Protein AF-0000000067829287 (afdb_homodimer)

Organism: Lawsonia intracellularis (strain PHE/MN1-00) (NCBI:txid363253)

pLDDT: mean 72.33, std 16.44, range [25.25, 94.12]

Sequence (1224 aa):
MRQYRIIYLLLFYFIFCLSISHPVAADITYSPLDVKFAYALDTGTSPETVIIKMVLTVDDNYYTYTHNEKEGLPTKVVLQNSSGTILQSRIFYPEGEIHEDVSSGISIKKVYSGEFPIFLQVQRDALTPESEVQLSLLLCSSKHCMPVNRTIPITLPNPLPSIDEVPWEDTYLLYTNPVVHTAESEHLIDSTEQTTDIAESLFPWDLHPRYFQSGLEPTRIELALLFGFLAGLILNIMPCVLPVLTLKFSFILSHLGYKGEHCFRYVREQNLLFAAGILSWFVMLALGVEVLELAWGGFFQSVPVVYGLMLIVFILALSLFGFFTLPIIDFKIETTSFPRIQAYFTGVMTTLLATPCSGPLLGGVLGWAVLQPFYIIFIVFLATGLGMSLPYIIFAFKPQAIRFLPRPGAWCGTLEQLVGFFLLGTTIYLLSILPETMLIQAIVTLLIAAFAVWCWGVLGGLSVSSTQRVVVGVVVSCMIAMSVWWSFHPAEKAHWLSYSDTKFRKELGLTPMLVEFTADWCPTCKLLEKTVLTTSFLEQLVNEYGIKLIKVDLTNKHSEAEALLRALGSVSIPVTAIFPSGEKANQPLVLRDVYTSEQLEKALQLAIKSSEMRQYRIIYLLLFYFIFCLSISHPVAADITYSPLDVKFAYALDTGTSPETVIIKMVLTVDDNYYTYTHNEKEGLPTKVVLQNSSGTILQSRIFYPEGEIHEDVSSGISIKKVYSGEFPIFLQVQRDALTPESEVQLSLLLCSSKHCMPVNRTIPITLPNPLPSIDEVPWEDTYLLYTNPVVHTAESEHLIDSTEQTTDIAESLFPWDLHPRYFQSGLEPTRIELALLFGFLAGLILNIMPCVLPVLTLKFSFILSHLGYKGEHCFRYVREQNLLFAAGILSWFVMLALGVEVLELAWGGFFQSVPVVYGLMLIVFILALSLFGFFTLPIIDFKIETTSFPRIQAYFTGVMTTLLATPCSGPLLGGVLGWAVLQPFYIIFIVFLATGLGMSLPYIIFAFKPQAIRFLPRPGAWCGTLEQLVGFFLLGTTIYLLSILPETMLIQAIVTLLIAAFAVWCWGVLGGLSVSSTQRVVVGVVVSCMIAMSVWWSFHPAEKAHWLSYSDTKFRKELGLTPMLVEFTADWCPTCKLLEKTVLTTSFLEQLVNEYGIKLIKVDLTNKHSEAEALLRALGSVSIPVTAIFPSGEKANQPLVLRDVYTSEQLEKALQLAIKSSE

Foldseek 3Di:
DVVVVVVVVVVVVVVVVVVVPPPPPPPVPPPLKDKDWAWAWAPPDPQIKIKIKIKIFGHQQKKWFDQPFPPFQHKDKFKAAPVGFTADKDKFFDFADFDQDPPPDRDTTGIDHGIGMMMIIHGPVRDDQFMKMWIWIWIDGPVGIDIDIDIGTDHQDPPHHHLVPDPCNVVVVVRPDAPPVPDDPPPPPPPGDGDDDPVCPRVVPPDDDDDPPDPPDPPDLVSLLVVLLVLLQVLCVALLNVVVVLVLLLVLVVQVVPDDPVSLLVLLLLLVLLLVLLLVLLLVVLVVCVVVVDQLVVQLVDQVSLLVLLLVLLLLLLVLLVLAVPCPCCCVPVPDPDSSVNSSVSSNVSNVNSVVVCSVVCNSSVVVVSVPDSVSSNSSSSSSSCSNSVVSNVCSVPVCVSVVPDNPDPVSSVVSNVSSVSSVVVSVVSLVSHDPVLNVLSVVLSVLLSVLSNQLRVQVDPVDDPVSNVVSVVVSVVSSVVSVVCSVDDADDADADEDDPVVCVVCQQPFKEKEWEDEPVDVQRVVCCVAQVGNVLVVVVCVVQVYHYHYYYPNDPDPVSQVVCVLVVDNDDGKIWIQEHHPCRSPIDIDGGDDHNVVVVVSNCCRHVVRD/DVVVVVVVVVVVVVVVVVVVPPPPPPPPPPPLKDKDWAWAWEPPDPQIKIKIKIKIFGHQQKKWFDQPFPPFQHKDKFKAAPVGFTADKDKFFDFFDFDQDPPPPRDTTGIDHGIGMMMIIHGPVRDDQFMKMWIWIWIDGPVDIDIDIDIGTDHDDPPHHHLVPDPCNVVVCVRPPAPPVPDDPPPPPPPGDDDDDPVCPSVVPPDDDDDPPDDDPPPDLVSLLVVLLVLLQVLCVALLNVVVVLVLLLVLVVQVVPDDPVSLLVLLLLLVLLLVLLLVLLLVVLVVCVVVVDQLVVQLVDQVSLLVLLLVLLLLLLVLLVLAVPCVCCCVPPPDPDSSVNSSVSSNVSNVNSVVVSSVVCNSSVVVVSVPDSVSSNSSSSSSSCSNSVVSNVCSVPVVVSVVPDNPDPVSSVVSNVSSVVSVVVSVVSLVSHDPVLNVLSVVLSVLLSVLSNQLRVQVDPVDDPVSNVVSVVVSVVSSVVSVVCSVDDADDADADEDDPVVCVVCQQPAKEKEWEDEPVDVLRVVCCVAQVGNVLVVVVCVVQVYHYHYYYPNDPDPVSQVVQVLVVDNDDGKMWIQEHHPCRSPIDIDGGDDHNVVVVVSNCCRHVVRD

Solvent-accessible surface area (backbone atoms only — not comparable to full-atom values): 65929 Å² total; per-residue (Å²): 119,70,73,58,46,55,53,47,47,51,48,45,49,51,48,46,58,57,60,58,60,52,72,73,76,69,74,73,66,81,52,65,57,47,78,47,80,47,70,26,27,38,76,86,48,94,71,48,30,31,35,37,40,36,36,38,36,36,40,89,69,33,36,26,36,23,65,80,38,84,72,75,48,30,39,44,78,45,46,24,38,77,86,64,50,62,52,80,56,52,75,45,73,66,84,49,48,83,39,74,39,71,85,84,51,83,48,78,39,42,25,43,62,40,72,49,61,34,39,34,39,29,48,49,88,72,62,54,80,53,23,28,38,37,39,35,32,26,43,28,39,100,85,50,73,46,81,44,77,45,76,42,75,47,79,77,65,89,79,64,45,47,40,89,74,44,92,58,39,67,63,50,52,64,71,66,61,62,81,83,75,63,78,93,70,66,85,74,74,82,69,75,78,89,79,66,64,69,77,43,56,82,58,58,58,83,43,54,55,41,69,56,78,58,85,79,61,63,92,44,71,66,50,43,34,52,49,23,24,51,49,15,46,51,54,55,70,33,56,68,34,39,62,56,50,53,50,50,49,50,49,50,47,65,47,58,73,49,90,49,79,68,45,55,56,48,51,24,51,41,26,49,31,23,35,48,18,32,39,50,45,29,52,52,48,40,51,42,45,64,72,58,66,53,51,76,65,56,54,60,36,33,64,69,52,43,53,50,50,32,52,52,43,42,54,53,20,44,37,44,66,58,58,28,78,60,64,80,74,37,79,70,57,74,73,60,93,55,67,64,60,48,28,22,48,49,20,32,49,41,47,57,58,31,47,71,76,38,44,54,72,45,36,62,60,47,32,57,32,69,77,41,59,67,70,57,35,43,51,30,31,50,29,18,25,48,27,50,28,40,67,41,48,49,41,34,75,38,63,70,61,55,73,76,48,80,75,90,50,74,63,53,57,52,50,37,38,52,39,20,51,48,28,48,50,49,31,52,54,47,50,66,48,45,57,79,87,45,41,65,44,50,51,49,36,50,50,49,40,52,50,31,47,43,48,38,37,71,62,41,38,89,85,46,57,71,67,52,34,51,52,44,49,50,51,33,51,46,52,43,50,50,38,52,52,52,51,74,54,69,74,73,73,59,83,60,38,74,69,40,74,70,61,49,62,69,39,57,30,72,48,29,32,39,37,36,38,36,33,67,70,31,56,61,33,52,48,40,43,69,68,41,58,26,37,70,58,48,50,51,46,28,70,72,67,57,42,43,48,31,37,39,70,56,40,44,88,44,70,69,61,49,30,52,39,44,39,60,71,37,79,47,67,27,32,36,32,37,27,20,33,52,91,46,32,41,44,23,40,32,39,63,62,86,71,52,54,67,55,51,52,50,49,47,48,54,46,47,56,65,60,99,121,72,73,59,47,56,55,47,47,53,49,45,48,51,50,47,57,56,60,60,59,52,73,75,76,68,76,72,64,81,52,64,57,46,79,47,81,46,69,24,27,36,77,88,48,94,70,49,30,32,36,36,39,38,37,40,35,35,40,89,71,33,36,27,37,23,64,80,37,86,73,75,47,29,40,43,78,43,46,23,38,78,87,65,50,65,52,81,57,52,73,45,74,66,85,50,48,82,39,74,40,72,85,84,52,83,50,79,39,43,24,44,61,41,72,48,61,34,38,35,38,29,48,51,87,72,61,54,81,53,23,28,38,35,40,36,33,26,43,26,38,99,85,51,72,46,81,45,77,45,77,42,74,46,80,75,66,88,79,63,46,47,38,88,73,43,92,58,39,67,62,50,52,66,71,67,58,61,80,84,76,62,79,92,71,65,83,72,74,82,69,77,77,86,80,67,62,69,75,45,55,83,55,58,57,81,43,55,56,40,68,57,78,62,81,85,62,62,92,43,74,65,51,42,35,51,49,24,23,51,49,14,46,52,52,55,71,33,57,65,34,38,62,55,49,53,51,50,48,52,50,50,48,63,47,58,72,48,92,49,80,68,45,53,56,49,51,24,51,39,28,50,30,22,34,47,18,32,38,51,45,31,52,51,47,40,52,43,43,64,71,58,67,53,52,78,65,54,55,61,34,34,64,69,53,45,52,51,50,33,50,53,44,41,53,53,20,44,38,44,65,58,58,28,76,62,65,80,72,36,79,71,57,72,74,60,92,56,65,65,61,50,28,21,49,49,20,32,50,41,45,58,58,31,46,72,76,39,45,53,73,44,36,63,61,47,32,55,32,70,77,41,60,68,69,58,35,44,51,30,31,50,29,19,26,48,26,48,26,40,67,40,48,49,41,35,74,40,62,70,61,54,74,74,49,79,75,89,51,74,62,52,56,51,48,37,37,51,39,19,52,49,28,48,50,49,31,51,53,48,52,64,49,46,58,80,88,45,41,65,45,50,52,51,35,49,51,48,39,51,51,32,47,44,48,37,36,72,62,42,38,89,85,46,56,70,66,52,36,49,50,44,49,49,52,33,50,48,53,42,50,50,38,52,52,51,52,75,54,67,75,73,73,57,85,61,39,73,67,38,74,68,60,46,61,70,38,58,30,72,46,28,31,40,36,37,38,35,32,68,70,31,55,62,33,52,48,40,43,68,69,41,58,26,34,71,57,47,50,49,47,29,69,73,69,58,42,44,48,31,38,38,70,56,38,44,89,42,69,70,62,49,32,52,39,45,40,60,71,35,79,45,69,28,34,36,34,37,28,19,34,52,92,45,32,42,44,22,40,32,41,62,62,86,71,50,54,66,54,49,52,52,49,48,46,53,45,48,57,67,60,100

Nearest PDB structures (foldseek):
  2fwe-assembly1_A  TM=7.708E-01  e=5.295E-05  Escherichia coli
  2fwg-assembly1_A  TM=7.699E-01  e=6.742E-05  Escherichia coli
  7aye-assembly1_B  TM=7.565E-01  e=7.075E-05  Shigella dysenteriae Sd197
  4phx-assembly1_A  TM=3.393E-01  e=1.147E-01  Escherichia coli
  7d5p-assembly2_B  TM=2.264E-01  e=3.541E+00  Staphylococcus aureus subsp. aureus COL

Secondary structure (DSSP, 8-state):
--HHHHHHHHHHHHHHHHHHT----------SEEEEEEEEEE-SSSS-EEEEEEEEEE-TT-EEE-TT-SSS-B-EEEEE-TTSPBP-EEEE----EEEEE-TTS-EEEEEEESEEEEEEEEEGGG--TT-EEEEEEEEE-SS-EEEEEEEEE----SSPPBGGGSTTHHHHHHHH-SSSS-SS--------S----TTTTSS------EE---TTS-SSHHHHHHHHHHHHHHHTTSTTTHHHHHHHHHHHHHHHTS--HHHHHHHHHHHHHHHHHHHHHHHHHHHHHHHH---HHHHHH-HHHHHHHHHHHHHHHHHHTTS---STT-TT-TT-S-HHHHHHHHHHHHHHHHHHHHHHHHHHHHHHHHTS-HHHHHHHHHHHHHHHHHHHHHHHH-GGGGGGSPPSSHHHHHHHHHHHHHHHHHHHHHHHHS-GGGHHHHHHHHHHHHHHHHHHHHHS-TTS-HHHHHHHHHHHHHHHHHHHHHHHSPPPPP-PEEP-HHHHHHHTTTS-EEEEEE-TT-HHHHHHHHHTS-HHHHHHHHHHH-PEEEEEE-SS--HHHHHHHHHTT-SSS-EEEEE-SGGGGGS-EEEESS--HHHHHHHHIIIIITT-/--HHHHHHHHHHHHHHHHHHT----------SEEEEEEEEEE-SSSS-EEEEEEEEEE-TT-EEE-TT-SSS-B-EEEEE-TTSPBP-EEEE----EEEEE-TTS-EEEEEE-SEEEEEEEEEGGG--TT-EEEEEEEEE-SS-EEEEEEEEE----SSPPBGGGSTTHHHHHHHH-SSSS-SS--------S----GGGTSS------EE---TTS-SSHHHHHHHHHHHHHHHTTSTTTHHHHHHHHHHHHHHHTS--HHHHHHHHHHHHHHHHHHHHHHHHHHHHHHHH---HHHHHH-HHHHHHHHHHHHHHHHHHTTS---STT-TT-TT-S-HHHHHHHHHHHHHHHHHHHHHHHHHHHHHHHHTS-HHHHHHHHHHHHHHHHHHHHHHHH-GGGGGGSPPSSHHHHHHHHHHHHHHHHHHHHHHHHS-GGGHHHHHHHHHHHHHHHHHHHHHS-TTS-HHHHHHHHHHHHHHHHHHHHHHHSPPPPP-PEEP-HHHHHHHTTTS-EEEEEE-TT-HHHHHHHHHTS-HHHHHHHHHHH-PEEEEEE-SS--HHHHHHHHHTT-SSS-EEEEE-SGGGGGS-EEEESS--HHHHHHHHHHHHHTT-

InterPro domains:
  IPR003834 Cytochrome C biogenesis protein, transmembrane domain [PF02683] (224-432)
  IPR013766 Thioredoxin domain [PF00085] (499-585)
  IPR013766 Thioredoxin domain [PS51352] (488-609)
  IPR017937 Thioredoxin, conserved site [PS00194] (514-532)
  IPR028250 Thiol:disulfide interchange protein DsbD, N-terminal domain [PF11412] (37-150)
  IPR036249 Thioredoxin-like superfamily [SSF52833] (510-604)

Radius of gyration: 39.1 Å; Cα contacts (8 Å, |Δi|>4): 1758; chains: 2; bounding box: 95×111×94 Å

Structure (mmCIF, N/CA/C/O backbone):
data_AF-0000000067829287-model_v1
#
loop_
_entity.id
_entity.type
_entity.pdbx_description
1 polymer 'Uncharacterized protein predicted to be involved in C-type cytochrome biogenesis'
#
loop_
_atom_site.group_PDB
_atom_site.id
_atom_site.type_symbol
_atom_site.label_atom_id
_atom_site.label_alt_id
_atom_site.label_comp_id
_atom_site.label_asym_id
_atom_site.label_entity_id
_atom_site.label_seq_id
_atom_site.pdbx_PDB_ins_code
_atom_site.Cartn_x
_atom_site.Cartn_y
_atom_site.Cartn_z
_atom_site.occupancy
_atom_site.B_iso_or_equiv
_atom_site.auth_seq_id
_atom_site.auth_comp_id
_atom_site.auth_asym_id
_atom_site.auth_atom_id
_atom_site.pdbx_PDB_model_num
ATOM 1 N N . MET A 1 1 ? 47.719 -14.062 -35.844 1 30.45 1 MET A N 1
ATOM 2 C CA . MET A 1 1 ? 47.812 -12.641 -36.156 1 30.45 1 MET A CA 1
ATOM 3 C C . MET A 1 1 ? 46.469 -11.945 -35.969 1 30.45 1 MET A C 1
ATOM 5 O O . MET A 1 1 ? 46.438 -10.734 -35.719 1 30.45 1 MET A O 1
ATOM 9 N N . ARG A 1 2 ? 45.469 -12.711 -36.344 1 37.81 2 ARG A N 1
ATOM 10 C CA . ARG A 1 2 ? 44.125 -12.148 -36.438 1 37.81 2 ARG A CA 1
ATOM 11 C C . ARG A 1 2 ? 43.5 -11.906 -35.062 1 37.81 2 ARG A C 1
ATOM 13 O O . ARG A 1 2 ? 42.625 -11.062 -34.906 1 37.81 2 ARG A O 1
ATOM 20 N N . GLN A 1 3 ? 43.969 -12.727 -34.188 1 37.5 3 GLN A N 1
ATOM 21 C CA . GLN A 1 3 ? 43.438 -12.758 -32.844 1 37.5 3 GLN A CA 1
ATOM 22 C C . GLN A 1 3 ? 43.812 -11.5 -32.062 1 37.5 3 GLN A C 1
ATOM 24 O O . GLN A 1 3 ? 43.031 -11.023 -31.234 1 37.5 3 GLN A O 1
ATOM 29 N N . TYR A 1 4 ? 45.031 -10.914 -32.5 1 41.75 4 TYR A N 1
ATOM 30 C CA . TYR A 1 4 ? 45.5 -9.695 -31.859 1 41.75 4 TYR A CA 1
ATOM 31 C C . TYR A 1 4 ? 44.75 -8.477 -32.344 1 41.75 4 TYR A C 1
ATOM 33 O O . TYR A 1 4 ? 44.844 -7.395 -31.766 1 41.75 4 TYR A O 1
ATOM 41 N N . ARG A 1 5 ? 44.094 -8.625 -33.469 1 39.38 5 ARG A N 1
ATOM 42 C CA . ARG A 1 5 ? 43.406 -7.469 -34.062 1 39.38 5 ARG A CA 1
ATOM 43 C C . ARG A 1 5 ? 42.156 -7.102 -33.281 1 39.38 5 ARG A C 1
ATOM 45 O O . ARG A 1 5 ? 41.844 -5.918 -33.125 1 39.38 5 ARG A O 1
ATOM 52 N N . ILE A 1 6 ? 41.562 -8.133 -32.812 1 38.84 6 ILE A N 1
ATOM 53 C CA . ILE A 1 6 ? 40.312 -7.805 -32.125 1 38.84 6 ILE A CA 1
ATOM 54 C C . ILE A 1 6 ? 40.594 -7.195 -30.766 1 38.84 6 ILE A C 1
ATOM 56 O O . ILE A 1 6 ? 39.938 -6.238 -30.344 1 38.84 6 ILE A O 1
ATOM 60 N N . ILE A 1 7 ? 41.688 -7.586 -30.172 1 41.84 7 ILE A N 1
ATOM 61 C CA . ILE A 1 7 ? 42.125 -6.957 -28.938 1 41.84 7 ILE A CA 1
ATOM 62 C C . ILE A 1 7 ? 42.562 -5.52 -29.219 1 41.84 7 ILE A C 1
ATOM 64 O O . ILE A 1 7 ? 42.25 -4.609 -28.438 1 41.84 7 ILE A O 1
ATOM 68 N N . TYR A 1 8 ? 43.25 -5.277 -30.391 1 43.06 8 TYR A N 1
ATOM 69 C CA . TYR A 1 8 ? 43.656 -3.928 -30.766 1 43.06 8 TYR A CA 1
ATOM 70 C C . TYR A 1 8 ? 42.469 -3.068 -31.125 1 43.06 8 TYR A C 1
ATOM 72 O O . TYR A 1 8 ? 42.438 -1.878 -30.797 1 43.06 8 TYR A O 1
ATOM 80 N N . LEU A 1 9 ? 41.406 -3.678 -31.703 1 40.78 9 LEU A N 1
ATOM 81 C CA . LEU A 1 9 ? 40.219 -2.887 -32 1 40.78 9 LEU A CA 1
ATOM 82 C C . LEU A 1 9 ? 39.469 -2.557 -30.719 1 40.78 9 LEU A C 1
ATOM 84 O O . LEU A 1 9 ? 38.969 -1.436 -30.547 1 40.78 9 LEU A O 1
ATOM 88 N N . LEU A 1 10 ? 39.469 -3.494 -29.844 1 41.12 10 LEU A N 1
ATOM 89 C CA . LEU A 1 10 ? 38.812 -3.229 -28.562 1 41.12 10 LEU A CA 1
ATOM 90 C C . LEU A 1 10 ? 39.625 -2.242 -27.719 1 41.12 10 LEU A C 1
ATOM 92 O O . LEU A 1 10 ? 39.062 -1.341 -27.109 1 41.12 10 LEU A O 1
ATOM 96 N N . LEU A 1 11 ? 40.938 -2.352 -27.797 1 41.81 11 LEU A N 1
ATOM 97 C CA . LEU A 1 11 ? 41.812 -1.343 -27.188 1 41.81 11 LEU A CA 1
ATOM 98 C C . LEU A 1 11 ? 41.688 -0.019 -27.938 1 41.81 11 LEU A C 1
ATOM 100 O O . LEU A 1 11 ? 41.688 1.049 -27.328 1 41.81 11 LEU A O 1
ATOM 104 N N . PHE A 1 12 ? 41.594 -0.065 -29.312 1 41.03 12 PHE A N 1
ATOM 105 C CA . PHE A 1 12 ? 41.406 1.154 -30.078 1 41.03 12 PHE A CA 1
ATOM 106 C C . PHE A 1 12 ? 40.031 1.749 -29.812 1 41.03 12 PHE A C 1
ATOM 108 O O . PHE A 1 12 ? 39.875 2.965 -29.672 1 41.03 12 PHE A O 1
ATOM 115 N N . TYR A 1 13 ? 38.938 0.927 -29.734 1 39.38 13 TYR A N 1
ATOM 116 C CA . TYR A 1 13 ? 37.656 1.491 -29.375 1 39.38 13 TYR A CA 1
ATOM 117 C C . TYR A 1 13 ? 37.656 2.018 -27.953 1 39.38 13 TYR A C 1
ATOM 119 O O . TYR A 1 13 ? 37.062 3.074 -27.672 1 39.38 13 TYR A O 1
ATOM 127 N N . PHE A 1 14 ? 38.344 1.413 -27.047 1 41 14 PHE A N 1
ATOM 128 C CA . PHE A 1 14 ? 38.562 1.921 -25.688 1 41 14 PHE A CA 1
ATOM 129 C C . PHE A 1 14 ? 39.344 3.215 -25.719 1 41 14 PHE A C 1
ATOM 131 O O . PHE A 1 14 ? 39 4.176 -25.031 1 41 14 PHE A O 1
ATOM 138 N N . ILE A 1 15 ? 40.469 3.262 -26.453 1 40.88 15 ILE A N 1
ATOM 139 C CA . ILE A 1 15 ? 41.219 4.492 -26.625 1 40.88 15 ILE A CA 1
ATOM 140 C C . ILE A 1 15 ? 40.406 5.516 -27.406 1 40.88 15 ILE A C 1
ATOM 142 O O . ILE A 1 15 ? 40.469 6.711 -27.109 1 40.88 15 ILE A O 1
ATOM 146 N N . PHE A 1 16 ? 39.656 5.09 -28.391 1 37.94 16 PHE A N 1
ATOM 147 C CA . PHE A 1 16 ? 38.812 6.035 -29.109 1 37.94 16 PHE A CA 1
ATOM 148 C C . PHE A 1 16 ? 37.719 6.578 -28.203 1 37.94 16 PHE A C 1
ATOM 150 O O . PHE A 1 16 ? 37.438 7.781 -28.203 1 37.94 16 PHE A O 1
ATOM 157 N N . CYS A 1 17 ? 37 5.73 -27.422 1 37.56 17 CYS A N 1
ATOM 158 C CA . CYS A 1 17 ? 36.031 6.262 -26.484 1 37.56 17 CYS A CA 1
ATOM 159 C C . CYS A 1 17 ? 36.688 7.105 -25.406 1 37.56 17 CYS A C 1
ATOM 161 O O . CYS A 1 17 ? 36.094 8.062 -24.906 1 37.56 17 CYS A O 1
ATOM 163 N N . LEU A 1 18 ? 37.906 6.809 -25.016 1 36.56 18 LEU A N 1
ATOM 164 C CA . LEU A 1 18 ? 38.656 7.703 -24.156 1 36.56 18 LEU A CA 1
ATOM 165 C C . LEU A 1 18 ? 38.969 9.008 -24.875 1 36.56 18 LEU A C 1
ATOM 167 O O . LEU A 1 18 ? 39.062 10.062 -24.25 1 36.56 18 LEU A O 1
ATOM 171 N N . SER A 1 19 ? 39.375 8.93 -26.141 1 34.53 19 SER A N 1
ATOM 172 C CA . SER A 1 19 ? 39.719 10.172 -26.828 1 34.53 19 SER A CA 1
ATOM 173 C C . SER A 1 19 ? 38.5 11.039 -27.094 1 34.53 19 SER A C 1
ATOM 175 O O . SER A 1 19 ? 38.625 12.219 -27.422 1 34.53 19 SER A O 1
ATOM 177 N N . ILE A 1 20 ? 37.375 10.367 -27.375 1 36.22 20 ILE A N 1
ATOM 178 C CA . ILE A 1 20 ? 36.281 11.258 -27.656 1 36.22 20 ILE A CA 1
ATOM 179 C C . ILE A 1 20 ? 35.844 11.984 -26.391 1 36.22 20 ILE A C 1
ATOM 181 O O . ILE A 1 20 ? 35.156 13 -26.438 1 36.22 20 ILE A O 1
ATOM 185 N N . SER A 1 21 ? 36.219 11.453 -25.344 1 32.56 21 SER A N 1
ATOM 186 C CA . SER A 1 21 ? 35.656 12.148 -24.188 1 32.56 21 SER A CA 1
ATOM 187 C C . SER A 1 21 ? 36.438 13.445 -23.906 1 32.56 21 SER A C 1
ATOM 189 O O . SER A 1 21 ? 36.938 13.648 -22.797 1 32.56 21 SER A O 1
ATOM 191 N N . HIS A 1 22 ? 37.156 13.852 -24.922 1 31.31 22 HIS A N 1
ATOM 192 C CA . HIS A 1 22 ? 37.406 15.242 -24.562 1 31.31 22 HIS A CA 1
ATOM 193 C C . HIS A 1 22 ? 36.094 16.031 -24.469 1 31.31 22 HIS A C 1
ATOM 195 O O . HIS A 1 22 ? 35.375 16.156 -25.469 1 31.31 22 HIS A O 1
ATOM 201 N N . PRO A 1 23 ? 35.438 15.938 -23.453 1 31.22 23 PRO A N 1
ATOM 202 C CA . PRO A 1 23 ? 34.344 16.922 -23.453 1 31.22 23 PRO A CA 1
ATOM 203 C C . PRO A 1 23 ? 34.812 18.281 -23.984 1 31.22 23 PRO A C 1
ATOM 205 O O . PRO A 1 23 ? 35.781 18.859 -23.484 1 31.22 23 PRO A O 1
ATOM 208 N N . VAL A 1 24 ? 34.844 18.5 -25.281 1 30.5 24 VAL A N 1
ATOM 209 C CA . VAL A 1 24 ? 34.719 19.922 -25.609 1 30.5 24 VAL A CA 1
ATOM 210 C C . VAL A 1 24 ? 33.625 20.547 -24.734 1 30.5 24 VAL A C 1
ATOM 212 O O . VAL A 1 24 ? 32.469 20.156 -24.812 1 30.5 24 VAL A O 1
ATOM 215 N N . ALA A 1 25 ? 33.875 21.062 -23.609 1 30.81 25 ALA A N 1
ATOM 216 C CA . ALA A 1 25 ? 33.188 22.094 -22.844 1 30.81 25 ALA A CA 1
ATOM 217 C C . ALA A 1 25 ? 32.594 23.156 -23.75 1 30.81 25 ALA A C 1
ATOM 219 O O . ALA A 1 25 ? 33.219 24.172 -24.047 1 30.81 25 ALA A O 1
ATOM 220 N N . ALA A 1 26 ? 32.156 22.812 -24.938 1 31.42 26 ALA A N 1
ATOM 221 C CA . ALA A 1 26 ? 31.422 23.938 -25.5 1 31.42 26 ALA A CA 1
ATOM 222 C C . ALA A 1 26 ? 30.391 24.469 -24.5 1 31.42 26 ALA A C 1
ATOM 224 O O . ALA A 1 26 ? 29.594 23.703 -23.969 1 31.42 26 ALA A O 1
ATOM 225 N N . ASP A 1 27 ? 30.609 25.469 -23.828 1 29.55 27 ASP A N 1
ATOM 226 C CA . ASP A 1 27 ? 29.891 26.516 -23.125 1 29.55 27 ASP A CA 1
ATOM 227 C C . ASP A 1 27 ? 28.562 26.844 -23.812 1 29.55 27 ASP A C 1
ATOM 229 O O . ASP A 1 27 ? 28.094 27.984 -23.781 1 29.55 27 ASP A O 1
ATOM 233 N N . ILE A 1 28 ? 28.219 26.109 -24.891 1 32.72 28 ILE A N 1
ATOM 234 C CA . ILE A 1 28 ? 26.953 26.594 -25.422 1 32.72 28 ILE A CA 1
ATOM 235 C C . ILE A 1 28 ? 25.859 26.453 -24.375 1 32.72 28 ILE A C 1
ATOM 237 O O . ILE A 1 28 ? 25.203 25.406 -24.297 1 32.72 28 ILE A O 1
ATOM 241 N N . THR A 1 29 ? 26.094 26.453 -23.156 1 33.69 29 THR A N 1
ATOM 242 C CA . THR A 1 29 ? 25.016 26.531 -22.188 1 33.69 29 THR A CA 1
ATOM 243 C C . THR A 1 29 ? 23.906 27.469 -22.672 1 33.69 29 THR A C 1
ATOM 245 O O . THR A 1 29 ? 24.094 28.672 -22.75 1 33.69 29 THR A O 1
ATOM 248 N N . TYR A 1 30 ? 23.25 27.125 -23.672 1 38.78 30 TYR A N 1
ATOM 249 C CA . TYR A 1 30 ? 22 27.859 -23.844 1 38.78 30 TYR A CA 1
ATOM 250 C C . TYR A 1 30 ? 21.328 28.109 -22.5 1 38.78 30 TYR A C 1
ATOM 252 O O . TYR A 1 30 ? 20.781 27.188 -21.891 1 38.78 30 TYR A O 1
ATOM 260 N N . SER A 1 31 ? 21.781 28.891 -21.672 1 51.19 31 SER A N 1
ATOM 261 C CA . SER A 1 31 ? 21.078 29.297 -20.453 1 51.19 31 SER A CA 1
ATOM 262 C C . SER A 1 31 ? 19.891 30.203 -20.781 1 51.19 31 SER A C 1
ATOM 264 O O . SER A 1 31 ? 20.016 31.172 -21.516 1 51.19 31 SER A O 1
ATOM 266 N N . PRO A 1 32 ? 18.812 29.688 -20.625 1 64.25 32 PRO A N 1
ATOM 267 C CA . PRO A 1 32 ? 17.625 30.531 -20.844 1 64.25 32 PRO A CA 1
ATOM 268 C C . PRO A 1 32 ? 17.75 31.891 -20.156 1 64.25 32 PRO A C 1
ATOM 270 O O . PRO A 1 32 ? 16.719 32.531 -19.859 1 64.25 32 PRO A O 1
ATOM 273 N N . LEU A 1 33 ? 18.891 32.219 -19.781 1 75.25 33 LEU A N 1
ATOM 274 C CA . LEU A 1 33 ? 19.156 33.5 -19.156 1 75.25 33 LEU A CA 1
ATOM 275 C C . LEU A 1 33 ? 20.25 34.25 -19.922 1 75.25 33 LEU A C 1
ATOM 277 O O . LEU A 1 33 ? 21.312 33.719 -20.188 1 75.25 33 LEU A O 1
ATOM 281 N N . ASP A 1 34 ? 19.891 35.344 -20.547 1 79.06 34 ASP A N 1
ATOM 282 C CA . ASP A 1 34 ? 20.844 36.25 -21.156 1 79.06 34 ASP A CA 1
ATOM 283 C C . ASP A 1 34 ? 21.125 37.469 -20.234 1 79.06 34 ASP A C 1
ATOM 285 O O . ASP A 1 34 ? 20.203 38 -19.641 1 79.06 34 ASP A O 1
ATOM 289 N N . VAL A 1 35 ? 22.391 37.719 -20.078 1 82 35 VAL A N 1
ATOM 290 C CA . VAL A 1 35 ? 22.781 38.844 -19.219 1 82 35 VAL A CA 1
ATOM 291 C C . VAL A 1 35 ? 23.562 39.875 -20.047 1 82 35 VAL A C 1
ATOM 293 O O . VAL A 1 35 ? 24.5 39.531 -20.75 1 82 35 VAL A O 1
ATOM 296 N N . LYS A 1 36 ? 23.094 41.156 -20.078 1 80.25 36 LYS A N 1
ATOM 297 C CA . LYS A 1 36 ? 23.781 42.281 -20.703 1 80.25 36 LYS A CA 1
ATOM 298 C C . LYS A 1 36 ? 24.188 43.312 -19.656 1 80.25 36 LYS A C 1
ATOM 300 O O . LYS A 1 36 ? 23.453 43.594 -18.719 1 80.25 36 LYS A O 1
ATOM 305 N N . PHE A 1 37 ? 25.406 43.875 -19.859 1 82.19 37 PHE A N 1
ATOM 306 C CA . PHE A 1 37 ? 25.922 44.875 -18.922 1 82.19 37 PHE A CA 1
ATOM 307 C C . PHE A 1 37 ? 26 46.25 -19.562 1 82.19 37 PHE A C 1
ATOM 309 O O . PHE A 1 37 ? 26.25 46.344 -20.766 1 82.19 37 PHE A O 1
ATOM 316 N N . ALA A 1 38 ? 25.656 47.281 -18.828 1 79.12 38 ALA A N 1
ATOM 317 C CA . ALA A 1 38 ? 25.906 48.688 -19.156 1 79.12 38 ALA A CA 1
ATOM 318 C C . ALA A 1 38 ? 26.531 49.438 -17.969 1 79.12 38 ALA A C 1
ATOM 320 O O . ALA A 1 38 ? 26.266 49.094 -16.812 1 79.12 38 ALA A O 1
ATOM 321 N N . TYR A 1 39 ? 27.453 50.281 -18.281 1 82.5 39 TYR A N 1
ATOM 322 C CA . TYR A 1 39 ? 28.219 50.938 -17.234 1 82.5 39 TYR A CA 1
ATOM 323 C C . TYR A 1 39 ? 28.078 52.469 -17.344 1 82.5 39 TYR A C 1
ATOM 325 O O . TYR A 1 39 ? 27.906 53 -18.438 1 82.5 39 TYR A O 1
ATOM 333 N N . ALA A 1 40 ? 27.938 53.062 -16.188 1 81.12 40 ALA A N 1
ATOM 334 C CA . ALA A 1 40 ? 27.922 54.531 -16.141 1 81.12 40 ALA A CA 1
ATOM 335 C C . ALA A 1 40 ? 28.641 55.062 -14.906 1 81.12 40 ALA A C 1
ATOM 337 O O . ALA A 1 40 ? 28.719 54.344 -13.891 1 81.12 40 ALA A O 1
ATOM 338 N N . LEU A 1 41 ? 29.219 56.188 -15.023 1 80.19 41 LEU A N 1
ATOM 339 C CA . LEU A 1 41 ? 29.891 56.844 -13.914 1 80.19 41 LEU A CA 1
ATOM 340 C C . LEU A 1 41 ? 29.031 57.969 -13.328 1 80.19 41 LEU A C 1
ATOM 342 O O . LEU A 1 41 ? 28.469 58.781 -14.07 1 80.19 41 LEU A O 1
ATOM 346 N N . ASP A 1 42 ? 28.719 57.812 -12.031 1 75.12 42 ASP A N 1
ATOM 347 C CA . ASP A 1 42 ? 28.016 58.875 -11.32 1 75.12 42 ASP A CA 1
ATOM 348 C C . ASP A 1 42 ? 29.016 59.844 -10.68 1 75.12 42 ASP A C 1
ATOM 350 O O . ASP A 1 42 ? 29.641 59.5 -9.664 1 75.12 42 ASP A O 1
ATOM 354 N N . THR A 1 43 ? 29.172 60.938 -11.211 1 69.12 43 THR A N 1
ATOM 355 C CA . THR A 1 43 ? 30.109 61.969 -10.734 1 69.12 43 THR A CA 1
ATOM 356 C C . THR A 1 43 ? 29.484 62.812 -9.641 1 69.12 43 THR A C 1
ATOM 358 O O . THR A 1 43 ? 30.156 63.656 -9.023 1 69.12 43 THR A O 1
ATOM 361 N N . GLY A 1 44 ? 28.188 62.844 -9.328 1 62.34 44 GLY A N 1
ATOM 362 C CA . GLY A 1 44 ? 27.547 63.688 -8.336 1 62.34 44 GLY A CA 1
ATOM 363 C C . GLY A 1 44 ? 27.812 63.25 -6.91 1 62.34 44 GLY A C 1
ATOM 364 O O . GLY A 1 44 ? 27.531 64 -5.969 1 62.34 44 GLY A O 1
ATOM 365 N N . THR A 1 45 ? 28.109 61.969 -6.629 1 61.06 45 THR A N 1
ATOM 366 C CA . THR A 1 45 ? 28.375 61.5 -5.27 1 61.06 45 THR A CA 1
ATOM 367 C C . THR A 1 45 ? 29.875 61.5 -4.984 1 61.06 45 THR A C 1
ATOM 369 O O . THR A 1 45 ? 30.672 61.188 -5.871 1 61.06 45 THR A O 1
ATOM 372 N N . SER A 1 46 ? 30.422 62.25 -4.039 1 61.16 46 SER A N 1
ATOM 373 C CA . SER A 1 46 ? 31.797 62.219 -3.59 1 61.16 46 SER A CA 1
ATOM 374 C C . SER A 1 46 ? 32.031 61.094 -2.57 1 61.16 46 SER A C 1
ATOM 376 O O . SER A 1 46 ? 31.406 61.094 -1.505 1 61.16 46 SER A O 1
ATOM 378 N N . PRO A 1 47 ? 32.906 60.031 -2.914 1 62.34 47 PRO A N 1
ATOM 379 C CA . PRO A 1 47 ? 33.75 59.5 -3.996 1 62.34 47 PRO A CA 1
ATOM 380 C C . PRO A 1 47 ? 32.938 59.031 -5.195 1 62.34 47 PRO A C 1
ATOM 382 O O . PRO A 1 47 ? 31.766 58.688 -5.055 1 62.34 47 PRO A O 1
ATOM 385 N N . GLU A 1 48 ? 33.625 58.969 -6.359 1 75.19 48 GLU A N 1
ATOM 386 C CA . GLU A 1 48 ? 33 58.594 -7.625 1 75.19 48 GLU A CA 1
ATOM 387 C C . GLU A 1 48 ? 32.469 57.156 -7.578 1 75.19 48 GLU A C 1
ATOM 389 O O . GLU A 1 48 ? 33.156 56.25 -7.066 1 75.19 48 GLU A O 1
ATOM 394 N N . THR A 1 49 ? 31.219 57.094 -7.844 1 80.62 49 THR A N 1
ATOM 395 C CA . THR A 1 49 ? 30.594 55.781 -7.852 1 80.62 49 THR A CA 1
ATOM 396 C C . THR A 1 49 ? 30.297 55.344 -9.281 1 80.62 49 THR A C 1
ATOM 398 O O . THR A 1 49 ? 29.969 56.156 -10.133 1 80.62 49 THR A O 1
ATOM 401 N N . VAL A 1 50 ? 30.641 54.062 -9.539 1 83.81 50 VAL A N 1
ATOM 402 C CA . VAL A 1 50 ? 30.328 53.438 -10.82 1 83.81 50 VAL A CA 1
ATOM 403 C C . VAL A 1 50 ? 29.016 52.656 -10.703 1 83.81 50 VAL A C 1
ATOM 405 O O . VAL A 1 50 ? 28.812 51.906 -9.742 1 83.81 50 VAL A O 1
ATOM 408 N N . ILE A 1 51 ? 28.172 53.031 -11.625 1 83.06 51 ILE A N 1
ATOM 409 C CA . ILE A 1 51 ? 26.906 52.344 -11.68 1 83.06 51 ILE A CA 1
ATOM 410 C C . ILE A 1 51 ? 26.953 51.281 -12.781 1 83.06 51 ILE A C 1
ATOM 412 O O . ILE A 1 51 ? 27.281 51.562 -13.93 1 83.06 51 ILE A O 1
ATOM 416 N N . ILE A 1 52 ? 26.703 50.031 -12.352 1 84.56 52 ILE A N 1
ATOM 417 C CA . ILE A 1 52 ? 26.609 48.906 -13.289 1 84.56 52 ILE A CA 1
ATOM 418 C C . ILE A 1 52 ? 25.156 48.5 -13.469 1 84.56 52 ILE A C 1
ATOM 420 O O . ILE A 1 52 ? 24.484 48.125 -12.5 1 84.56 52 ILE A O 1
ATOM 424 N N . LYS A 1 53 ? 24.656 48.688 -14.633 1 84.69 53 LYS A N 1
ATOM 425 C CA . LYS A 1 53 ? 23.344 48.188 -14.984 1 84.69 53 LYS A CA 1
ATOM 426 C C . LYS A 1 53 ? 23.422 46.781 -15.578 1 84.69 53 LYS A C 1
ATOM 428 O O . LYS A 1 53 ? 24.031 46.562 -16.641 1 84.69 53 LYS A O 1
ATOM 433 N N . MET A 1 54 ? 22.875 45.844 -14.867 1 86.38 54 MET A N 1
ATOM 434 C CA . MET A 1 54 ? 22.781 44.469 -15.32 1 86.38 54 MET A CA 1
ATOM 435 C C . MET A 1 54 ? 21.359 44.125 -15.773 1 86.38 54 MET A C 1
ATOM 437 O O . MET A 1 54 ? 20.422 44.156 -14.969 1 86.38 54 MET A O 1
ATOM 441 N N . VAL A 1 55 ? 21.203 43.875 -17.062 1 84.81 55 VAL A N 1
ATOM 442 C CA . VAL A 1 55 ? 19.891 43.5 -17.594 1 84.81 55 VAL A CA 1
ATOM 443 C C . VAL A 1 55 ? 19.844 41.969 -17.797 1 84.81 55 VAL A C 1
ATOM 445 O O . VAL A 1 55 ? 20.594 41.438 -18.594 1 84.81 55 VAL A O 1
ATOM 448 N N . LEU A 1 56 ? 18.953 41.375 -17.016 1 86.81 56 LEU A N 1
ATOM 449 C CA . LEU A 1 56 ? 18.719 39.938 -17.141 1 86.81 56 LEU A CA 1
ATOM 450 C C . LEU A 1 56 ? 17.469 39.688 -17.984 1 86.81 56 LEU A C 1
ATOM 452 O O . LEU A 1 56 ? 16.406 40.25 -17.734 1 86.81 56 LEU A O 1
ATOM 456 N N . THR A 1 57 ? 17.609 38.844 -18.984 1 83.81 57 THR A N 1
ATOM 457 C CA . THR A 1 57 ? 16.484 38.406 -19.812 1 83.81 57 THR A CA 1
ATOM 458 C C . THR A 1 57 ? 16.234 36.906 -19.656 1 83.81 57 THR A C 1
ATOM 460 O O . THR A 1 57 ? 17.078 36.094 -20.062 1 83.81 57 THR A O 1
ATOM 463 N N . VAL A 1 58 ? 15.133 36.656 -19.062 1 84.19 58 VAL A N 1
ATOM 464 C CA . VAL A 1 58 ? 14.711 35.25 -18.891 1 84.19 58 VAL A CA 1
ATOM 465 C C . VAL A 1 58 ? 13.781 34.844 -20.031 1 84.19 58 VAL A C 1
ATOM 467 O O . VAL A 1 58 ? 12.93 35.625 -20.453 1 84.19 58 VAL A O 1
ATOM 470 N N . ASP A 1 59 ? 13.945 33.719 -20.516 1 80.38 59 ASP A N 1
ATOM 471 C CA . ASP A 1 59 ? 13.102 33.219 -21.594 1 80.38 59 ASP A CA 1
ATOM 472 C C . ASP A 1 59 ? 11.641 33.156 -21.156 1 80.38 59 ASP A C 1
ATOM 474 O O . ASP A 1 59 ? 11.336 33 -19.984 1 80.38 59 ASP A O 1
ATOM 478 N N . ASP A 1 60 ? 10.664 33.344 -22.047 1 77.56 60 ASP A N 1
ATOM 479 C CA . ASP A 1 60 ? 9.227 33.531 -21.828 1 77.56 60 ASP A CA 1
ATOM 480 C C . ASP A 1 60 ? 8.641 32.375 -21.016 1 77.56 60 ASP A C 1
ATOM 482 O O . ASP A 1 60 ? 7.664 32.531 -20.297 1 77.56 60 ASP A O 1
ATOM 486 N N . ASN A 1 61 ? 9.234 31.297 -21 1 75.38 61 ASN A N 1
ATOM 487 C CA . ASN A 1 61 ? 8.617 30.172 -20.297 1 75.38 61 ASN A CA 1
ATOM 488 C C . ASN A 1 61 ? 9.266 29.938 -18.938 1 75.38 61 ASN A C 1
ATOM 490 O O . ASN A 1 61 ? 8.938 28.969 -18.25 1 75.38 61 ASN A O 1
ATOM 494 N N . TYR A 1 62 ? 10.039 30.906 -18.578 1 78 62 TYR A N 1
ATOM 495 C CA . TYR A 1 62 ? 10.711 30.75 -17.281 1 78 62 TYR A CA 1
ATOM 496 C C . TYR A 1 62 ? 10.516 31.984 -16.406 1 78 62 TYR A C 1
ATOM 498 O O . TYR A 1 62 ? 10.297 33.094 -16.922 1 78 62 TYR A O 1
ATOM 506 N N . TYR A 1 63 ? 10.406 31.766 -15.055 1 81.81 63 TYR A N 1
ATOM 507 C CA . TYR A 1 63 ? 10.422 32.844 -14.078 1 81.81 63 TYR A CA 1
ATOM 508 C C . TYR A 1 63 ? 11.445 32.594 -12.977 1 81.81 63 TYR A C 1
ATOM 510 O O . TYR A 1 63 ? 11.875 31.453 -12.789 1 81.81 63 TYR A O 1
ATOM 518 N N . THR A 1 64 ? 11.938 33.719 -12.43 1 81.5 64 THR A N 1
ATOM 519 C CA . THR A 1 64 ? 12.844 33.625 -11.289 1 81.5 64 THR A CA 1
ATOM 520 C C . THR A 1 64 ? 12.281 34.375 -10.078 1 81.5 64 THR A C 1
ATOM 522 O O . THR A 1 64 ? 11.453 35.281 -10.234 1 81.5 64 THR A O 1
ATOM 525 N N . TYR A 1 65 ? 12.727 33.969 -8.969 1 79.75 65 TYR A N 1
ATOM 526 C CA . TYR A 1 65 ? 12.234 34.562 -7.73 1 79.75 65 TYR A CA 1
ATOM 527 C C . TYR A 1 65 ? 12.977 35.875 -7.418 1 79.75 65 TYR A C 1
ATOM 529 O O . TYR A 1 65 ? 14.141 36.031 -7.785 1 79.75 65 TYR A O 1
ATOM 537 N N . THR A 1 66 ? 12.195 36.75 -6.777 1 77.31 66 THR A N 1
ATOM 538 C CA . THR A 1 66 ? 12.789 38.031 -6.414 1 77.31 66 THR A CA 1
ATOM 539 C C . THR A 1 66 ? 13.82 37.844 -5.301 1 77.31 66 THR A C 1
ATOM 541 O O . THR A 1 66 ? 13.922 36.781 -4.707 1 77.31 66 THR A O 1
ATOM 544 N N . HIS A 1 67 ? 14.586 38.938 -5.117 1 72.44 67 HIS A N 1
ATOM 545 C CA . HIS A 1 67 ? 15.664 38.906 -4.141 1 72.44 67 HIS A CA 1
ATOM 546 C C . HIS A 1 67 ? 15.125 38.719 -2.725 1 72.44 67 HIS A C 1
ATOM 548 O O . HIS A 1 67 ? 15.82 38.188 -1.856 1 72.44 67 HIS A O 1
ATOM 554 N N . ASN A 1 68 ? 13.852 39.062 -2.443 1 60.19 68 ASN A N 1
ATOM 555 C CA . ASN A 1 68 ? 13.281 39.031 -1.101 1 60.19 68 ASN A CA 1
ATOM 556 C C . ASN A 1 68 ? 12.5 37.75 -0.846 1 60.19 68 ASN A C 1
ATOM 558 O O . ASN A 1 68 ? 11.938 37.562 0.234 1 60.19 68 ASN A O 1
ATOM 562 N N . GLU A 1 69 ? 12.539 37 -1.737 1 58.59 69 GLU A N 1
ATOM 563 C CA . GLU A 1 69 ? 11.68 35.844 -1.561 1 58.59 69 GLU A CA 1
ATOM 564 C C . GLU A 1 69 ? 12.359 34.781 -0.706 1 58.59 69 GLU A C 1
ATOM 566 O O . GLU A 1 69 ? 13.531 34.438 -0.927 1 58.59 69 GLU A O 1
ATOM 571 N N . LYS A 1 70 ? 11.641 34.531 0.396 1 53.16 70 LYS A N 1
ATOM 572 C CA . LYS A 1 70 ? 12.148 33.656 1.431 1 53.16 70 LYS A CA 1
ATOM 573 C C . LYS A 1 70 ? 12.062 32.188 0.986 1 53.16 70 LYS A C 1
ATOM 575 O O . LYS A 1 70 ? 12.828 31.344 1.452 1 53.16 70 LYS A O 1
ATOM 580 N N . GLU A 1 71 ? 11.234 32.031 0.002 1 52.88 71 GLU A N 1
ATOM 581 C CA . GLU A 1 71 ? 11.078 30.672 -0.468 1 52.88 71 GLU A CA 1
ATOM 582 C C . GLU A 1 71 ? 11.758 30.469 -1.818 1 52.88 71 GLU A C 1
ATOM 584 O O . GLU A 1 71 ? 11.609 31.297 -2.723 1 52.88 71 GLU A O 1
ATOM 589 N N . GLY A 1 72 ? 12.852 29.531 -2.084 1 54.03 72 GLY A N 1
ATOM 590 C CA . GLY A 1 72 ? 13.617 29.234 -3.289 1 54.03 72 GLY A CA 1
ATOM 591 C C . GLY A 1 72 ? 14.969 29.906 -3.32 1 54.03 72 GLY A C 1
ATOM 592 O O . GLY A 1 72 ? 15.484 30.328 -2.283 1 54.03 72 GLY A O 1
ATOM 593 N N . LEU A 1 73 ? 15.602 29.891 -4.414 1 61.16 73 LEU A N 1
ATOM 594 C CA . LEU A 1 73 ? 16.828 30.641 -4.633 1 61.16 73 LEU A CA 1
ATOM 595 C C . LEU A 1 73 ? 16.531 32.062 -5.102 1 61.16 73 LEU A C 1
ATOM 597 O O . LEU A 1 73 ? 16.094 32.25 -6.234 1 61.16 73 LEU A O 1
ATOM 601 N N . PRO A 1 74 ? 16.547 32.906 -4.023 1 71.56 74 PRO A N 1
ATOM 602 C CA . PRO A 1 74 ? 16.344 34.25 -4.504 1 71.56 74 PRO A CA 1
ATOM 603 C C . PRO A 1 74 ? 17.438 34.719 -5.461 1 71.56 74 PRO A C 1
ATOM 605 O O . PRO A 1 74 ? 18.547 34.188 -5.457 1 71.56 74 PRO A O 1
ATOM 608 N N . THR A 1 75 ? 17.062 35.594 -6.309 1 79.81 75 THR A N 1
ATOM 609 C CA . THR A 1 75 ? 18.031 36.188 -7.227 1 79.81 75 THR A CA 1
ATOM 610 C C . THR A 1 75 ? 19.047 37.031 -6.465 1 79.81 75 THR A C 1
ATOM 612 O O . THR A 1 75 ? 18.672 38 -5.781 1 79.81 75 THR A O 1
ATOM 615 N N . LYS A 1 76 ? 20.25 36.531 -6.461 1 79.94 76 LYS A N 1
ATOM 616 C CA . LYS A 1 76 ? 21.312 37.25 -5.781 1 79.94 76 LYS A CA 1
ATOM 617 C C . LYS A 1 76 ? 22.469 37.562 -6.738 1 79.94 76 LYS A C 1
ATOM 619 O O . LYS A 1 76 ? 22.859 36.719 -7.531 1 79.94 76 LYS A O 1
ATOM 624 N N . VAL A 1 77 ? 22.953 38.812 -6.668 1 82.69 77 VAL A N 1
ATOM 625 C CA . VAL A 1 77 ? 24.094 39.281 -7.438 1 82.69 77 VAL A CA 1
ATOM 626 C C . VAL A 1 77 ? 25.203 39.75 -6.488 1 82.69 77 VAL A C 1
ATOM 628 O O . VAL A 1 77 ? 24.953 40.469 -5.523 1 82.69 77 VAL A O 1
ATOM 631 N N . VAL A 1 78 ? 26.422 39.188 -6.691 1 80.19 78 VAL A N 1
ATOM 632 C CA . VAL A 1 78 ? 27.562 39.594 -5.875 1 80.19 78 VAL A CA 1
ATOM 633 C C . VAL A 1 78 ? 28.719 40 -6.781 1 80.19 78 VAL A C 1
ATOM 635 O O . VAL A 1 78 ? 29 39.344 -7.777 1 80.19 78 VAL A O 1
ATOM 638 N N . LEU A 1 79 ? 29.281 41.125 -6.457 1 80.56 79 LEU A N 1
ATOM 639 C CA . LEU A 1 79 ? 30.469 41.562 -7.168 1 80.56 79 LEU A CA 1
ATOM 640 C C . LEU A 1 79 ? 31.734 41.125 -6.453 1 80.56 79 LEU A C 1
ATOM 642 O O . LEU A 1 79 ? 31.875 41.312 -5.242 1 80.56 79 LEU A O 1
ATOM 646 N N . GLN A 1 80 ? 32.531 40.438 -7.234 1 77.69 80 GLN A N 1
ATOM 647 C CA . GLN A 1 80 ? 33.781 39.969 -6.652 1 77.69 80 GLN A CA 1
ATOM 648 C C . GLN A 1 80 ? 34.969 40.312 -7.535 1 77.69 80 GLN A C 1
ATOM 650 O O . GLN A 1 80 ? 34.812 40.594 -8.727 1 77.69 80 GLN A O 1
ATOM 655 N N . ASN A 1 81 ? 36.125 40.5 -6.914 1 73.88 81 ASN A N 1
ATOM 656 C CA . ASN A 1 81 ? 37.375 40.656 -7.664 1 73.88 81 ASN A CA 1
ATOM 657 C C . ASN A 1 81 ? 38 39.344 -8.07 1 73.88 81 ASN A C 1
ATOM 659 O O . ASN A 1 81 ? 37.562 38.281 -7.578 1 73.88 81 ASN A O 1
ATOM 663 N N . SER A 1 82 ? 38.875 39.312 -9.031 1 67.19 82 SER A N 1
ATOM 664 C CA . SER A 1 82 ? 39.562 38.125 -9.531 1 67.19 82 SER A CA 1
ATOM 665 C C . SER A 1 82 ? 40.125 37.281 -8.391 1 67.19 82 SER A C 1
ATOM 667 O O . SER A 1 82 ? 40.281 36.062 -8.516 1 67.19 82 SER A O 1
ATOM 669 N N . SER A 1 83 ? 40.375 37.812 -7.254 1 63.56 83 SER A N 1
ATOM 670 C CA . SER A 1 83 ? 40.969 37.094 -6.117 1 63.56 83 SER A CA 1
ATOM 671 C C . SER A 1 83 ? 39.875 36.5 -5.219 1 63.56 83 SER A C 1
ATOM 673 O O . SER A 1 83 ? 40.188 35.812 -4.238 1 63.56 83 SER A O 1
ATOM 675 N N . GLY A 1 84 ? 38.625 36.688 -5.586 1 66.81 84 GLY A N 1
ATOM 676 C CA . GLY A 1 84 ? 37.531 36.125 -4.832 1 66.81 84 GLY A CA 1
ATOM 677 C C . GLY A 1 84 ? 37.031 37 -3.707 1 66.81 84 GLY A C 1
ATOM 678 O O . GLY A 1 84 ? 36.219 36.594 -2.9 1 66.81 84 GLY A O 1
ATOM 679 N N . THR A 1 85 ? 37.562 38.188 -3.543 1 68.12 85 THR A N 1
ATOM 680 C CA . THR A 1 85 ? 37.125 39.125 -2.498 1 68.12 85 THR A CA 1
ATOM 681 C C . THR A 1 85 ? 35.844 39.844 -2.918 1 68.12 85 THR A C 1
ATOM 683 O O . THR A 1 85 ? 35.781 40.406 -4.023 1 68.12 85 THR A O 1
ATOM 686 N N . ILE A 1 86 ? 34.875 39.875 -2.066 1 74.12 86 ILE A N 1
ATOM 687 C CA . ILE A 1 86 ? 33.594 40.531 -2.344 1 74.12 86 ILE A CA 1
ATOM 688 C C . ILE A 1 86 ? 33.75 42.031 -2.211 1 74.12 86 ILE A C 1
ATOM 690 O O . ILE A 1 86 ? 34.281 42.531 -1.208 1 74.12 86 ILE A O 1
ATOM 694 N N . LEU A 1 87 ? 33.406 42.781 -3.207 1 75.06 87 LEU A N 1
ATOM 695 C CA . LEU A 1 87 ? 33.406 44.219 -3.211 1 75.06 87 LEU A CA 1
ATOM 696 C C . LEU A 1 87 ? 32.125 44.781 -2.646 1 75.06 87 LEU A C 1
ATOM 698 O O . LEU A 1 87 ? 31.047 44.25 -2.887 1 75.06 87 LEU A O 1
ATOM 702 N N . GLN A 1 88 ? 32.281 45.688 -1.688 1 71.56 88 GLN A N 1
ATOM 703 C CA . GLN A 1 88 ? 31.109 46.344 -1.149 1 71.56 88 GLN A CA 1
ATOM 704 C C . GLN A 1 88 ? 30.375 47.125 -2.234 1 71.56 88 GLN A C 1
ATOM 706 O O . GLN A 1 88 ? 30.953 48 -2.893 1 71.56 88 GLN A O 1
ATOM 711 N N . SER A 1 89 ? 29.219 46.719 -2.588 1 76.31 89 SER A N 1
ATOM 712 C CA . SER A 1 89 ? 28.391 47.375 -3.588 1 76.31 89 SER A CA 1
ATOM 713 C C . SER A 1 89 ? 26.938 47.469 -3.121 1 76.31 89 SER A C 1
ATOM 715 O O . SER A 1 89 ? 26.484 46.656 -2.293 1 76.31 89 SER A O 1
ATOM 717 N N . ARG A 1 90 ? 26.375 48.562 -3.451 1 78.62 90 ARG A N 1
ATOM 718 C CA . ARG A 1 90 ? 24.922 48.688 -3.254 1 78.62 90 ARG A CA 1
ATOM 719 C C . ARG A 1 90 ? 24.156 48.188 -4.461 1 78.62 90 ARG A C 1
ATOM 721 O O . ARG A 1 90 ? 24.375 48.625 -5.586 1 78.62 90 ARG A O 1
ATOM 728 N N . ILE A 1 91 ? 23.297 47.188 -4.168 1 81.31 91 ILE A N 1
ATOM 729 C CA . ILE A 1 91 ? 22.531 46.594 -5.25 1 81.31 91 ILE A CA 1
ATOM 730 C C . ILE A 1 91 ? 21.078 47 -5.137 1 81.31 91 ILE A C 1
ATOM 732 O O . ILE A 1 91 ? 20.484 46.938 -4.055 1 81.31 91 ILE A O 1
ATOM 736 N N . PHE A 1 92 ? 20.5 47.469 -6.246 1 78.94 92 PHE A N 1
ATOM 737 C CA . PHE A 1 92 ? 19.094 47.812 -6.344 1 78.94 92 PHE A CA 1
ATOM 738 C C . PHE A 1 92 ? 18.328 46.844 -7.219 1 78.94 92 PHE A C 1
ATOM 740 O O . PHE A 1 92 ? 18.625 46.719 -8.414 1 78.94 92 PHE A O 1
ATOM 747 N N . TYR A 1 93 ? 17.406 46.125 -6.582 1 81.19 93 TYR A N 1
ATOM 748 C CA . TYR A 1 93 ? 16.578 45.156 -7.285 1 81.19 93 TYR A CA 1
ATOM 749 C C . TYR A 1 93 ? 15.219 45.781 -7.637 1 81.19 93 TYR A C 1
ATOM 751 O O . TYR A 1 93 ? 14.672 46.562 -6.875 1 81.19 93 TYR A O 1
ATOM 759 N N . PRO A 1 94 ? 14.711 45.406 -8.789 1 79.5 94 PRO A N 1
ATOM 760 C CA . PRO A 1 94 ? 13.352 45.875 -9.109 1 79.5 94 PRO A CA 1
ATOM 761 C C . PRO A 1 94 ? 12.289 45.156 -8.273 1 79.5 94 PRO A C 1
ATOM 763 O O . PRO A 1 94 ? 12.562 44.094 -7.676 1 79.5 94 PRO A O 1
ATOM 766 N N . GLU A 1 95 ? 11.094 45.781 -8.227 1 74.94 95 GLU A N 1
ATOM 767 C CA . GLU A 1 95 ? 9.961 45.156 -7.555 1 74.94 95 GLU A CA 1
ATOM 768 C C . GLU A 1 95 ? 9.336 44.062 -8.422 1 74.94 95 GLU A C 1
ATOM 770 O O . GLU A 1 95 ? 9.086 44.281 -9.609 1 74.94 95 GLU A O 1
ATOM 775 N N . GLY A 1 96 ? 9.477 42.875 -8.102 1 72.75 96 GLY A N 1
ATOM 776 C CA . GLY A 1 96 ? 8.977 41.719 -8.828 1 72.75 96 GLY A CA 1
ATOM 777 C C . GLY A 1 96 ? 7.469 41.719 -9.016 1 72.75 96 GLY A C 1
ATOM 778 O O . GLY A 1 96 ? 6.781 42.594 -8.469 1 72.75 96 GLY A O 1
ATOM 779 N N . GLU A 1 97 ? 7.027 40.938 -10.008 1 75.12 97 GLU A N 1
ATOM 780 C CA . GLU A 1 97 ? 5.602 40.75 -10.266 1 75.12 97 GLU A CA 1
ATOM 781 C C . GLU A 1 97 ? 5.027 39.625 -9.406 1 75.12 97 GLU A C 1
ATOM 783 O O . GLU A 1 97 ? 5.73 38.688 -9.086 1 75.12 97 GLU A O 1
ATOM 788 N N . ILE A 1 98 ? 3.877 39.812 -8.891 1 71.94 98 ILE A N 1
ATOM 789 C CA . ILE A 1 98 ? 3.195 38.844 -8.062 1 71.94 98 ILE A CA 1
ATOM 790 C C . ILE A 1 98 ? 2.75 37.656 -8.938 1 71.94 98 ILE A C 1
ATOM 792 O O . ILE A 1 98 ? 2.092 37.844 -9.961 1 71.94 98 ILE A O 1
ATOM 796 N N . HIS A 1 99 ? 3.346 36.531 -8.656 1 69.38 99 HIS A N 1
ATOM 797 C CA . HIS A 1 99 ? 2.928 35.312 -9.328 1 69.38 99 HIS A CA 1
ATOM 798 C C . HIS A 1 99 ? 2.221 34.375 -8.359 1 69.38 99 HIS A C 1
ATOM 800 O O . HIS A 1 99 ? 2.727 34.094 -7.27 1 69.38 99 HIS A O 1
ATOM 806 N N . GLU A 1 100 ? 1.07 34 -8.633 1 55.84 100 GLU A N 1
ATOM 807 C CA . GLU A 1 100 ? 0.27 33.062 -7.844 1 55.84 100 GLU A CA 1
ATOM 808 C C . GLU A 1 100 ? 0.641 31.609 -8.164 1 55.84 100 GLU A C 1
ATOM 810 O O . GLU A 1 100 ? 0.614 31.203 -9.32 1 55.84 100 GLU A O 1
ATOM 815 N N . ASP A 1 101 ? 1.355 31.016 -7.25 1 48.47 101 ASP A N 1
ATOM 816 C CA . ASP A 1 101 ? 1.64 29.609 -7.441 1 48.47 101 ASP A CA 1
ATOM 817 C C . ASP A 1 101 ? 0.451 28.75 -7.016 1 48.47 101 ASP A C 1
ATOM 819 O O . ASP A 1 101 ? 0.144 28.641 -5.828 1 48.47 101 ASP A O 1
ATOM 823 N N . VAL A 1 102 ? -0.378 28.391 -7.875 1 46.25 102 VAL A N 1
ATOM 824 C CA . VAL A 1 102 ? -1.595 27.609 -7.672 1 46.25 102 VAL A CA 1
ATOM 825 C C . VAL A 1 102 ? -1.234 26.203 -7.227 1 46.25 102 VAL A C 1
ATOM 827 O O . VAL A 1 102 ? -2.09 25.469 -6.73 1 46.25 102 VAL A O 1
ATOM 830 N N . SER A 1 103 ? -0.198 25.672 -7.516 1 41.12 103 SER A N 1
ATOM 831 C CA . SER A 1 103 ? -0.028 24.234 -7.344 1 41.12 103 SER A CA 1
ATOM 832 C C . SER A 1 103 ? 0.061 23.859 -5.871 1 41.12 103 SER A C 1
ATOM 834 O O . SER A 1 103 ? -0.384 22.781 -5.469 1 41.12 103 SER A O 1
ATOM 836 N N . SER A 1 104 ? 0.878 24.484 -5.113 1 38.84 104 SER A N 1
ATOM 837 C CA . SER A 1 104 ? 1.072 24.094 -3.719 1 38.84 104 SER A CA 1
ATOM 838 C C . SER A 1 104 ? 0.471 25.125 -2.77 1 38.84 104 SER A C 1
ATOM 840 O O . SER A 1 104 ? 1.094 25.5 -1.773 1 38.84 104 SER A O 1
ATOM 842 N N . GLY A 1 105 ? -0.782 25.562 -2.99 1 41.72 105 GLY A N 1
ATOM 843 C CA . GLY A 1 105 ? -1.46 26.562 -2.189 1 41.72 105 GLY A CA 1
ATOM 844 C C . GLY A 1 105 ? -0.987 27.984 -2.479 1 41.72 105 GLY A C 1
ATOM 845 O O . GLY A 1 105 ? 0.085 28.172 -3.055 1 41.72 105 GLY A O 1
ATOM 846 N N . ILE A 1 106 ? -1.856 29.094 -2.336 1 42.62 106 ILE A N 1
ATOM 847 C CA . ILE A 1 106 ? -1.74 30.484 -2.77 1 42.62 106 ILE A CA 1
ATOM 848 C C . ILE A 1 106 ? -0.522 31.125 -2.113 1 42.62 106 ILE A C 1
ATOM 850 O O . ILE A 1 106 ? -0.604 31.625 -0.983 1 42.62 106 ILE A O 1
ATOM 854 N N . SER A 1 107 ? 0.5 30.531 -2.115 1 49 107 SER A N 1
ATOM 855 C CA . SER A 1 107 ? 1.587 31.406 -1.676 1 49 107 SER A CA 1
ATOM 856 C C . SER A 1 107 ? 2.014 32.375 -2.785 1 49 107 SER A C 1
ATOM 858 O O . SER A 1 107 ? 2.203 31.938 -3.932 1 49 107 SER A O 1
ATOM 860 N N . ILE A 1 108 ? 1.687 33.656 -2.613 1 52.91 108 ILE A N 1
ATOM 861 C CA . ILE A 1 108 ? 2.053 34.812 -3.447 1 52.91 108 ILE A CA 1
ATOM 862 C C . ILE A 1 108 ? 3.564 35 -3.404 1 52.91 108 ILE A C 1
ATOM 864 O O . ILE A 1 108 ? 4.137 35.219 -2.336 1 52.91 108 ILE A O 1
ATOM 868 N N . LYS A 1 109 ? 4.141 34.531 -4.508 1 66 109 LYS A N 1
ATOM 869 C CA . LYS A 1 109 ? 5.582 34.75 -4.574 1 66 109 LYS A CA 1
ATOM 870 C C . LYS A 1 109 ? 5.918 35.812 -5.633 1 66 109 LYS A C 1
ATOM 872 O O . LYS A 1 109 ? 5.234 35.906 -6.656 1 66 109 LYS A O 1
ATOM 877 N N . LYS A 1 110 ? 6.695 36.75 -5.289 1 74 110 LYS A N 1
ATOM 878 C CA . LYS A 1 110 ? 7.176 37.75 -6.254 1 74 110 LYS A CA 1
ATOM 879 C C . LYS A 1 110 ? 8.25 37.156 -7.156 1 74 110 LYS A C 1
ATOM 881 O O . LYS A 1 110 ? 9.188 36.5 -6.676 1 74 110 LYS A O 1
ATOM 886 N N . VAL A 1 111 ? 7.91 37.219 -8.391 1 81.44 111 VAL A N 1
ATOM 887 C CA . VAL A 1 111 ? 8.812 36.594 -9.367 1 81.44 111 VAL A CA 1
ATOM 888 C C . VAL A 1 111 ? 9.227 37.656 -10.406 1 81.44 111 VAL A C 1
ATOM 890 O O . VAL A 1 111 ? 8.562 38.656 -10.57 1 81.44 111 VAL A O 1
ATOM 893 N N . TYR A 1 112 ? 10.398 37.438 -11.031 1 84.06 112 TYR A N 1
ATOM 894 C CA . TYR A 1 112 ? 10.867 38.188 -12.188 1 84.06 112 TYR A CA 1
ATOM 895 C C . TYR A 1 112 ? 10.641 37.406 -13.477 1 84.06 112 TYR A C 1
ATOM 897 O O . TYR A 1 112 ? 10.961 36.219 -13.555 1 84.06 112 TYR A O 1
ATOM 905 N N . SER A 1 113 ? 9.836 38.031 -14.383 1 82.88 113 SER A N 1
ATOM 906 C CA . SER A 1 113 ? 9.656 37.469 -15.711 1 82.88 113 SER A CA 1
ATOM 907 C C . SER A 1 113 ? 10.07 38.438 -16.797 1 82.88 113 SER A C 1
ATOM 909 O O . SER A 1 113 ? 9.992 39.656 -16.609 1 82.88 113 SER A O 1
ATOM 911 N N . GLY A 1 114 ? 10.578 37.875 -17.859 1 81.94 114 GLY A N 1
ATOM 912 C CA . GLY A 1 114 ? 10.992 38.719 -18.969 1 81.94 114 GLY A CA 1
ATOM 913 C C . GLY A 1 114 ? 12.312 39.438 -18.719 1 81.94 114 GLY A C 1
ATOM 914 O O . GLY A 1 114 ? 13.266 38.844 -18.234 1 81.94 114 GLY A O 1
ATOM 915 N N . GLU A 1 115 ? 12.336 40.719 -19.125 1 83.44 115 GLU A N 1
ATOM 916 C CA . GLU A 1 115 ? 13.547 41.531 -18.969 1 83.44 115 GLU A CA 1
ATOM 917 C C . GLU A 1 115 ? 13.453 42.438 -17.734 1 83.44 115 GLU A C 1
ATOM 919 O O . GLU A 1 115 ? 12.469 43.156 -17.578 1 83.44 115 GLU A O 1
ATOM 924 N N . PHE A 1 116 ? 14.414 42.25 -16.844 1 85.69 116 PHE A N 1
ATOM 925 C CA . PHE A 1 116 ? 14.438 43.125 -15.688 1 85.69 116 PHE A CA 1
ATOM 926 C C . PHE A 1 116 ? 15.859 43.594 -15.391 1 85.69 116 PHE A C 1
ATOM 928 O O . PHE A 1 116 ? 16.812 42.844 -15.539 1 85.69 116 PHE A O 1
ATOM 935 N N . PRO A 1 117 ? 15.977 44.875 -15.07 1 84.25 117 PRO A N 1
ATOM 936 C CA . PRO A 1 117 ? 17.312 45.406 -14.773 1 84.25 117 PRO A CA 1
ATOM 937 C C . PRO A 1 117 ? 17.656 45.344 -13.289 1 84.25 117 PRO A C 1
ATOM 939 O O . PRO A 1 117 ? 16.766 45.5 -12.438 1 84.25 117 PRO A O 1
ATOM 942 N N . ILE A 1 118 ? 18.906 45.062 -12.992 1 85.38 118 ILE A N 1
ATOM 943 C CA . ILE A 1 118 ? 19.484 45.188 -11.656 1 85.38 118 ILE A CA 1
ATOM 944 C C . ILE A 1 118 ? 20.641 46.188 -11.68 1 85.38 118 ILE A C 1
ATOM 946 O O . ILE A 1 118 ? 21.469 46.188 -12.578 1 85.38 118 ILE A O 1
ATOM 950 N N . PHE A 1 119 ? 20.609 47.125 -10.703 1 83 119 PHE A N 1
ATOM 951 C CA . PHE A 1 119 ? 21.641 48.156 -10.664 1 83 119 PHE A CA 1
ATOM 952 C C . PHE A 1 119 ? 22.625 47.906 -9.523 1 83 119 PHE A C 1
ATOM 954 O O . PHE A 1 119 ? 22.203 47.594 -8.406 1 83 119 PHE A O 1
ATOM 961 N N . LEU A 1 120 ? 23.828 48 -9.852 1 83.19 120 LEU A N 1
ATOM 962 C CA . LEU A 1 120 ? 24.891 47.906 -8.859 1 83.19 120 LEU A CA 1
ATOM 963 C C . LEU A 1 120 ? 25.688 49.219 -8.766 1 83.19 120 LEU A C 1
ATOM 965 O O . LEU A 1 120 ? 26.047 49.781 -9.789 1 83.19 120 LEU A O 1
ATOM 969 N N . GLN A 1 121 ? 25.781 49.688 -7.551 1 82.31 121 GLN A N 1
ATOM 970 C CA . GLN A 1 121 ? 26.594 50.875 -7.301 1 82.31 121 GLN A CA 1
ATOM 971 C C . GLN A 1 121 ? 27.891 50.5 -6.582 1 82.31 121 GLN A C 1
ATOM 973 O O . GLN A 1 121 ? 27.859 49.906 -5.512 1 82.31 121 GLN A O 1
ATOM 978 N N . VAL A 1 122 ? 28.984 50.812 -7.215 1 81.94 122 VAL A N 1
ATOM 979 C CA . VAL A 1 122 ? 30.281 50.469 -6.625 1 81.94 122 VAL A CA 1
ATOM 980 C C . VAL A 1 122 ? 31.203 51.688 -6.684 1 81.94 122 VAL A C 1
ATOM 982 O O . VAL A 1 122 ? 31.109 52.5 -7.605 1 81.94 122 VAL A O 1
ATOM 985 N N . GLN A 1 123 ? 32 51.75 -5.637 1 80.5 123 GLN A N 1
ATOM 986 C CA . GLN A 1 123 ? 33 52.844 -5.633 1 80.5 123 GLN A CA 1
ATOM 987 C C . GLN A 1 123 ? 34.031 52.625 -6.711 1 80.5 123 GLN A C 1
ATOM 989 O O . GLN A 1 123 ? 34.469 51.5 -6.949 1 80.5 123 GLN A O 1
ATOM 994 N N . ARG A 1 124 ? 34.375 53.594 -7.355 1 78.69 124 ARG A N 1
ATOM 995 C CA . ARG A 1 124 ? 35.312 53.531 -8.484 1 78.69 124 ARG A CA 1
ATOM 996 C C . ARG A 1 124 ? 36.625 52.906 -8.07 1 78.69 124 ARG A C 1
ATOM 998 O O . ARG A 1 124 ? 37.219 52.125 -8.82 1 78.69 124 ARG A O 1
ATOM 1005 N N . ASP A 1 125 ? 37.062 53.219 -6.84 1 74.5 125 ASP A N 1
ATOM 1006 C CA . ASP A 1 125 ? 38.375 52.781 -6.395 1 74.5 125 ASP A CA 1
ATOM 1007 C C . ASP A 1 125 ? 38.375 51.281 -6.09 1 74.5 125 ASP A C 1
ATOM 1009 O O . ASP A 1 125 ? 39.438 50.656 -6.129 1 74.5 125 ASP A O 1
ATOM 1013 N N . ALA A 1 126 ? 37.219 50.75 -5.957 1 75.31 126 ALA A N 1
ATOM 1014 C CA . ALA A 1 126 ? 37.125 49.344 -5.582 1 75.31 126 ALA A CA 1
ATOM 1015 C C . ALA A 1 126 ? 37.062 48.469 -6.816 1 75.31 126 ALA A C 1
ATOM 1017 O O . ALA A 1 126 ? 37.344 47.25 -6.742 1 75.31 126 ALA A O 1
ATOM 1018 N N . LEU A 1 127 ? 36.781 49 -7.883 1 74.44 127 LEU A N 1
ATOM 1019 C CA . LEU A 1 127 ? 36.594 48.188 -9.086 1 74.44 127 LEU A CA 1
ATOM 1020 C C . LEU A 1 127 ? 37.938 47.969 -9.805 1 74.44 127 LEU A C 1
ATOM 1022 O O . LEU A 1 127 ? 38.656 48.938 -10.062 1 74.44 127 LEU A O 1
ATOM 1026 N N . THR A 1 128 ? 38.438 46.75 -9.852 1 73.75 128 THR A N 1
ATOM 1027 C CA . THR A 1 128 ? 39.625 46.375 -10.617 1 73.75 128 THR A CA 1
ATOM 1028 C C . THR A 1 128 ? 39.219 45.812 -11.984 1 73.75 128 THR A C 1
ATOM 1030 O O . THR A 1 128 ? 38.094 45.375 -12.18 1 73.75 128 THR A O 1
ATOM 1033 N N . PRO A 1 129 ? 40.031 45.969 -12.992 1 71 129 PRO A N 1
ATOM 1034 C CA . PRO A 1 129 ? 39.719 45.469 -14.336 1 71 129 PRO A CA 1
ATOM 1035 C C . PRO A 1 129 ? 39.406 43.969 -14.336 1 71 129 PRO A C 1
ATOM 1037 O O . PRO A 1 129 ? 38.781 43.469 -15.273 1 71 129 PRO A O 1
ATOM 1040 N N . GLU A 1 130 ? 39.688 43.344 -13.359 1 73.94 130 GLU A N 1
ATOM 1041 C CA . GLU A 1 130 ? 39.375 41.938 -13.305 1 73.94 130 GLU A CA 1
ATOM 1042 C C . GLU A 1 130 ? 38.219 41.625 -12.359 1 73.94 130 GLU A C 1
ATOM 1044 O O . GLU A 1 130 ? 38.125 40.562 -11.789 1 73.94 130 GLU A O 1
ATOM 1049 N N . SER A 1 131 ? 37.281 42.406 -12.32 1 79.88 131 SER A N 1
ATOM 1050 C CA . SER A 1 131 ? 36.125 42.156 -11.461 1 79.88 131 SER A CA 1
ATOM 1051 C C . SER A 1 131 ? 35.125 41.25 -12.148 1 79.88 131 SER A C 1
ATOM 1053 O O . SER A 1 131 ? 34.969 41.281 -13.375 1 79.88 131 SER A O 1
ATOM 1055 N N . GLU A 1 132 ? 34.562 40.406 -11.367 1 82.94 132 GLU A N 1
ATOM 1056 C CA . GLU A 1 132 ? 33.562 39.438 -11.852 1 82.94 132 GLU A CA 1
ATOM 1057 C C . GLU A 1 132 ? 32.25 39.562 -11.047 1 82.94 132 GLU A C 1
ATOM 1059 O O . GLU A 1 132 ? 32.281 39.906 -9.859 1 82.94 132 GLU A O 1
ATOM 1064 N N . VAL A 1 133 ? 31.141 39.438 -11.773 1 82.88 133 VAL A N 1
ATOM 1065 C CA . VAL A 1 133 ? 29.828 39.375 -11.133 1 82.88 133 VAL A CA 1
ATOM 1066 C C . VAL A 1 133 ? 29.359 37.906 -11.055 1 82.88 133 VAL A C 1
ATOM 1068 O O . VAL A 1 133 ? 29.359 37.188 -12.055 1 82.88 133 VAL A O 1
ATOM 1071 N N . GLN A 1 134 ? 29.109 37.594 -9.906 1 80.44 134 GLN A N 1
ATOM 1072 C CA . GLN A 1 134 ? 28.5 36.281 -9.695 1 80.44 134 GLN A CA 1
ATOM 1073 C C . GLN A 1 134 ? 26.984 36.406 -9.594 1 80.44 134 GLN A C 1
ATOM 1075 O O . GLN A 1 134 ? 26.469 37.125 -8.742 1 80.44 134 GLN A O 1
ATOM 1080 N N . LEU A 1 135 ? 26.312 35.688 -10.453 1 83.19 135 LEU A N 1
ATOM 1081 C CA . LEU A 1 135 ? 24.844 35.656 -10.516 1 83.19 135 LEU A CA 1
ATOM 1082 C C . LEU A 1 135 ? 24.312 34.281 -10.102 1 83.19 135 LEU A C 1
ATOM 1084 O O . LEU A 1 135 ? 24.781 33.25 -10.609 1 83.19 135 LEU A O 1
ATOM 1088 N N . SER A 1 136 ? 23.484 34.375 -9.086 1 81.5 136 SER A N 1
ATOM 1089 C CA . SER A 1 136 ? 22.797 33.156 -8.641 1 81.5 136 SER A CA 1
ATOM 1090 C C . SER A 1 136 ? 21.281 33.344 -8.664 1 81.5 136 SER A C 1
ATOM 1092 O O . SER A 1 136 ? 20.75 34.281 -8.07 1 81.5 136 SER A O 1
ATOM 1094 N N . LEU A 1 137 ? 20.609 32.5 -9.406 1 80.38 137 LEU A N 1
ATOM 1095 C CA . LEU A 1 137 ? 19.156 32.562 -9.469 1 80.38 137 LEU A CA 1
ATOM 1096 C C . LEU A 1 137 ? 18.562 31.203 -9.797 1 80.38 137 LEU A C 1
ATOM 1098 O O . LEU A 1 137 ? 19.281 30.297 -10.227 1 80.38 137 LEU A O 1
ATOM 1102 N N . LEU A 1 138 ? 17.234 31.062 -9.43 1 76.31 138 LEU A N 1
ATOM 1103 C CA . LEU A 1 138 ? 16.469 29.859 -9.742 1 76.31 138 LEU A CA 1
ATOM 1104 C C . LEU A 1 138 ? 15.523 30.125 -10.914 1 76.31 138 LEU A C 1
ATOM 1106 O O . LEU A 1 138 ? 14.641 30.984 -10.828 1 76.31 138 LEU A O 1
ATOM 1110 N N . LEU A 1 139 ? 15.773 29.406 -11.992 1 77.06 139 LEU A N 1
ATOM 1111 C CA . LEU A 1 139 ? 14.891 29.5 -13.148 1 77.06 139 LEU A CA 1
ATOM 1112 C C . LEU A 1 139 ? 13.828 28.406 -13.109 1 77.06 139 LEU A C 1
ATOM 1114 O O . LEU A 1 139 ? 14.164 27.219 -13.109 1 77.06 139 LEU A O 1
ATOM 1118 N N . CYS A 1 140 ? 12.633 28.828 -12.961 1 74.12 140 CYS A N 1
ATOM 1119 C CA . CYS A 1 140 ? 11.539 27.859 -12.836 1 74.12 140 CYS A CA 1
ATOM 1120 C C . CYS A 1 140 ? 10.586 27.969 -14.023 1 74.12 140 CYS A C 1
ATOM 1122 O O . CYS A 1 140 ? 10.273 29.062 -14.477 1 74.12 140 CYS A O 1
ATOM 1124 N N . SER A 1 141 ? 10.305 26.875 -14.562 1 67.5 141 SER A N 1
ATOM 1125 C CA . SER A 1 141 ? 9.219 26.75 -15.531 1 67.5 141 SER A CA 1
ATOM 1126 C C . SER A 1 141 ? 7.984 26.109 -14.906 1 67.5 141 SER A C 1
ATOM 1128 O O . SER A 1 141 ? 7.996 25.75 -13.727 1 67.5 141 SER A O 1
ATOM 1130 N N . SER A 1 142 ? 6.875 25.938 -15.617 1 63.75 142 SER A N 1
ATOM 1131 C CA . SER A 1 142 ? 5.648 25.312 -15.125 1 63.75 142 SER A CA 1
ATOM 1132 C C . SER A 1 142 ? 5.898 23.875 -14.68 1 63.75 142 SER A C 1
ATOM 1134 O O . SER A 1 142 ? 5.148 23.328 -13.867 1 63.75 142 SER A O 1
ATOM 1136 N N . LYS A 1 143 ? 7.059 23.375 -15.055 1 56.38 143 LYS A N 1
ATOM 1137 C CA . LYS A 1 143 ? 7.246 21.938 -14.82 1 56.38 143 LYS A CA 1
ATOM 1138 C C . LYS A 1 143 ? 8.477 21.688 -13.953 1 56.38 143 LYS A C 1
ATOM 1140 O O . LYS A 1 143 ? 8.516 20.703 -13.203 1 56.38 143 LYS A O 1
ATOM 1145 N N . HIS A 1 144 ? 9.5 22.547 -14.195 1 60.91 144 HIS A N 1
ATOM 1146 C CA . HIS A 1 144 ? 10.742 22.266 -13.469 1 60.91 144 HIS A CA 1
ATOM 1147 C C . HIS A 1 144 ? 11.469 23.562 -13.117 1 60.91 144 HIS A C 1
ATOM 1149 O O . HIS A 1 144 ? 11.305 24.578 -13.789 1 60.91 144 HIS A O 1
ATOM 1155 N N . CYS A 1 145 ? 12.164 23.469 -11.977 1 63.53 145 CYS A N 1
ATOM 1156 C CA . CYS A 1 145 ? 13.016 24.578 -11.578 1 63.53 145 CYS A CA 1
ATOM 1157 C C . CYS A 1 145 ? 14.484 24.188 -11.625 1 63.53 145 CYS A C 1
ATOM 1159 O O . CYS A 1 145 ? 14.836 23.062 -11.258 1 63.53 145 CYS A O 1
ATOM 1161 N N . MET A 1 146 ? 15.406 25.094 -12.312 1 66.12 146 MET A N 1
ATOM 1162 C CA . MET A 1 146 ? 16.844 24.844 -12.414 1 66.12 146 MET A CA 1
ATOM 1163 C C . MET A 1 146 ? 17.641 25.984 -11.781 1 66.12 146 MET A C 1
ATOM 1165 O O . MET A 1 146 ? 17.391 27.156 -12.078 1 66.12 146 MET A O 1
ATOM 1169 N N . PRO A 1 147 ? 18.531 25.641 -10.875 1 69.25 147 PRO A N 1
ATOM 1170 C CA . PRO A 1 147 ? 19.406 26.703 -10.352 1 69.25 147 PRO A CA 1
ATOM 1171 C C . PRO A 1 147 ? 20.484 27.109 -11.344 1 69.25 147 PRO A C 1
ATOM 1173 O O . PRO A 1 147 ? 21.062 26.25 -12.023 1 69.25 147 PRO A O 1
ATOM 1176 N N . VAL A 1 148 ? 20.656 28.406 -11.547 1 75.19 148 VAL A N 1
ATOM 1177 C CA . VAL A 1 148 ? 21.672 28.953 -12.445 1 75.19 148 VAL A CA 1
ATOM 1178 C C . VAL A 1 148 ? 22.703 29.734 -11.633 1 75.19 148 VAL A C 1
ATOM 1180 O O . VAL A 1 148 ? 22.344 30.656 -10.891 1 75.19 148 VAL A O 1
ATOM 1183 N N . ASN A 1 149 ? 23.938 29.328 -11.672 1 72.69 149 ASN A N 1
ATOM 1184 C CA . ASN A 1 149 ? 25.062 30.062 -11.125 1 72.69 149 ASN A CA 1
ATOM 1185 C C . ASN A 1 149 ? 26.094 30.406 -12.203 1 72.69 149 ASN A C 1
ATOM 1187 O O . ASN A 1 149 ? 26.719 29.516 -12.781 1 72.69 149 ASN A O 1
ATOM 1191 N N . ARG A 1 150 ? 26.188 31.641 -12.469 1 78.19 150 ARG A N 1
ATOM 1192 C CA . ARG A 1 150 ? 27.109 32.094 -13.5 1 78.19 150 ARG A CA 1
ATOM 1193 C C . ARG A 1 150 ? 28.031 33.188 -12.969 1 78.19 150 ARG A C 1
ATOM 1195 O O . ARG A 1 150 ? 27.609 34.062 -12.219 1 78.19 150 ARG A O 1
ATOM 1202 N N . THR A 1 151 ? 29.281 32.969 -13.227 1 77.94 151 THR A N 1
ATOM 1203 C CA . THR A 1 151 ? 30.25 34.031 -13.008 1 77.94 151 THR A CA 1
ATOM 1204 C C . THR A 1 151 ? 30.562 34.75 -14.312 1 77.94 151 THR A C 1
ATOM 1206 O O . THR A 1 151 ? 31.062 34.125 -15.266 1 77.94 151 THR A O 1
ATOM 1209 N N . ILE A 1 152 ? 30.312 35.969 -14.359 1 80.88 152 ILE A N 1
ATOM 1210 C CA . ILE A 1 152 ? 30.5 36.75 -15.578 1 80.88 152 ILE A CA 1
ATOM 1211 C C . ILE A 1 152 ? 31.562 37.844 -15.352 1 80.88 152 ILE A C 1
ATOM 1213 O O . ILE A 1 152 ? 31.422 38.656 -14.453 1 80.88 152 ILE A O 1
ATOM 1217 N N . PRO A 1 153 ? 32.531 37.75 -16.094 1 80.75 153 PRO A N 1
ATOM 1218 C CA . PRO A 1 153 ? 33.531 38.812 -15.953 1 80.75 153 PRO A CA 1
ATOM 1219 C C . PRO A 1 153 ? 33.031 40.156 -16.453 1 80.75 153 PRO A C 1
ATOM 1221 O O . PRO A 1 153 ? 32.281 40.219 -17.438 1 80.75 153 PRO A O 1
ATOM 1224 N N . ILE A 1 154 ? 33.344 41.25 -15.664 1 77.19 154 ILE A N 1
ATOM 1225 C CA . ILE A 1 154 ? 32.938 42.594 -16.047 1 77.19 154 ILE A CA 1
ATOM 1226 C C . ILE A 1 154 ? 34.094 43.281 -16.797 1 77.19 154 ILE A C 1
ATOM 1228 O O . ILE A 1 154 ? 35.219 43.281 -16.344 1 77.19 154 ILE A O 1
ATOM 1232 N N . THR A 1 155 ? 33.812 43.625 -18.047 1 76.44 155 THR A N 1
ATOM 1233 C CA . THR A 1 155 ? 34.75 44.438 -18.828 1 76.44 155 THR A CA 1
ATOM 1234 C C . THR A 1 155 ? 34.375 45.906 -18.812 1 76.44 155 THR A C 1
ATOM 1236 O O . THR A 1 155 ? 33.375 46.281 -19.391 1 76.44 155 THR A O 1
ATOM 1239 N N . LEU A 1 156 ? 35 46.688 -18.016 1 72.62 156 LEU A N 1
ATOM 1240 C CA . LEU A 1 156 ? 34.719 48.094 -17.922 1 72.62 156 LEU A CA 1
ATOM 1241 C C . LEU A 1 156 ? 35.25 48.844 -19.141 1 72.62 156 LEU A C 1
ATOM 1243 O O . LEU A 1 156 ? 36.438 48.688 -19.484 1 72.62 156 LEU A O 1
ATOM 1247 N N . PRO A 1 157 ? 34.438 49.375 -19.906 1 73.5 157 PRO A N 1
ATOM 1248 C CA . PRO A 1 157 ? 34.938 50.219 -21 1 73.5 157 PRO A CA 1
ATOM 1249 C C . PRO A 1 157 ? 35.719 51.438 -20.5 1 73.5 157 PRO A C 1
ATOM 1251 O O . PRO A 1 157 ? 35.375 52 -19.453 1 73.5 157 PRO A O 1
ATOM 1254 N N . ASN A 1 158 ? 36.906 51.75 -20.906 1 71.06 158 ASN A N 1
ATOM 1255 C CA . ASN A 1 158 ? 37.656 52.969 -20.672 1 71.06 158 ASN A CA 1
ATOM 1256 C C . ASN A 1 158 ? 37.5 53.938 -21.844 1 71.06 158 ASN A C 1
ATOM 1258 O O . ASN A 1 158 ? 37.875 53.656 -22.969 1 71.06 158 ASN A O 1
ATOM 1262 N N . PRO A 1 159 ? 36.875 55.156 -21.703 1 72.88 159 PRO A N 1
ATOM 1263 C CA . PRO A 1 159 ? 36.344 55.969 -20.609 1 72.88 159 PRO A CA 1
ATOM 1264 C C . PRO A 1 159 ? 34.906 55.625 -20.266 1 72.88 159 PRO A C 1
ATOM 1266 O O . PRO A 1 159 ? 34.156 55.188 -21.141 1 72.88 159 PRO A O 1
ATOM 1269 N N . LEU A 1 160 ? 34.469 55.625 -18.938 1 74.44 160 LEU A N 1
ATOM 1270 C CA . LEU A 1 160 ? 33.094 55.344 -18.484 1 74.44 160 LEU A CA 1
ATOM 1271 C C . LEU A 1 160 ? 32.188 56.531 -18.75 1 74.44 160 LEU A C 1
ATOM 1273 O O . LEU A 1 160 ? 32.531 57.688 -18.453 1 74.44 160 LEU A O 1
ATOM 1277 N N . PRO A 1 161 ? 31.125 56.312 -19.484 1 79.06 161 PRO A N 1
ATOM 1278 C CA . PRO A 1 161 ? 30.188 57.406 -19.703 1 79.06 161 PRO A CA 1
ATOM 1279 C C . PRO A 1 161 ? 29.562 57.938 -18.406 1 79.06 161 PRO A C 1
ATOM 1281 O O . PRO A 1 161 ? 29.453 57.188 -17.422 1 79.06 161 PRO A O 1
ATOM 1284 N N . SER A 1 162 ? 29.391 59.188 -18.344 1 78 162 SER A N 1
ATOM 1285 C CA . SER A 1 162 ? 28.719 59.812 -17.203 1 78 162 SER A CA 1
ATOM 1286 C C . SER A 1 162 ? 27.234 59.438 -17.156 1 78 162 SER A C 1
ATOM 1288 O O . SER A 1 162 ? 26.625 59.188 -18.188 1 78 162 SER A O 1
ATOM 1290 N N . ILE A 1 163 ? 26.609 59.312 -15.961 1 76.88 163 ILE A N 1
ATOM 1291 C CA . ILE A 1 163 ? 25.234 58.875 -15.727 1 76.88 163 ILE A CA 1
ATOM 1292 C C . ILE A 1 163 ? 24.281 59.781 -16.5 1 76.88 163 ILE A C 1
ATOM 1294 O O . ILE A 1 163 ? 23.219 59.344 -16.938 1 76.88 163 ILE A O 1
ATOM 1298 N N . ASP A 1 164 ? 24.656 61 -16.734 1 74.31 164 ASP A N 1
ATOM 1299 C CA . ASP A 1 164 ? 23.797 61.969 -17.438 1 74.31 164 ASP A CA 1
ATOM 1300 C C . ASP A 1 164 ? 23.734 61.656 -18.922 1 74.31 164 ASP A C 1
ATOM 1302 O O . ASP A 1 164 ? 22.844 62.125 -19.625 1 74.31 164 ASP A O 1
ATOM 1306 N N . GLU A 1 165 ? 24.547 60.781 -19.375 1 75.44 165 GLU A N 1
ATOM 1307 C CA . GLU A 1 165 ? 24.625 60.531 -20.812 1 75.44 165 GLU A CA 1
ATOM 1308 C C . GLU A 1 165 ? 24 59.156 -21.156 1 75.44 165 GLU A C 1
ATOM 1310 O O . GLU A 1 165 ? 23.828 58.844 -22.328 1 75.44 165 GLU A O 1
ATOM 1315 N N . VAL A 1 166 ? 23.688 58.5 -20.156 1 77.62 166 VAL A N 1
ATOM 1316 C CA . VAL A 1 166 ? 23.156 57.156 -20.438 1 77.62 166 VAL A CA 1
ATOM 1317 C C . VAL A 1 166 ? 21.641 57.219 -20.469 1 77.62 166 VAL A C 1
ATOM 1319 O O . VAL A 1 166 ? 21.016 57.969 -19.703 1 77.62 166 VAL A O 1
ATOM 1322 N N . PRO A 1 167 ? 20.953 56.5 -21.484 1 76.19 167 PRO A N 1
ATOM 1323 C CA . PRO A 1 167 ? 19.484 56.531 -21.656 1 76.19 167 PRO A CA 1
ATOM 1324 C C . PRO A 1 167 ? 18.75 55.938 -20.453 1 76.19 167 PRO A C 1
ATOM 1326 O O . PRO A 1 167 ? 17.531 56.125 -20.328 1 76.19 167 PRO A O 1
ATOM 1329 N N . TRP A 1 168 ? 19.438 55.219 -19.625 1 76.06 168 TRP A N 1
ATOM 1330 C CA . TRP A 1 168 ? 18.734 54.562 -18.531 1 76.06 168 TRP A CA 1
ATOM 1331 C C . TRP A 1 168 ? 18.906 55.344 -17.219 1 76.06 168 TRP A C 1
ATOM 1333 O O . TRP A 1 168 ? 18.625 54.812 -16.141 1 76.06 168 TRP A O 1
ATOM 1343 N N . GLU A 1 169 ? 19.234 56.531 -17.25 1 72.06 169 GLU A N 1
ATOM 1344 C CA . GLU A 1 169 ? 19.359 57.344 -16.062 1 72.06 169 GLU A CA 1
ATOM 1345 C C . GLU A 1 169 ? 18.047 57.438 -15.289 1 72.06 169 GLU A C 1
ATOM 1347 O O . GLU A 1 169 ? 18.031 57.312 -14.062 1 72.06 169 GLU A O 1
ATOM 1352 N N . ASP A 1 170 ? 16.969 57.625 -16 1 68.12 170 ASP A N 1
ATOM 1353 C CA . ASP A 1 170 ? 15.672 57.781 -15.359 1 68.12 170 ASP A CA 1
ATOM 1354 C C . ASP A 1 170 ? 15.281 56.5 -14.609 1 68.12 170 ASP A C 1
ATOM 1356 O O . ASP A 1 170 ? 14.711 56.594 -13.516 1 68.12 170 ASP A O 1
ATOM 1360 N N . THR A 1 171 ? 15.633 55.375 -15.164 1 74.12 171 THR A N 1
ATOM 1361 C CA . THR A 1 171 ? 15.281 54.125 -14.508 1 74.12 171 THR A CA 1
ATOM 1362 C C . THR A 1 171 ? 16.109 53.938 -13.242 1 74.12 171 THR A C 1
ATOM 1364 O O . THR A 1 171 ? 15.609 53.469 -12.227 1 74.12 171 THR A O 1
ATOM 1367 N N . TYR A 1 172 ? 17.281 54.438 -13.328 1 76.38 172 TYR A N 1
ATOM 1368 C CA . TYR A 1 172 ? 18.156 54.344 -12.164 1 76.38 172 TYR A CA 1
ATOM 1369 C C . TYR A 1 172 ? 17.688 55.25 -11.055 1 76.38 172 TYR A C 1
ATOM 1371 O O . TYR A 1 172 ? 17.625 54.875 -9.883 1 76.38 172 TYR A O 1
ATOM 1379 N N . LEU A 1 173 ? 17.375 56.469 -11.32 1 68.56 173 LEU A N 1
ATOM 1380 C CA . LEU A 1 173 ? 16.938 57.438 -10.32 1 68.56 173 LEU A CA 1
ATOM 1381 C C . LEU A 1 173 ? 15.617 57 -9.695 1 68.56 173 LEU A C 1
ATOM 1383 O O . LEU A 1 173 ? 15.352 57.281 -8.531 1 68.56 173 LEU A O 1
ATOM 1387 N N . LEU A 1 174 ? 14.781 56.281 -10.43 1 64.5 174 LEU A N 1
ATOM 1388 C CA . LEU A 1 174 ? 13.539 55.75 -9.891 1 64.5 174 LEU A CA 1
ATOM 1389 C C . LEU A 1 174 ? 13.812 54.688 -8.836 1 64.5 174 LEU A C 1
ATOM 1391 O O . LEU A 1 174 ? 13.062 54.562 -7.871 1 64.5 174 LEU A O 1
ATOM 1395 N N . TYR A 1 175 ? 14.859 53.969 -9.117 1 66 175 TYR A N 1
ATOM 1396 C CA . TYR A 1 175 ? 15.195 52.906 -8.195 1 66 175 TYR A CA 1
ATOM 1397 C C . TYR A 1 175 ? 15.883 53.438 -6.949 1 66 175 TYR A C 1
ATOM 1399 O O . TYR A 1 175 ? 15.773 52.844 -5.867 1 66 175 TYR A O 1
ATOM 1407 N N . THR A 1 176 ? 16.641 54.531 -6.945 1 60.53 176 THR A N 1
ATOM 1408 C CA . THR A 1 176 ? 17.406 55.094 -5.84 1 60.53 176 THR A CA 1
ATOM 1409 C C . THR A 1 176 ? 16.594 56.094 -5.059 1 60.53 176 THR A C 1
ATOM 1411 O O . THR A 1 176 ? 16.984 56.5 -3.963 1 60.53 176 THR A O 1
ATOM 1414 N N . ASN A 1 177 ? 15.609 56.812 -5.352 1 49.97 177 ASN A N 1
ATOM 1415 C CA . ASN A 1 177 ? 14.852 57.812 -4.605 1 49.97 177 ASN A CA 1
ATOM 1416 C C . ASN A 1 177 ? 14.078 57.156 -3.449 1 49.97 177 ASN A C 1
ATOM 1418 O O . ASN A 1 177 ? 13.281 56.25 -3.656 1 49.97 177 ASN A O 1
ATOM 1422 N N . PRO A 1 178 ? 14.398 57.344 -2.008 1 42.94 178 PRO A N 1
ATOM 1423 C CA . PRO A 1 178 ? 13.875 56.938 -0.705 1 42.94 178 PRO A CA 1
ATOM 1424 C C . PRO A 1 178 ? 12.367 57.125 -0.583 1 42.94 178 PRO A C 1
ATOM 1426 O O . PRO A 1 178 ? 11.75 56.656 0.371 1 42.94 178 PRO A O 1
ATOM 1429 N N . VAL A 1 179 ? 11.617 58.219 -0.806 1 38.56 179 VAL A N 1
ATOM 1430 C CA . VAL A 1 179 ? 10.266 58.594 -0.403 1 38.56 179 VAL A CA 1
ATOM 1431 C C . VAL A 1 179 ? 9.32 57.406 -0.599 1 38.56 179 VAL A C 1
ATOM 1433 O O . VAL A 1 179 ? 8.398 57.188 0.196 1 38.56 179 VAL A O 1
ATOM 1436 N N . VAL A 1 180 ? 9.031 56.781 -1.712 1 36.78 180 VAL A N 1
ATOM 1437 C CA . VAL A 1 180 ? 7.914 55.875 -1.912 1 36.78 180 VAL A CA 1
ATOM 1438 C C . VAL A 1 180 ? 8.18 54.562 -1.178 1 36.78 180 VAL A C 1
ATOM 1440 O O . VAL A 1 180 ? 7.242 53.875 -0.765 1 36.78 180 VAL A O 1
ATOM 1443 N N . HIS A 1 181 ? 9.32 53.812 -1.229 1 32.66 181 HIS A N 1
ATOM 1444 C CA . HIS A 1 181 ? 9.477 52.625 -0.411 1 32.66 181 HIS A CA 1
ATOM 1445 C C . HIS A 1 181 ? 9.953 52.969 0.996 1 32.66 181 HIS A C 1
ATOM 1447 O O . HIS A 1 181 ? 11.141 53.219 1.209 1 32.66 181 HIS A O 1
ATOM 1453 N N . THR A 1 182 ? 9.383 53.719 1.842 1 31.5 182 THR A N 1
ATOM 1454 C CA . THR A 1 182 ? 9.633 53.969 3.26 1 31.5 182 THR A CA 1
ATOM 1455 C C . THR A 1 182 ? 10.227 52.719 3.924 1 31.5 182 THR A C 1
ATOM 1457 O O . THR A 1 182 ? 11.156 52.844 4.723 1 31.5 182 THR A O 1
ATOM 1460 N N . ALA A 1 183 ? 9.289 51.938 4.652 1 31.42 183 ALA A N 1
ATOM 1461 C CA . ALA A 1 183 ? 9.539 51.156 5.859 1 31.42 183 ALA A CA 1
ATOM 1462 C C . ALA A 1 183 ? 10.68 50.188 5.641 1 31.42 183 ALA A C 1
ATOM 1464 O O . ALA A 1 183 ? 11.617 50.125 6.438 1 31.42 183 ALA A O 1
ATOM 1465 N N . GLU A 1 184 ? 10.375 48.844 5.27 1 30.11 184 GLU A N 1
ATOM 1466 C CA . GLU A 1 184 ? 10.984 47.562 5.645 1 30.11 184 GLU A CA 1
ATOM 1467 C C . GLU A 1 184 ? 12.266 47.312 4.852 1 30.11 184 GLU A C 1
ATOM 1469 O O . GLU A 1 184 ? 12.281 46.469 3.947 1 30.11 184 GLU A O 1
ATOM 1474 N N . SER A 1 185 ? 12.93 48.281 4.371 1 29.52 185 SER A N 1
ATOM 1475 C CA . SER A 1 185 ? 14.133 48.188 3.559 1 29.52 185 SER A CA 1
ATOM 1476 C C . SER A 1 185 ? 15.336 47.75 4.398 1 29.52 185 SER A C 1
ATOM 1478 O O . SER A 1 185 ? 16.484 47.875 3.965 1 29.52 185 SER A O 1
ATOM 1480 N N . GLU A 1 186 ? 15.359 47.812 5.762 1 30.42 186 GLU A N 1
ATOM 1481 C CA . GLU A 1 186 ? 16.609 47.75 6.52 1 30.42 186 GLU A CA 1
ATOM 1482 C C . GLU A 1 186 ? 17.5 46.625 6.047 1 30.42 186 GLU A C 1
ATOM 1484 O O . GLU A 1 186 ? 18.672 46.531 6.422 1 30.42 186 GLU A O 1
ATOM 1489 N N . HIS A 1 187 ? 17.156 45.375 5.816 1 29.2 187 HIS A N 1
ATOM 1490 C CA . HIS A 1 187 ? 18.219 44.438 6.176 1 29.2 187 HIS A CA 1
ATOM 1491 C C . HIS A 1 187 ? 19.422 44.594 5.242 1 29.2 187 HIS A C 1
ATOM 1493 O O . HIS A 1 187 ? 19.312 44.344 4.043 1 29.2 187 HIS A O 1
ATOM 1499 N N . LEU A 1 188 ? 20.328 45.5 5.41 1 28.55 188 LEU A N 1
ATOM 1500 C CA . LEU A 1 188 ? 21.719 45.594 4.996 1 28.55 188 LEU A CA 1
ATOM 1501 C C . LEU A 1 188 ? 22.406 44.219 5.113 1 28.55 188 LEU A C 1
ATOM 1503 O O . LEU A 1 188 ? 22.625 43.719 6.219 1 28.55 188 LEU A O 1
ATOM 1507 N N . ILE A 1 189 ? 22.078 43.25 4.43 1 29.3 189 ILE A N 1
ATOM 1508 C CA . ILE A 1 189 ? 22.922 42.062 4.598 1 29.3 189 ILE A CA 1
ATOM 1509 C C . ILE A 1 189 ? 24.344 42.344 4.152 1 29.3 189 ILE A C 1
ATOM 1511 O O . ILE A 1 189 ? 24.578 42.75 3.008 1 29.3 189 ILE A O 1
ATOM 1515 N N . ASP A 1 190 ? 25.266 42.844 5.027 1 25.25 190 ASP A N 1
ATOM 1516 C CA . ASP A 1 190 ? 26.719 42.875 4.887 1 25.25 190 ASP A CA 1
ATOM 1517 C C . ASP A 1 190 ? 27.219 41.594 4.188 1 25.25 190 ASP A C 1
ATOM 1519 O O . ASP A 1 190 ? 26.906 40.5 4.605 1 25.25 190 ASP A O 1
ATOM 1523 N N . SER A 1 191 ? 27.578 41.594 2.932 1 27.91 191 SER A N 1
ATOM 1524 C CA . SER A 1 191 ? 28.078 40.688 1.901 1 27.91 191 SER A CA 1
ATOM 1525 C C . SER A 1 191 ? 29.391 40.031 2.334 1 27.91 191 SER A C 1
ATOM 1527 O O . SER A 1 191 ? 30.078 39.406 1.526 1 27.91 191 SER A O 1
ATOM 1529 N N . THR A 1 192 ? 30.141 40.375 3.367 1 25.66 192 THR A N 1
ATOM 1530 C CA . THR A 1 192 ? 31.531 39.938 3.436 1 25.66 192 THR A CA 1
ATOM 1531 C C . THR A 1 192 ? 31.594 38.406 3.312 1 25.66 192 THR A C 1
ATOM 1533 O O . THR A 1 192 ? 32.688 37.844 3.221 1 25.66 192 THR A O 1
ATOM 1536 N N . GLU A 1 193 ? 30.828 37.656 4.023 1 26.16 193 GLU A N 1
ATOM 1537 C CA . GLU A 1 193 ? 31.344 36.344 4.395 1 26.16 193 GLU A CA 1
ATOM 1538 C C . GLU A 1 193 ? 31.547 35.469 3.166 1 26.16 193 GLU A C 1
ATOM 1540 O O . GLU A 1 193 ? 30.828 35.594 2.178 1 26.16 193 GLU A O 1
ATOM 1545 N N . GLN A 1 194 ? 32.406 34.25 3.18 1 25.52 194 GLN A N 1
ATOM 1546 C CA . GLN A 1 194 ? 33.312 33.406 2.412 1 25.52 194 GLN A CA 1
ATOM 1547 C C . GLN A 1 194 ? 32.562 32.688 1.288 1 25.52 194 GLN A C 1
ATOM 1549 O O . GLN A 1 194 ? 31.359 32.438 1.406 1 25.52 194 GLN A O 1
ATOM 1554 N N . THR A 1 195 ? 33.219 32.438 0.048 1 26.88 195 THR A N 1
ATOM 1555 C CA . THR A 1 195 ? 33.219 31.953 -1.333 1 26.88 195 THR A CA 1
ATOM 1556 C C . THR A 1 195 ? 32.656 30.547 -1.426 1 26.88 195 THR A C 1
ATOM 1558 O O . THR A 1 195 ? 32.656 29.938 -2.502 1 26.88 195 THR A O 1
ATOM 1561 N N . THR A 1 196 ? 32.906 29.609 -0.555 1 26.86 196 THR A N 1
ATOM 1562 C CA . THR A 1 196 ? 33.062 28.219 -0.987 1 26.86 196 THR A CA 1
ATOM 1563 C C . THR A 1 196 ? 31.859 27.797 -1.829 1 26.86 196 THR A C 1
ATOM 1565 O O . THR A 1 196 ? 30.797 28.438 -1.801 1 26.86 196 THR A O 1
ATOM 1568 N N . ASP A 1 197 ? 31.797 26.422 -2.285 1 28.14 197 ASP A N 1
ATOM 1569 C CA . ASP A 1 197 ? 31.141 25.625 -3.318 1 28.14 197 ASP A CA 1
ATOM 1570 C C . ASP A 1 197 ? 29.641 25.891 -3.344 1 28.14 197 ASP A C 1
ATOM 1572 O O . ASP A 1 197 ? 29.016 26.016 -2.293 1 28.14 197 ASP A O 1
ATOM 1576 N N . ILE A 1 198 ? 29.188 26.453 -4.457 1 29.83 198 ILE A N 1
ATOM 1577 C CA . ILE A 1 198 ? 27.922 27.016 -4.906 1 29.83 198 ILE A CA 1
ATOM 1578 C C . ILE A 1 198 ? 26.75 26.266 -4.27 1 29.83 198 ILE A C 1
ATOM 1580 O O . ILE A 1 198 ? 25.703 26.844 -3.996 1 29.83 198 ILE A O 1
ATOM 1584 N N . ALA A 1 199 ? 26.672 25.016 -4.465 1 32.94 199 ALA A N 1
ATOM 1585 C CA . ALA A 1 199 ? 25.688 24.156 -3.828 1 32.94 199 ALA A CA 1
ATOM 1586 C C . ALA A 1 199 ? 25.609 24.422 -2.328 1 32.94 199 ALA A C 1
ATOM 1588 O O . ALA A 1 199 ? 24.562 24.188 -1.703 1 32.94 199 ALA A O 1
ATOM 1589 N N . GLU A 1 200 ? 26.703 24.797 -1.716 1 34.41 200 GLU A N 1
ATOM 1590 C CA . GLU A 1 200 ? 27.031 25.219 -0.355 1 34.41 200 GLU A CA 1
ATOM 1591 C C . GLU A 1 200 ? 26.344 26.531 -0.001 1 34.41 200 GLU A C 1
ATOM 1593 O O . GLU A 1 200 ? 26.031 26.781 1.166 1 34.41 200 GLU A O 1
ATOM 1598 N N . SER A 1 201 ? 26.25 27.547 -0.902 1 35.25 201 SER A N 1
ATOM 1599 C CA . SER A 1 201 ? 25.875 28.938 -0.725 1 35.25 201 SER A CA 1
ATOM 1600 C C . SER A 1 201 ? 24.375 29.094 -0.484 1 35.25 201 SER A C 1
ATOM 1602 O O . SER A 1 201 ? 23.922 30.078 0.094 1 35.25 201 SER A O 1
ATOM 1604 N N . LEU A 1 202 ? 23.516 28.391 -1.22 1 36.91 202 LEU A N 1
ATOM 1605 C CA . LEU A 1 202 ? 22.078 28.625 -1.144 1 36.91 202 LEU A CA 1
ATOM 1606 C C . LEU A 1 202 ? 21.547 28.328 0.259 1 36.91 202 LEU A C 1
ATOM 1608 O O . LEU A 1 202 ? 20.562 28.938 0.692 1 36.91 202 LEU A O 1
ATOM 1612 N N . PHE A 1 203 ? 22 27.266 0.81 1 40.31 203 PHE A N 1
ATOM 1613 C CA . PHE A 1 203 ? 21.75 26.938 2.207 1 40.31 203 PHE A CA 1
ATOM 1614 C C . PHE A 1 203 ? 23.047 26.906 3 1 40.31 203 PHE A C 1
ATOM 1616 O O . PHE A 1 203 ? 23.562 25.828 3.301 1 40.31 203 PHE A O 1
ATOM 1623 N N . PRO A 1 204 ? 23.812 28.031 2.914 1 51.59 204 PRO A N 1
ATOM 1624 C CA . PRO A 1 204 ? 25.156 28 3.504 1 51.59 204 PRO A CA 1
ATOM 1625 C C . PRO A 1 204 ? 25.156 27.5 4.949 1 51.59 204 PRO A C 1
ATOM 1627 O O . PRO A 1 204 ? 24.5 28.109 5.809 1 51.59 204 PRO A O 1
ATOM 1630 N N . TRP A 1 205 ? 25.109 26.234 5.07 1 61.94 205 TRP A N 1
ATOM 1631 C CA . TRP A 1 205 ? 25.391 25.766 6.426 1 61.94 205 TRP A CA 1
ATOM 1632 C C . TRP A 1 205 ? 26.859 25.953 6.777 1 61.94 205 TRP A C 1
ATOM 1634 O O . TRP A 1 205 ? 27.734 25.594 5.988 1 61.94 205 TRP A O 1
ATOM 1644 N N . ASP A 1 206 ? 27.281 27 7.43 1 57.84 206 ASP A N 1
ATOM 1645 C CA . ASP A 1 206 ? 28.625 27.094 7.973 1 57.84 206 ASP A CA 1
ATOM 1646 C C . ASP A 1 206 ? 28.828 26.094 9.102 1 57.84 206 ASP A C 1
ATOM 1648 O O . ASP A 1 206 ? 28.859 26.469 10.281 1 57.84 206 ASP A O 1
ATOM 1652 N N . LEU A 1 207 ? 28.703 24.781 8.688 1 74 207 LEU A N 1
ATOM 1653 C CA . LEU A 1 207 ? 28.875 23.75 9.711 1 74 207 LEU A CA 1
ATOM 1654 C C . LEU A 1 207 ? 30.281 23.141 9.648 1 74 207 LEU A C 1
ATOM 1656 O O . LEU A 1 207 ? 30.844 23.016 8.562 1 74 207 LEU A O 1
ATOM 1660 N N . HIS A 1 208 ? 30.969 23.078 10.734 1 68.56 208 HIS A N 1
ATOM 1661 C CA . HIS A 1 208 ? 32.219 22.359 10.875 1 68.56 208 HIS A CA 1
ATOM 1662 C C . HIS A 1 208 ? 32 21 11.539 1 68.56 208 HIS A C 1
ATOM 1664 O O . HIS A 1 208 ? 32.156 20.859 12.758 1 68.56 208 HIS A O 1
ATOM 1670 N N . PRO A 1 209 ? 31.625 20.047 10.711 1 73.75 209 PRO A N 1
ATOM 1671 C CA . PRO A 1 209 ? 31.266 18.75 11.289 1 73.75 209 PRO A CA 1
ATOM 1672 C C . PRO A 1 209 ? 32.469 18 11.859 1 73.75 209 PRO A C 1
ATOM 1674 O O . PRO A 1 209 ? 33.562 18.078 11.312 1 73.75 209 PRO A O 1
ATOM 1677 N N . ARG A 1 210 ? 32.344 17.469 13.125 1 73.69 210 ARG A N 1
ATOM 1678 C CA . ARG A 1 210 ? 33.25 16.516 13.734 1 73.69 210 ARG A CA 1
ATOM 1679 C C . ARG A 1 210 ? 32.812 15.07 13.477 1 73.69 210 ARG A C 1
ATOM 1681 O O . ARG A 1 210 ? 31.609 14.789 13.445 1 73.69 210 ARG A O 1
ATOM 1688 N N . TYR A 1 211 ? 33.625 14.25 13.023 1 70.44 211 TYR A N 1
ATOM 1689 C CA . TYR A 1 211 ? 33.25 12.883 12.68 1 70.44 211 TYR A CA 1
ATOM 1690 C C . TYR A 1 211 ? 33.594 11.914 13.797 1 70.44 211 TYR A C 1
ATOM 1692 O O . TYR A 1 211 ? 34.719 11.969 14.336 1 70.44 211 TYR A O 1
ATOM 1700 N N . PHE A 1 212 ? 32.531 11.414 14.375 1 62.91 212 PHE A N 1
ATOM 1701 C CA . PHE A 1 212 ? 32.781 10.383 15.375 1 62.91 212 PHE A CA 1
ATOM 1702 C C . PHE A 1 212 ? 33.344 9.125 14.727 1 62.91 212 PHE A C 1
ATOM 1704 O O . PHE A 1 212 ? 32.781 8.625 13.75 1 62.91 212 PHE A O 1
ATOM 1711 N N . GLN A 1 213 ? 34.656 9.102 14.375 1 52.81 213 GLN A N 1
ATOM 1712 C CA . GLN A 1 213 ? 35.344 7.992 13.719 1 52.81 213 GLN A CA 1
ATOM 1713 C C . GLN A 1 213 ? 34.688 6.656 14.07 1 52.81 213 GLN A C 1
ATOM 1715 O O . GLN A 1 213 ? 34.844 6.156 15.188 1 52.81 213 GLN A O 1
ATOM 1720 N N . SER A 1 214 ? 33.625 6.484 13.656 1 49.94 214 SER A N 1
ATOM 1721 C CA . SER A 1 214 ? 33.312 5.074 13.836 1 49.94 214 SER A CA 1
ATOM 1722 C C . SER A 1 214 ? 34.156 4.199 12.922 1 49.94 214 SER A C 1
ATOM 1724 O O . SER A 1 214 ? 34.656 4.664 11.898 1 49.94 214 SER A O 1
ATOM 1726 N N . GLY A 1 215 ? 34.688 3.043 13.312 1 42.75 215 GLY A N 1
ATOM 1727 C CA . GLY A 1 215 ? 35.594 1.967 12.938 1 42.75 215 GLY A CA 1
ATOM 1728 C C . GLY A 1 215 ? 35.438 1.531 11.492 1 42.75 215 GLY A C 1
ATOM 1729 O O . GLY A 1 215 ? 36.312 0.869 10.938 1 42.75 215 GLY A O 1
ATOM 1730 N N . LEU A 1 216 ? 34.281 1.615 10.898 1 47.28 216 LEU A N 1
ATOM 1731 C CA . LEU A 1 216 ? 34.312 0.824 9.672 1 47.28 216 LEU A CA 1
ATOM 1732 C C . LEU A 1 216 ? 34.594 1.707 8.461 1 47.28 216 LEU A C 1
ATOM 1734 O O . LEU A 1 216 ? 34.438 1.267 7.316 1 47.28 216 LEU A O 1
ATOM 1738 N N . GLU A 1 217 ? 34.781 3.061 8.578 1 50.81 217 GLU A N 1
ATOM 1739 C CA . GLU A 1 217 ? 35.188 3.816 7.391 1 50.81 217 GLU A CA 1
ATOM 1740 C C . GLU A 1 217 ? 36.594 3.477 6.965 1 50.81 217 GLU A C 1
ATOM 1742 O O . GLU A 1 217 ? 37.5 3.453 7.797 1 50.81 217 GLU A O 1
ATOM 1747 N N . PRO A 1 218 ? 36.781 2.859 5.848 1 52.03 218 PRO A N 1
ATOM 1748 C CA . PRO A 1 218 ? 38.125 2.465 5.469 1 52.03 218 PRO A CA 1
ATOM 1749 C C . PRO A 1 218 ? 39.125 3.637 5.473 1 52.03 218 PRO A C 1
ATOM 1751 O O . PRO A 1 218 ? 38.875 4.648 4.809 1 52.03 218 PRO A O 1
ATOM 1754 N N . THR A 1 219 ? 39.906 3.906 6.523 1 54.22 219 THR A N 1
ATOM 1755 C CA . THR A 1 219 ? 40.938 4.934 6.602 1 54.22 219 THR A CA 1
ATOM 1756 C C . THR A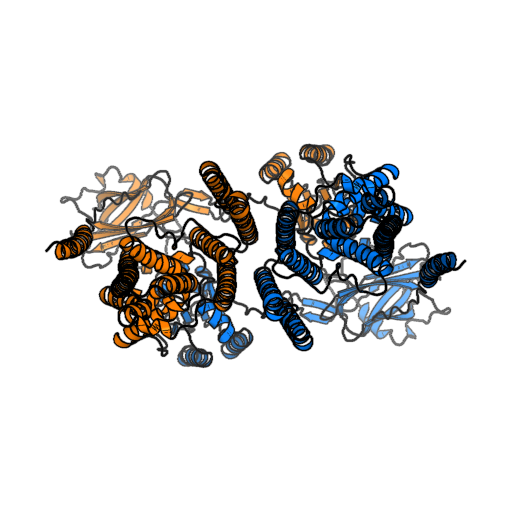 1 219 ? 42.062 4.641 5.617 1 54.22 219 THR A C 1
ATOM 1758 O O . THR A 1 219 ? 42.844 5.531 5.277 1 54.22 219 THR A O 1
ATOM 1761 N N . ARG A 1 220 ? 42.125 3.303 5.043 1 61.16 220 ARG A N 1
ATOM 1762 C CA . ARG A 1 220 ? 43.219 2.898 4.18 1 61.16 220 ARG A CA 1
ATOM 1763 C C . ARG A 1 220 ? 42.719 2.361 2.848 1 61.16 220 ARG A C 1
ATOM 1765 O O . ARG A 1 220 ? 41.625 1.773 2.787 1 61.16 220 ARG A O 1
ATOM 1772 N N . ILE A 1 221 ? 43.219 2.709 1.735 1 72.38 221 ILE A N 1
ATOM 1773 C CA . ILE A 1 221 ? 42.875 2.312 0.372 1 72.38 221 ILE A CA 1
ATOM 1774 C C . ILE A 1 221 ? 42.844 0.789 0.273 1 72.38 221 ILE A C 1
ATOM 1776 O O . ILE A 1 221 ? 42 0.226 -0.416 1 72.38 221 ILE A O 1
ATOM 1780 N N . GLU A 1 222 ? 43.688 0.165 1.028 1 76.88 222 GLU A N 1
ATOM 1781 C CA . GLU A 1 222 ? 43.75 -1.292 0.974 1 76.88 222 GLU A CA 1
ATOM 1782 C C . GLU A 1 222 ? 42.5 -1.928 1.556 1 76.88 222 GLU A C 1
ATOM 1784 O O . GLU A 1 222 ? 42 -2.934 1.038 1 76.88 222 GLU A O 1
ATOM 1789 N N . LEU A 1 223 ? 42.062 -1.262 2.547 1 74.5 223 LEU A N 1
ATOM 1790 C CA . LEU A 1 223 ? 40.844 -1.787 3.166 1 74.5 223 LEU A CA 1
ATOM 1791 C C . LEU A 1 223 ? 39.625 -1.571 2.262 1 74.5 223 LEU A C 1
ATOM 1793 O O . LEU A 1 223 ? 38.75 -2.424 2.191 1 74.5 223 LEU A O 1
ATOM 1797 N N . ALA A 1 224 ? 39.719 -0.498 1.591 1 74.62 224 ALA A N 1
ATOM 1798 C CA . ALA A 1 224 ? 38.625 -0.224 0.653 1 74.62 224 ALA A CA 1
ATOM 1799 C C . ALA A 1 224 ? 38.625 -1.239 -0.486 1 74.62 224 ALA A C 1
ATOM 1801 O O . ALA A 1 224 ? 37.562 -1.683 -0.92 1 74.62 224 ALA A O 1
ATOM 1802 N N . LEU A 1 225 ? 39.812 -1.669 -0.893 1 80.19 225 LEU A N 1
ATOM 1803 C CA . LEU A 1 225 ? 39.938 -2.646 -1.97 1 80.19 225 LEU A CA 1
ATOM 1804 C C . LEU A 1 225 ? 39.469 -4.023 -1.512 1 80.19 225 LEU A C 1
ATOM 1806 O O . LEU A 1 225 ? 38.781 -4.73 -2.26 1 80.19 225 LEU A O 1
ATOM 1810 N N . LEU A 1 226 ? 39.812 -4.359 -0.334 1 82.06 226 LEU A N 1
ATOM 1811 C CA . LEU A 1 226 ? 39.406 -5.648 0.209 1 82.06 226 LEU A CA 1
ATOM 1812 C C . LEU A 1 226 ? 37.875 -5.695 0.404 1 82.06 226 LEU A C 1
ATOM 1814 O O . LEU A 1 226 ? 37.25 -6.695 0.081 1 82.06 226 LEU A O 1
ATOM 1818 N N . PHE A 1 227 ? 37.375 -4.629 0.84 1 78.31 227 PHE A N 1
ATOM 1819 C CA . PHE A 1 227 ? 35.938 -4.586 1.041 1 78.31 227 PHE A CA 1
ATOM 1820 C C . PHE A 1 227 ? 35.188 -4.566 -0.296 1 78.31 227 PHE A C 1
ATOM 1822 O O . PHE A 1 227 ? 34.125 -5.148 -0.427 1 78.31 227 PHE A O 1
ATOM 1829 N N . GLY A 1 228 ? 35.812 -3.861 -1.186 1 77.25 228 GLY A N 1
ATOM 1830 C CA . GLY A 1 228 ? 35.25 -3.891 -2.521 1 77.25 228 GLY A CA 1
ATOM 1831 C C . GLY A 1 228 ? 35.25 -5.277 -3.139 1 77.25 228 GLY A C 1
ATOM 1832 O O . GLY A 1 228 ? 34.25 -5.695 -3.727 1 77.25 228 GLY A O 1
ATOM 1833 N N . PHE A 1 229 ? 36.312 -5.988 -2.914 1 84.56 229 PHE A N 1
ATOM 1834 C CA . PHE A 1 229 ? 36.438 -7.352 -3.42 1 84.56 229 PHE A CA 1
ATOM 1835 C C . PHE A 1 229 ? 35.438 -8.273 -2.746 1 84.56 229 PHE A C 1
ATOM 1837 O O . PHE A 1 229 ? 34.781 -9.086 -3.41 1 84.56 229 PHE A O 1
ATOM 1844 N N . LEU A 1 230 ? 35.281 -8.156 -1.51 1 83.06 230 LEU A N 1
ATOM 1845 C CA . LEU A 1 230 ? 34.344 -8.977 -0.77 1 83.06 230 LEU A CA 1
ATOM 1846 C C . LEU A 1 230 ? 32.906 -8.648 -1.166 1 83.06 230 LEU A C 1
ATOM 1848 O O . LEU A 1 230 ? 32.062 -9.539 -1.255 1 83.06 230 LEU A O 1
ATOM 1852 N N . ALA A 1 231 ? 32.719 -7.395 -1.367 1 79.56 231 ALA A N 1
ATOM 1853 C CA . ALA A 1 231 ? 31.391 -6.977 -1.82 1 79.56 231 ALA A CA 1
ATOM 1854 C C . ALA A 1 231 ? 31.031 -7.613 -3.162 1 79.56 231 ALA A C 1
ATOM 1856 O O . ALA A 1 231 ? 29.891 -8.031 -3.381 1 79.56 231 ALA A O 1
ATOM 1857 N N . GLY A 1 232 ? 32 -7.66 -4.016 1 80.12 232 GLY A N 1
ATOM 1858 C CA . GLY A 1 232 ? 31.797 -8.312 -5.301 1 80.12 232 GLY A CA 1
ATOM 1859 C C . GLY A 1 232 ? 31.453 -9.789 -5.176 1 80.12 232 GLY A C 1
ATOM 1860 O O . GLY A 1 232 ? 30.578 -10.297 -5.883 1 80.12 232 GLY A O 1
ATOM 1861 N N . LEU A 1 233 ? 32.062 -10.43 -4.203 1 83.56 233 LEU A N 1
ATOM 1862 C CA . LEU A 1 233 ? 31.812 -11.844 -3.965 1 83.56 233 LEU A CA 1
ATOM 1863 C C . LEU A 1 233 ? 30.406 -12.062 -3.42 1 83.56 233 LEU A C 1
ATOM 1865 O O . LEU A 1 233 ? 29.734 -13.023 -3.801 1 83.56 233 LEU A O 1
ATOM 1869 N N . ILE A 1 234 ? 29.969 -11.188 -2.689 1 81.19 234 ILE A N 1
ATOM 1870 C CA . ILE A 1 234 ? 28.656 -11.289 -2.055 1 81.19 234 ILE A CA 1
ATOM 1871 C C . ILE A 1 234 ? 27.562 -11.023 -3.086 1 81.19 234 ILE A C 1
ATOM 1873 O O . ILE A 1 234 ? 26.453 -11.578 -2.994 1 81.19 234 ILE A O 1
ATOM 1877 N N . LEU A 1 235 ? 27.891 -10.242 -4.035 1 78.56 235 LEU A N 1
ATOM 1878 C CA . LEU A 1 235 ? 26.922 -9.883 -5.062 1 78.56 235 LEU A CA 1
ATOM 1879 C C . LEU A 1 235 ? 26.469 -11.117 -5.84 1 78.56 235 LEU A C 1
ATOM 1881 O O . LEU A 1 235 ? 25.375 -11.133 -6.402 1 78.56 235 LEU A O 1
ATOM 1885 N N . ASN A 1 236 ? 27.312 -12.18 -5.793 1 78.75 236 ASN A N 1
ATOM 1886 C CA . ASN A 1 236 ? 26.969 -13.414 -6.492 1 78.75 236 ASN A CA 1
ATOM 1887 C C . ASN A 1 236 ? 25.859 -14.172 -5.781 1 78.75 236 ASN A C 1
ATOM 1889 O O . ASN A 1 236 ? 25.219 -15.047 -6.367 1 78.75 236 ASN A O 1
ATOM 1893 N N . ILE A 1 237 ? 25.641 -13.812 -4.605 1 78.19 237 ILE A N 1
ATOM 1894 C CA . ILE A 1 237 ? 24.641 -14.523 -3.809 1 78.19 237 ILE A CA 1
ATOM 1895 C C . ILE A 1 237 ? 23.328 -13.75 -3.818 1 78.19 237 ILE A C 1
ATOM 1897 O O . ILE A 1 237 ? 22.297 -14.242 -3.338 1 78.19 237 ILE A O 1
ATOM 1901 N N . MET A 1 238 ? 23.312 -12.719 -4.516 1 77.88 238 MET A N 1
ATOM 1902 C CA . MET A 1 238 ? 22.094 -11.906 -4.559 1 77.88 238 MET A CA 1
ATOM 1903 C C . MET A 1 238 ? 21.031 -12.555 -5.445 1 77.88 238 MET A C 1
ATOM 1905 O O . MET A 1 238 ? 21.375 -13.227 -6.422 1 77.88 238 MET A O 1
ATOM 1909 N N . PRO A 1 239 ? 19.844 -12.422 -5.164 1 73.31 239 PRO A N 1
ATOM 1910 C CA . PRO A 1 239 ? 18.75 -13.109 -5.859 1 73.31 239 PRO A CA 1
ATOM 1911 C C . PRO A 1 239 ? 18.688 -12.766 -7.344 1 73.31 239 PRO A C 1
ATOM 1913 O O . PRO A 1 239 ? 18.219 -13.57 -8.148 1 73.31 239 PRO A O 1
ATOM 1916 N N . CYS A 1 240 ? 19.156 -11.656 -7.676 1 74.62 240 CYS A N 1
ATOM 1917 C CA . CYS A 1 240 ? 19.031 -11.258 -9.07 1 74.62 240 CYS A CA 1
ATOM 1918 C C . CYS A 1 240 ? 20.109 -11.922 -9.922 1 74.62 240 CYS A C 1
ATOM 1920 O O . CYS A 1 240 ? 19.984 -11.992 -11.148 1 74.62 240 CYS A O 1
ATOM 1922 N N . VAL A 1 241 ? 21.094 -12.43 -9.312 1 79.88 241 VAL A N 1
ATOM 1923 C CA . VAL A 1 241 ? 22.203 -13.039 -10.039 1 79.88 241 VAL A CA 1
ATOM 1924 C C . VAL A 1 241 ? 22.078 -14.562 -9.992 1 79.88 241 VAL A C 1
ATOM 1926 O O . VAL A 1 241 ? 22.531 -15.258 -10.906 1 79.88 241 VAL A O 1
ATOM 1929 N N . LEU A 1 242 ? 21.406 -15.07 -9.07 1 74.81 242 LEU A N 1
ATOM 1930 C CA . LEU A 1 242 ? 21.344 -16.5 -8.805 1 74.81 242 LEU A CA 1
ATOM 1931 C C . LEU A 1 242 ? 20.688 -17.234 -9.961 1 74.81 242 LEU A C 1
ATOM 1933 O O . LEU A 1 242 ? 21.141 -18.312 -10.375 1 74.81 242 LEU A O 1
ATOM 1937 N N . PRO A 1 243 ? 19.625 -16.688 -10.555 1 70.12 243 PRO A N 1
ATOM 1938 C CA . PRO A 1 243 ? 19.016 -17.406 -11.68 1 70.12 243 PRO A CA 1
ATOM 1939 C C . PRO A 1 243 ? 19.969 -17.562 -12.867 1 70.12 243 PRO A C 1
ATOM 1941 O O . PRO A 1 243 ? 19.953 -18.594 -13.547 1 70.12 243 PRO A O 1
ATOM 1944 N N . VAL A 1 244 ? 20.672 -16.594 -13.023 1 70.88 244 VAL A N 1
ATOM 1945 C CA . VAL A 1 244 ? 21.594 -16.609 -14.148 1 70.88 244 VAL A CA 1
ATOM 1946 C C . VAL A 1 244 ? 22.703 -17.625 -13.883 1 70.88 244 VAL A C 1
ATOM 1948 O O . VAL A 1 244 ? 23.125 -18.344 -14.797 1 70.88 244 VAL A O 1
ATOM 1951 N N . LEU A 1 245 ? 23.047 -17.719 -12.625 1 73.31 245 LEU A N 1
ATOM 1952 C CA . LEU A 1 245 ? 24.094 -18.672 -12.258 1 73.31 245 LEU A CA 1
ATOM 1953 C C . LEU A 1 245 ? 23.609 -20.109 -12.461 1 73.31 245 LEU A C 1
ATOM 1955 O O . LEU A 1 245 ? 24.359 -20.969 -12.938 1 73.31 245 LEU A O 1
ATOM 1959 N N . THR A 1 246 ? 22.406 -20.359 -12.141 1 67.94 246 THR A N 1
ATOM 1960 C CA . THR A 1 246 ? 21.859 -21.719 -12.281 1 67.94 246 THR A CA 1
ATOM 1961 C C . THR A 1 246 ? 21.75 -22.109 -13.75 1 67.94 246 THR A C 1
ATOM 1963 O O . THR A 1 246 ? 22.047 -23.234 -14.125 1 67.94 246 THR A O 1
ATOM 1966 N N . LEU A 1 247 ? 21.406 -21.109 -14.5 1 67.25 247 LEU A N 1
ATOM 1967 C CA . LEU A 1 247 ? 21.266 -21.359 -15.93 1 67.25 247 LEU A CA 1
ATOM 1968 C C . LEU A 1 247 ? 22.625 -21.609 -16.578 1 67.25 247 LEU A C 1
ATOM 1970 O O . LEU A 1 247 ? 22.766 -22.484 -17.422 1 67.25 247 LEU A O 1
ATOM 1974 N N . LYS A 1 248 ? 23.531 -20.828 -16.078 1 72.88 248 LYS A N 1
ATOM 1975 C CA . LYS A 1 248 ? 24.875 -21 -16.609 1 72.88 248 LYS A CA 1
ATOM 1976 C C . LYS A 1 248 ? 25.484 -22.328 -16.188 1 72.88 248 LYS A C 1
ATOM 1978 O O . LYS A 1 248 ? 26.141 -23 -16.984 1 72.88 248 LYS A O 1
ATOM 1983 N N . PHE A 1 249 ? 25.156 -22.703 -15.031 1 70.31 249 PHE A N 1
ATOM 1984 C CA . PHE A 1 249 ? 25.656 -23.984 -14.539 1 70.31 249 PHE A CA 1
ATOM 1985 C C . PHE A 1 249 ? 25.031 -25.141 -15.305 1 70.31 249 PHE A C 1
ATOM 1987 O O . PHE A 1 249 ? 25.719 -26.094 -15.672 1 70.31 249 PHE A O 1
ATOM 1994 N N . SER A 1 250 ? 23.766 -24.984 -15.5 1 68.62 250 SER A N 1
ATOM 1995 C CA . SER A 1 250 ? 23.062 -26.031 -16.25 1 68.62 250 SER A CA 1
ATOM 1996 C C . SER A 1 250 ? 23.562 -26.125 -17.672 1 68.62 250 SER A C 1
ATOM 1998 O O . SER A 1 250 ? 23.688 -27.234 -18.234 1 68.62 250 SER A O 1
ATOM 2000 N N . PHE A 1 251 ? 23.906 -25 -18.172 1 68.25 251 PHE A N 1
ATOM 2001 C CA . PHE A 1 251 ? 24.422 -24.938 -19.531 1 68.25 251 PHE A CA 1
ATOM 2002 C C . PHE A 1 251 ? 25.797 -25.594 -19.625 1 68.25 251 PHE A C 1
ATOM 2004 O O . PHE A 1 251 ? 26.062 -26.391 -20.531 1 68.25 251 PHE A O 1
ATOM 2011 N N . ILE A 1 252 ? 26.625 -25.312 -18.656 1 71.5 252 ILE A N 1
ATOM 2012 C CA . ILE A 1 252 ? 27.984 -25.844 -18.656 1 71.5 252 ILE A CA 1
ATOM 2013 C C . ILE A 1 252 ? 27.922 -27.359 -18.438 1 71.5 252 ILE A C 1
ATOM 2015 O O . ILE A 1 252 ? 28.641 -28.109 -19.109 1 71.5 252 ILE A O 1
ATOM 2019 N N . LEU A 1 253 ? 27.031 -27.797 -17.625 1 67.81 253 LEU A N 1
ATOM 2020 C CA . LEU A 1 253 ? 26.906 -29.219 -17.328 1 67.81 253 LEU A CA 1
ATOM 2021 C C . LEU A 1 253 ? 26.391 -29.984 -18.531 1 67.81 253 LEU A C 1
ATOM 2023 O O . LEU A 1 253 ? 26.844 -31.109 -18.812 1 67.81 253 LEU A O 1
ATOM 2027 N N . SER A 1 254 ? 25.422 -29.344 -19.109 1 67.88 254 SER A N 1
ATOM 2028 C CA . SER A 1 254 ? 24.859 -30 -20.281 1 67.88 254 SER A CA 1
ATOM 2029 C C . SER A 1 254 ? 25.906 -30.156 -21.391 1 67.88 254 SER A C 1
ATOM 2031 O O . SER A 1 254 ? 25.891 -31.125 -22.141 1 67.88 254 SER A O 1
ATOM 2033 N N . HIS A 1 255 ? 26.891 -29.234 -21.406 1 65.75 255 HIS A N 1
ATOM 2034 C CA . HIS A 1 255 ? 27.906 -29.281 -22.438 1 65.75 255 HIS A CA 1
ATOM 2035 C C . HIS A 1 255 ? 29.094 -30.156 -22.016 1 65.75 255 HIS A C 1
ATOM 2037 O O . HIS A 1 255 ? 29.75 -30.766 -22.844 1 65.75 255 HIS A O 1
ATOM 2043 N N . LEU A 1 256 ? 29.422 -30.078 -20.719 1 62.91 256 LEU A N 1
ATOM 2044 C CA . LEU A 1 256 ? 30.516 -30.922 -20.219 1 62.91 256 LEU A CA 1
ATOM 2045 C C . LEU A 1 256 ? 30.141 -32.406 -20.281 1 62.91 256 LEU A C 1
ATOM 2047 O O . LEU A 1 256 ? 31.016 -33.25 -20.391 1 62.91 256 LEU A O 1
ATOM 2051 N N . GLY A 1 257 ? 28.859 -32.688 -19.906 1 56.78 257 GLY A N 1
ATOM 2052 C CA . GLY A 1 257 ? 28.469 -34.094 -20.078 1 56.78 257 GLY A CA 1
ATOM 2053 C C . GLY A 1 257 ? 28.859 -34.656 -21.438 1 56.78 257 GLY A C 1
ATOM 2054 O O . GLY A 1 257 ? 28.969 -35.875 -21.594 1 56.78 257 GLY A O 1
ATOM 2055 N N . TYR A 1 258 ? 29.078 -33.844 -22.438 1 52.84 258 TYR A N 1
ATOM 2056 C CA . TYR A 1 258 ? 29.516 -34.375 -23.734 1 52.84 258 TYR A CA 1
ATOM 2057 C C . TYR A 1 258 ? 31.031 -34.438 -23.812 1 52.84 258 TYR A C 1
ATOM 2059 O O . TYR A 1 258 ? 31.734 -33.531 -23.344 1 52.84 258 TYR A O 1
ATOM 2067 N N . LYS A 1 259 ? 31.859 -35.5 -23.797 1 55.44 259 LYS A N 1
ATOM 2068 C CA . LYS A 1 259 ? 33.156 -36.156 -23.703 1 55.44 259 LYS A CA 1
ATOM 2069 C C . LYS A 1 259 ? 34.156 -35.562 -24.688 1 55.44 259 LYS A C 1
ATOM 2071 O O . LYS A 1 259 ? 34.031 -35.781 -25.891 1 55.44 259 LYS A O 1
ATOM 2076 N N . GLY A 1 260 ? 34.375 -34.156 -25.016 1 56.72 260 GLY A N 1
ATOM 2077 C CA . GLY A 1 260 ? 35.531 -33.938 -25.859 1 56.72 260 GLY A CA 1
ATOM 2078 C C . GLY A 1 260 ? 36.312 -32.688 -25.469 1 56.72 260 GLY A C 1
ATOM 2079 O O . GLY A 1 260 ? 35.812 -31.828 -24.75 1 56.72 260 GLY A O 1
ATOM 2080 N N . GLU A 1 261 ? 37.781 -32.656 -25.422 1 59.09 261 GLU A N 1
ATOM 2081 C CA . GLU A 1 261 ? 38.781 -31.625 -25.188 1 59.09 261 GLU A CA 1
ATOM 2082 C C . GLU A 1 261 ? 38.281 -30.281 -25.719 1 59.09 261 GLU A C 1
ATOM 2084 O O . GLU A 1 261 ? 38.562 -29.234 -25.109 1 59.09 261 GLU A O 1
ATOM 2089 N N . HIS A 1 262 ? 37.531 -30.266 -26.797 1 62.19 262 HIS A N 1
ATOM 2090 C CA . HIS A 1 262 ? 37.031 -29.047 -27.438 1 62.19 262 HIS A CA 1
ATOM 2091 C C . HIS A 1 262 ? 35.938 -28.375 -26.609 1 62.19 262 HIS A C 1
ATOM 2093 O O . HIS A 1 262 ? 35.844 -27.156 -26.609 1 62.19 262 HIS A O 1
ATOM 2099 N N . CYS A 1 263 ? 35.406 -29.172 -25.75 1 68.75 263 CYS A N 1
ATOM 2100 C CA . CYS A 1 263 ? 34.312 -28.656 -24.953 1 68.75 263 CYS A CA 1
ATOM 2101 C C . CYS A 1 263 ? 34.844 -27.828 -23.781 1 68.75 263 CYS A C 1
ATOM 2103 O O . CYS A 1 263 ? 34.25 -26.797 -23.438 1 68.75 263 CYS A O 1
ATOM 2105 N N . PHE A 1 264 ? 36.094 -28.234 -23.375 1 75.5 264 PHE A N 1
ATOM 2106 C CA . PHE A 1 264 ? 36.688 -27.5 -22.25 1 75.5 264 PHE A CA 1
ATOM 2107 C C . PHE A 1 264 ? 37.156 -26.125 -22.688 1 75.5 264 PHE A C 1
ATOM 2109 O O . PHE A 1 264 ? 37 -25.141 -21.953 1 75.5 264 PHE A O 1
ATOM 2116 N N . ARG A 1 265 ? 37.719 -26.094 -23.906 1 75.38 265 ARG A N 1
ATOM 2117 C CA . ARG A 1 265 ? 38.156 -24.797 -24.422 1 75.38 265 ARG A CA 1
ATOM 2118 C C . ARG A 1 265 ? 36.969 -23.875 -24.641 1 75.38 265 ARG A C 1
ATOM 2120 O O . ARG A 1 265 ? 37.062 -22.672 -24.391 1 75.38 265 ARG A O 1
ATOM 2127 N N . TYR A 1 266 ? 35.938 -24.422 -24.984 1 76.69 266 TYR A N 1
ATOM 2128 C CA . TYR A 1 266 ? 34.719 -23.641 -25.234 1 76.69 266 TYR A CA 1
ATOM 2129 C C . TYR A 1 266 ? 34.156 -23.094 -23.922 1 76.69 266 TYR A C 1
ATOM 2131 O O . TYR A 1 266 ? 33.812 -21.906 -23.844 1 76.69 266 TYR A O 1
ATOM 2139 N N . VAL A 1 267 ? 34.125 -23.906 -22.969 1 77.38 267 VAL A N 1
ATOM 2140 C CA . VAL A 1 267 ? 33.594 -23.5 -21.672 1 77.38 267 VAL A CA 1
ATOM 2141 C C . VAL A 1 267 ? 34.469 -22.438 -21.047 1 77.38 267 VAL A C 1
ATOM 2143 O O . VAL A 1 267 ? 33.969 -21.469 -20.453 1 77.38 267 VAL A O 1
ATOM 2146 N N . ARG A 1 268 ? 35.781 -22.641 -21.234 1 81.19 268 ARG A N 1
ATOM 2147 C CA . ARG A 1 268 ? 36.719 -21.656 -20.703 1 81.19 268 ARG A CA 1
ATOM 2148 C C . ARG A 1 268 ? 36.531 -20.312 -21.391 1 81.19 268 ARG A C 1
ATOM 2150 O O . ARG A 1 268 ? 36.531 -19.266 -20.719 1 81.19 268 ARG A O 1
ATOM 2157 N N . GLU A 1 269 ? 36.375 -20.281 -22.641 1 82.19 269 GLU A N 1
ATOM 2158 C CA . GLU A 1 269 ? 36.188 -19.047 -23.391 1 82.19 269 GLU A CA 1
ATOM 2159 C C . GLU A 1 269 ? 34.906 -18.344 -23.016 1 82.19 269 GLU A C 1
ATOM 2161 O O . GLU A 1 269 ? 34.844 -17.125 -22.891 1 82.19 269 GLU A O 1
ATOM 2166 N N . GLN A 1 270 ? 33.906 -19.094 -22.812 1 79.06 270 GLN A N 1
ATOM 2167 C CA . GLN A 1 270 ? 32.594 -18.516 -22.484 1 79.06 270 GLN A CA 1
ATOM 2168 C C . GLN A 1 270 ? 32.625 -17.875 -21.094 1 79.06 270 GLN A C 1
ATOM 2170 O O . GLN A 1 270 ? 32.062 -16.812 -20.906 1 79.06 270 GLN A O 1
ATOM 2175 N N . ASN A 1 271 ? 33.375 -18.469 -20.203 1 82.75 271 ASN A N 1
ATOM 2176 C CA . ASN A 1 271 ? 33.469 -17.922 -18.859 1 82.75 271 ASN A CA 1
ATOM 2177 C C . ASN A 1 271 ? 34.344 -16.688 -18.797 1 82.75 271 ASN A C 1
ATOM 2179 O O . ASN A 1 271 ? 34.062 -15.75 -18.047 1 82.75 271 ASN A O 1
ATOM 2183 N N . LEU A 1 272 ? 35.312 -16.719 -19.672 1 85.12 272 LEU A N 1
ATOM 2184 C CA . LEU A 1 272 ? 36.188 -15.547 -19.719 1 85.12 272 LEU A CA 1
ATOM 2185 C C . LEU A 1 272 ? 35.469 -14.359 -20.344 1 85.12 272 LEU A C 1
ATOM 2187 O O . LEU A 1 272 ? 35.656 -13.219 -19.922 1 85.12 272 LEU A O 1
ATOM 2191 N N . LEU A 1 273 ? 34.656 -14.664 -21.266 1 85.69 273 LEU A N 1
ATOM 2192 C CA . LEU A 1 273 ? 33.875 -13.594 -21.906 1 85.69 273 LEU A CA 1
ATOM 2193 C C . LEU A 1 273 ? 32.781 -13.086 -20.953 1 85.69 273 LEU A C 1
ATOM 2195 O O . LEU A 1 273 ? 32.5 -11.891 -20.938 1 85.69 273 LEU A O 1
ATOM 2199 N N . PHE A 1 274 ? 32.281 -13.984 -20.219 1 85.19 274 PHE A N 1
ATOM 2200 C CA . PHE A 1 274 ? 31.297 -13.602 -19.203 1 85.19 274 PHE A CA 1
ATOM 2201 C C . PHE A 1 274 ? 31.938 -12.688 -18.156 1 85.19 274 PHE A C 1
ATOM 2203 O O . PHE A 1 274 ? 31.359 -11.664 -17.797 1 85.19 274 PHE A O 1
ATOM 2210 N N . ALA A 1 275 ? 33.125 -13.047 -17.797 1 86.69 275 ALA A N 1
ATOM 2211 C CA . ALA A 1 275 ? 33.844 -12.25 -16.812 1 86.69 275 ALA A CA 1
ATOM 2212 C C . ALA A 1 275 ? 34.25 -10.891 -17.391 1 86.69 275 ALA A C 1
ATOM 2214 O O . ALA A 1 275 ? 34.188 -9.883 -16.688 1 86.69 275 ALA A O 1
ATOM 2215 N N . ALA A 1 276 ? 34.531 -10.906 -18.625 1 88.25 276 ALA A N 1
ATOM 2216 C CA . ALA A 1 276 ? 34.875 -9.648 -19.281 1 88.25 276 ALA A CA 1
ATOM 2217 C C . ALA A 1 276 ? 33.656 -8.727 -19.359 1 88.25 276 ALA A C 1
ATOM 2219 O O . ALA A 1 276 ? 33.812 -7.5 -19.281 1 88.25 276 ALA A O 1
ATOM 2220 N N . GLY A 1 277 ? 32.562 -9.328 -19.594 1 86.12 277 GLY A N 1
ATOM 2221 C CA . GLY A 1 277 ? 31.359 -8.531 -19.594 1 86.12 277 GLY A CA 1
ATOM 2222 C C . GLY A 1 277 ? 31.062 -7.887 -18.25 1 86.12 277 GLY A C 1
ATOM 2223 O O . GLY A 1 277 ? 30.688 -6.711 -18.188 1 86.12 277 GLY A O 1
ATOM 2224 N N . ILE A 1 278 ? 31.344 -8.594 -17.172 1 86.44 278 ILE A N 1
ATOM 2225 C CA . ILE A 1 278 ? 31.141 -8.086 -15.828 1 86.44 278 ILE A CA 1
ATOM 2226 C C . ILE A 1 278 ? 32.094 -6.926 -15.562 1 86.44 278 ILE A C 1
ATOM 2228 O O . ILE A 1 278 ? 31.688 -5.859 -15.094 1 86.44 278 ILE A O 1
ATOM 2232 N N . LEU A 1 279 ? 33.312 -7.125 -15.93 1 87.25 279 LEU A N 1
ATOM 2233 C CA . LEU A 1 279 ? 34.312 -6.117 -15.688 1 87.25 279 LEU A CA 1
ATOM 2234 C C . LEU A 1 279 ? 34.062 -4.867 -16.516 1 87.25 279 LEU A C 1
ATOM 2236 O O . LEU A 1 279 ? 34.25 -3.748 -16.047 1 87.25 279 LEU A O 1
ATOM 2240 N N . SER A 1 280 ? 33.562 -5.098 -17.688 1 88.19 280 SER A N 1
ATOM 2241 C CA . SER A 1 280 ? 33.281 -3.957 -18.547 1 88.19 280 SER A CA 1
ATOM 2242 C C . SER A 1 280 ? 32.156 -3.109 -17.984 1 88.19 280 SER A C 1
ATOM 2244 O O . SER A 1 280 ? 32.188 -1.88 -18.062 1 88.19 280 SER A O 1
ATOM 2246 N N . TRP A 1 281 ? 31.25 -3.73 -17.391 1 86.69 281 TRP A N 1
ATOM 2247 C CA . TRP A 1 281 ? 30.125 -3.002 -16.828 1 86.69 281 TRP A CA 1
ATOM 2248 C C . TRP A 1 281 ? 30.562 -2.17 -15.625 1 86.69 281 TRP A C 1
ATOM 2250 O O . TRP A 1 281 ? 30.188 -1.005 -15.492 1 86.69 281 TRP A O 1
ATOM 2260 N N . PHE A 1 282 ? 31.391 -2.707 -14.805 1 84.31 282 PHE A N 1
ATOM 2261 C CA . PHE A 1 282 ? 31.844 -1.985 -13.617 1 84.31 282 PHE A CA 1
ATOM 2262 C C . PHE A 1 282 ? 32.75 -0.813 -14.008 1 84.31 282 PHE A C 1
ATOM 2264 O O . PHE A 1 282 ? 32.719 0.233 -13.359 1 84.31 282 PHE A O 1
ATOM 2271 N N . VAL A 1 283 ? 33.438 -0.998 -15.078 1 83.5 283 VAL A N 1
ATOM 2272 C CA . VAL A 1 283 ? 34.281 0.099 -15.578 1 83.5 283 VAL A CA 1
ATOM 2273 C C . VAL A 1 283 ? 33.375 1.205 -16.125 1 83.5 283 VAL A C 1
ATOM 2275 O O . VAL A 1 283 ? 33.625 2.389 -15.883 1 83.5 283 VAL A O 1
ATOM 2278 N N . MET A 1 284 ? 32.344 0.81 -16.828 1 83.94 284 MET A N 1
ATOM 2279 C CA . MET A 1 284 ? 31.391 1.771 -17.359 1 83.94 284 MET A CA 1
ATOM 2280 C C . MET A 1 284 ? 30.672 2.506 -16.25 1 83.94 284 MET A C 1
ATOM 2282 O O . MET A 1 284 ? 30.422 3.709 -16.344 1 83.94 284 MET A O 1
ATOM 2286 N N . LEU A 1 285 ? 30.375 1.816 -15.219 1 78.88 285 LEU A N 1
ATOM 2287 C CA . LEU A 1 285 ? 29.688 2.422 -14.086 1 78.88 285 LEU A CA 1
ATOM 2288 C C . LEU A 1 285 ? 30.594 3.414 -13.367 1 78.88 285 LEU A C 1
ATOM 2290 O O . LEU A 1 285 ? 30.141 4.477 -12.938 1 78.88 285 LEU A O 1
ATOM 2294 N N . ALA A 1 286 ? 31.891 3.041 -13.195 1 77.69 286 ALA A N 1
ATOM 2295 C CA . ALA A 1 286 ? 32.875 3.928 -12.555 1 77.69 286 ALA A CA 1
ATOM 2296 C C . ALA A 1 286 ? 33 5.234 -13.328 1 77.69 286 ALA A C 1
ATOM 2298 O O . ALA A 1 286 ? 33.062 6.312 -12.734 1 77.69 286 ALA A O 1
ATOM 2299 N N . LEU A 1 287 ? 32.875 5.102 -14.578 1 77.5 287 LEU A N 1
ATOM 2300 C CA . LEU A 1 287 ? 33 6.281 -15.438 1 77.5 287 LEU A CA 1
ATOM 2301 C C . LEU A 1 287 ? 31.703 7.105 -15.375 1 77.5 287 LEU A C 1
ATOM 2303 O O . LEU A 1 287 ? 31.75 8.336 -15.406 1 77.5 287 LEU A O 1
ATOM 2307 N N . GLY A 1 288 ? 30.641 6.422 -15.297 1 76.31 288 GLY A N 1
ATOM 2308 C CA . GLY A 1 288 ? 29.359 7.102 -15.211 1 76.31 288 GLY A CA 1
ATOM 2309 C C . GLY A 1 288 ? 29.188 7.895 -13.93 1 76.31 288 GLY A C 1
ATOM 2310 O O . GLY A 1 288 ? 28.672 9.016 -13.945 1 76.31 288 GLY A O 1
ATOM 2311 N N . VAL A 1 289 ? 29.609 7.344 -12.812 1 71.12 289 VAL A N 1
ATOM 2312 C CA . VAL A 1 289 ? 29.5 8.016 -11.523 1 71.12 289 VAL A CA 1
ATOM 2313 C C . VAL A 1 289 ? 30.328 9.297 -11.539 1 71.12 289 VAL A C 1
ATOM 2315 O O . VAL A 1 289 ? 29.922 10.312 -10.961 1 71.12 289 VAL A O 1
ATOM 2318 N N . GLU A 1 290 ? 31.359 9.195 -12.227 1 67.44 290 GLU A N 1
ATOM 2319 C CA . GLU A 1 290 ? 32.25 10.367 -12.32 1 67.44 290 GLU A CA 1
ATOM 2320 C C . GLU A 1 290 ? 31.594 11.469 -13.148 1 67.44 290 GLU A C 1
ATOM 2322 O O . GLU A 1 290 ? 31.641 12.641 -12.766 1 67.44 290 GLU A O 1
ATOM 2327 N N . VAL A 1 291 ? 31.016 10.977 -14.164 1 67.75 291 VAL A N 1
ATOM 2328 C CA . VAL A 1 291 ? 30.516 11.961 -15.117 1 67.75 291 VAL A CA 1
ATOM 2329 C C . VAL A 1 291 ? 29.188 12.539 -14.617 1 67.75 291 VAL A C 1
ATOM 2331 O O . VAL A 1 291 ? 28.953 13.742 -14.727 1 67.75 291 VAL A O 1
ATOM 2334 N N . LEU A 1 292 ? 28.422 11.703 -14.07 1 62.22 292 LEU A N 1
ATOM 2335 C CA . LEU A 1 292 ? 27.078 12.156 -13.727 1 62.22 292 LEU A CA 1
ATOM 2336 C C . LEU A 1 292 ? 27.031 12.656 -12.289 1 62.22 292 LEU A C 1
ATOM 2338 O O . LEU A 1 292 ? 26.062 13.312 -11.891 1 62.22 292 LEU A O 1
ATOM 2342 N N . GLU A 1 293 ? 28.078 12.68 -11.656 1 58.38 293 GLU A N 1
ATOM 2343 C CA . GLU A 1 293 ? 28.141 13.086 -10.258 1 58.38 293 GLU A CA 1
ATOM 2344 C C . GLU A 1 293 ? 26.859 12.688 -9.508 1 58.38 293 GLU A C 1
ATOM 2346 O O . GLU A 1 293 ? 26.344 13.461 -8.703 1 58.38 293 GLU A O 1
ATOM 2351 N N . LEU A 1 294 ? 26.266 11.648 -10.102 1 57.22 294 LEU A N 1
ATOM 2352 C CA . LEU A 1 294 ? 24.969 11.273 -9.547 1 57.22 294 LEU A CA 1
ATOM 2353 C C . LEU A 1 294 ? 25.125 10.445 -8.281 1 57.22 294 LEU A C 1
ATOM 2355 O O . LEU A 1 294 ? 25.969 9.547 -8.227 1 57.22 294 LEU A O 1
ATOM 2359 N N . ALA A 1 295 ? 24.562 11.023 -7.207 1 60.5 295 ALA A N 1
ATOM 2360 C CA . ALA A 1 295 ? 24.5 10.219 -5.988 1 60.5 295 ALA A CA 1
ATOM 2361 C C . ALA A 1 295 ? 23.688 8.945 -6.207 1 60.5 295 ALA A C 1
ATOM 2363 O O . ALA A 1 295 ? 22.734 8.945 -6.984 1 60.5 295 ALA A O 1
ATOM 2364 N N . TRP A 1 296 ? 24.188 7.75 -6.031 1 63.81 296 TRP A N 1
ATOM 2365 C CA . TRP A 1 296 ? 23.562 6.441 -6.16 1 63.81 296 TRP A CA 1
ATOM 2366 C C . TRP A 1 296 ? 22.125 6.477 -5.68 1 63.81 296 TRP A C 1
ATOM 2368 O O . TRP A 1 296 ? 21.234 5.891 -6.309 1 63.81 296 TRP A O 1
ATOM 2378 N N . GLY A 1 297 ? 21.922 7.348 -4.602 1 64.38 297 GLY A N 1
ATOM 2379 C CA . GLY A 1 297 ? 20.578 7.43 -4.043 1 64.38 297 GLY A CA 1
ATOM 2380 C C . GLY A 1 297 ? 19.594 8.125 -4.961 1 64.38 297 GLY A C 1
ATOM 2381 O O . GLY A 1 297 ? 18.391 7.934 -4.84 1 64.38 297 GLY A O 1
ATOM 2382 N N . GLY A 1 298 ? 20.188 8.93 -5.891 1 69 298 GLY A N 1
ATOM 2383 C CA . GLY A 1 298 ? 19.312 9.672 -6.793 1 69 298 GLY A CA 1
ATOM 2384 C C . GLY A 1 298 ? 18.516 8.773 -7.727 1 69 298 GLY A C 1
ATOM 2385 O O . GLY A 1 298 ? 17.391 9.109 -8.109 1 69 298 GLY A O 1
ATOM 2386 N N . PHE A 1 299 ? 19.062 7.594 -7.988 1 71.06 299 PHE A N 1
ATOM 2387 C CA . PHE A 1 299 ? 18.391 6.645 -8.859 1 71.06 299 PHE A CA 1
ATOM 2388 C C . PHE A 1 299 ? 17.125 6.098 -8.188 1 71.06 299 PHE A C 1
ATOM 2390 O O . PHE A 1 299 ? 16.109 5.887 -8.844 1 71.06 299 PHE A O 1
ATOM 2397 N N . PHE A 1 300 ? 17.266 5.965 -6.988 1 74.44 300 PHE A N 1
ATOM 2398 C CA . PHE A 1 300 ? 16.156 5.367 -6.262 1 74.44 300 PHE A CA 1
ATOM 2399 C C . PHE A 1 300 ? 15.156 6.438 -5.82 1 74.44 300 PHE A C 1
ATOM 2401 O O . PHE A 1 300 ? 14.086 6.121 -5.301 1 74.44 300 PHE A O 1
ATOM 2408 N N . GLN A 1 301 ? 15.594 7.738 -6.074 1 77.5 301 GLN A N 1
ATOM 2409 C CA . GLN A 1 301 ? 14.68 8.828 -5.727 1 77.5 301 GLN A CA 1
ATOM 2410 C C . GLN A 1 301 ? 13.688 9.094 -6.852 1 77.5 301 GLN A C 1
ATOM 2412 O O . GLN A 1 301 ? 12.672 9.758 -6.641 1 77.5 301 GLN A O 1
ATOM 2417 N N . SER A 1 302 ? 14.062 8.508 -7.988 1 79.88 302 SER A N 1
ATOM 2418 C CA . SER A 1 302 ? 13.148 8.664 -9.117 1 79.88 302 SER A CA 1
ATOM 2419 C C . SER A 1 302 ? 12.078 7.578 -9.109 1 79.88 302 SER A C 1
ATOM 2421 O O . SER A 1 302 ? 12.391 6.387 -9.141 1 79.88 302 SER A O 1
ATOM 2423 N N . VAL A 1 303 ? 10.828 7.922 -9.148 1 85.31 303 VAL A N 1
ATOM 2424 C CA . VAL A 1 303 ? 9.688 7.023 -9.016 1 85.31 303 VAL A CA 1
ATOM 2425 C C . VAL A 1 303 ? 9.586 6.129 -10.25 1 85.31 303 VAL A C 1
ATOM 2427 O O . VAL A 1 303 ? 9.43 4.91 -10.133 1 85.31 303 VAL A O 1
ATOM 2430 N N . PRO A 1 304 ? 9.859 6.742 -11.523 1 84.88 304 PRO A N 1
ATOM 2431 C CA . PRO A 1 304 ? 9.742 5.867 -12.688 1 84.88 304 PRO A CA 1
ATOM 2432 C C . PRO A 1 304 ? 10.828 4.793 -12.734 1 84.88 304 PRO A C 1
ATOM 2434 O O . PRO A 1 304 ? 10.586 3.684 -13.219 1 84.88 304 PRO A O 1
ATOM 2437 N N . VAL A 1 305 ? 11.977 5.156 -12.211 1 82.38 305 VAL A N 1
ATOM 2438 C CA . VAL A 1 305 ? 13.062 4.18 -12.211 1 82.38 305 VAL A CA 1
ATOM 2439 C C . VAL A 1 305 ? 12.742 3.049 -11.242 1 82.38 305 VAL A C 1
ATOM 2441 O O . VAL A 1 305 ? 12.891 1.871 -11.578 1 82.38 305 VAL A O 1
ATOM 2444 N N . VAL A 1 306 ? 12.312 3.389 -10.094 1 84.81 306 VAL A N 1
ATOM 2445 C CA . VAL A 1 306 ? 11.961 2.381 -9.094 1 84.81 306 VAL A CA 1
ATOM 2446 C C . VAL A 1 306 ? 10.805 1.524 -9.609 1 84.81 306 VAL A C 1
ATOM 2448 O O . VAL A 1 306 ? 10.812 0.303 -9.438 1 84.81 306 VAL A O 1
ATOM 2451 N N . TYR A 1 307 ? 9.82 2.172 -10.266 1 88.38 307 TYR A N 1
ATOM 2452 C CA . TYR A 1 307 ? 8.672 1.466 -10.82 1 88.38 307 TYR A CA 1
ATOM 2453 C C . TYR A 1 307 ? 9.109 0.476 -11.898 1 88.38 307 TYR A C 1
ATOM 2455 O O . TYR A 1 307 ? 8.641 -0.664 -11.93 1 88.38 307 TYR A O 1
ATOM 2463 N N . GLY A 1 308 ? 9.977 0.917 -12.773 1 87.31 308 GLY A N 1
ATOM 2464 C CA . GLY A 1 308 ? 10.5 0.047 -13.812 1 87.31 308 GLY A CA 1
ATOM 2465 C C . GLY A 1 308 ? 11.273 -1.137 -13.273 1 87.31 308 GLY A C 1
ATOM 2466 O O . GLY A 1 308 ? 11.094 -2.268 -13.727 1 87.31 308 GLY A O 1
ATOM 2467 N N . LEU A 1 309 ? 12.117 -0.845 -12.32 1 84.38 309 LEU A N 1
ATOM 2468 C CA . LEU A 1 309 ? 12.898 -1.909 -11.695 1 84.38 309 LEU A CA 1
ATOM 2469 C C . LEU A 1 309 ? 11.984 -2.928 -11.023 1 84.38 309 LEU A C 1
ATOM 2471 O O . LEU A 1 309 ? 12.227 -4.133 -11.102 1 84.38 309 LEU A O 1
ATOM 2475 N N . MET A 1 310 ? 10.961 -2.477 -10.367 1 89.06 310 MET A N 1
ATOM 2476 C CA . MET A 1 310 ? 9.984 -3.342 -9.711 1 89.06 310 MET A CA 1
ATOM 2477 C C . MET A 1 310 ? 9.344 -4.293 -10.719 1 89.06 310 MET A C 1
ATOM 2479 O O . MET A 1 310 ? 9.234 -5.492 -10.461 1 89.06 310 MET A O 1
ATOM 2483 N N . LEU A 1 311 ? 8.977 -3.77 -11.859 1 90 311 LEU A N 1
ATOM 2484 C CA . LEU A 1 311 ? 8.32 -4.574 -12.883 1 90 311 LEU A CA 1
ATOM 2485 C C . LEU A 1 311 ? 9.266 -5.633 -13.438 1 90 311 LEU A C 1
ATOM 2487 O O . LEU A 1 311 ? 8.875 -6.785 -13.633 1 90 311 LEU A O 1
ATOM 2491 N N . ILE A 1 312 ? 10.5 -5.242 -13.617 1 84.75 312 ILE A N 1
ATOM 2492 C CA . ILE A 1 312 ? 11.477 -6.16 -14.18 1 84.75 312 ILE A CA 1
ATOM 2493 C C . ILE A 1 312 ? 11.742 -7.301 -13.203 1 84.75 312 ILE A C 1
ATOM 2495 O O . ILE A 1 312 ? 11.734 -8.477 -13.586 1 84.75 312 ILE A O 1
ATOM 2499 N N . VAL A 1 313 ? 11.977 -6.969 -11.977 1 85.38 313 VAL A N 1
ATOM 2500 C CA . VAL A 1 313 ? 12.266 -7.969 -10.953 1 85.38 313 VAL A CA 1
ATOM 2501 C C . VAL A 1 313 ? 11.07 -8.898 -10.781 1 85.38 313 VAL A C 1
ATOM 2503 O O . VAL A 1 313 ? 11.234 -10.109 -10.602 1 85.38 313 VAL A O 1
ATOM 2506 N N . PHE A 1 314 ? 9.883 -8.391 -10.875 1 89.69 314 PHE A N 1
ATOM 2507 C CA . PHE A 1 314 ? 8.672 -9.195 -10.727 1 89.69 314 PHE A CA 1
ATOM 2508 C C . PHE A 1 314 ? 8.531 -10.18 -11.883 1 89.69 314 PHE A C 1
ATOM 2510 O O . PHE A 1 314 ? 8.227 -11.352 -11.672 1 89.69 314 PHE A O 1
ATOM 2517 N N . ILE A 1 315 ? 8.727 -9.68 -13.094 1 86 315 ILE A N 1
ATOM 2518 C CA . ILE A 1 315 ? 8.617 -10.539 -14.273 1 86 315 ILE A CA 1
ATOM 2519 C C . ILE A 1 315 ? 9.664 -11.648 -14.195 1 86 315 ILE A C 1
ATOM 2521 O O . ILE A 1 315 ? 9.391 -12.797 -14.539 1 86 315 ILE A O 1
ATOM 2525 N N . LEU A 1 316 ? 10.852 -11.281 -13.688 1 81.44 316 LEU A N 1
ATOM 2526 C CA . LEU A 1 316 ? 11.898 -12.281 -13.516 1 81.44 316 LEU A CA 1
ATOM 2527 C C . LEU A 1 316 ? 11.508 -13.32 -12.477 1 81.44 316 LEU A C 1
ATOM 2529 O O . LEU A 1 316 ? 11.797 -14.508 -12.625 1 81.44 316 LEU A O 1
ATOM 2533 N N . ALA A 1 317 ? 10.859 -12.836 -11.422 1 85.81 317 ALA A N 1
ATOM 2534 C CA . ALA A 1 317 ? 10.391 -13.758 -10.391 1 85.81 317 ALA A CA 1
ATOM 2535 C C . ALA A 1 317 ? 9.359 -14.734 -10.953 1 85.81 317 ALA A C 1
ATOM 2537 O O . ALA A 1 317 ? 9.414 -15.938 -10.656 1 85.81 317 ALA A O 1
ATOM 2538 N N . LEU A 1 318 ? 8.445 -14.25 -11.781 1 85.5 318 LEU A N 1
ATOM 2539 C CA . LEU A 1 318 ? 7.418 -15.102 -12.375 1 85.5 318 LEU A CA 1
ATOM 2540 C C . LEU A 1 318 ? 8.039 -16.125 -13.32 1 85.5 318 LEU A C 1
ATOM 2542 O O . LEU A 1 318 ? 7.535 -17.234 -13.453 1 85.5 318 LEU A O 1
ATOM 2546 N N . SER A 1 319 ? 9.102 -15.758 -13.938 1 79.12 319 SER A N 1
ATOM 2547 C CA . SER A 1 319 ? 9.781 -16.656 -14.852 1 79.12 319 SER A CA 1
ATOM 2548 C C . SER A 1 319 ? 10.383 -17.859 -14.109 1 79.12 319 SER A C 1
ATOM 2550 O O . SER A 1 319 ? 10.359 -18.984 -14.609 1 79.12 319 SER A O 1
ATOM 2552 N N . LEU A 1 320 ? 10.805 -17.578 -12.953 1 78 320 LEU A N 1
ATOM 2553 C CA . LEU A 1 320 ? 11.445 -18.625 -12.172 1 78 320 LEU A CA 1
ATOM 2554 C C . LEU A 1 320 ? 10.406 -19.609 -11.617 1 78 320 LEU A C 1
ATOM 2556 O O . LEU A 1 320 ? 10.719 -20.766 -11.344 1 78 320 LEU A O 1
ATOM 2560 N N . PHE A 1 321 ? 9.18 -19.141 -11.453 1 78.88 321 PHE A N 1
ATOM 2561 C CA . PHE A 1 321 ? 8.117 -20.031 -10.977 1 78.88 321 PHE A CA 1
ATOM 2562 C C . PHE A 1 321 ? 7.562 -20.859 -12.125 1 78.88 321 PHE A C 1
ATOM 2564 O O . PHE A 1 321 ? 6.781 -21.797 -11.906 1 78.88 321 PHE A O 1
ATOM 2571 N N . GLY A 1 322 ? 8.086 -20.766 -13.219 1 66.75 322 GLY A N 1
ATOM 2572 C CA . GLY A 1 322 ? 7.75 -21.641 -14.336 1 66.75 322 GLY A CA 1
ATOM 2573 C C . GLY A 1 322 ? 6.543 -21.172 -15.125 1 66.75 322 GLY A C 1
ATOM 2574 O O . GLY A 1 322 ? 5.969 -21.922 -15.906 1 66.75 322 GLY A O 1
ATOM 2575 N N . PHE A 1 323 ? 5.934 -20.062 -14.781 1 61.34 323 PHE A N 1
ATOM 2576 C CA . PHE A 1 323 ? 4.75 -19.609 -15.516 1 61.34 323 PHE A CA 1
ATOM 2577 C C . PHE A 1 323 ? 5.082 -19.391 -16.984 1 61.34 323 PHE A C 1
ATOM 2579 O O . PHE A 1 323 ? 4.199 -19.453 -17.844 1 61.34 323 PHE A O 1
ATOM 2586 N N . PHE A 1 324 ? 6.285 -18.922 -17.281 1 56.84 324 PHE A N 1
ATOM 2587 C CA . PHE A 1 324 ? 6.645 -18.703 -18.672 1 56.84 324 PHE A CA 1
ATOM 2588 C C . PHE A 1 324 ? 8.07 -19.188 -18.938 1 56.84 324 PHE A C 1
ATOM 2590 O O . PHE A 1 324 ? 8.93 -19.125 -18.062 1 56.84 324 PHE A O 1
ATOM 2597 N N . THR A 1 325 ? 8.203 -20.156 -19.703 1 48.47 325 THR A N 1
ATOM 2598 C CA . THR A 1 325 ? 9.555 -20.359 -20.219 1 48.47 325 THR A CA 1
ATOM 2599 C C . THR A 1 325 ? 9.961 -19.219 -21.141 1 48.47 325 THR A C 1
ATOM 2601 O O . THR A 1 325 ? 9.25 -18.906 -22.109 1 48.47 325 THR A O 1
ATOM 2604 N N . LEU A 1 326 ? 10.328 -18.156 -20.719 1 44.53 326 LEU A N 1
ATOM 2605 C CA . LEU A 1 326 ? 10.742 -17.078 -21.594 1 44.53 326 LEU A CA 1
ATOM 2606 C C . LEU A 1 326 ? 11.57 -17.609 -22.766 1 44.53 326 LEU A C 1
ATOM 2608 O O . LEU A 1 326 ? 12.688 -18.078 -22.578 1 44.53 326 LEU A O 1
ATOM 2612 N N . PRO A 1 327 ? 11.016 -18.141 -23.75 1 40.84 327 PRO A N 1
ATOM 2613 C CA . PRO A 1 327 ? 11.891 -18.484 -24.859 1 40.84 327 PRO A CA 1
ATOM 2614 C C . PRO A 1 327 ? 12.812 -17.344 -25.266 1 40.84 327 PRO A C 1
ATOM 2616 O O . PRO A 1 327 ? 13.688 -17.516 -26.109 1 40.84 327 PRO A O 1
ATOM 2619 N N . ILE A 1 328 ? 12.406 -16.203 -25.094 1 39.12 328 ILE A N 1
ATOM 2620 C CA . ILE A 1 328 ? 13.141 -15.086 -25.688 1 39.12 328 ILE A CA 1
ATOM 2621 C C . ILE A 1 328 ? 14.578 -15.078 -25.172 1 39.12 328 ILE A C 1
ATOM 2623 O O . ILE A 1 328 ? 15.516 -14.805 -25.938 1 39.12 328 ILE A O 1
ATOM 2627 N N . ILE A 1 329 ? 14.75 -15.008 -23.797 1 41.22 329 ILE A N 1
ATOM 2628 C CA . ILE A 1 329 ? 16.156 -15.148 -23.406 1 41.22 329 ILE A CA 1
ATOM 2629 C C . ILE A 1 329 ? 16.578 -16.609 -23.562 1 41.22 329 ILE A C 1
ATOM 2631 O O . ILE A 1 329 ? 16.453 -17.391 -22.609 1 41.22 329 ILE A O 1
ATOM 2635 N N . ASP A 1 330 ? 15.945 -17.391 -24.25 1 36.5 330 ASP A N 1
ATOM 2636 C CA . ASP A 1 330 ? 16.531 -18.688 -24.594 1 36.5 330 ASP A CA 1
ATOM 2637 C C . ASP A 1 330 ? 18.047 -18.641 -24.531 1 36.5 330 ASP A C 1
ATOM 2639 O O . ASP A 1 330 ? 18.719 -18.266 -25.5 1 36.5 330 ASP A O 1
ATOM 2643 N N . PHE A 1 331 ? 18.516 -18.266 -23.562 1 40.78 331 PHE A N 1
ATOM 2644 C CA . PHE A 1 331 ? 19.922 -18.578 -23.281 1 40.78 331 PHE A CA 1
ATOM 2645 C C . PHE A 1 331 ? 20.281 -19.953 -23.781 1 40.78 331 PHE A C 1
ATOM 2647 O O . PHE A 1 331 ? 21.469 -20.297 -23.906 1 40.78 331 PHE A O 1
ATOM 2654 N N . LYS A 1 332 ? 19.281 -20.797 -23.859 1 39.31 332 LYS A N 1
ATOM 2655 C CA . LYS A 1 332 ? 19.516 -22.094 -24.5 1 39.31 332 LYS A CA 1
ATOM 2656 C C . LYS A 1 332 ? 19.609 -21.953 -26.016 1 39.31 332 LYS A C 1
ATOM 2658 O O . LYS A 1 332 ? 19.609 -22.953 -26.734 1 39.31 332 LYS A O 1
ATOM 2663 N N . ILE A 1 333 ? 19.109 -20.984 -26.562 1 39.25 333 ILE A N 1
ATOM 2664 C CA . ILE A 1 333 ? 19.172 -21.062 -28.016 1 39.25 333 ILE A CA 1
ATOM 2665 C C . ILE A 1 333 ? 20.594 -21.344 -28.453 1 39.25 333 ILE A C 1
ATOM 2667 O O . ILE A 1 333 ? 21.484 -20.5 -28.281 1 39.25 333 ILE A O 1
ATOM 2671 N N . GLU A 1 334 ? 21.031 -22.359 -28.328 1 42.06 334 GLU A N 1
ATOM 2672 C CA . GLU A 1 334 ? 22.125 -22.984 -29.062 1 42.06 334 GLU A CA 1
ATOM 2673 C C . GLU A 1 334 ? 22.406 -22.266 -30.375 1 42.06 334 GLU A C 1
ATOM 2675 O O . GLU A 1 334 ? 23.531 -22.281 -30.875 1 42.06 334 GLU A O 1
ATOM 2680 N N . THR A 1 335 ? 21.281 -21.906 -31.094 1 42.72 335 THR A N 1
ATOM 2681 C CA . THR A 1 335 ? 21.562 -21.797 -32.5 1 42.72 335 THR A CA 1
ATOM 2682 C C . THR A 1 335 ? 22.203 -20.453 -32.844 1 42.72 335 THR A C 1
ATOM 2684 O O . THR A 1 335 ? 22.328 -20.094 -34 1 42.72 335 THR A O 1
ATOM 2687 N N . THR A 1 336 ? 22.281 -19.562 -31.906 1 47.78 336 THR A N 1
ATOM 2688 C CA . THR A 1 336 ? 22.688 -18.344 -32.625 1 47.78 336 THR A CA 1
ATOM 2689 C C . THR A 1 336 ? 24.156 -18.438 -33.031 1 47.78 336 THR A C 1
ATOM 2691 O O . THR A 1 336 ? 24.938 -19.156 -32.375 1 47.78 336 THR A O 1
ATOM 2694 N N . SER A 1 337 ? 24.5 -18.109 -34.219 1 57.22 337 SER A N 1
ATOM 2695 C CA . SER A 1 337 ? 25.719 -18.125 -35.031 1 57.22 337 SER A CA 1
ATOM 2696 C C . SER A 1 337 ? 26.891 -17.5 -34.281 1 57.22 337 SER A C 1
ATOM 2698 O O . SER A 1 337 ? 28.047 -17.797 -34.594 1 57.22 337 SER A O 1
ATOM 2700 N N . PHE A 1 338 ? 26.688 -16.688 -33.156 1 65 338 PHE A N 1
ATOM 2701 C CA . PHE A 1 338 ? 27.859 -16.094 -32.531 1 65 338 PHE A CA 1
ATOM 2702 C C . PHE A 1 338 ? 27.875 -16.312 -31.031 1 65 338 PHE A C 1
ATOM 2704 O O . PHE A 1 338 ? 27.484 -15.43 -30.266 1 65 338 PHE A O 1
ATOM 2711 N N . PRO A 1 339 ? 28.234 -17.391 -30.469 1 69.69 339 PRO A N 1
ATOM 2712 C CA . PRO A 1 339 ? 28.203 -17.781 -29.062 1 69.69 339 PRO A CA 1
ATOM 2713 C C . PRO A 1 339 ? 29.078 -16.875 -28.188 1 69.69 339 PRO A C 1
ATOM 2715 O O . PRO A 1 339 ? 28.797 -16.688 -27 1 69.69 339 PRO A O 1
ATOM 2718 N N . ARG A 1 340 ? 30.141 -16.266 -28.719 1 75.81 340 ARG A N 1
ATOM 2719 C CA . ARG A 1 340 ? 31.062 -15.43 -27.953 1 75.81 340 ARG A CA 1
ATOM 2720 C C . ARG A 1 340 ? 30.406 -14.125 -27.531 1 75.81 340 ARG A C 1
ATOM 2722 O O . ARG A 1 340 ? 30.547 -13.695 -26.391 1 75.81 340 ARG A O 1
ATOM 2729 N N . ILE A 1 341 ? 29.625 -13.531 -28.391 1 77.81 341 ILE A N 1
ATOM 2730 C CA . ILE A 1 341 ? 28.969 -12.258 -28.109 1 77.81 341 ILE A CA 1
ATOM 2731 C C . ILE A 1 341 ? 27.844 -12.469 -27.109 1 77.81 341 ILE A C 1
ATOM 2733 O O . ILE A 1 341 ? 27.594 -11.609 -26.25 1 77.81 341 ILE A O 1
ATOM 2737 N N . GLN A 1 342 ? 27.359 -13.578 -27.203 1 74.88 342 GLN A N 1
ATOM 2738 C CA . GLN A 1 342 ? 26.25 -13.883 -26.312 1 74.88 342 GLN A CA 1
ATOM 2739 C C . GLN A 1 342 ? 26.719 -14.008 -24.875 1 74.88 342 GLN A C 1
ATOM 2741 O O . GLN A 1 342 ? 26.062 -13.531 -23.953 1 74.88 342 GLN A O 1
ATOM 2746 N N . ALA A 1 343 ? 27.859 -14.617 -24.766 1 78.06 343 ALA A N 1
ATOM 2747 C CA . ALA A 1 343 ? 28.406 -14.789 -23.406 1 78.06 343 ALA A CA 1
ATOM 2748 C C . ALA A 1 343 ? 28.797 -13.438 -22.812 1 78.06 343 ALA A C 1
ATOM 2750 O O . ALA A 1 343 ? 28.516 -13.188 -21.625 1 78.06 343 ALA A O 1
ATOM 2751 N N . TYR A 1 344 ? 29.312 -12.609 -23.609 1 83.5 344 TYR A N 1
ATOM 2752 C CA . TYR A 1 344 ? 29.703 -11.281 -23.156 1 83.5 344 TYR A CA 1
ATOM 2753 C C . TYR A 1 344 ? 28.484 -10.461 -22.75 1 83.5 344 TYR A C 1
ATOM 2755 O O . TYR A 1 344 ? 28.469 -9.844 -21.688 1 83.5 344 TYR A O 1
ATOM 2763 N N . PHE A 1 345 ? 27.453 -10.523 -23.484 1 81.44 345 PHE A N 1
ATOM 2764 C CA . PHE A 1 345 ? 26.266 -9.711 -23.234 1 81.44 345 PHE A CA 1
ATOM 2765 C C . PHE A 1 345 ? 25.484 -10.258 -22.047 1 81.44 345 PHE A C 1
ATOM 2767 O O . PHE A 1 345 ? 24.859 -9.5 -21.297 1 81.44 345 PHE A O 1
ATOM 2774 N N . THR A 1 346 ? 25.609 -11.508 -21.906 1 77 346 THR A N 1
ATOM 2775 C CA . THR A 1 346 ? 24.953 -12.086 -20.75 1 77 346 THR A CA 1
ATOM 2776 C C . THR A 1 346 ? 25.609 -11.609 -19.453 1 77 346 THR A C 1
ATOM 2778 O O . THR A 1 346 ? 24.922 -11.375 -18.453 1 77 346 THR A O 1
ATOM 2781 N N . GLY A 1 347 ? 26.906 -11.492 -19.562 1 78.31 347 GLY A N 1
ATOM 2782 C CA . GLY A 1 347 ? 27.625 -10.961 -18.406 1 78.31 347 GLY A CA 1
ATOM 2783 C C . GLY A 1 347 ? 27.266 -9.516 -18.094 1 78.31 347 GLY A C 1
ATOM 2784 O O . GLY A 1 347 ? 27.031 -9.164 -16.938 1 78.31 347 GLY A O 1
ATOM 2785 N N . VAL A 1 348 ? 27.109 -8.789 -19.109 1 83.69 348 VAL A N 1
ATOM 2786 C CA . VAL A 1 348 ? 26.766 -7.375 -18.953 1 83.69 348 VAL A CA 1
ATOM 2787 C C . VAL A 1 348 ? 25.344 -7.246 -18.422 1 83.69 348 VAL A C 1
ATOM 2789 O O . VAL A 1 348 ? 25.078 -6.473 -17.5 1 83.69 348 VAL A O 1
ATOM 2792 N N . MET A 1 349 ? 24.5 -8.031 -18.953 1 78.31 349 MET A N 1
ATOM 2793 C CA . MET A 1 349 ? 23.094 -7.961 -18.578 1 78.31 349 MET A CA 1
ATOM 2794 C C . MET A 1 349 ? 22.891 -8.422 -17.125 1 78.31 349 MET A C 1
ATOM 2796 O O . MET A 1 349 ? 22.094 -7.832 -16.391 1 78.31 349 MET A O 1
ATOM 2800 N N . THR A 1 350 ? 23.609 -9.391 -16.828 1 76.38 350 THR A N 1
ATOM 2801 C CA . THR A 1 350 ? 23.5 -9.914 -15.469 1 76.38 350 THR A CA 1
ATOM 2802 C C . THR A 1 350 ? 23.953 -8.867 -14.445 1 76.38 350 THR A C 1
ATOM 2804 O O . THR A 1 350 ? 23.297 -8.688 -13.414 1 76.38 350 THR A O 1
ATOM 2807 N N . THR A 1 351 ? 24.984 -8.227 -14.773 1 81.12 351 THR A N 1
ATOM 2808 C CA . THR A 1 351 ? 25.516 -7.211 -13.867 1 81.12 351 THR A CA 1
ATOM 2809 C C . THR A 1 351 ? 24.594 -5.988 -13.844 1 81.12 351 THR A C 1
ATOM 2811 O O . THR A 1 351 ? 24.406 -5.371 -12.789 1 81.12 351 THR A O 1
ATOM 2814 N N . LEU A 1 352 ? 24.078 -5.691 -14.961 1 77.88 352 LEU A N 1
ATOM 2815 C CA . LEU A 1 352 ? 23.141 -4.586 -15.023 1 77.88 352 LEU A CA 1
ATOM 2816 C C . LEU A 1 352 ? 21.922 -4.863 -14.148 1 77.88 352 LEU A C 1
ATOM 2818 O O . LEU A 1 352 ? 21.453 -3.979 -13.43 1 77.88 352 LEU A O 1
ATOM 2822 N N . LEU A 1 353 ? 21.484 -6.059 -14.188 1 72 353 LEU A N 1
ATOM 2823 C CA . LEU A 1 353 ? 20.312 -6.445 -13.414 1 72 353 LEU A CA 1
ATOM 2824 C C . LEU A 1 353 ? 20.641 -6.512 -11.922 1 72 353 LEU A C 1
ATOM 2826 O O . LEU A 1 353 ? 19.766 -6.297 -11.078 1 72 353 LEU A O 1
ATOM 2830 N N . ALA A 1 354 ? 21.906 -6.766 -11.688 1 74.56 354 ALA A N 1
ATOM 2831 C CA . ALA A 1 354 ? 22.328 -6.895 -10.297 1 74.56 354 ALA A CA 1
ATOM 2832 C C . ALA A 1 354 ? 22.547 -5.523 -9.656 1 74.56 354 ALA A C 1
ATOM 2834 O O . ALA A 1 354 ? 22.531 -5.398 -8.43 1 74.56 354 ALA A O 1
ATOM 2835 N N . THR A 1 355 ? 22.703 -4.543 -10.461 1 74.31 355 THR A N 1
ATOM 2836 C CA . THR A 1 355 ? 23.109 -3.227 -9.977 1 74.31 355 THR A CA 1
ATOM 2837 C C . THR A 1 355 ? 22.016 -2.619 -9.102 1 74.31 355 THR A C 1
ATOM 2839 O O . THR A 1 355 ? 22.297 -2.107 -8.016 1 74.31 355 THR A O 1
ATOM 2842 N N . PRO A 1 356 ? 20.828 -2.711 -9.484 1 69.5 356 PRO A N 1
ATOM 2843 C CA . PRO A 1 356 ? 19.828 -2.082 -8.617 1 69.5 356 PRO A CA 1
ATOM 2844 C C . PRO A 1 356 ? 19.625 -2.83 -7.301 1 69.5 356 PRO A C 1
ATOM 2846 O O . PRO A 1 356 ? 19.281 -2.219 -6.285 1 69.5 356 PRO A O 1
ATOM 2849 N N . CYS A 1 357 ? 19.859 -4.07 -7.332 1 70.5 357 CYS A N 1
ATOM 2850 C CA . CYS A 1 357 ? 19.641 -4.883 -6.137 1 70.5 357 CYS A CA 1
ATOM 2851 C C . CYS A 1 357 ? 20.828 -4.758 -5.184 1 70.5 357 CYS A C 1
ATOM 2853 O O . CYS A 1 357 ? 20.719 -5.117 -4.008 1 70.5 357 CYS A O 1
ATOM 2855 N N . SER A 1 358 ? 21.891 -4.168 -5.699 1 72.75 358 SER A N 1
ATOM 2856 C CA . SER A 1 358 ? 23.109 -4.043 -4.895 1 72.75 358 SER A CA 1
ATOM 2857 C C . SER A 1 358 ? 23.203 -2.662 -4.254 1 72.75 358 SER A C 1
ATOM 2859 O O . SER A 1 358 ? 24.062 -2.428 -3.398 1 72.75 358 SER A O 1
ATOM 2861 N N . GLY A 1 359 ? 22.297 -1.787 -4.617 1 64.12 359 GLY A N 1
ATOM 2862 C CA . GLY A 1 359 ? 22.344 -0.39 -4.219 1 64.12 359 GLY A CA 1
ATOM 2863 C C . GLY A 1 359 ? 22.531 -0.203 -2.725 1 64.12 359 GLY A C 1
ATOM 2864 O O . GLY A 1 359 ? 23.484 0.442 -2.289 1 64.12 359 GLY A O 1
ATOM 2865 N N . PRO A 1 360 ? 21.797 -0.902 -1.983 1 60.62 360 PRO A N 1
ATOM 2866 C CA . PRO A 1 360 ? 21.859 -0.654 -0.542 1 60.62 360 PRO A CA 1
ATOM 2867 C C . PRO A 1 360 ? 23.172 -1.119 0.076 1 60.62 360 PRO A C 1
ATOM 2869 O O . PRO A 1 360 ? 23.641 -0.532 1.056 1 60.62 360 PRO A O 1
ATOM 2872 N N . LEU A 1 361 ? 23.797 -2.057 -0.538 1 62.19 361 LEU A N 1
ATOM 2873 C CA . LEU A 1 361 ? 25.031 -2.607 0.013 1 62.19 361 LEU A CA 1
ATOM 2874 C C . LEU A 1 361 ? 26.234 -1.795 -0.441 1 62.19 361 LEU A C 1
ATOM 2876 O O . LEU A 1 361 ? 27.188 -1.59 0.329 1 62.19 361 LEU A O 1
ATOM 2880 N N . LEU A 1 362 ? 26.078 -1.246 -1.633 1 63.84 362 LEU A N 1
ATOM 2881 C CA . LEU A 1 362 ? 27.203 -0.51 -2.199 1 63.84 362 LEU A CA 1
ATOM 2882 C C . LEU A 1 362 ? 27.141 0.96 -1.8 1 63.84 362 LEU A C 1
ATOM 2884 O O . LEU A 1 362 ? 28.109 1.702 -2.01 1 63.84 362 LEU A O 1
ATOM 2888 N N . GLY A 1 363 ? 26.016 1.279 -1.141 1 62.56 363 GLY A N 1
ATOM 2889 C CA . GLY A 1 363 ? 25.812 2.678 -0.795 1 62.56 363 GLY A CA 1
ATOM 2890 C C . GLY A 1 363 ? 26.906 3.227 0.11 1 62.56 363 GLY A C 1
ATOM 2891 O O . GLY A 1 363 ? 27.375 4.348 -0.091 1 62.56 363 GLY A O 1
ATOM 2892 N N . GLY A 1 364 ? 27.359 2.355 1.116 1 60.78 364 GLY A N 1
ATOM 2893 C CA . GLY A 1 364 ? 28.391 2.824 2.025 1 60.78 364 GLY A CA 1
ATOM 2894 C C . GLY A 1 364 ? 29.734 3.029 1.35 1 60.78 364 GLY A C 1
ATOM 2895 O O . GLY A 1 364 ? 30.375 4.059 1.544 1 60.78 364 GLY A O 1
ATOM 2896 N N . VAL A 1 365 ? 30.062 2.133 0.535 1 62.28 365 VAL A N 1
ATOM 2897 C CA . VAL A 1 365 ? 31.359 2.193 -0.125 1 62.28 365 VAL A CA 1
ATOM 2898 C C . VAL A 1 365 ? 31.344 3.295 -1.185 1 62.28 365 VAL A C 1
ATOM 2900 O O . VAL A 1 365 ? 32.312 4.047 -1.314 1 62.28 365 VAL A O 1
ATOM 2903 N N . LEU A 1 366 ? 30.156 3.459 -1.768 1 63.88 366 LEU A N 1
ATOM 2904 C CA . LEU A 1 366 ? 30.062 4.441 -2.84 1 63.88 366 LEU A CA 1
ATOM 2905 C C . LEU A 1 366 ? 29.984 5.855 -2.277 1 63.88 366 LEU A C 1
ATOM 2907 O O . LEU A 1 366 ? 30.469 6.805 -2.902 1 63.88 366 LEU A O 1
ATOM 2911 N N . GLY A 1 367 ? 29.391 5.887 -1.103 1 62.62 367 GLY A N 1
ATOM 2912 C CA . GLY A 1 367 ? 29.312 7.195 -0.47 1 62.62 367 GLY A CA 1
ATOM 2913 C C . GLY A 1 367 ? 30.672 7.785 -0.142 1 62.62 367 GLY A C 1
ATOM 2914 O O . GLY A 1 367 ? 30.906 8.977 -0.357 1 62.62 367 GLY A O 1
ATOM 2915 N N . TRP A 1 368 ? 31.547 6.859 0.322 1 63.31 368 TRP A N 1
ATOM 2916 C CA . TRP A 1 368 ? 32.906 7.297 0.636 1 63.31 368 TRP A CA 1
ATOM 2917 C C . TRP A 1 368 ? 33.719 7.527 -0.637 1 63.31 368 TRP A C 1
ATOM 2919 O O . TRP A 1 368 ? 34.469 8.492 -0.728 1 63.31 368 TRP A O 1
ATOM 2929 N N . ALA A 1 369 ? 33.406 6.777 -1.6 1 63.47 369 ALA A N 1
ATOM 2930 C CA . ALA A 1 369 ? 34.219 6.809 -2.816 1 63.47 369 ALA A CA 1
ATOM 2931 C C . ALA A 1 369 ? 33.938 8.078 -3.621 1 63.47 369 ALA A C 1
ATOM 2933 O O . ALA A 1 369 ? 34.844 8.609 -4.27 1 63.47 369 ALA A O 1
ATOM 2934 N N . VAL A 1 370 ? 32.719 8.57 -3.482 1 63.56 370 VAL A N 1
ATOM 2935 C CA . VAL A 1 370 ? 32.344 9.719 -4.305 1 63.56 370 VAL A CA 1
ATOM 2936 C C . VAL A 1 370 ? 33.062 10.969 -3.812 1 63.56 370 VAL A C 1
ATOM 2938 O O . VAL A 1 370 ? 33.312 11.898 -4.586 1 63.56 370 VAL A O 1
ATOM 2941 N N . LEU A 1 371 ? 33.469 10.836 -2.486 1 60.31 371 LEU A N 1
ATOM 2942 C CA . LEU A 1 371 ? 34.188 11.992 -1.925 1 60.31 371 LEU A CA 1
ATOM 2943 C C . LEU A 1 371 ? 35.688 11.906 -2.193 1 60.31 371 LEU A C 1
ATOM 2945 O O . LEU A 1 371 ? 36.406 12.867 -1.931 1 60.31 371 LEU A O 1
ATOM 2949 N N . GLN A 1 372 ? 36.062 10.688 -2.809 1 66 372 GLN A N 1
ATOM 2950 C CA . GLN A 1 372 ? 37.469 10.469 -3.074 1 66 372 GLN A CA 1
ATOM 2951 C C . GLN A 1 372 ? 37.844 10.82 -4.52 1 66 372 GLN A C 1
ATOM 2953 O O . GLN A 1 372 ? 36.938 10.969 -5.359 1 66 372 GLN A O 1
ATOM 2958 N N . PRO A 1 373 ? 39 11 -4.723 1 72.06 373 PRO A N 1
ATOM 2959 C CA . PRO A 1 373 ? 39.375 11.281 -6.105 1 72.06 373 PRO A CA 1
ATOM 2960 C C . PRO A 1 373 ? 39.031 10.156 -7.066 1 72.06 373 PRO A C 1
ATOM 2962 O O . PRO A 1 373 ? 38.781 9.023 -6.637 1 72.06 373 PRO A O 1
ATOM 2965 N N . PHE A 1 374 ? 38.938 10.398 -8.328 1 75.19 374 PHE A N 1
ATOM 2966 C CA . PHE A 1 374 ? 38.438 9.539 -9.391 1 75.19 374 PHE A CA 1
ATOM 2967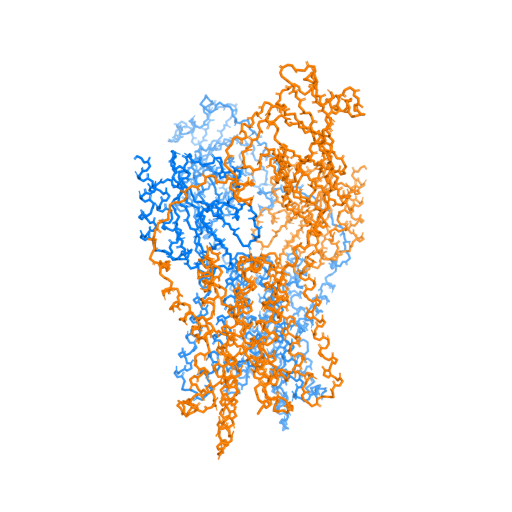 C C . PHE A 1 374 ? 39.219 8.234 -9.453 1 75.19 374 PHE A C 1
ATOM 2969 O O . PHE A 1 374 ? 38.625 7.168 -9.688 1 75.19 374 PHE A O 1
ATOM 2976 N N . TYR A 1 375 ? 40.531 8.312 -9.219 1 77 375 TYR A N 1
ATOM 2977 C CA . TYR A 1 375 ? 41.344 7.105 -9.352 1 77 375 TYR A CA 1
ATOM 2978 C C . TYR A 1 375 ? 40.938 6.062 -8.312 1 77 375 TYR A C 1
ATOM 2980 O O . TYR A 1 375 ? 40.969 4.863 -8.586 1 77 375 TYR A O 1
ATOM 2988 N N . ILE A 1 376 ? 40.5 6.473 -7.207 1 77.12 376 ILE A N 1
ATOM 2989 C CA . ILE A 1 376 ? 40.125 5.547 -6.148 1 77.12 376 ILE A CA 1
ATOM 2990 C C . ILE A 1 376 ? 38.781 4.902 -6.48 1 77.12 376 ILE A C 1
ATOM 2992 O O . ILE A 1 376 ? 38.594 3.703 -6.266 1 77.12 376 ILE A O 1
ATOM 2996 N N . ILE A 1 377 ? 37.938 5.707 -7.094 1 77.12 377 ILE A N 1
ATOM 2997 C CA . ILE A 1 377 ? 36.625 5.184 -7.492 1 77.12 377 ILE A CA 1
ATOM 2998 C C . ILE A 1 377 ? 36.812 4.09 -8.539 1 77.12 377 ILE A C 1
ATOM 3000 O O . ILE A 1 377 ? 36.188 3.031 -8.461 1 77.12 377 ILE A O 1
ATOM 3004 N N . PHE A 1 378 ? 37.719 4.359 -9.375 1 81.88 378 PHE A N 1
ATOM 3005 C CA . PHE A 1 378 ? 37.969 3.434 -10.469 1 81.88 378 PHE A CA 1
ATOM 3006 C C . PHE A 1 378 ? 38.562 2.123 -9.945 1 81.88 378 PHE A C 1
ATOM 3008 O O . PHE A 1 378 ? 38.125 1.042 -10.344 1 81.88 378 PHE A O 1
ATOM 3015 N N . ILE A 1 379 ? 39.438 2.191 -9.062 1 83.5 379 ILE A N 1
ATOM 3016 C CA . ILE A 1 379 ? 40.125 1.002 -8.555 1 83.5 379 ILE A CA 1
ATOM 3017 C C . ILE A 1 379 ? 39.156 0.196 -7.684 1 83.5 379 ILE A C 1
ATOM 3019 O O . ILE A 1 379 ? 39.188 -1.037 -7.703 1 83.5 379 ILE A O 1
ATOM 3023 N N . VAL A 1 380 ? 38.406 0.833 -6.992 1 80.62 380 VAL A N 1
ATOM 3024 C CA . VAL A 1 380 ? 37.469 0.139 -6.117 1 80.62 380 VAL A CA 1
ATOM 3025 C C . VAL A 1 380 ? 36.438 -0.595 -6.957 1 80.62 380 VAL A C 1
ATOM 3027 O O . VAL A 1 380 ? 36.094 -1.743 -6.668 1 80.62 380 VAL A O 1
ATOM 3030 N N . PHE A 1 381 ? 35.969 0.002 -7.996 1 83.12 381 PHE A N 1
ATOM 3031 C CA . PHE A 1 381 ? 34.969 -0.626 -8.859 1 83.12 381 PHE A CA 1
ATOM 3032 C C . PHE A 1 381 ? 35.562 -1.812 -9.602 1 83.12 381 PHE A C 1
ATOM 3034 O O . PHE A 1 381 ? 34.906 -2.826 -9.812 1 83.12 381 PHE A O 1
ATOM 3041 N N . LEU A 1 382 ? 36.844 -1.656 -9.938 1 85.69 382 LEU A N 1
ATOM 3042 C CA . LEU A 1 382 ? 37.531 -2.766 -10.594 1 85.69 382 LEU A CA 1
ATOM 3043 C C . LEU A 1 382 ? 37.719 -3.934 -9.625 1 85.69 382 LEU A C 1
ATOM 3045 O O . LEU A 1 382 ? 37.594 -5.094 -10.023 1 85.69 382 LEU A O 1
ATOM 3049 N N . ALA A 1 383 ? 37.969 -3.574 -8.453 1 85.75 383 ALA A N 1
ATOM 3050 C CA . ALA A 1 383 ? 38.094 -4.617 -7.438 1 85.75 383 ALA A CA 1
ATOM 3051 C C . ALA A 1 383 ? 36.781 -5.328 -7.199 1 85.75 383 ALA A C 1
ATOM 3053 O O . ALA A 1 383 ? 36.75 -6.551 -7.035 1 85.75 383 ALA A O 1
ATOM 3054 N N . THR A 1 384 ? 35.75 -4.613 -7.223 1 84.81 384 THR A N 1
ATOM 3055 C CA . THR A 1 384 ? 34.406 -5.203 -7.047 1 84.81 384 THR A CA 1
ATOM 3056 C C . THR A 1 384 ? 34.062 -6.109 -8.227 1 84.81 384 THR A C 1
ATOM 3058 O O . THR A 1 384 ? 33.531 -7.195 -8.039 1 84.81 384 THR A O 1
ATOM 3061 N N . GLY A 1 385 ? 34.375 -5.641 -9.43 1 85.62 385 GLY A N 1
ATOM 3062 C CA . GLY A 1 385 ? 34.156 -6.461 -10.609 1 85.62 385 GLY A CA 1
ATOM 3063 C C . GLY A 1 385 ? 34.938 -7.75 -10.609 1 85.62 385 GLY A C 1
ATOM 3064 O O . GLY A 1 385 ? 34.438 -8.805 -11.008 1 85.62 385 GLY A O 1
ATOM 3065 N N . LEU A 1 386 ? 36.125 -7.648 -10.109 1 87.38 386 LEU A N 1
ATOM 3066 C CA . LEU A 1 386 ? 36.969 -8.836 -10.023 1 87.38 386 LEU A CA 1
ATOM 3067 C C . LEU A 1 386 ? 36.438 -9.812 -8.992 1 87.38 386 LEU A C 1
ATOM 3069 O O . LEU A 1 386 ? 36.5 -11.031 -9.188 1 87.38 386 LEU A O 1
ATOM 3073 N N . GLY A 1 387 ? 36 -9.273 -7.957 1 84.75 387 GLY A N 1
ATOM 3074 C CA . GLY A 1 387 ? 35.375 -10.133 -6.957 1 84.75 387 GLY A CA 1
ATOM 3075 C C . GLY A 1 387 ? 34.188 -10.898 -7.484 1 84.75 387 GLY A C 1
ATOM 3076 O O . GLY A 1 387 ? 34.062 -12.109 -7.258 1 84.75 387 GLY A O 1
ATOM 3077 N N . MET A 1 388 ? 33.312 -10.289 -8.25 1 85.12 388 MET A N 1
ATOM 3078 C CA . MET A 1 388 ? 32.125 -10.922 -8.805 1 85.12 388 MET A CA 1
ATOM 3079 C C . MET A 1 388 ? 32.5 -11.93 -9.883 1 85.12 388 MET A C 1
ATOM 3081 O O . MET A 1 388 ? 31.797 -12.945 -10.055 1 85.12 388 MET A O 1
ATOM 3085 N N . SER A 1 389 ? 33.594 -11.695 -10.617 1 86.25 389 SER A N 1
ATOM 3086 C CA . SER A 1 389 ? 34 -12.555 -11.727 1 86.25 389 SER A CA 1
ATOM 3087 C C . SER A 1 389 ? 34.875 -13.711 -11.242 1 86.25 389 SER A C 1
ATOM 3089 O O . SER A 1 389 ? 35.156 -14.641 -12 1 86.25 389 SER A O 1
ATOM 3091 N N . LEU A 1 390 ? 35.219 -13.703 -10.023 1 85 390 LEU A N 1
ATOM 3092 C CA . LEU A 1 390 ? 36.219 -14.664 -9.516 1 85 390 LEU A CA 1
ATOM 3093 C C . LEU A 1 390 ? 35.688 -16.094 -9.68 1 85 390 LEU A C 1
ATOM 3095 O O . LEU A 1 390 ? 36.406 -16.953 -10.18 1 85 390 LEU A O 1
ATOM 3099 N N . PRO A 1 391 ? 34.469 -16.391 -9.219 1 80.69 391 PRO A N 1
ATOM 3100 C CA . PRO A 1 391 ? 34 -17.766 -9.375 1 80.69 391 PRO A CA 1
ATOM 3101 C C . PRO A 1 391 ? 34.031 -18.234 -10.828 1 80.69 391 PRO A C 1
ATOM 3103 O O . PRO A 1 391 ? 34.344 -19.406 -11.102 1 80.69 391 PRO A O 1
ATOM 3106 N N . TYR A 1 392 ? 33.75 -17.359 -11.727 1 80.5 392 TYR A N 1
ATOM 3107 C CA . TYR A 1 392 ? 33.688 -17.719 -13.141 1 80.5 392 TYR A CA 1
ATOM 3108 C C . TYR A 1 392 ? 35.094 -17.891 -13.711 1 80.5 392 TYR A C 1
ATOM 3110 O O . TYR A 1 392 ? 35.344 -18.734 -14.578 1 80.5 392 TYR A O 1
ATOM 3118 N N . ILE A 1 393 ? 36 -17.141 -13.18 1 81.31 393 ILE A N 1
ATOM 3119 C CA . ILE A 1 393 ? 37.375 -17.266 -13.617 1 81.31 393 ILE A CA 1
ATOM 3120 C C . ILE A 1 393 ? 37.969 -18.562 -13.07 1 81.31 393 ILE A C 1
ATOM 3122 O O . ILE A 1 393 ? 38.688 -19.266 -13.773 1 81.31 393 ILE A O 1
ATOM 3126 N N . ILE A 1 394 ? 37.562 -18.875 -11.867 1 81 394 ILE A N 1
ATOM 3127 C CA . ILE A 1 394 ? 38.031 -20.109 -11.266 1 81 394 ILE A CA 1
ATOM 3128 C C . ILE A 1 394 ? 37.5 -21.312 -12.039 1 81 394 ILE A C 1
ATOM 3130 O O . ILE A 1 394 ? 38.25 -22.266 -12.312 1 81 394 ILE A O 1
ATOM 3134 N N . PHE A 1 395 ? 36.281 -21.219 -12.477 1 77.25 395 PHE A N 1
ATOM 3135 C CA . PHE A 1 395 ? 35.688 -22.328 -13.219 1 77.25 395 PHE A CA 1
ATOM 3136 C C . PHE A 1 395 ? 36.281 -22.406 -14.625 1 77.25 395 PHE A C 1
ATOM 3138 O O . PHE A 1 395 ? 36.281 -23.484 -15.227 1 77.25 395 PHE A O 1
ATOM 3145 N N . ALA A 1 396 ? 36.656 -21.219 -15.141 1 77.19 396 ALA A N 1
ATOM 3146 C CA . ALA A 1 396 ? 37.281 -21.219 -16.453 1 77.19 396 ALA A CA 1
ATOM 3147 C C . ALA A 1 396 ? 38.625 -21.922 -16.422 1 77.19 396 ALA A C 1
ATOM 3149 O O . ALA A 1 396 ? 39 -22.625 -17.359 1 77.19 396 ALA A O 1
ATOM 3150 N N . PHE A 1 397 ? 39.312 -21.812 -15.266 1 78.06 397 PHE A N 1
ATOM 3151 C CA . PHE A 1 397 ? 40.656 -22.375 -15.172 1 78.06 397 PHE A CA 1
ATOM 3152 C C . PHE A 1 397 ? 40.562 -23.844 -14.727 1 78.06 397 PHE A C 1
ATOM 3154 O O . PHE A 1 397 ? 41.406 -24.656 -15.141 1 78.06 397 PHE A O 1
ATOM 3161 N N . LYS A 1 398 ? 39.594 -24.156 -13.867 1 78.31 398 LYS A N 1
ATOM 3162 C CA . LYS A 1 398 ? 39.438 -25.531 -13.422 1 78.31 398 LYS A CA 1
ATOM 3163 C C . LYS A 1 398 ? 38.031 -26.047 -13.68 1 78.31 398 LYS A C 1
ATOM 3165 O O . LYS A 1 398 ? 37.219 -26.141 -12.758 1 78.31 398 LYS A O 1
ATOM 3170 N N . PRO A 1 399 ? 37.75 -26.438 -14.953 1 70.38 399 PRO A N 1
ATOM 3171 C CA . PRO A 1 399 ? 36.406 -26.891 -15.297 1 70.38 399 PRO A CA 1
ATOM 3172 C C . PRO A 1 399 ? 36 -28.156 -14.547 1 70.38 399 PRO A C 1
ATOM 3174 O O . PRO A 1 399 ? 34.812 -28.438 -14.398 1 70.38 399 PRO A O 1
ATOM 3177 N N . GLN A 1 400 ? 37 -28.891 -13.977 1 66.12 400 GLN A N 1
ATOM 3178 C CA . GLN A 1 400 ? 36.719 -30.125 -13.25 1 66.12 400 GLN A CA 1
ATOM 3179 C C . GLN A 1 400 ? 36.031 -29.828 -11.922 1 66.12 400 GLN A C 1
ATOM 3181 O O . GLN A 1 400 ? 35.406 -30.719 -11.328 1 66.12 400 GLN A O 1
ATOM 3186 N N . ALA A 1 401 ? 36.094 -28.609 -11.516 1 70.31 401 ALA A N 1
ATOM 3187 C CA . ALA A 1 401 ? 35.469 -28.219 -10.242 1 70.31 401 ALA A CA 1
ATOM 3188 C C . ALA A 1 401 ? 33.938 -28.344 -10.312 1 70.31 401 ALA A C 1
ATOM 3190 O O . ALA A 1 401 ? 33.281 -28.453 -9.281 1 70.31 401 ALA A O 1
ATOM 3191 N N . ILE A 1 402 ? 33.406 -28.438 -11.508 1 64.19 402 ILE A N 1
ATOM 3192 C CA . ILE A 1 402 ? 31.969 -28.531 -11.688 1 64.19 402 ILE A CA 1
ATOM 3193 C C . ILE A 1 402 ? 31.469 -29.906 -11.266 1 64.19 402 ILE A C 1
ATOM 3195 O O . ILE A 1 402 ? 30.297 -30.078 -10.961 1 64.19 402 ILE A O 1
ATOM 3199 N N . ARG A 1 403 ? 32.5 -30.906 -11.352 1 61.5 403 ARG A N 1
ATOM 3200 C CA . ARG A 1 403 ? 32.125 -32.25 -10.961 1 61.5 403 ARG A CA 1
ATOM 3201 C C . ARG A 1 403 ? 31.719 -32.312 -9.492 1 61.5 403 ARG A C 1
ATOM 3203 O O . ARG A 1 403 ? 31.031 -33.25 -9.07 1 61.5 403 ARG A O 1
ATOM 3210 N N . PHE A 1 404 ? 32.125 -31.297 -8.773 1 63.66 404 PHE A N 1
ATOM 3211 C CA . PHE A 1 404 ? 31.781 -31.281 -7.355 1 63.66 404 PHE A CA 1
ATOM 3212 C C . PHE A 1 404 ? 30.344 -30.797 -7.152 1 63.66 404 PHE A C 1
ATOM 3214 O O . PHE A 1 404 ? 29.781 -30.938 -6.066 1 63.66 404 PHE A O 1
ATOM 3221 N N . LEU A 1 405 ? 29.734 -30.266 -8.25 1 63.34 405 LEU A N 1
ATOM 3222 C CA . LEU A 1 405 ? 28.375 -29.75 -8.102 1 63.34 405 LEU A CA 1
ATOM 3223 C C . LEU A 1 405 ? 27.344 -30.828 -8.469 1 63.34 405 LEU A C 1
ATOM 3225 O O . LEU A 1 405 ? 27.578 -31.609 -9.383 1 63.34 405 LEU A O 1
ATOM 3229 N N . PRO A 1 406 ? 26.359 -31.062 -7.566 1 62.31 406 PRO A N 1
ATOM 3230 C CA . PRO A 1 406 ? 25.375 -32.125 -7.801 1 62.31 406 PRO A CA 1
ATOM 3231 C C . PRO A 1 406 ? 24.672 -32 -9.148 1 62.31 406 PRO A C 1
ATOM 3233 O O . PRO A 1 406 ? 24.547 -30.891 -9.672 1 62.31 406 PRO A O 1
ATOM 3236 N N . ARG A 1 407 ? 24.391 -32.969 -9.914 1 61 407 ARG A N 1
ATOM 3237 C CA . ARG A 1 407 ? 23.688 -33.031 -11.188 1 61 407 ARG A CA 1
ATOM 3238 C C . ARG A 1 407 ? 22.359 -32.281 -11.109 1 61 407 ARG A C 1
ATOM 3240 O O . ARG A 1 407 ? 21.703 -32.281 -10.062 1 61 407 ARG A O 1
ATOM 3247 N N . PRO A 1 408 ? 22.047 -31.391 -12.133 1 62 408 PRO A N 1
ATOM 3248 C CA . PRO A 1 408 ? 20.797 -30.641 -12.109 1 62 408 PRO A CA 1
ATOM 3249 C C . PRO A 1 408 ? 19.562 -31.531 -11.969 1 62 408 PRO A C 1
ATOM 3251 O O . PRO A 1 408 ? 19.422 -32.5 -12.711 1 62 408 PRO A O 1
ATOM 3254 N N . GLY A 1 409 ? 19.047 -31.891 -10.875 1 61.94 409 GLY A N 1
ATOM 3255 C CA . GLY A 1 409 ? 17.828 -32.656 -10.625 1 61.94 409 GLY A CA 1
ATOM 3256 C C . GLY A 1 409 ? 16.734 -31.828 -9.961 1 61.94 409 GLY A C 1
ATOM 3257 O O . GLY A 1 409 ? 16.578 -30.656 -10.258 1 61.94 409 GLY A O 1
ATOM 3258 N N . ALA A 1 410 ? 15.922 -32.344 -9.188 1 68.88 410 ALA A N 1
ATOM 3259 C CA . ALA A 1 410 ? 14.758 -31.797 -8.492 1 68.88 410 ALA A CA 1
ATOM 3260 C C . ALA A 1 410 ? 15.172 -30.656 -7.566 1 68.88 410 ALA A C 1
ATOM 3262 O O . ALA A 1 410 ? 14.375 -29.75 -7.312 1 68.88 410 ALA A O 1
ATOM 3263 N N . TRP A 1 411 ? 16.516 -30.672 -7.23 1 71.12 411 TRP A N 1
ATOM 3264 C CA . TRP A 1 411 ? 16.969 -29.641 -6.297 1 71.12 411 TRP A CA 1
ATOM 3265 C C . TRP A 1 411 ? 17.094 -28.297 -6.988 1 71.12 411 TRP A C 1
ATOM 3267 O O . TRP A 1 411 ? 16.797 -27.25 -6.387 1 71.12 411 TRP A O 1
ATOM 3277 N N . CYS A 1 412 ? 17.406 -28.328 -8.289 1 69.44 412 CYS A N 1
ATOM 3278 C CA . CYS A 1 412 ? 17.516 -27.078 -9.047 1 69.44 412 CYS A CA 1
ATOM 3279 C C . CYS A 1 412 ? 16.172 -26.375 -9.148 1 69.44 412 CYS A C 1
ATOM 3281 O O . CYS A 1 412 ? 16.094 -25.156 -9.07 1 69.44 412 CYS A O 1
ATOM 3283 N N . GLY A 1 413 ? 15.156 -27.219 -9.227 1 73.75 413 GLY A N 1
ATOM 3284 C CA . GLY A 1 413 ? 13.82 -26.656 -9.289 1 73.75 413 GLY A CA 1
ATOM 3285 C C . GLY A 1 413 ? 13.398 -25.984 -7.992 1 73.75 413 GLY A C 1
ATOM 3286 O O . GLY A 1 413 ? 12.805 -24.906 -8.016 1 73.75 413 GLY A O 1
ATOM 3287 N N . THR A 1 414 ? 13.797 -26.609 -6.969 1 80 414 THR A N 1
ATOM 3288 C CA . THR A 1 414 ? 13.445 -26.047 -5.668 1 80 414 THR A CA 1
ATOM 3289 C C . THR A 1 414 ? 14.234 -24.766 -5.402 1 80 414 THR A C 1
ATOM 3291 O O . THR A 1 414 ? 13.703 -23.828 -4.824 1 80 414 THR A O 1
ATOM 3294 N N . LEU A 1 415 ? 15.453 -24.766 -5.824 1 78.69 415 LEU A N 1
ATOM 3295 C CA . LEU A 1 415 ? 16.281 -23.578 -5.633 1 78.69 415 LEU A CA 1
ATOM 3296 C C . LEU A 1 415 ? 15.75 -22.422 -6.461 1 78.69 415 LEU A C 1
ATOM 3298 O O . LEU A 1 415 ? 15.727 -21.281 -5.996 1 78.69 415 LEU A O 1
ATOM 3302 N N . GLU A 1 416 ? 15.344 -22.719 -7.621 1 78.38 416 GLU A N 1
ATOM 3303 C CA . GLU A 1 416 ? 14.789 -21.688 -8.492 1 78.38 416 GLU A CA 1
ATOM 3304 C C . GLU A 1 416 ? 13.547 -21.047 -7.871 1 78.38 416 GLU A C 1
ATOM 3306 O O . GLU A 1 416 ? 13.367 -19.828 -7.93 1 78.38 416 GLU A O 1
ATOM 3311 N N . GLN A 1 417 ? 12.812 -21.891 -7.328 1 82.94 417 GLN A N 1
ATOM 3312 C CA . GLN A 1 417 ? 11.586 -21.391 -6.707 1 82.94 417 GLN A CA 1
ATOM 3313 C C . GLN A 1 417 ? 11.906 -20.578 -5.453 1 82.94 417 GLN A C 1
ATOM 3315 O O . GLN A 1 417 ? 11.234 -19.578 -5.168 1 82.94 417 GLN A O 1
ATOM 3320 N N . LEU A 1 418 ? 12.914 -21.047 -4.711 1 84.69 418 LEU A N 1
ATOM 3321 C CA . LEU A 1 418 ? 13.312 -20.297 -3.523 1 84.69 418 LEU A CA 1
ATOM 3322 C C . LEU A 1 418 ? 13.828 -18.906 -3.896 1 84.69 418 LEU A C 1
ATOM 3324 O O . LEU A 1 418 ? 13.492 -17.922 -3.234 1 84.69 418 LEU A O 1
ATOM 3328 N N . VAL A 1 419 ? 14.586 -18.906 -4.957 1 83.69 419 VAL A N 1
ATOM 3329 C CA . VAL A 1 419 ? 15.094 -17.625 -5.438 1 83.69 419 VAL A CA 1
ATOM 3330 C C . VAL A 1 419 ? 13.93 -16.75 -5.918 1 83.69 419 VAL A C 1
ATOM 3332 O O . VAL A 1 419 ? 13.953 -15.531 -5.75 1 83.69 419 VAL A O 1
ATOM 3335 N N . GLY A 1 420 ? 12.953 -17.406 -6.535 1 85.38 420 GLY A N 1
ATOM 3336 C CA . GLY A 1 420 ? 11.758 -16.672 -6.934 1 85.38 420 GLY A CA 1
ATOM 3337 C C . GLY A 1 420 ? 11.078 -15.961 -5.777 1 85.38 420 GLY A C 1
ATOM 3338 O O . GLY A 1 420 ? 10.641 -14.82 -5.91 1 85.38 420 GLY A O 1
ATOM 3339 N N . PHE A 1 421 ? 11.031 -16.609 -4.66 1 88.31 421 PHE A N 1
ATOM 3340 C CA . PHE A 1 421 ? 10.422 -16.016 -3.482 1 88.31 421 PHE A CA 1
ATOM 3341 C C . PHE A 1 421 ? 11.266 -14.844 -2.975 1 88.31 421 PHE A C 1
ATOM 3343 O O . PHE A 1 421 ? 10.719 -13.852 -2.482 1 88.31 421 PHE A O 1
ATOM 3350 N N . PHE A 1 422 ? 12.578 -14.953 -3.045 1 87.19 422 PHE A N 1
ATOM 3351 C CA . PHE A 1 422 ? 13.453 -13.852 -2.65 1 87.19 422 PHE A CA 1
ATOM 3352 C C . PHE A 1 422 ? 13.234 -12.641 -3.549 1 87.19 422 PHE A C 1
ATOM 3354 O O . PHE A 1 422 ? 13.227 -11.5 -3.074 1 87.19 422 PHE A O 1
ATOM 3361 N N . LEU A 1 423 ? 13.047 -12.945 -4.805 1 87 423 LEU A N 1
ATOM 3362 C CA . LEU A 1 423 ? 12.805 -11.852 -5.738 1 87 423 LEU A CA 1
ATOM 3363 C C . LEU A 1 423 ? 11.461 -11.18 -5.457 1 87 423 LEU A C 1
ATOM 3365 O O . LEU A 1 423 ? 11.328 -9.961 -5.605 1 87 423 LEU A O 1
ATOM 3369 N N . LEU A 1 424 ? 10.508 -12.008 -5.094 1 91.44 424 LEU A N 1
ATOM 3370 C CA . LEU A 1 424 ? 9.227 -11.422 -4.711 1 91.44 424 LEU A CA 1
ATOM 3371 C C . LEU A 1 424 ? 9.367 -10.539 -3.479 1 91.44 424 LEU A C 1
ATOM 3373 O O . LEU A 1 424 ? 8.695 -9.516 -3.361 1 91.44 424 LEU A O 1
ATOM 3377 N N . GLY A 1 425 ? 10.258 -10.992 -2.547 1 90 425 GLY A N 1
ATOM 3378 C CA . GLY A 1 425 ? 10.562 -10.156 -1.397 1 90 425 GLY A CA 1
ATOM 3379 C C . GLY A 1 425 ? 11.172 -8.82 -1.777 1 90 425 GLY A C 1
ATOM 3380 O O . GLY A 1 425 ? 10.805 -7.785 -1.213 1 90 425 GLY A O 1
ATOM 3381 N N . THR A 1 426 ? 12.047 -8.852 -2.752 1 86.19 426 THR A N 1
ATOM 3382 C CA . THR A 1 426 ? 12.664 -7.62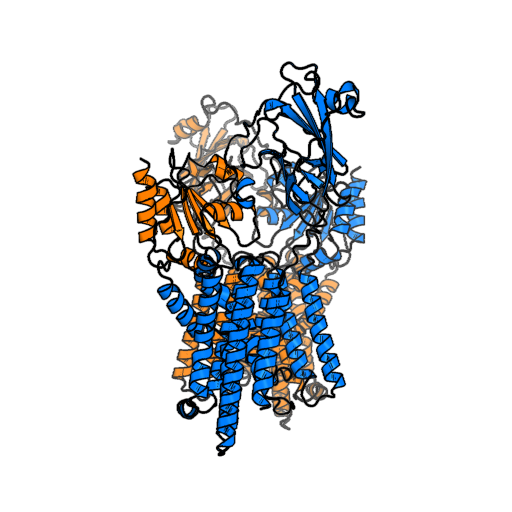5 -3.242 1 86.19 426 THR A CA 1
ATOM 3383 C C . THR A 1 426 ? 11.617 -6.727 -3.9 1 86.19 426 THR A C 1
ATOM 3385 O O . THR A 1 426 ? 11.672 -5.504 -3.768 1 86.19 426 THR A O 1
ATOM 3388 N N . THR A 1 427 ? 10.672 -7.359 -4.633 1 90.31 427 THR A N 1
ATOM 3389 C CA . THR A 1 427 ? 9.586 -6.594 -5.246 1 90.31 427 THR A CA 1
ATOM 3390 C C . THR A 1 427 ? 8.781 -5.848 -4.184 1 90.31 427 THR A C 1
ATOM 3392 O O . THR A 1 427 ? 8.43 -4.684 -4.375 1 90.31 427 THR A O 1
ATOM 3395 N N . ILE A 1 428 ? 8.555 -6.5 -3.104 1 91.19 428 ILE A N 1
ATOM 3396 C CA . ILE A 1 428 ? 7.809 -5.879 -2.018 1 91.19 428 ILE A CA 1
ATOM 3397 C C . ILE A 1 428 ? 8.617 -4.73 -1.423 1 91.19 428 ILE A C 1
ATOM 3399 O O . ILE A 1 428 ? 8.062 -3.688 -1.069 1 91.19 428 ILE A O 1
ATOM 3403 N N . TYR A 1 429 ? 9.945 -4.898 -1.304 1 87.19 429 TYR A N 1
ATOM 3404 C CA . TYR A 1 429 ? 10.82 -3.842 -0.812 1 87.19 429 TYR A CA 1
ATOM 3405 C C . TYR A 1 429 ? 10.758 -2.613 -1.713 1 87.19 429 TYR A C 1
ATOM 3407 O O . TYR A 1 429 ? 10.656 -1.485 -1.228 1 87.19 429 TYR A O 1
ATOM 3415 N N . LEU A 1 430 ? 10.789 -2.863 -2.975 1 86.75 430 LEU A N 1
ATOM 3416 C CA . LEU A 1 430 ? 10.719 -1.754 -3.92 1 86.75 430 LEU A CA 1
ATOM 3417 C C . LEU A 1 430 ? 9.352 -1.08 -3.859 1 86.75 430 LEU A C 1
ATOM 3419 O O . LEU A 1 430 ? 9.242 0.135 -4.043 1 86.75 430 LEU A O 1
ATOM 3423 N N . LEU A 1 431 ? 8.297 -1.9 -3.623 1 90.44 431 LEU A N 1
ATOM 3424 C CA . LEU A 1 431 ? 6.949 -1.361 -3.455 1 90.44 431 LEU A CA 1
ATOM 3425 C C . LEU A 1 431 ? 6.883 -0.425 -2.254 1 90.44 431 LEU A C 1
ATOM 3427 O O . LEU A 1 431 ? 6.152 0.567 -2.271 1 90.44 431 LEU A O 1
ATOM 3431 N N . SER A 1 432 ? 7.691 -0.748 -1.243 1 87.25 432 SER A N 1
ATOM 3432 C CA . SER A 1 432 ? 7.684 0.048 -0.02 1 87.25 432 SER A CA 1
ATOM 3433 C C . SER A 1 432 ? 8.352 1.401 -0.236 1 87.25 432 SER A C 1
ATOM 3435 O O . SER A 1 432 ? 8.141 2.334 0.541 1 87.25 432 SER A O 1
ATOM 3437 N N . ILE A 1 433 ? 9.141 1.491 -1.318 1 85.31 433 ILE A N 1
ATOM 3438 C CA . ILE A 1 433 ? 9.844 2.734 -1.614 1 85.31 433 ILE A CA 1
ATOM 3439 C C . ILE A 1 433 ? 8.914 3.689 -2.359 1 85.31 433 ILE A C 1
ATOM 3441 O O . ILE A 1 433 ? 9.055 4.91 -2.254 1 85.31 433 ILE A O 1
ATOM 3445 N N . LEU A 1 434 ? 7.957 3.182 -3.049 1 86.5 434 LEU A N 1
ATOM 3446 C CA . LEU A 1 434 ? 7.023 3.994 -3.82 1 86.5 434 LEU A CA 1
ATOM 3447 C C . LEU A 1 434 ? 6.098 4.781 -2.898 1 86.5 434 LEU A C 1
ATOM 3449 O O . LEU A 1 434 ? 5.852 4.371 -1.762 1 86.5 434 LEU A O 1
ATOM 3453 N N . PRO A 1 435 ? 5.73 5.918 -3.352 1 83.06 435 PRO A N 1
ATOM 3454 C CA . PRO A 1 435 ? 4.793 6.695 -2.537 1 83.06 435 PRO A CA 1
ATOM 3455 C C . PRO A 1 435 ? 3.518 5.926 -2.207 1 83.06 435 PRO A C 1
ATOM 3457 O O . PRO A 1 435 ? 3.059 5.109 -3.01 1 83.06 435 PRO A O 1
ATOM 3460 N N . GLU A 1 436 ? 2.984 6.164 -1.065 1 79.81 436 GLU A N 1
ATOM 3461 C CA . GLU A 1 436 ? 1.82 5.457 -0.538 1 79.81 436 GLU A CA 1
ATOM 3462 C C . GLU A 1 436 ? 0.609 5.629 -1.45 1 79.81 436 GLU A C 1
ATOM 3464 O O . GLU A 1 436 ? -0.244 4.742 -1.532 1 79.81 436 GLU A O 1
ATOM 3469 N N . THR A 1 437 ? 0.533 6.695 -2.203 1 77.44 437 THR A N 1
ATOM 3470 C CA . THR A 1 437 ? -0.623 6.98 -3.047 1 77.44 437 THR A CA 1
ATOM 3471 C C . THR A 1 437 ? -0.614 6.098 -4.293 1 77.44 437 THR A C 1
ATOM 3473 O O . THR A 1 437 ? -1.659 5.871 -4.906 1 77.44 437 THR A O 1
ATOM 3476 N N . MET A 1 438 ? 0.55 5.574 -4.602 1 85.31 438 MET A N 1
ATOM 3477 C CA . MET A 1 438 ? 0.665 4.801 -5.832 1 85.31 438 MET A CA 1
ATOM 3478 C C . MET A 1 438 ? 0.791 3.309 -5.531 1 85.31 438 MET A C 1
ATOM 3480 O O . MET A 1 438 ? 0.985 2.502 -6.441 1 85.31 438 MET A O 1
ATOM 3484 N N . LEU A 1 439 ? 0.631 2.947 -4.328 1 87.44 439 LEU A N 1
ATOM 3485 C CA . LEU A 1 439 ? 0.897 1.564 -3.943 1 87.44 439 LEU A CA 1
ATOM 3486 C C . LEU A 1 439 ? -0.135 0.623 -4.555 1 87.44 439 LEU A C 1
ATOM 3488 O O . LEU A 1 439 ? 0.222 -0.406 -5.133 1 87.44 439 LEU A O 1
ATOM 3492 N N . ILE A 1 440 ? -1.382 0.997 -4.469 1 85.88 440 ILE A N 1
ATOM 3493 C CA . ILE A 1 440 ? -2.438 0.124 -4.969 1 85.88 440 ILE A CA 1
ATOM 3494 C C . ILE A 1 440 ? -2.357 0.036 -6.492 1 85.88 440 ILE A C 1
ATOM 3496 O O . ILE A 1 440 ? -2.541 -1.038 -7.066 1 85.88 440 ILE A O 1
ATOM 3500 N N . GLN A 1 441 ? -2.061 1.171 -7.137 1 86.75 441 GLN A N 1
ATOM 3501 C CA . GLN A 1 441 ? -1.916 1.175 -8.586 1 86.75 441 GLN A CA 1
ATOM 3502 C C . GLN A 1 441 ? -0.747 0.297 -9.031 1 86.75 441 GLN A C 1
ATOM 3504 O O . GLN A 1 441 ? -0.831 -0.396 -10.047 1 86.75 441 GLN A O 1
ATOM 3509 N N . ALA A 1 442 ? 0.259 0.415 -8.258 1 91 442 ALA A N 1
ATOM 3510 C CA . ALA A 1 442 ? 1.428 -0.404 -8.57 1 91 442 ALA A CA 1
ATOM 3511 C C . ALA A 1 442 ? 1.104 -1.891 -8.445 1 91 442 ALA A C 1
ATOM 3513 O O . ALA A 1 442 ? 1.523 -2.693 -9.289 1 91 442 ALA A O 1
ATOM 3514 N N . ILE A 1 443 ? 0.353 -2.271 -7.434 1 92.69 443 ILE A N 1
ATOM 3515 C CA . ILE A 1 443 ? -0 -3.672 -7.227 1 92.69 443 ILE A CA 1
ATOM 3516 C C . ILE A 1 443 ? -0.916 -4.145 -8.359 1 92.69 443 ILE A C 1
ATOM 3518 O O . ILE A 1 443 ? -0.792 -5.273 -8.836 1 92.69 443 ILE A O 1
ATOM 3522 N N . VAL A 1 444 ? -1.787 -3.295 -8.836 1 90.56 444 VAL A N 1
ATOM 3523 C CA . VAL A 1 444 ? -2.656 -3.627 -9.961 1 90.56 444 VAL A CA 1
ATOM 3524 C C . VAL A 1 444 ? -1.816 -3.846 -11.211 1 90.56 444 VAL A C 1
ATOM 3526 O O . VAL A 1 444 ? -2.08 -4.766 -11.992 1 90.56 444 VAL A O 1
ATOM 3529 N N . THR A 1 445 ? -0.821 -3.045 -11.375 1 90.56 445 THR A N 1
ATOM 3530 C CA . THR A 1 445 ? 0.07 -3.211 -12.516 1 90.56 445 THR A CA 1
ATOM 3531 C C . THR A 1 445 ? 0.796 -4.551 -12.445 1 90.56 445 THR A C 1
ATOM 3533 O O . THR A 1 445 ? 1.003 -5.207 -13.469 1 90.56 445 THR A O 1
ATOM 3536 N N . LEU A 1 446 ? 1.168 -4.883 -11.242 1 92.25 446 LEU A N 1
ATOM 3537 C CA . LEU A 1 446 ? 1.822 -6.176 -11.078 1 92.25 446 LEU A CA 1
ATOM 3538 C C . LEU A 1 446 ? 0.875 -7.316 -11.438 1 92.25 446 LEU A C 1
ATOM 3540 O O . LEU A 1 446 ? 1.293 -8.312 -12.031 1 92.25 446 LEU A O 1
ATOM 3544 N N . LEU A 1 447 ? -0.388 -7.199 -11.055 1 91.75 447 LEU A N 1
ATOM 3545 C CA . LEU A 1 447 ? -1.371 -8.219 -11.406 1 91.75 447 LEU A CA 1
ATOM 3546 C C . LEU A 1 447 ? -1.55 -8.305 -12.914 1 91.75 447 LEU A C 1
ATOM 3548 O O . LEU A 1 447 ? -1.599 -9.398 -13.477 1 91.75 447 LEU A O 1
ATOM 3552 N N . ILE A 1 448 ? -1.638 -7.188 -13.531 1 91.06 448 ILE A N 1
ATOM 3553 C CA . ILE A 1 448 ? -1.812 -7.152 -14.977 1 91.06 448 ILE A CA 1
ATOM 3554 C C . ILE A 1 448 ? -0.578 -7.738 -15.656 1 91.06 448 ILE A C 1
ATOM 3556 O O . ILE A 1 448 ? -0.693 -8.445 -16.656 1 91.06 448 ILE A O 1
ATOM 3560 N N . ALA A 1 449 ? 0.56 -7.422 -15.133 1 89.25 449 ALA A N 1
ATOM 3561 C CA . ALA A 1 449 ? 1.784 -8.008 -15.672 1 89.25 449 ALA A CA 1
ATOM 3562 C C . ALA A 1 449 ? 1.775 -9.531 -15.523 1 89.25 449 ALA A C 1
ATOM 3564 O O . ALA A 1 449 ? 2.178 -10.25 -16.438 1 89.25 449 ALA A O 1
ATOM 3565 N N . ALA A 1 450 ? 1.345 -9.961 -14.344 1 89.94 450 ALA A N 1
ATOM 3566 C CA . ALA A 1 450 ? 1.248 -11.398 -14.133 1 89.94 450 ALA A CA 1
ATOM 3567 C C . ALA A 1 450 ? 0.275 -12.031 -15.125 1 89.94 450 ALA A C 1
ATOM 3569 O O . ALA A 1 450 ? 0.548 -13.102 -15.68 1 89.94 450 ALA A O 1
ATOM 3570 N N . PHE A 1 451 ? -0.858 -11.367 -15.32 1 87.94 451 PHE A N 1
ATOM 3571 C CA . PHE A 1 451 ? -1.847 -11.852 -16.281 1 87.94 451 PHE A CA 1
ATOM 3572 C C . PHE A 1 451 ? -1.279 -11.844 -17.688 1 87.94 451 PHE A C 1
ATOM 3574 O O . PHE A 1 451 ? -1.505 -12.781 -18.453 1 87.94 451 PHE A O 1
ATOM 3581 N N . ALA A 1 452 ? -0.549 -10.82 -18.031 1 86.19 452 ALA A N 1
ATOM 3582 C CA . ALA A 1 452 ? 0.056 -10.695 -19.359 1 86.19 452 ALA A CA 1
ATOM 3583 C C . ALA A 1 452 ? 1.064 -11.812 -19.609 1 86.19 452 ALA A C 1
ATOM 3585 O O . ALA A 1 452 ? 1.083 -12.414 -20.688 1 86.19 452 ALA A O 1
ATOM 3586 N N . VAL A 1 453 ? 1.883 -12.102 -18.656 1 82.75 453 VAL A N 1
ATOM 3587 C CA . VAL A 1 453 ? 2.891 -13.148 -18.797 1 82.75 453 VAL A CA 1
ATOM 3588 C C . VAL A 1 453 ? 2.207 -14.516 -18.906 1 82.75 453 VAL A C 1
ATOM 3590 O O . VAL A 1 453 ? 2.637 -15.367 -19.672 1 82.75 453 VAL A O 1
ATOM 3593 N N . TRP A 1 454 ? 1.137 -14.672 -18.078 1 82.75 454 TRP A N 1
ATOM 3594 C CA . TRP A 1 454 ? 0.379 -15.922 -18.156 1 82.75 454 TRP A CA 1
ATOM 3595 C C . TRP A 1 454 ? -0.25 -16.109 -19.531 1 82.75 454 TRP A C 1
ATOM 3597 O O . TRP A 1 454 ? -0.226 -17.203 -20.078 1 82.75 454 TRP A O 1
ATOM 3607 N N . CYS A 1 455 ? -0.771 -15.008 -20.062 1 82.44 455 CYS A N 1
ATOM 3608 C CA . CYS A 1 455 ? -1.361 -15.062 -21.391 1 82.44 455 CYS A CA 1
ATOM 3609 C C . CYS A 1 455 ? -0.316 -15.438 -22.438 1 82.44 455 CYS A C 1
ATOM 3611 O O . CYS A 1 455 ? -0.603 -16.188 -23.375 1 82.44 455 CYS A O 1
ATOM 3613 N N . TRP A 1 456 ? 0.846 -14.891 -22.234 1 79.06 456 TRP A N 1
ATOM 3614 C CA . TRP A 1 456 ? 1.937 -15.211 -23.156 1 79.06 456 TRP A CA 1
ATOM 3615 C C . TRP A 1 456 ? 2.312 -16.688 -23.062 1 79.06 456 TRP A C 1
ATOM 3617 O O . TRP A 1 456 ? 2.617 -17.328 -24.062 1 79.06 456 TRP A O 1
ATOM 3627 N N . GLY A 1 457 ? 2.221 -17.234 -21.922 1 75.38 457 GLY A N 1
ATOM 3628 C CA . GLY A 1 457 ? 2.553 -18.641 -21.734 1 75.38 457 GLY A CA 1
ATOM 3629 C C . GLY A 1 457 ? 1.529 -19.594 -22.344 1 75.38 457 GLY A C 1
ATOM 3630 O O . GLY A 1 457 ? 1.891 -20.594 -22.938 1 75.38 457 GLY A O 1
ATOM 3631 N N . VAL A 1 458 ? 0.299 -19.25 -22.25 1 75.62 458 VAL A N 1
ATOM 3632 C CA . VAL A 1 458 ? -0.768 -20.141 -22.703 1 75.62 458 VAL A CA 1
ATOM 3633 C C . VAL A 1 458 ? -0.96 -19.969 -24.219 1 75.62 458 VAL A C 1
ATOM 3635 O O . VAL A 1 458 ? -1.146 -20.953 -24.938 1 75.62 458 VAL A O 1
ATOM 3638 N N . LEU A 1 459 ? -0.824 -18.734 -24.594 1 74.62 459 LEU A N 1
ATOM 3639 C CA . LEU A 1 459 ? -1.151 -18.484 -26 1 74.62 459 LEU A CA 1
ATOM 3640 C C . LEU A 1 459 ? 0.11 -18.453 -26.859 1 74.62 459 LEU A C 1
ATOM 3642 O O . LEU A 1 459 ? 0.034 -18.531 -28.078 1 74.62 459 LEU A O 1
ATOM 3646 N N . GLY A 1 460 ? 1.262 -18.172 -26.266 1 62.16 460 GLY A N 1
ATOM 3647 C CA . GLY A 1 460 ? 2.492 -18.031 -27.016 1 62.16 460 GLY A CA 1
ATOM 3648 C C . GLY A 1 460 ? 3.342 -19.281 -27.031 1 62.16 460 GLY A C 1
ATOM 3649 O O . GLY A 1 460 ? 4.566 -19.203 -27.125 1 62.16 460 GLY A O 1
ATOM 3650 N N . GLY A 1 461 ? 2.736 -20.406 -26.781 1 60 461 GLY A N 1
ATOM 3651 C CA . GLY A 1 461 ? 3.514 -21.641 -26.766 1 60 461 GLY A CA 1
ATOM 3652 C C . GLY A 1 461 ? 4.23 -21.906 -28.078 1 60 461 GLY A C 1
ATOM 3653 O O . GLY A 1 461 ? 4.023 -21.203 -29.062 1 60 461 GLY A O 1
ATOM 3654 N N . LEU A 1 462 ? 5.348 -22.594 -28.047 1 59.72 462 LEU A N 1
ATOM 3655 C CA . LEU A 1 462 ? 6.25 -22.922 -29.156 1 59.72 462 LEU A CA 1
ATOM 3656 C C . LEU A 1 462 ? 5.477 -23.453 -30.344 1 59.72 462 LEU A C 1
ATOM 3658 O O . LEU A 1 462 ? 5.973 -23.422 -31.484 1 59.72 462 LEU A O 1
ATOM 3662 N N . SER A 1 463 ? 4.289 -23.922 -30.031 1 63.88 463 SER A N 1
ATOM 3663 C CA . SER A 1 463 ? 3.619 -24.578 -31.156 1 63.88 463 SER A CA 1
ATOM 3664 C C . SER A 1 463 ? 2.785 -23.578 -31.953 1 63.88 463 SER A C 1
ATOM 3666 O O . SER A 1 463 ? 2.223 -23.938 -33 1 63.88 463 SER A O 1
ATOM 3668 N N . VAL A 1 464 ? 2.797 -22.406 -31.469 1 66.94 464 VAL A N 1
ATOM 3669 C CA . VAL A 1 464 ? 1.885 -21.484 -32.125 1 66.94 464 VAL A CA 1
ATOM 3670 C C . VAL A 1 464 ? 2.637 -20.688 -33.188 1 66.94 464 VAL A C 1
ATOM 3672 O O . VAL A 1 464 ? 3.867 -20.609 -33.156 1 66.94 464 VAL A O 1
ATOM 3675 N N . SER A 1 465 ? 1.99 -20.312 -34.312 1 73.69 465 SER A N 1
ATOM 3676 C CA . SER A 1 465 ? 2.531 -19.578 -35.469 1 73.69 465 SER A CA 1
ATOM 3677 C C . SER A 1 465 ? 3.289 -18.344 -35 1 73.69 465 SER A C 1
ATOM 3679 O O . SER A 1 465 ? 3.045 -17.812 -33.938 1 73.69 465 SER A O 1
ATOM 3681 N N . SER A 1 466 ? 4.387 -18.031 -35.656 1 76.75 466 SER A N 1
ATOM 3682 C CA . SER A 1 466 ? 5.258 -16.906 -35.375 1 76.75 466 SER A CA 1
ATOM 3683 C C . SER A 1 466 ? 4.469 -15.594 -35.312 1 76.75 466 SER A C 1
ATOM 3685 O O . SER A 1 466 ? 4.742 -14.742 -34.469 1 76.75 466 SER A O 1
ATOM 3687 N N . THR A 1 467 ? 3.453 -15.508 -36.156 1 76.62 467 THR A N 1
ATOM 3688 C CA . THR A 1 467 ? 2.654 -14.289 -36.156 1 76.62 467 THR A CA 1
ATOM 3689 C C . THR A 1 467 ? 1.839 -14.164 -34.875 1 76.62 467 THR A C 1
ATOM 3691 O O . THR A 1 467 ? 1.708 -13.07 -34.312 1 76.62 467 THR A O 1
ATOM 3694 N N . GLN A 1 468 ? 1.368 -15.281 -34.406 1 76.94 468 GLN A N 1
ATOM 3695 C CA . GLN A 1 468 ? 0.568 -15.281 -33.188 1 76.94 468 GLN A CA 1
ATOM 3696 C C . GLN A 1 468 ? 1.425 -14.953 -31.969 1 76.94 468 GLN A C 1
ATOM 3698 O O . GLN A 1 468 ? 0.976 -14.25 -31.062 1 76.94 468 GLN A O 1
ATOM 3703 N N . ARG A 1 469 ? 2.615 -15.344 -32.062 1 78.31 469 ARG A N 1
ATOM 3704 C CA . ARG A 1 469 ? 3.527 -15.07 -30.969 1 78.31 469 ARG A CA 1
ATOM 3705 C C . ARG A 1 469 ? 3.844 -13.586 -30.875 1 78.31 469 ARG A C 1
ATOM 3707 O O . ARG A 1 469 ? 3.889 -13.023 -29.766 1 78.31 469 ARG A O 1
ATOM 3714 N N . VAL A 1 470 ? 3.988 -13.031 -32.062 1 79.5 470 VAL A N 1
ATOM 3715 C CA . VAL A 1 470 ? 4.32 -11.609 -32.062 1 79.5 470 VAL A CA 1
ATOM 3716 C C . VAL A 1 470 ? 3.109 -10.789 -31.656 1 79.5 470 VAL A C 1
ATOM 3718 O O . VAL A 1 470 ? 3.244 -9.805 -30.922 1 79.5 470 VAL A O 1
ATOM 3721 N N . VAL A 1 471 ? 1.965 -11.258 -32.094 1 80 471 VAL A N 1
ATOM 3722 C CA . VAL A 1 471 ? 0.747 -10.523 -31.766 1 80 471 VAL A CA 1
ATOM 3723 C C . VAL A 1 471 ? 0.499 -10.602 -30.25 1 80 471 VAL A C 1
ATOM 3725 O O . VAL A 1 471 ? 0.176 -9.594 -29.625 1 80 471 VAL A O 1
ATOM 3728 N N . VAL A 1 472 ? 0.726 -11.75 -29.688 1 80.25 472 VAL A N 1
ATOM 3729 C CA . VAL A 1 472 ? 0.522 -11.914 -28.25 1 80.25 472 VAL A CA 1
ATOM 3730 C C . VAL A 1 472 ? 1.562 -11.102 -27.5 1 80.25 472 VAL A C 1
ATOM 3732 O O . VAL A 1 472 ? 1.245 -10.469 -26.484 1 80.25 472 VAL A O 1
ATOM 3735 N N . GLY A 1 473 ? 2.736 -11.047 -28.047 1 80.31 473 GLY A N 1
ATOM 3736 C CA . GLY A 1 473 ? 3.787 -10.258 -27.438 1 80.31 473 GLY A CA 1
ATOM 3737 C C . GLY A 1 473 ? 3.482 -8.766 -27.422 1 80.31 473 GLY A C 1
ATOM 3738 O O . GLY A 1 473 ? 3.705 -8.094 -26.422 1 80.31 473 GLY A O 1
ATOM 3739 N N . VAL A 1 474 ? 2.9 -8.367 -28.453 1 81.81 474 VAL A N 1
ATOM 3740 C CA . VAL A 1 474 ? 2.576 -6.953 -28.562 1 81.81 474 VAL A CA 1
ATOM 3741 C C . VAL A 1 474 ? 1.403 -6.609 -27.656 1 81.81 474 VAL A C 1
ATOM 3743 O O . VAL A 1 474 ? 1.411 -5.574 -26.984 1 81.81 474 VAL A O 1
ATOM 3746 N N . VAL A 1 475 ? 0.487 -7.477 -27.578 1 82.94 475 VAL A N 1
ATOM 3747 C CA . VAL A 1 475 ? -0.695 -7.234 -26.766 1 82.94 475 VAL A CA 1
ATOM 3748 C C . VAL A 1 475 ? -0.304 -7.215 -25.281 1 82.94 475 VAL A C 1
ATOM 3750 O O . VAL A 1 475 ? -0.75 -6.348 -24.531 1 82.94 475 VAL A O 1
ATOM 3753 N N . VAL A 1 476 ? 0.54 -8.109 -24.984 1 83.06 476 VAL A N 1
ATOM 3754 C CA . VAL A 1 476 ? 0.982 -8.203 -23.594 1 83.06 476 VAL A CA 1
ATOM 3755 C C . VAL A 1 476 ? 1.787 -6.961 -23.219 1 83.06 476 VAL A C 1
ATOM 3757 O O . VAL A 1 476 ? 1.594 -6.387 -22.141 1 83.06 476 VAL A O 1
ATOM 3760 N N . SER A 1 477 ? 2.568 -6.551 -24.125 1 85.38 477 SER A N 1
ATOM 3761 C CA . SER A 1 477 ? 3.379 -5.367 -23.875 1 85.38 477 SER A CA 1
ATOM 3762 C C . SER A 1 477 ? 2.516 -4.113 -23.797 1 85.38 477 SER A C 1
ATOM 3764 O O . SER A 1 477 ? 2.76 -3.232 -22.969 1 85.38 477 SER A O 1
ATOM 3766 N N . CYS A 1 478 ? 1.526 -4.047 -24.547 1 84.94 478 CYS A N 1
ATOM 3767 C CA . CYS A 1 478 ? 0.613 -2.912 -24.531 1 84.94 478 CYS A CA 1
ATOM 3768 C C . CYS A 1 478 ? -0.198 -2.885 -23.234 1 84.94 478 CYS A C 1
ATOM 3770 O O . CYS A 1 478 ? -0.437 -1.817 -22.672 1 84.94 478 CYS A O 1
ATOM 3772 N N . MET A 1 479 ? -0.551 -4.051 -22.828 1 84.94 479 MET A N 1
ATOM 3773 C CA . MET A 1 479 ? -1.316 -4.125 -21.594 1 84.94 479 MET A CA 1
ATOM 3774 C C . MET A 1 479 ? -0.494 -3.619 -20.406 1 84.94 479 MET A C 1
ATOM 3776 O O . MET A 1 479 ? -0.997 -2.865 -19.578 1 84.94 479 MET A O 1
ATOM 3780 N N . ILE A 1 480 ? 0.724 -3.973 -20.406 1 86.12 480 ILE A N 1
ATOM 3781 C CA . ILE A 1 480 ? 1.604 -3.549 -19.328 1 86.12 480 ILE A CA 1
ATOM 3782 C C . ILE A 1 480 ? 1.869 -2.049 -19.438 1 86.12 480 ILE A C 1
ATOM 3784 O O . ILE A 1 480 ? 1.8 -1.326 -18.438 1 86.12 480 ILE A O 1
ATOM 3788 N N . ALA A 1 481 ? 2.041 -1.611 -20.625 1 86.5 481 ALA A N 1
ATOM 3789 C CA . ALA A 1 481 ? 2.324 -0.196 -20.859 1 86.5 481 ALA A CA 1
ATOM 3790 C C . ALA A 1 481 ? 1.125 0.669 -20.484 1 86.5 481 ALA A C 1
ATOM 3792 O O . ALA A 1 481 ? 1.283 1.729 -19.875 1 86.5 481 ALA A O 1
ATOM 3793 N N . MET A 1 482 ? 0.003 0.165 -20.812 1 84.38 482 MET A N 1
ATOM 3794 C CA . MET A 1 482 ? -1.214 0.904 -20.5 1 84.38 482 MET A CA 1
ATOM 3795 C C . MET A 1 482 ? -1.423 0.968 -18.984 1 84.38 482 MET A C 1
ATOM 3797 O O . MET A 1 482 ? -1.84 1.999 -18.453 1 84.38 482 MET A O 1
ATOM 3801 N N . SER A 1 483 ? -1.116 -0.094 -18.406 1 85.5 483 SER A N 1
ATOM 3802 C CA . SER A 1 483 ? -1.271 -0.126 -16.953 1 85.5 483 SER A CA 1
ATOM 3803 C C . SER A 1 483 ? -0.285 0.817 -16.266 1 85.5 483 SER A C 1
ATOM 3805 O O . SER A 1 483 ? -0.635 1.496 -15.305 1 85.5 483 SER A O 1
ATOM 3807 N N . VAL A 1 484 ? 0.925 0.887 -16.797 1 85.56 484 VAL A N 1
ATOM 3808 C CA . VAL A 1 484 ? 1.939 1.783 -16.266 1 85.56 484 VAL A CA 1
ATOM 3809 C C . VAL A 1 484 ? 1.526 3.234 -16.5 1 85.56 484 VAL A C 1
ATOM 3811 O O . VAL A 1 484 ? 1.656 4.078 -15.602 1 85.56 484 VAL A O 1
ATOM 3814 N N . TRP A 1 485 ? 0.928 3.457 -17.609 1 82.5 485 TRP A N 1
ATOM 3815 C CA . TRP A 1 485 ? 0.471 4.801 -17.953 1 82.5 485 TRP A CA 1
ATOM 3816 C C . TRP A 1 485 ? -0.662 5.238 -17.031 1 82.5 485 TRP A C 1
ATOM 3818 O O . TRP A 1 485 ? -0.695 6.387 -16.578 1 82.5 485 TRP A O 1
ATOM 3828 N N . TRP A 1 486 ? -1.5 4.316 -16.75 1 79.44 486 TRP A N 1
ATOM 3829 C CA . TRP A 1 486 ? -2.627 4.598 -15.875 1 79.44 486 TRP A CA 1
ATOM 3830 C C . TRP A 1 486 ? -2.15 4.891 -14.453 1 79.44 486 TRP A C 1
ATOM 3832 O O . TRP A 1 486 ? -2.715 5.746 -13.766 1 79.44 486 TRP A O 1
ATOM 3842 N N . SER A 1 487 ? -1.057 4.25 -14.055 1 81.25 487 SER A N 1
ATOM 3843 C CA . SER A 1 487 ? -0.536 4.414 -12.695 1 81.25 487 SER A CA 1
ATOM 3844 C C . SER A 1 487 ? 0.111 5.785 -12.516 1 81.25 487 SER A C 1
ATOM 3846 O O . SER A 1 487 ? 0.101 6.34 -11.414 1 81.25 487 SER A O 1
ATOM 3848 N N . PHE A 1 488 ? 0.682 6.359 -13.539 1 78.38 488 PHE A N 1
ATOM 3849 C CA . PHE A 1 488 ? 1.411 7.617 -13.438 1 78.38 488 PHE A CA 1
ATOM 3850 C C . PHE A 1 488 ? 0.484 8.805 -13.688 1 78.38 488 PHE A C 1
ATOM 3852 O O . PHE A 1 488 ? 0.87 9.953 -13.469 1 78.38 488 PHE A O 1
ATOM 3859 N N . HIS A 1 489 ? -0.777 8.555 -14 1 72.94 489 HIS A N 1
ATOM 3860 C CA . HIS A 1 489 ? -1.715 9.648 -14.234 1 72.94 489 HIS A CA 1
ATOM 3861 C C . HIS A 1 489 ? -2.951 9.516 -13.352 1 72.94 489 HIS A C 1
ATOM 3863 O O . HIS A 1 489 ? -4.031 9.172 -13.836 1 72.94 489 HIS A O 1
ATOM 3869 N N . PRO A 1 490 ? -2.625 9.695 -12 1 63.22 490 PRO A N 1
ATOM 3870 C CA . PRO A 1 490 ? -3.787 9.586 -11.117 1 63.22 490 PRO A CA 1
ATOM 3871 C C . PRO A 1 490 ? -4.828 10.672 -11.367 1 63.22 490 PRO A C 1
ATOM 3873 O O . PRO A 1 490 ? -4.48 11.773 -11.805 1 63.22 490 PRO A O 1
ATOM 3876 N N . ALA A 1 491 ? -6.082 10.266 -11.406 1 61.47 491 ALA A N 1
ATOM 3877 C CA . ALA A 1 491 ? -7.176 11.203 -11.617 1 61.47 491 ALA A CA 1
ATOM 3878 C C . ALA A 1 491 ? -7.152 12.32 -10.578 1 61.47 491 ALA A C 1
ATOM 3880 O O . ALA A 1 491 ? -6.793 12.086 -9.422 1 61.47 491 ALA A O 1
ATOM 3881 N N . GLU A 1 492 ? -7.109 13.477 -11.039 1 60.62 492 GLU A N 1
ATOM 3882 C CA . GLU A 1 492 ? -7.168 14.633 -10.148 1 60.62 492 GLU A CA 1
ATOM 3883 C C . GLU A 1 492 ? -8.305 14.5 -9.141 1 60.62 492 GLU A C 1
ATOM 3885 O O . GLU A 1 492 ? -9.414 14.086 -9.492 1 60.62 492 GLU A O 1
ATOM 3890 N N . LYS A 1 493 ? -8.008 14.43 -7.859 1 65.69 493 LYS A N 1
ATOM 3891 C CA . LYS A 1 493 ? -9.016 14.289 -6.816 1 65.69 493 LYS A CA 1
ATOM 3892 C C . LYS A 1 493 ? -9.664 15.633 -6.492 1 65.69 493 LYS A C 1
ATOM 3894 O O . LYS A 1 493 ? -9 16.672 -6.477 1 65.69 493 LYS A O 1
ATOM 3899 N N . ALA A 1 494 ? -10.992 15.57 -6.641 1 71.44 494 ALA A N 1
ATOM 3900 C CA . ALA A 1 494 ? -11.75 16.75 -6.223 1 71.44 494 ALA A CA 1
ATOM 3901 C C . ALA A 1 494 ? -11.43 17.125 -4.773 1 71.44 494 ALA A C 1
ATOM 3903 O O . ALA A 1 494 ? -10.953 16.281 -4.004 1 71.44 494 ALA A O 1
ATOM 3904 N N . HIS A 1 495 ? -11.422 18.359 -4.523 1 77.69 495 HIS A N 1
ATOM 3905 C CA . HIS A 1 495 ? -11.133 18.828 -3.176 1 77.69 495 HIS A CA 1
ATOM 3906 C C . HIS A 1 495 ? -12.305 18.578 -2.236 1 77.69 495 HIS A C 1
ATOM 3908 O O . HIS A 1 495 ? -13.258 19.359 -2.188 1 77.69 495 HIS A O 1
ATOM 3914 N N . TRP A 1 496 ? -12.344 17.438 -1.669 1 86.62 496 TRP A N 1
ATOM 3915 C CA . TRP A 1 496 ? -13.367 17.094 -0.684 1 86.62 496 TRP A CA 1
ATOM 3916 C C . TRP A 1 496 ? -12.93 17.5 0.719 1 86.62 496 TRP A C 1
ATOM 3918 O O . TRP A 1 496 ? -11.758 17.328 1.084 1 86.62 496 TRP A O 1
ATOM 3928 N N . LEU A 1 497 ? -13.812 18.219 1.334 1 87.06 497 LEU A N 1
ATOM 3929 C CA . LEU A 1 497 ? -13.578 18.5 2.746 1 87.06 497 LEU A CA 1
ATOM 3930 C C . LEU A 1 497 ? -13.969 17.297 3.611 1 87.06 497 LEU A C 1
ATOM 3932 O O . LEU A 1 497 ? -14.984 16.656 3.354 1 87.06 497 LEU A O 1
ATOM 3936 N N . SER A 1 498 ? -13.156 17 4.488 1 89.62 498 SER A N 1
ATOM 3937 C CA . SER A 1 498 ? -13.453 15.891 5.387 1 89.62 498 SER A CA 1
ATOM 3938 C C . SER A 1 498 ? -14.523 16.266 6.402 1 89.62 498 SER A C 1
ATOM 3940 O O . SER A 1 498 ? -14.531 17.391 6.918 1 89.62 498 SER A O 1
ATOM 3942 N N . TYR A 1 499 ? -15.352 15.352 6.691 1 90.62 499 TYR A N 1
ATOM 3943 C CA . TYR A 1 499 ? -16.484 15.586 7.594 1 90.62 499 TYR A CA 1
ATOM 3944 C C . TYR A 1 499 ? -16 15.734 9.031 1 90.62 499 TYR A C 1
ATOM 3946 O O . TYR A 1 499 ? -15.164 14.961 9.5 1 90.62 499 TYR A O 1
ATOM 3954 N N . SER A 1 500 ? -16.344 16.766 9.586 1 87.12 500 SER A N 1
ATOM 3955 C CA . SER A 1 500 ? -16.281 17 11.023 1 87.12 500 SER A CA 1
ATOM 3956 C C . SER A 1 500 ? -17.609 17.484 11.57 1 87.12 500 SER A C 1
ATOM 3958 O O . SER A 1 500 ? -18.25 18.375 10.992 1 87.12 500 SER A O 1
ATOM 3960 N N . ASP A 1 501 ? -18.031 16.75 12.57 1 83.19 501 ASP A N 1
ATOM 3961 C CA . ASP A 1 501 ? -19.344 17.062 13.125 1 83.19 501 ASP A CA 1
ATOM 3962 C C . ASP A 1 501 ? -19.453 18.547 13.484 1 83.19 501 ASP A C 1
ATOM 3964 O O . ASP A 1 501 ? -20.438 19.203 13.164 1 83.19 501 ASP A O 1
ATOM 3968 N N . THR A 1 502 ? -18.375 19.047 14.062 1 80.06 502 THR A N 1
ATOM 3969 C CA . THR A 1 502 ? -18.359 20.438 14.531 1 80.06 502 THR A CA 1
ATOM 3970 C C . THR A 1 502 ? -18.391 21.391 13.352 1 80.06 502 THR A C 1
ATOM 3972 O O . THR A 1 502 ? -19.203 22.328 13.32 1 80.06 502 THR A O 1
ATOM 3975 N N . LYS A 1 503 ? -17.578 21.141 12.422 1 85.38 503 LYS A N 1
ATOM 3976 C CA . LYS A 1 503 ? -17.516 22.031 11.258 1 85.38 503 LYS A CA 1
ATOM 3977 C C . LYS A 1 503 ? -18.797 21.953 10.445 1 85.38 503 LYS A C 1
ATOM 3979 O O . LYS A 1 503 ? -19.266 22.953 9.906 1 85.38 503 LYS A O 1
ATOM 3984 N N . PHE A 1 504 ? -19.391 20.797 10.375 1 90.06 504 PHE A N 1
ATOM 3985 C CA . PHE A 1 504 ? -20.609 20.578 9.594 1 90.06 504 PHE A CA 1
ATOM 3986 C C . PHE A 1 504 ? -21.781 21.328 10.211 1 90.06 504 PHE A C 1
ATOM 3988 O O . PHE A 1 504 ? -22.547 21.984 9.492 1 90.06 504 PHE A O 1
ATOM 3995 N N . ARG A 1 505 ? -21.891 21.25 11.461 1 83.44 505 ARG A N 1
ATOM 3996 C CA . ARG A 1 505 ? -22.984 21.922 12.156 1 83.44 505 ARG A CA 1
ATOM 3997 C C . ARG A 1 505 ? -22.875 23.438 12.016 1 83.44 505 ARG A C 1
ATOM 3999 O O . ARG A 1 505 ? -23.891 24.141 11.906 1 83.44 505 ARG A O 1
ATOM 4006 N N . LYS A 1 506 ? -21.609 23.844 12.047 1 81.88 506 LYS A N 1
ATOM 4007 C CA . LYS A 1 506 ? -21.375 25.266 11.922 1 81.88 506 LYS A CA 1
ATOM 4008 C C . LYS A 1 506 ? -21.734 25.766 10.516 1 81.88 506 LYS A C 1
ATOM 4010 O O . LYS A 1 506 ? -22.219 26.875 10.352 1 81.88 506 LYS A O 1
ATOM 4015 N N . GLU A 1 507 ? -21.562 24.906 9.625 1 87.06 507 GLU A N 1
ATOM 4016 C CA . GLU A 1 507 ? -21.75 25.312 8.234 1 87.06 507 GLU A CA 1
ATOM 4017 C C . GLU A 1 507 ? -23.188 25.062 7.777 1 87.06 507 GLU A C 1
ATOM 4019 O O . GLU A 1 507 ? -23.625 25.609 6.766 1 87.06 507 GLU A O 1
ATOM 4024 N N . LEU A 1 508 ? -23.891 24.297 8.531 1 87.06 508 LEU A N 1
ATOM 4025 C CA . LEU A 1 508 ? -25.266 23.969 8.172 1 87.06 508 LEU A CA 1
ATOM 4026 C C . LEU A 1 508 ? -26.125 25.219 8.07 1 87.06 508 LEU A C 1
ATOM 4028 O O . LEU A 1 508 ? -26.156 26.016 9 1 87.06 508 LEU A O 1
ATOM 4032 N N . GLY A 1 509 ? -26.688 25.484 6.918 1 83.31 509 GLY A N 1
ATOM 4033 C CA . GLY A 1 509 ? -27.562 26.625 6.719 1 83.31 509 GLY A CA 1
ATOM 4034 C C . GLY A 1 509 ? -26.859 27.828 6.102 1 83.31 509 GLY A C 1
ATOM 4035 O O . GLY A 1 509 ? -27.5 28.734 5.59 1 83.31 509 GLY A O 1
ATOM 4036 N N . LEU A 1 510 ? -25.609 27.891 6.148 1 86.81 510 LEU A N 1
ATOM 4037 C CA . LEU A 1 510 ? -24.844 29.016 5.629 1 86.81 510 LEU A CA 1
ATOM 4038 C C . LEU A 1 510 ? -24.562 28.844 4.141 1 86.81 510 LEU A C 1
ATOM 4040 O O . LEU A 1 510 ? -24.859 29.734 3.342 1 86.81 510 LEU A O 1
ATOM 4044 N N . THR A 1 511 ? -24.031 27.766 3.828 1 88.62 511 THR A N 1
ATOM 4045 C CA . THR A 1 511 ? -23.688 27.438 2.447 1 88.62 511 THR A CA 1
ATOM 4046 C C . THR A 1 511 ? -24.25 26.062 2.066 1 88.62 511 THR A C 1
ATOM 4048 O O . THR A 1 511 ? -24.266 25.141 2.891 1 88.62 511 THR A O 1
ATOM 4051 N N . PRO A 1 512 ? -24.828 26 0.899 1 92.19 512 PRO A N 1
ATOM 4052 C CA . PRO A 1 512 ? -25.266 24.672 0.465 1 92.19 512 PRO A CA 1
ATOM 4053 C C . PRO A 1 512 ? -24.125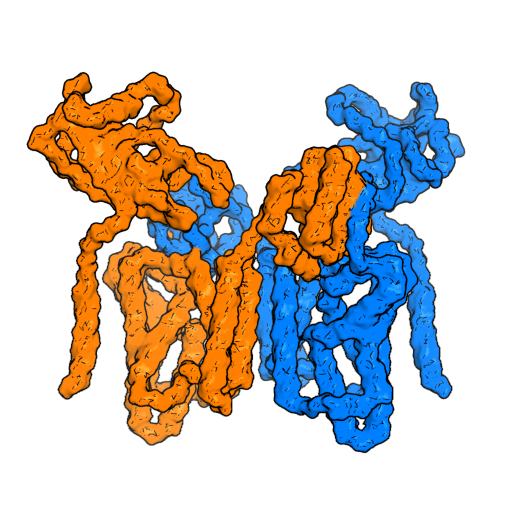 23.656 0.424 1 92.19 512 PRO A C 1
ATOM 4055 O O . PRO A 1 512 ? -22.984 24.016 0.073 1 92.19 512 PRO A O 1
ATOM 4058 N N . MET A 1 513 ? -24.5 22.5 0.836 1 94.12 513 MET A N 1
ATOM 4059 C CA . MET A 1 513 ? -23.469 21.469 0.945 1 94.12 513 MET A CA 1
ATOM 4060 C C . MET A 1 513 ? -23.906 20.172 0.268 1 94.12 513 MET A C 1
ATOM 4062 O O . MET A 1 513 ? -25.078 19.812 0.326 1 94.12 513 MET A O 1
ATOM 4066 N N . LEU A 1 514 ? -22.969 19.594 -0.4 1 94.06 514 LEU A N 1
ATOM 4067 C CA . LEU A 1 514 ? -23.125 18.25 -0.925 1 94.06 514 LEU A CA 1
ATOM 4068 C C . LEU A 1 514 ? -22.328 17.25 -0.102 1 94.06 514 LEU A C 1
ATOM 4070 O O . LEU A 1 514 ? -21.094 17.297 -0.08 1 94.06 514 LEU A O 1
ATOM 4074 N N . VAL A 1 515 ? -23.047 16.406 0.567 1 93.69 515 VAL A N 1
ATOM 4075 C CA . VAL A 1 515 ? -22.422 15.445 1.476 1 93.69 515 VAL A CA 1
ATOM 4076 C C . VAL A 1 515 ? -22.5 14.039 0.876 1 93.69 515 VAL A C 1
ATOM 4078 O O . VAL A 1 515 ? -23.578 13.531 0.601 1 93.69 515 VAL A O 1
ATOM 4081 N N . GLU A 1 516 ? -21.344 13.477 0.71 1 93.19 516 GLU A N 1
ATOM 4082 C CA . GLU A 1 516 ? -21.266 12.125 0.16 1 93.19 516 GLU A CA 1
ATOM 4083 C C . GLU A 1 516 ? -20.812 11.125 1.216 1 93.19 516 GLU A C 1
ATOM 4085 O O . GLU A 1 516 ? -19.766 11.305 1.841 1 93.19 516 GLU A O 1
ATOM 4090 N N . PHE A 1 517 ? -21.641 10.156 1.43 1 89.56 517 PHE A N 1
ATOM 4091 C CA . PHE A 1 517 ? -21.266 9.062 2.318 1 89.56 517 PHE A CA 1
ATOM 4092 C C . PHE A 1 517 ? -20.609 7.934 1.536 1 89.56 517 PHE A C 1
ATOM 4094 O O . PHE A 1 517 ? -21.234 7.332 0.658 1 89.56 517 PHE A O 1
ATOM 4101 N N . THR A 1 518 ? -19.359 7.676 1.847 1 87.75 518 THR A N 1
ATOM 4102 C CA . THR A 1 518 ? -18.594 6.695 1.082 1 87.75 518 THR A CA 1
ATOM 4103 C C . THR A 1 518 ? -17.734 5.84 2.008 1 87.75 518 THR A C 1
ATOM 4105 O O . THR A 1 518 ? -17.672 6.082 3.215 1 87.75 518 THR A O 1
ATOM 4108 N N . ALA A 1 519 ? -17.312 4.777 1.499 1 82.31 519 ALA A N 1
ATOM 4109 C CA . ALA A 1 519 ? -16.375 3.883 2.189 1 82.31 519 ALA A CA 1
ATOM 4110 C C . ALA A 1 519 ? -15.492 3.141 1.196 1 82.31 519 ALA A C 1
ATOM 4112 O O . ALA A 1 519 ? -15.891 2.904 0.053 1 82.31 519 ALA A O 1
ATOM 4113 N N . ASP A 1 520 ? -14.352 2.783 1.62 1 78.88 520 ASP A N 1
ATOM 4114 C CA . ASP A 1 520 ? -13.422 2.078 0.744 1 78.88 520 ASP A CA 1
ATOM 4115 C C . ASP A 1 520 ? -13.914 0.666 0.44 1 78.88 520 ASP A C 1
ATOM 4117 O O . ASP A 1 520 ? -13.617 0.111 -0.619 1 78.88 520 ASP A O 1
ATOM 4121 N N . TRP A 1 521 ? -14.703 0.122 1.362 1 75.94 521 TRP A N 1
ATOM 4122 C CA . TRP A 1 521 ? -15.18 -1.245 1.191 1 75.94 521 TRP A CA 1
ATOM 4123 C C . TRP A 1 521 ? -16.438 -1.277 0.333 1 75.94 521 TRP A C 1
ATOM 4125 O O . TRP A 1 521 ? -17.016 -2.342 0.112 1 75.94 521 TRP A O 1
ATOM 4135 N N . CYS A 1 522 ? -16.875 -0.085 -0.143 1 77.06 522 CYS A N 1
ATOM 4136 C CA . CYS A 1 522 ? -18.094 0.006 -0.935 1 77.06 522 CYS A CA 1
ATOM 4137 C C . CYS A 1 522 ? -17.766 0.111 -2.422 1 77.06 522 CYS A C 1
ATOM 4139 O O . CYS A 1 522 ? -17.422 1.186 -2.91 1 77.06 522 CYS A O 1
ATOM 4141 N N . PRO A 1 523 ? -17.906 -0.96 -3.148 1 76.38 523 PRO A N 1
ATOM 4142 C CA . PRO A 1 523 ? -17.578 -0.924 -4.574 1 76.38 523 PRO A CA 1
ATOM 4143 C C . PRO A 1 523 ? -18.469 0.033 -5.359 1 76.38 523 PRO A C 1
ATOM 4145 O O . PRO A 1 523 ? -18.016 0.673 -6.312 1 76.38 523 PRO A O 1
ATOM 4148 N N . THR A 1 524 ? -19.719 0.066 -5.008 1 77.75 524 THR A N 1
ATOM 4149 C CA . THR A 1 524 ? -20.641 0.958 -5.699 1 77.75 524 THR A CA 1
ATOM 4150 C C . THR A 1 524 ? -20.266 2.418 -5.461 1 77.75 524 THR A C 1
ATOM 4152 O O . THR A 1 524 ? -20.438 3.262 -6.344 1 77.75 524 THR A O 1
ATOM 4155 N N . CYS A 1 525 ? -19.781 2.717 -4.219 1 81.19 525 CYS A N 1
ATOM 4156 C CA . CYS A 1 525 ? -19.297 4.066 -3.938 1 81.19 525 CYS A CA 1
ATOM 4157 C C . CYS A 1 525 ? -18.156 4.445 -4.855 1 81.19 525 CYS A C 1
ATOM 4159 O O . CYS A 1 525 ? -18.109 5.562 -5.379 1 81.19 525 CYS A O 1
ATOM 4161 N N . LYS A 1 526 ? -17.328 3.465 -5.027 1 80.88 526 LYS A N 1
ATOM 4162 C CA . LYS A 1 526 ? -16.172 3.711 -5.875 1 80.88 526 LYS A CA 1
ATOM 4163 C C . LYS A 1 526 ? -16.578 3.885 -7.336 1 80.88 526 LYS A C 1
ATOM 4165 O O . LYS A 1 526 ? -15.977 4.676 -8.062 1 80.88 526 LYS A O 1
ATOM 4170 N N . LEU A 1 527 ? -17.562 3.117 -7.699 1 81.38 527 LEU A N 1
ATOM 4171 C CA . LEU A 1 527 ? -18.109 3.256 -9.047 1 81.38 527 LEU A CA 1
ATOM 4172 C C . LEU A 1 527 ? -18.688 4.648 -9.258 1 81.38 527 LEU A C 1
ATOM 4174 O O . LEU A 1 527 ? -18.438 5.281 -10.289 1 81.38 527 LEU A O 1
ATOM 4178 N N . LEU A 1 528 ? -19.422 5.117 -8.32 1 85.5 528 LEU A N 1
ATOM 4179 C CA . LEU A 1 528 ? -20.031 6.445 -8.398 1 85.5 528 LEU A CA 1
ATOM 4180 C C . LEU A 1 528 ? -18.953 7.523 -8.469 1 85.5 528 LEU A C 1
ATOM 4182 O O . LEU A 1 528 ? -19.094 8.492 -9.227 1 85.5 528 LEU A O 1
ATOM 4186 N N . GLU A 1 529 ? -17.906 7.355 -7.691 1 85.69 529 GLU A N 1
ATOM 4187 C CA . GLU A 1 529 ? -16.812 8.32 -7.652 1 85.69 529 GLU A CA 1
ATOM 4188 C C . GLU A 1 529 ? -16.109 8.406 -9 1 85.69 529 GLU A C 1
ATOM 4190 O O . GLU A 1 529 ? -15.648 9.477 -9.406 1 85.69 529 GLU A O 1
ATOM 4195 N N . LYS A 1 530 ? -16.109 7.363 -9.688 1 80.12 530 LYS A N 1
ATOM 4196 C CA . LYS A 1 530 ? -15.391 7.316 -10.953 1 80.12 530 LYS A CA 1
ATOM 4197 C C . LYS A 1 530 ? -16.297 7.738 -12.109 1 80.12 530 LYS A C 1
ATOM 4199 O O . LYS A 1 530 ? -15.805 8.234 -13.133 1 80.12 530 LYS A O 1
ATOM 4204 N N . THR A 1 531 ? -17.609 7.559 -11.969 1 82.88 531 THR A N 1
ATOM 4205 C CA . THR A 1 531 ? -18.5 7.766 -13.102 1 82.88 531 THR A CA 1
ATOM 4206 C C . THR A 1 531 ? -19.297 9.055 -12.938 1 82.88 531 THR A C 1
ATOM 4208 O O . THR A 1 531 ? -19.453 9.82 -13.891 1 82.88 531 THR A O 1
ATOM 4211 N N . VAL A 1 532 ? -19.812 9.305 -11.781 1 87.06 532 VAL A N 1
ATOM 4212 C CA . VAL A 1 532 ? -20.719 10.422 -11.562 1 87.06 532 VAL A CA 1
ATOM 4213 C C . VAL A 1 532 ? -19.984 11.555 -10.852 1 87.06 532 VAL A C 1
ATOM 4215 O O . VAL A 1 532 ? -20.016 12.703 -11.297 1 87.06 532 VAL A O 1
ATOM 4218 N N . LEU A 1 533 ? -19.266 11.211 -9.82 1 88.94 533 LEU A N 1
ATOM 4219 C CA . LEU A 1 533 ? -18.625 12.219 -8.992 1 88.94 533 LEU A CA 1
ATOM 4220 C C . LEU A 1 533 ? -17.203 12.492 -9.461 1 88.94 533 LEU A C 1
ATOM 4222 O O . LEU A 1 533 ? -16.266 12.484 -8.664 1 88.94 533 LEU A O 1
ATOM 4226 N N . THR A 1 534 ? -17.141 12.812 -10.664 1 86.31 534 THR A N 1
ATOM 4227 C CA . THR A 1 534 ? -15.844 13.109 -11.25 1 86.31 534 THR A CA 1
ATOM 4228 C C . THR A 1 534 ? -15.398 14.523 -10.883 1 86.31 534 THR A C 1
ATOM 4230 O O . THR A 1 534 ? -16.234 15.398 -10.641 1 86.31 534 THR A O 1
ATOM 4233 N N . THR A 1 535 ? -14.156 14.711 -10.836 1 85.81 535 THR A N 1
ATOM 4234 C CA . THR A 1 535 ? -13.594 15.992 -10.414 1 85.81 535 THR A CA 1
ATOM 4235 C C . THR A 1 535 ? -14.07 17.125 -11.328 1 85.81 535 THR A C 1
ATOM 4237 O O . THR A 1 535 ? -14.461 18.188 -10.852 1 85.81 535 THR A O 1
ATOM 4240 N N . SER A 1 536 ? -14.008 16.891 -12.633 1 85.12 536 SER A N 1
ATOM 4241 C CA . SER A 1 536 ? -14.43 17.922 -13.578 1 85.12 536 SER A CA 1
ATOM 4242 C C . SER A 1 536 ? -15.898 18.281 -13.398 1 85.12 536 SER A C 1
ATOM 4244 O O . SER A 1 536 ? -16.266 19.453 -13.414 1 85.12 536 SER A O 1
ATOM 4246 N N . PHE A 1 537 ? -16.734 17.266 -13.25 1 89.62 537 PHE A N 1
ATOM 4247 C CA . PHE A 1 537 ? -18.172 17.484 -13.062 1 89.62 537 PHE A CA 1
ATOM 4248 C C . PHE A 1 537 ? -18.453 18.203 -11.75 1 89.62 537 PHE A C 1
ATOM 4250 O O . PHE A 1 537 ? -19.234 19.141 -11.711 1 89.62 537 PHE A O 1
ATOM 4257 N N . LEU A 1 538 ? -17.75 17.859 -10.727 1 91.5 538 LEU A N 1
ATOM 4258 C CA . LEU A 1 538 ? -17.953 18.453 -9.406 1 91.5 538 LEU A CA 1
ATOM 4259 C C . LEU A 1 538 ? -17.469 19.891 -9.383 1 91.5 538 LEU A C 1
ATOM 4261 O O . LEU A 1 538 ? -18.078 20.75 -8.742 1 91.5 538 LEU A O 1
ATOM 4265 N N . GLU A 1 539 ? -16.391 20.125 -9.992 1 87.88 539 GLU A N 1
ATOM 4266 C CA . GLU A 1 539 ? -15.898 21.5 -10.07 1 87.88 539 GLU A CA 1
ATOM 4267 C C . GLU A 1 539 ? -16.891 22.406 -10.781 1 87.88 539 GLU A C 1
ATOM 4269 O O . GLU A 1 539 ? -17.062 23.562 -10.398 1 87.88 539 GLU A O 1
ATOM 4274 N N . GLN A 1 540 ? -17.453 21.859 -11.789 1 89.69 540 GLN A N 1
ATOM 4275 C CA . GLN A 1 540 ? -18.484 22.609 -12.492 1 89.69 540 GLN A CA 1
ATOM 4276 C C . GLN A 1 540 ? -19.656 22.922 -11.578 1 89.69 540 GLN A C 1
ATOM 4278 O O . GLN A 1 540 ? -20.203 24.031 -11.602 1 89.69 540 GLN A O 1
ATOM 4283 N N . LEU A 1 541 ? -20.047 21.984 -10.797 1 90.81 541 LEU A N 1
ATOM 4284 C CA . LEU A 1 541 ? -21.172 22.188 -9.883 1 90.81 541 LEU A CA 1
ATOM 4285 C C . LEU A 1 541 ? -20.828 23.188 -8.797 1 90.81 541 LEU A C 1
ATOM 4287 O O . LEU A 1 541 ? -21.656 24.016 -8.422 1 90.81 541 LEU A O 1
ATOM 4291 N N . VAL A 1 542 ? -19.625 23.141 -8.305 1 91.12 542 VAL A N 1
ATOM 4292 C CA . VAL A 1 542 ? -19.172 24.047 -7.266 1 91.12 542 VAL A CA 1
ATOM 4293 C C . VAL A 1 542 ? -19.172 25.484 -7.797 1 91.12 542 VAL A C 1
ATOM 4295 O O . VAL A 1 542 ? -19.578 26.406 -7.102 1 91.12 542 VAL A O 1
ATOM 4298 N N . ASN A 1 543 ? -18.766 25.594 -8.992 1 88.94 543 ASN A N 1
ATOM 4299 C CA . ASN A 1 543 ? -18.688 26.922 -9.602 1 88.94 543 ASN A CA 1
ATOM 4300 C C . ASN A 1 543 ? -20.078 27.453 -9.938 1 88.94 543 ASN A C 1
ATOM 4302 O O . ASN A 1 543 ? -20.344 28.656 -9.781 1 88.94 543 ASN A O 1
ATOM 4306 N N . GLU A 1 544 ? -20.922 26.625 -10.359 1 88.94 544 GLU A N 1
ATOM 4307 C CA . GLU A 1 544 ? -22.25 27.016 -10.805 1 88.94 544 GLU A CA 1
ATOM 4308 C C . GLU A 1 544 ? -23.172 27.281 -9.617 1 88.94 544 GLU A C 1
ATOM 4310 O O . GLU A 1 544 ? -23.953 28.25 -9.625 1 88.94 544 GLU A O 1
ATOM 4315 N N . TYR A 1 545 ? -23.094 26.5 -8.562 1 88.75 545 TYR A N 1
ATOM 4316 C CA . TYR A 1 545 ? -24.078 26.578 -7.484 1 88.75 545 TYR A CA 1
ATOM 4317 C C . TYR A 1 545 ? -23.438 27.047 -6.188 1 88.75 545 TYR A C 1
ATOM 4319 O O . TYR A 1 545 ? -24.125 27.297 -5.191 1 88.75 545 TYR A O 1
ATOM 4327 N N . GLY A 1 546 ? -22.062 27.125 -6.152 1 87.62 546 GLY A N 1
ATOM 4328 C CA . GLY A 1 546 ? -21.375 27.547 -4.949 1 87.62 546 GLY A CA 1
ATOM 4329 C C . GLY A 1 546 ? -21.5 26.562 -3.799 1 87.62 546 GLY A C 1
ATOM 4330 O O . GLY A 1 546 ? -21.688 26.969 -2.65 1 87.62 546 GLY A O 1
ATOM 4331 N N . ILE A 1 547 ? -21.484 25.359 -4.074 1 91.25 547 ILE A N 1
ATOM 4332 C CA . ILE A 1 547 ? -21.703 24.328 -3.07 1 91.25 547 ILE A CA 1
ATOM 4333 C C . ILE A 1 547 ? -20.359 23.875 -2.494 1 91.25 547 ILE A C 1
ATOM 4335 O O . ILE A 1 547 ? -19.344 23.938 -3.174 1 91.25 547 ILE A O 1
ATOM 4339 N N . LYS A 1 548 ? -20.391 23.453 -1.239 1 92.69 548 LYS A N 1
ATOM 4340 C CA . LYS A 1 548 ? -19.25 22.812 -0.593 1 92.69 548 LYS A CA 1
ATOM 4341 C C . LYS A 1 548 ? -19.359 21.297 -0.621 1 92.69 548 LYS A C 1
ATOM 4343 O O . LYS A 1 548 ? -20.453 20.75 -0.383 1 92.69 548 LYS A O 1
ATOM 4348 N N . LEU A 1 549 ? -18.312 20.719 -0.966 1 93.94 549 LEU A N 1
ATOM 4349 C CA . LEU A 1 549 ? -18.297 19.266 -1.049 1 93.94 549 LEU A CA 1
ATOM 4350 C C . LEU A 1 549 ? -17.75 18.656 0.235 1 93.94 549 LEU A C 1
ATOM 4352 O O . LEU A 1 549 ? -16.625 18.953 0.64 1 93.94 549 LEU A O 1
ATOM 4356 N N . ILE A 1 550 ? -18.547 17.812 0.874 1 93.69 550 ILE A N 1
ATOM 4357 C CA . ILE A 1 550 ? -18.125 17.156 2.104 1 93.69 550 ILE A CA 1
ATOM 4358 C C . ILE A 1 550 ? -18.172 15.633 1.916 1 93.69 550 ILE A C 1
ATOM 4360 O O . ILE A 1 550 ? -19.172 15.086 1.45 1 93.69 550 ILE A O 1
ATOM 4364 N N . LYS A 1 551 ? -17.078 15.039 2.248 1 92.5 551 LYS A N 1
ATOM 4365 C CA . LYS A 1 551 ? -17 13.586 2.148 1 92.5 551 LYS A CA 1
ATOM 4366 C C . LYS A 1 551 ? -17.016 12.938 3.529 1 92.5 551 LYS A C 1
ATOM 4368 O O . LYS A 1 551 ? -16.203 13.273 4.391 1 92.5 551 LYS A O 1
ATOM 4373 N N . VAL A 1 552 ? -18 12.109 3.744 1 91.81 552 VAL A N 1
ATOM 4374 C CA . VAL A 1 552 ? -18.109 11.336 4.977 1 91.81 552 VAL A CA 1
ATOM 4375 C C . VAL A 1 552 ? -17.594 9.922 4.75 1 91.81 552 VAL A C 1
ATOM 4377 O O . VAL A 1 552 ? -18.266 9.094 4.137 1 91.81 552 VAL A O 1
ATOM 4380 N N . ASP A 1 553 ? -16.406 9.695 5.242 1 86.88 553 ASP A N 1
ATOM 4381 C CA . ASP A 1 553 ? -15.758 8.398 5.027 1 86.88 553 ASP A CA 1
ATOM 4382 C C . ASP A 1 553 ? -16.125 7.418 6.137 1 86.88 553 ASP A C 1
ATOM 4384 O O . ASP A 1 553 ? -15.695 7.586 7.285 1 86.88 553 ASP A O 1
ATOM 4388 N N . LEU A 1 554 ? -16.891 6.426 5.793 1 84.44 554 LEU A N 1
ATOM 4389 C CA . LEU A 1 554 ? -17.344 5.441 6.77 1 84.44 554 LEU A CA 1
ATOM 4390 C C . LEU A 1 554 ? -16.547 4.148 6.645 1 84.44 554 LEU A C 1
ATOM 4392 O O . LEU A 1 554 ? -17.047 3.066 6.949 1 84.44 554 LEU A O 1
ATOM 4396 N N . THR A 1 555 ? -15.359 4.25 6.109 1 79.88 555 THR A N 1
ATOM 4397 C CA . THR A 1 555 ? -14.508 3.066 6.008 1 79.88 555 THR A CA 1
ATOM 4398 C C . THR A 1 555 ? -14.258 2.463 7.391 1 79.88 555 THR A C 1
ATOM 4400 O O . THR A 1 555 ? -14.32 1.243 7.559 1 79.88 555 THR A O 1
ATOM 4403 N N . ASN A 1 556 ? -13.977 3.443 8.273 1 77.5 556 ASN A N 1
ATOM 4404 C CA . ASN A 1 556 ? -13.836 3.053 9.672 1 77.5 556 ASN A CA 1
ATOM 4405 C C . ASN A 1 556 ? -15.047 3.473 10.5 1 77.5 556 ASN A C 1
ATOM 4407 O O . ASN A 1 556 ? -15.797 4.363 10.094 1 77.5 556 ASN A O 1
ATOM 4411 N N . LYS A 1 557 ? -15.18 2.83 11.516 1 77.81 557 LYS A N 1
ATOM 4412 C CA . LYS A 1 557 ? -16.328 3.117 12.352 1 77.81 557 LYS A CA 1
ATOM 4413 C C . LYS A 1 557 ? -16.281 4.547 12.883 1 77.81 557 LYS A C 1
ATOM 4415 O O . LYS A 1 557 ? -15.25 4.996 13.375 1 77.81 557 LYS A O 1
ATOM 4420 N N . HIS A 1 558 ? -17.203 5.297 12.523 1 79 558 HIS A N 1
ATOM 4421 C CA . HIS A 1 558 ? -17.406 6.668 12.984 1 79 558 HIS A CA 1
ATOM 4422 C C . HIS A 1 558 ? -18.828 6.879 13.5 1 79 558 HIS A C 1
ATOM 4424 O O . HIS A 1 558 ? -19.75 7.078 12.711 1 79 558 HIS A O 1
ATOM 4430 N N . SER A 1 559 ? -19.031 6.914 14.695 1 76.56 559 SER A N 1
ATOM 4431 C CA . SER A 1 559 ? -20.359 6.906 15.305 1 76.56 559 SER A CA 1
ATOM 4432 C C . SER A 1 559 ? -21.156 8.148 14.914 1 76.56 559 SER A C 1
ATOM 4434 O O . SER A 1 559 ? -22.359 8.055 14.617 1 76.56 559 SER A O 1
ATOM 4436 N N . GLU A 1 560 ? -20.406 9.312 14.883 1 80.75 560 GLU A N 1
ATOM 4437 C CA . GLU A 1 560 ? -21.094 10.555 14.539 1 80.75 560 GLU A CA 1
ATOM 4438 C C . GLU A 1 560 ? -21.578 10.539 13.094 1 80.75 560 GLU A C 1
ATOM 4440 O O . GLU A 1 560 ? -22.688 10.977 12.797 1 80.75 560 GLU A O 1
ATOM 4445 N N . ALA A 1 561 ? -20.719 10.07 12.312 1 86.25 561 ALA A N 1
ATOM 4446 C CA . ALA A 1 561 ? -21.062 10 10.891 1 86.25 561 ALA A CA 1
ATOM 4447 C C . ALA A 1 561 ? -22.188 9.008 10.648 1 86.25 561 ALA A C 1
ATOM 4449 O O . ALA A 1 561 ? -23.062 9.242 9.812 1 86.25 561 ALA A O 1
ATOM 4450 N N . GLU A 1 562 ? -22.172 7.941 11.398 1 82.56 562 GLU A N 1
ATOM 4451 C CA . GLU A 1 562 ? -23.219 6.934 11.266 1 82.56 562 GLU A CA 1
ATOM 4452 C C . GLU A 1 562 ? -24.562 7.465 11.75 1 82.56 562 GLU A C 1
ATOM 4454 O O . GLU A 1 562 ? -25.609 7.133 11.188 1 82.56 562 GLU A O 1
ATOM 4459 N N . ALA A 1 563 ? -24.5 8.258 12.75 1 80.56 563 ALA A N 1
ATOM 4460 C CA . ALA A 1 563 ? -25.719 8.883 13.258 1 80.56 563 ALA A CA 1
ATOM 4461 C C . ALA A 1 563 ? -26.328 9.828 12.227 1 80.56 563 ALA A C 1
ATOM 4463 O O . ALA A 1 563 ? -27.547 9.875 12.062 1 80.56 563 ALA A O 1
ATOM 4464 N N . LEU A 1 564 ? -25.469 10.555 11.57 1 86.75 564 LEU A N 1
ATOM 4465 C CA . LEU A 1 564 ? -25.938 11.445 10.523 1 86.75 564 LEU A CA 1
ATOM 4466 C C . LEU A 1 564 ? -26.594 10.656 9.391 1 86.75 564 LEU A C 1
ATOM 4468 O O . LEU A 1 564 ? -27.641 11.047 8.875 1 86.75 564 LEU A O 1
ATOM 4472 N N . LEU A 1 565 ? -25.984 9.57 9.062 1 85.06 565 LEU A N 1
ATOM 4473 C CA . LEU A 1 565 ? -26.516 8.719 8.016 1 85.06 565 LEU A CA 1
ATOM 4474 C C . LEU A 1 565 ? -27.891 8.18 8.398 1 85.06 565 LEU A C 1
ATOM 4476 O O . LEU A 1 565 ? -28.812 8.156 7.574 1 85.06 565 LEU A O 1
ATOM 4480 N N . ARG A 1 566 ? -28.031 7.797 9.609 1 77.44 566 ARG A N 1
ATOM 4481 C CA . ARG A 1 566 ? -29.312 7.289 10.102 1 77.44 566 ARG A CA 1
ATOM 4482 C C . ARG A 1 566 ? -30.359 8.391 10.117 1 77.44 566 ARG A C 1
ATOM 4484 O O . ARG A 1 566 ? -31.531 8.141 9.797 1 77.44 566 ARG A O 1
ATOM 4491 N N . ALA A 1 567 ? -29.859 9.547 10.461 1 80.25 567 ALA A N 1
ATOM 4492 C CA . ALA A 1 567 ? -30.781 10.688 10.484 1 80.25 567 ALA A CA 1
ATOM 4493 C C . ALA A 1 567 ? -31.297 11.016 9.094 1 80.25 567 ALA A C 1
ATOM 4495 O O . ALA A 1 567 ? -32.375 11.602 8.945 1 80.25 567 ALA A O 1
ATOM 4496 N N . LEU A 1 568 ? -30.531 10.641 8.102 1 84.31 568 LEU A N 1
ATOM 4497 C CA . LEU A 1 568 ? -30.938 10.852 6.715 1 84.31 568 LEU A CA 1
ATOM 4498 C C . LEU A 1 568 ? -31.828 9.711 6.23 1 84.31 568 LEU A C 1
ATOM 4500 O O . LEU A 1 568 ? -32.281 9.711 5.078 1 84.31 568 LEU A O 1
ATOM 4504 N N . GLY A 1 569 ? -31.984 8.766 7.086 1 72.81 569 GLY A N 1
ATOM 4505 C CA . GLY A 1 569 ? -32.906 7.68 6.773 1 72.81 569 GLY A CA 1
ATOM 4506 C C . GLY A 1 569 ? -32.219 6.508 6.094 1 72.81 569 GLY A C 1
ATOM 4507 O O . GLY A 1 569 ? -32.875 5.75 5.363 1 72.81 569 GLY A O 1
ATOM 4508 N N . SER A 1 570 ? -30.969 6.422 6.203 1 75.25 570 SER A N 1
ATOM 4509 C CA . SER A 1 570 ? -30.25 5.332 5.555 1 75.25 570 SER A CA 1
ATOM 4510 C C . SER A 1 570 ? -29.281 4.66 6.512 1 75.25 570 SER A C 1
ATOM 4512 O O . SER A 1 570 ? -28.812 5.281 7.477 1 75.25 570 SER A O 1
ATOM 4514 N N . VAL A 1 571 ? -29.094 3.342 6.281 1 70.81 571 VAL A N 1
ATOM 4515 C CA . VAL A 1 571 ? -28.125 2.602 7.082 1 70.81 571 VAL A CA 1
ATOM 4516 C C . VAL A 1 571 ? -27.047 2.018 6.172 1 70.81 571 VAL A C 1
ATOM 4518 O O . VAL A 1 571 ? -26.078 1.426 6.652 1 70.81 571 VAL A O 1
ATOM 4521 N N . SER A 1 572 ? -27.234 2.297 4.879 1 75.56 572 SER A N 1
ATOM 4522 C CA . SER A 1 572 ? -26.297 1.771 3.902 1 75.56 572 SER A CA 1
ATOM 4523 C C . SER A 1 572 ? -25.75 2.879 3.006 1 75.56 572 SER A C 1
ATOM 4525 O O . SER A 1 572 ? -26.328 3.969 2.945 1 75.56 572 SER A O 1
ATOM 4527 N N . ILE A 1 573 ? -24.672 2.627 2.391 1 78.75 573 ILE A N 1
ATOM 4528 C CA . ILE A 1 573 ? -24.047 3.572 1.473 1 78.75 573 ILE A CA 1
ATOM 4529 C C . ILE A 1 573 ? -23.938 2.951 0.081 1 78.75 573 ILE A C 1
ATOM 4531 O O . ILE A 1 573 ? -23.969 1.727 -0.063 1 78.75 573 ILE A O 1
ATOM 4535 N N . PRO A 1 574 ? -23.969 3.646 -0.88 1 83.62 574 PRO A N 1
ATOM 4536 C CA . PRO A 1 574 ? -23.719 5.086 -0.95 1 83.62 574 PRO A CA 1
ATOM 4537 C C . PRO A 1 574 ? -24.969 5.926 -0.733 1 83.62 574 PRO A C 1
ATOM 4539 O O . PRO A 1 574 ? -26.062 5.516 -1.128 1 83.62 574 PRO A O 1
ATOM 4542 N N . VAL A 1 575 ? -24.766 7.105 -0.104 1 86.44 575 VAL A N 1
ATOM 4543 C CA . VAL A 1 575 ? -25.797 8.117 0.078 1 86.44 575 VAL A CA 1
ATOM 4544 C C . VAL A 1 575 ? -25.234 9.5 -0.19 1 86.44 575 VAL A C 1
ATOM 4546 O O . VAL A 1 575 ? -24.125 9.812 0.249 1 86.44 575 VAL A O 1
ATOM 4549 N N . THR A 1 576 ? -25.859 10.172 -1.048 1 91.38 576 THR A N 1
ATOM 4550 C CA . THR A 1 576 ? -25.5 11.57 -1.28 1 91.38 576 THR A CA 1
ATOM 4551 C C . THR A 1 576 ? -26.625 12.5 -0.829 1 91.38 576 THR A C 1
ATOM 4553 O O . THR A 1 576 ? -27.781 12.297 -1.186 1 91.38 576 THR A O 1
ATOM 4556 N N . ALA A 1 577 ? -26.281 13.43 0.005 1 92.44 577 ALA A N 1
ATOM 4557 C CA . ALA A 1 577 ? -27.281 14.359 0.53 1 92.44 577 ALA A CA 1
ATOM 4558 C C . ALA A 1 577 ? -26.938 15.797 0.17 1 92.44 577 ALA A C 1
ATOM 4560 O O . ALA A 1 577 ? -25.781 16.219 0.284 1 92.44 577 ALA A O 1
ATOM 4561 N N . ILE A 1 578 ? -27.891 16.438 -0.329 1 92.81 578 ILE A N 1
ATOM 4562 C CA . ILE A 1 578 ? -27.75 17.859 -0.651 1 92.81 578 ILE A CA 1
ATOM 4563 C C . ILE A 1 578 ? -28.422 18.703 0.422 1 92.81 578 ILE A C 1
ATOM 4565 O O . ILE A 1 578 ? -29.641 18.609 0.625 1 92.81 578 ILE A O 1
ATOM 4569 N N . PHE A 1 579 ? -27.641 19.453 1.129 1 92.38 579 PHE A N 1
ATOM 4570 C CA . PHE A 1 579 ? -28.156 20.359 2.152 1 92.38 579 PHE A CA 1
ATOM 4571 C C . PHE A 1 579 ? -28.281 21.781 1.613 1 92.38 579 PHE A C 1
ATOM 4573 O O . PHE A 1 579 ? -27.266 22.438 1.342 1 92.38 579 PHE A O 1
ATOM 4580 N N . PRO A 1 580 ? -29.484 22.203 1.448 1 89.38 580 PRO A N 1
ATOM 4581 C CA . PRO A 1 580 ? -29.656 23.578 0.98 1 89.38 580 PRO A CA 1
ATOM 4582 C C . PRO A 1 580 ? -29.312 24.609 2.057 1 89.38 580 PRO A C 1
ATOM 4584 O O . PRO A 1 580 ? -29.156 24.266 3.227 1 89.38 580 PRO A O 1
ATOM 4587 N N . SER A 1 581 ? -29.125 25.844 1.617 1 86.5 581 SER A N 1
ATOM 4588 C CA . SER A 1 581 ? -28.922 26.938 2.557 1 86.5 581 SER A CA 1
ATOM 4589 C C . SER A 1 581 ? -30.25 27.547 3.002 1 86.5 581 SER A C 1
ATOM 4591 O O . SER A 1 581 ? -31.281 27.297 2.381 1 86.5 581 SER A O 1
ATOM 4593 N N . GLY A 1 582 ? -30.203 28.141 4.238 1 79.62 582 GLY A N 1
ATOM 4594 C CA . GLY A 1 582 ? -31.375 28.875 4.668 1 79.62 582 GLY A CA 1
ATOM 4595 C C . GLY A 1 582 ? -32.281 28.078 5.57 1 79.62 582 GLY A C 1
ATOM 4596 O O . GLY A 1 582 ? -31.812 27.281 6.402 1 79.62 582 GLY A O 1
ATOM 4597 N N . GLU A 1 583 ? -33.625 28.266 5.375 1 71.38 583 GLU A N 1
ATOM 4598 C CA . GLU A 1 583 ? -34.656 27.688 6.258 1 71.38 583 GLU A CA 1
ATOM 4599 C C . GLU A 1 583 ? -34.844 26.203 6 1 71.38 583 GLU A C 1
ATOM 4601 O O . GLU A 1 583 ? -35.25 25.453 6.898 1 71.38 583 GLU A O 1
ATOM 4606 N N . LYS A 1 584 ? -34.438 25.781 4.812 1 78.31 584 LYS A N 1
ATOM 4607 C CA . LYS A 1 584 ? -34.625 24.391 4.441 1 78.31 584 LYS A CA 1
ATOM 4608 C C . LYS A 1 584 ? -33.375 23.562 4.672 1 78.31 584 LYS A C 1
ATOM 4610 O O . LYS A 1 584 ? -33.219 22.484 4.102 1 78.31 584 LYS A O 1
ATOM 4615 N N . ALA A 1 585 ? -32.531 24.078 5.5 1 83.25 585 ALA A N 1
ATOM 4616 C CA . ALA A 1 585 ? -31.25 23.406 5.758 1 83.25 585 ALA A CA 1
ATOM 4617 C C . ALA A 1 585 ? -31.469 22.047 6.414 1 83.25 585 ALA A C 1
ATOM 4619 O O . ALA A 1 585 ? -30.641 21.141 6.254 1 83.25 585 ALA A O 1
ATOM 4620 N N . ASN A 1 586 ? -32.625 21.859 7.043 1 81.56 586 ASN A N 1
ATOM 4621 C CA . ASN A 1 586 ? -32.906 20.625 7.758 1 81.56 586 ASN A CA 1
ATOM 4622 C C . ASN A 1 586 ? -33.688 19.641 6.895 1 81.56 586 ASN A C 1
ATOM 4624 O O . ASN A 1 586 ? -34.125 18.609 7.379 1 81.56 586 ASN A O 1
ATOM 4628 N N . GLN A 1 587 ? -33.875 20.141 5.645 1 82.38 587 GLN A N 1
ATOM 4629 C CA . GLN A 1 587 ? -34.562 19.266 4.711 1 82.38 587 GLN A CA 1
ATOM 4630 C C . GLN A 1 587 ? -33.688 18.875 3.533 1 82.38 587 GLN A C 1
ATOM 4632 O O . GLN A 1 587 ? -33.969 19.234 2.389 1 82.38 587 GLN A O 1
ATOM 4637 N N . PRO A 1 588 ? -32.719 18.094 3.836 1 89.19 588 PRO A N 1
ATOM 4638 C CA . PRO A 1 588 ? -31.812 17.703 2.762 1 89.19 588 PRO A CA 1
ATOM 4639 C C . PRO A 1 588 ? -32.469 16.766 1.74 1 89.19 588 PRO A C 1
ATOM 4641 O O . PRO A 1 588 ? -33.438 16.078 2.061 1 89.19 588 PRO A O 1
ATOM 4644 N N . LEU A 1 589 ? -32.031 16.922 0.537 1 87.31 589 LEU A N 1
ATOM 4645 C CA . LEU A 1 589 ? -32.438 16 -0.523 1 87.31 589 LEU A CA 1
ATOM 4646 C C . LEU A 1 589 ? -31.438 14.852 -0.629 1 87.31 589 LEU A C 1
ATOM 4648 O O . LEU A 1 589 ? -30.234 15.062 -0.838 1 87.31 589 LEU A O 1
ATOM 4652 N N . VAL A 1 590 ? -31.969 13.656 -0.465 1 87.56 590 VAL A N 1
ATOM 4653 C CA . VAL A 1 590 ? -31.094 12.492 -0.326 1 87.56 590 VAL A CA 1
ATOM 4654 C C . VAL A 1 590 ? -31.203 11.625 -1.582 1 87.56 590 VAL A C 1
ATOM 4656 O O . VAL A 1 590 ? -32.281 11.359 -2.078 1 87.56 590 VAL A O 1
ATOM 4659 N N . LEU A 1 591 ? -30.062 11.336 -2.18 1 84.56 591 LEU A N 1
ATOM 4660 C CA . LEU A 1 591 ? -29.922 10.367 -3.266 1 84.56 591 LEU A CA 1
ATOM 4661 C C . LEU A 1 591 ? -29.312 9.07 -2.764 1 84.56 591 LEU A C 1
ATOM 4663 O O . LEU A 1 591 ? -28.219 9.078 -2.182 1 84.56 591 LEU A O 1
ATOM 4667 N N . ARG A 1 592 ? -30.062 8.023 -2.982 1 77.62 592 ARG A N 1
ATOM 4668 C CA . ARG A 1 592 ? -29.594 6.723 -2.521 1 77.62 592 ARG A CA 1
ATOM 4669 C C . ARG A 1 592 ? -29.125 5.859 -3.693 1 77.62 592 ARG A C 1
ATOM 4671 O O . ARG A 1 592 ? -29.625 6.012 -4.812 1 77.62 592 ARG A O 1
ATOM 4678 N N . ASP A 1 593 ? -28.172 5.027 -3.422 1 74.88 593 ASP A N 1
ATOM 4679 C CA . ASP A 1 593 ? -27.688 4.008 -4.352 1 74.88 593 ASP A CA 1
ATOM 4680 C C . ASP A 1 593 ? -27.031 4.645 -5.574 1 74.88 593 ASP A C 1
ATOM 4682 O O . ASP A 1 593 ? -26.391 5.691 -5.465 1 74.88 593 ASP A O 1
ATOM 4686 N N . VAL A 1 594 ? -27.25 4.031 -6.727 1 75.62 594 VAL A N 1
ATOM 4687 C CA . VAL A 1 594 ? -26.547 4.492 -7.922 1 75.62 594 VAL A CA 1
ATOM 4688 C C . VAL A 1 594 ? -27.406 5.52 -8.664 1 75.62 594 VAL A C 1
ATOM 4690 O O . VAL A 1 594 ? -28.609 5.332 -8.82 1 75.62 594 VAL A O 1
ATOM 4693 N N . TYR A 1 595 ? -26.875 6.641 -8.898 1 81 595 TYR A N 1
ATOM 4694 C CA . TYR A 1 595 ? -27.531 7.715 -9.633 1 81 595 TYR A CA 1
ATOM 4695 C C . TYR A 1 595 ? -26.656 8.234 -10.758 1 81 595 TYR A C 1
ATOM 4697 O O . TYR A 1 595 ? -25.453 7.922 -10.812 1 81 595 TYR A O 1
ATOM 4705 N N . THR A 1 596 ? -27.266 8.867 -11.664 1 84.56 596 THR A N 1
ATOM 4706 C CA . THR A 1 596 ? -26.531 9.406 -12.805 1 84.56 596 THR A CA 1
ATOM 4707 C C . THR A 1 596 ? -26.188 10.883 -12.578 1 84.56 596 THR A C 1
ATOM 4709 O O . THR A 1 596 ? -26.688 11.492 -11.633 1 84.56 596 THR A O 1
ATOM 4712 N N . SER A 1 597 ? -25.312 11.367 -13.391 1 89.88 597 SER A N 1
ATOM 4713 C CA . SER A 1 597 ? -24.906 12.766 -13.289 1 89.88 597 SER A CA 1
ATOM 4714 C C . SER A 1 597 ? -26.078 13.695 -13.531 1 89.88 597 SER A C 1
ATOM 4716 O O . SER A 1 597 ? -26.203 14.742 -12.883 1 89.88 597 SER A O 1
ATOM 4718 N N . GLU A 1 598 ? -26.875 13.258 -14.414 1 86.69 598 GLU A N 1
ATOM 4719 C CA . GLU A 1 598 ? -28.047 14.07 -14.734 1 86.69 598 GLU A CA 1
ATOM 4720 C C . GLU A 1 598 ? -29 14.133 -13.547 1 86.69 598 GLU A C 1
ATOM 4722 O O . GLU A 1 598 ? -29.578 15.18 -13.266 1 86.69 598 GLU A O 1
ATOM 4727 N N . GLN A 1 599 ? -29.156 13.047 -12.898 1 86.19 599 GLN A N 1
ATOM 4728 C CA . GLN A 1 599 ? -30.047 12.992 -11.734 1 86.19 599 GLN A CA 1
ATOM 4729 C C . GLN A 1 599 ? -29.516 13.859 -10.602 1 86.19 599 GLN A C 1
ATOM 4731 O O . GLN A 1 599 ? -30.281 14.523 -9.906 1 86.19 599 GLN A O 1
ATOM 4736 N N . LEU A 1 600 ? -28.266 13.844 -10.461 1 90.81 600 LEU A N 1
ATOM 4737 C CA . LEU A 1 600 ? -27.656 14.664 -9.414 1 90.81 600 LEU A CA 1
ATOM 4738 C C . LEU A 1 600 ? -27.844 16.141 -9.703 1 90.81 600 LEU A C 1
ATOM 4740 O O . LEU A 1 600 ? -28.141 16.922 -8.797 1 90.81 600 LEU A O 1
ATOM 4744 N N . GLU A 1 601 ? -27.641 16.484 -10.914 1 89.69 601 GLU A N 1
ATOM 4745 C CA . GLU A 1 601 ? -27.812 17.875 -11.305 1 89.69 601 GLU A CA 1
ATOM 4746 C C . GLU A 1 601 ? -29.25 18.328 -11.094 1 89.69 601 GLU A C 1
ATOM 4748 O O . GLU A 1 601 ? -29.5 19.453 -10.617 1 89.69 601 GLU A O 1
ATOM 4753 N N . LYS A 1 602 ? -30.156 17.484 -11.43 1 86.25 602 LYS A N 1
ATOM 4754 C CA . LYS A 1 602 ? -31.562 17.797 -11.227 1 86.25 602 LYS A CA 1
ATOM 4755 C C . LYS A 1 602 ? -31.891 17.953 -9.742 1 86.25 602 LYS A C 1
ATOM 4757 O O . LYS A 1 602 ? -32.656 18.828 -9.352 1 86.25 602 LYS A O 1
ATOM 4762 N N . ALA A 1 603 ? -31.344 17.062 -9.023 1 88.38 603 ALA A N 1
ATOM 4763 C CA . ALA A 1 603 ? -31.547 17.125 -7.582 1 88.38 603 ALA A CA 1
ATOM 4764 C C . ALA A 1 603 ? -31 18.406 -6.992 1 88.38 603 ALA A C 1
ATOM 4766 O O . ALA A 1 603 ? -31.609 19.016 -6.109 1 88.38 603 ALA A O 1
ATOM 4767 N N . LEU A 1 604 ? -29.891 18.812 -7.48 1 90.44 604 LEU A N 1
ATOM 4768 C CA . LEU A 1 604 ? -29.25 20.031 -7.016 1 90.44 604 LEU A CA 1
ATOM 4769 C C . LEU A 1 604 ? -30.094 21.25 -7.367 1 90.44 604 LEU A C 1
ATOM 4771 O O . LEU A 1 604 ? -30.234 22.172 -6.555 1 90.44 604 LEU A O 1
ATOM 4775 N N . GLN A 1 605 ? -30.609 21.219 -8.57 1 86.62 605 GLN A N 1
ATOM 4776 C CA . GLN A 1 605 ? -31.453 22.312 -9.016 1 86.62 605 GLN A CA 1
ATOM 4777 C C . GLN A 1 605 ? -32.719 22.406 -8.156 1 86.62 605 GLN A C 1
ATOM 4779 O O . GLN A 1 605 ? -33.156 23.5 -7.781 1 86.62 605 GLN A O 1
ATOM 4784 N N . LEU A 1 606 ? -33.188 21.297 -7.84 1 83.31 606 LEU A N 1
ATOM 4785 C CA . LEU A 1 606 ? -34.406 21.234 -7.027 1 83.31 606 LEU A CA 1
ATOM 4786 C C . LEU A 1 606 ? -34.125 21.703 -5.602 1 83.31 606 LEU A C 1
ATOM 4788 O O . LEU A 1 606 ? -34.938 22.391 -4.988 1 83.31 606 LEU A O 1
ATOM 4792 N N . ALA A 1 607 ? -33.031 21.312 -5.066 1 85.5 607 ALA A N 1
ATOM 4793 C CA . ALA A 1 607 ? -32.688 21.594 -3.678 1 85.5 607 ALA A CA 1
ATOM 4794 C C . ALA A 1 607 ? -32.25 23.062 -3.51 1 85.5 607 ALA A C 1
ATOM 4796 O O . ALA A 1 607 ? -32.625 23.703 -2.529 1 85.5 607 ALA A O 1
ATOM 4797 N N . ILE A 1 608 ? -31.469 23.594 -4.434 1 82.12 608 ILE A N 1
ATOM 4798 C CA . ILE A 1 608 ? -30.891 24.922 -4.281 1 82.12 608 ILE A CA 1
ATOM 4799 C C . ILE A 1 608 ? -31.859 25.969 -4.855 1 82.12 608 ILE A C 1
ATOM 4801 O O . ILE A 1 608 ? -32.062 27.031 -4.254 1 82.12 608 ILE A O 1
ATOM 4805 N N . LYS A 1 609 ? -32.375 25.734 -6.047 1 70.69 609 LYS A N 1
ATOM 4806 C CA . LYS A 1 609 ? -33.219 26.75 -6.652 1 70.69 609 LYS A CA 1
ATOM 4807 C C . LYS A 1 609 ? -34.562 26.844 -5.91 1 70.69 609 LYS A C 1
ATOM 4809 O O . LYS A 1 609 ? -35.156 27.922 -5.852 1 70.69 609 LYS A O 1
ATOM 4814 N N . SER A 1 610 ? -35 25.688 -5.352 1 57.94 610 SER A N 1
ATOM 4815 C CA . SER A 1 610 ? -36.219 25.828 -4.594 1 57.94 610 SER A CA 1
ATOM 4816 C C . SER A 1 610 ? -36 26.594 -3.297 1 57.94 610 SER A C 1
ATOM 4818 O O . SER A 1 610 ? -36.969 27.031 -2.662 1 57.94 610 SER A O 1
ATOM 4820 N N . SER A 1 611 ? -34.844 26.688 -2.785 1 54.44 611 SER A N 1
ATOM 4821 C CA . SER A 1 611 ? -34.531 27.422 -1.559 1 54.44 611 SER A CA 1
ATOM 4822 C C . SER A 1 611 ? -34.344 28.906 -1.833 1 54.44 611 SER A C 1
ATOM 4824 O O . SER A 1 611 ? -34.281 29.719 -0.904 1 54.44 611 SER A O 1
ATOM 4826 N N . GLU A 1 612 ? -34.125 29.375 -3.072 1 49.09 612 GLU A N 1
ATOM 4827 C CA . GLU A 1 612 ? -34.156 30.797 -3.381 1 49.09 612 GLU A CA 1
ATOM 4828 C C . GLU A 1 612 ? -35.562 31.281 -3.631 1 49.09 612 GLU A C 1
ATOM 4830 O O . GLU A 1 612 ? -36.375 30.562 -4.199 1 49.09 612 GLU A O 1
ATOM 4835 N N . MET B 1 1 ? -40.469 -45.375 6.914 1 30.98 1 MET B N 1
ATOM 4836 C CA . MET B 1 1 ? -40.812 -44.781 8.203 1 30.98 1 MET B CA 1
ATOM 4837 C C . MET B 1 1 ? -39.656 -43.938 8.727 1 30.98 1 MET B C 1
ATOM 4839 O O . MET B 1 1 ? -39.875 -42.969 9.469 1 30.98 1 MET B O 1
ATOM 4843 N N . ARG B 1 2 ? -38.469 -44.5 8.469 1 36.31 2 ARG B N 1
ATOM 4844 C CA . ARG B 1 2 ? -37.25 -44 9.102 1 36.31 2 ARG B CA 1
ATOM 4845 C C . ARG B 1 2 ? -36.812 -42.688 8.453 1 36.31 2 ARG B C 1
ATOM 4847 O O . ARG B 1 2 ? -36.094 -41.906 9.062 1 36.31 2 ARG B O 1
ATOM 4854 N N . GLN B 1 3 ? -37.219 -42.594 7.234 1 37.72 3 GLN B N 1
ATOM 4855 C CA . GLN B 1 3 ? -36.812 -41.469 6.387 1 37.72 3 GLN B CA 1
ATOM 4856 C C . GLN B 1 3 ? -37.469 -40.156 6.836 1 37.72 3 GLN B C 1
ATOM 4858 O O . GLN B 1 3 ? -36.875 -39.094 6.758 1 37.72 3 GLN B O 1
ATOM 4863 N N . TYR B 1 4 ? -38.719 -40.344 7.453 1 42 4 TYR B N 1
ATOM 4864 C CA . TYR B 1 4 ? -39.5 -39.219 7.961 1 42 4 TYR B CA 1
ATOM 4865 C C . TYR B 1 4 ? -38.906 -38.719 9.281 1 42 4 TYR B C 1
ATOM 4867 O O . TYR B 1 4 ? -39.281 -37.625 9.75 1 42 4 TYR B O 1
ATOM 4875 N N . ARG B 1 5 ? -38.125 -39.531 9.922 1 39.62 5 ARG B N 1
ATOM 4876 C CA . ARG B 1 5 ? -37.625 -39.156 11.242 1 39.62 5 ARG B CA 1
ATOM 4877 C C . ARG B 1 5 ? -36.562 -38.062 11.133 1 39.62 5 ARG B C 1
ATOM 4879 O O . ARG B 1 5 ? -36.5 -37.156 11.969 1 39.62 5 ARG B O 1
ATOM 4886 N N . ILE B 1 6 ? -35.812 -38.219 10.094 1 39.34 6 ILE B N 1
ATOM 4887 C CA . ILE B 1 6 ? -34.719 -37.25 10.031 1 39.34 6 ILE B CA 1
ATOM 4888 C C . ILE B 1 6 ? -35.25 -35.875 9.617 1 39.34 6 ILE B C 1
ATOM 4890 O O . ILE B 1 6 ? -34.844 -34.875 10.148 1 39.34 6 ILE B O 1
ATOM 4894 N N . ILE B 1 7 ? -36.281 -35.875 8.852 1 41.94 7 ILE B N 1
ATOM 4895 C CA . ILE B 1 7 ? -36.969 -34.625 8.516 1 41.94 7 ILE B CA 1
ATOM 4896 C C . ILE B 1 7 ? -37.625 -34.062 9.758 1 41.94 7 ILE B C 1
ATOM 4898 O O . ILE B 1 7 ? -37.594 -32.844 10 1 41.94 7 ILE B O 1
ATOM 4902 N N . TYR B 1 8 ? -38.25 -34.969 10.641 1 43.16 8 TYR B N 1
ATOM 4903 C CA . TYR B 1 8 ? -38.875 -34.5 11.875 1 43.16 8 TYR B CA 1
ATOM 4904 C C . TYR B 1 8 ? -37.812 -34.031 12.875 1 43.16 8 TYR B C 1
ATOM 4906 O O . TYR B 1 8 ? -38.062 -33.062 13.594 1 43.16 8 TYR B O 1
ATOM 4914 N N . LEU B 1 9 ? -36.594 -34.625 12.844 1 41.03 9 LEU B N 1
ATOM 4915 C CA . LEU B 1 9 ? -35.562 -34.125 13.742 1 41.03 9 LEU B CA 1
ATOM 4916 C C . LEU B 1 9 ? -35.031 -32.781 13.266 1 41.03 9 LEU B C 1
ATOM 4918 O O . LEU B 1 9 ? -34.781 -31.891 14.078 1 41.03 9 LEU B O 1
ATOM 4922 N N . LEU B 1 10 ? -34.938 -32.656 11.969 1 41.38 10 LEU B N 1
ATOM 4923 C CA . LEU B 1 10 ? -34.469 -31.406 11.43 1 41.38 10 LEU B CA 1
ATOM 4924 C C . LEU B 1 10 ? -35.531 -30.312 11.602 1 41.38 10 LEU B C 1
ATOM 4926 O O . LEU B 1 10 ? -35.219 -29.172 11.953 1 41.38 10 LEU B O 1
ATOM 4930 N N . LEU B 1 11 ? -36.812 -30.703 11.461 1 41.81 11 LEU B N 1
ATOM 4931 C CA . LEU B 1 11 ? -37.906 -29.797 11.789 1 41.81 11 LEU B CA 1
ATOM 4932 C C . LEU B 1 11 ? -37.969 -29.547 13.289 1 41.81 11 LEU B C 1
ATOM 4934 O O . LEU B 1 11 ? -38.219 -28.422 13.727 1 41.81 11 LEU B O 1
ATOM 4938 N N . PHE B 1 12 ? -37.75 -30.609 14.141 1 41.25 12 PHE B N 1
ATOM 4939 C CA . PHE B 1 12 ? -37.719 -30.438 15.586 1 41.25 12 PHE B CA 1
ATOM 4940 C C . PHE B 1 12 ? -36.5 -29.594 16 1 41.25 12 PHE B C 1
ATOM 4942 O O . PHE B 1 12 ? -36.625 -28.719 16.859 1 41.25 12 PHE B O 1
ATOM 4949 N N . TYR B 1 13 ? -35.281 -29.812 15.391 1 40.03 13 TYR B N 1
ATOM 4950 C CA . TYR B 1 13 ? -34.156 -28.938 15.719 1 40.03 13 TYR B CA 1
ATOM 4951 C C . TYR B 1 13 ? -34.406 -27.516 15.227 1 40.03 13 TYR B C 1
ATOM 4953 O O . TYR B 1 13 ? -34.094 -26.562 15.922 1 40.03 13 TYR B O 1
ATOM 4961 N N . PHE B 1 14 ? -35.062 -27.312 14.125 1 41.44 14 PHE B N 1
ATOM 4962 C CA . PHE B 1 14 ? -35.5 -26 13.656 1 41.44 14 PHE B CA 1
ATOM 4963 C C . PHE B 1 14 ? -36.531 -25.406 14.609 1 41.44 14 PHE B C 1
ATOM 4965 O O . PHE B 1 14 ? -36.438 -24.219 14.953 1 41.44 14 PHE B O 1
ATOM 4972 N N . ILE B 1 15 ? -37.531 -26.172 15.031 1 41.09 15 ILE B N 1
ATOM 4973 C CA . ILE B 1 15 ? -38.5 -25.703 16.016 1 41.09 15 ILE B CA 1
ATOM 4974 C C . ILE B 1 15 ? -37.844 -25.516 17.375 1 41.09 15 ILE B C 1
ATOM 4976 O O . ILE B 1 15 ? -38.125 -24.578 18.094 1 41.09 15 ILE B O 1
ATOM 4980 N N . PHE B 1 16 ? -36.906 -26.391 17.734 1 38.19 16 PHE B N 1
ATOM 4981 C CA . PHE B 1 16 ? -36.156 -26.203 18.984 1 38.19 16 PHE B CA 1
ATOM 4982 C C . PHE B 1 16 ? -35.312 -24.953 18.9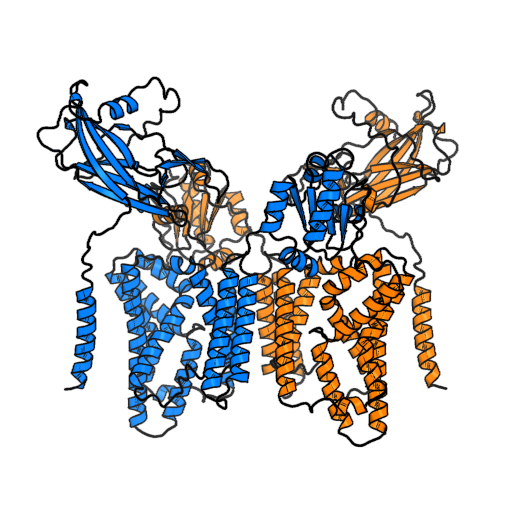22 1 38.19 16 PHE B C 1
ATOM 4984 O O . PHE B 1 16 ? -35.281 -24.172 19.875 1 38.19 16 PHE B O 1
ATOM 4991 N N . CYS B 1 17 ? -34.562 -24.719 17.828 1 37.88 17 CYS B N 1
ATOM 4992 C CA . CYS B 1 17 ? -33.781 -23.484 17.734 1 37.88 17 CYS B CA 1
ATOM 4993 C C . CYS B 1 17 ? -34.719 -22.266 17.656 1 37.88 17 CYS B C 1
ATOM 4995 O O . CYS B 1 17 ? -34.344 -21.188 18.109 1 37.88 17 CYS B O 1
ATOM 4997 N N . LEU B 1 18 ? -35.875 -22.375 17.078 1 36.97 18 LEU B N 1
ATOM 4998 C CA . LEU B 1 18 ? -36.875 -21.312 17.172 1 36.97 18 LEU B CA 1
ATOM 4999 C C . LEU B 1 18 ? -37.375 -21.156 18.609 1 36.97 18 LEU B C 1
ATOM 5001 O O . LEU B 1 18 ? -37.719 -20.047 19.031 1 36.97 18 LEU B O 1
ATOM 5005 N N . SER B 1 19 ? -37.594 -22.25 19.328 1 35.09 19 SER B N 1
ATOM 5006 C CA . SER B 1 19 ? -38.094 -22.109 20.672 1 35.09 19 SER B CA 1
ATOM 5007 C C . SER B 1 19 ? -37.031 -21.562 21.625 1 35.09 19 SER B C 1
ATOM 5009 O O . SER B 1 19 ? -37.344 -21.141 22.734 1 35.09 19 SER B O 1
ATOM 5011 N N . ILE B 1 20 ? -35.781 -21.938 21.344 1 36.47 20 ILE B N 1
ATOM 5012 C CA . ILE B 1 20 ? -34.812 -21.406 22.297 1 36.47 20 ILE B CA 1
ATOM 5013 C C . ILE B 1 20 ? -34.688 -19.891 22.094 1 36.47 20 ILE B C 1
ATOM 5015 O O . ILE B 1 20 ? -34.156 -19.188 22.969 1 36.47 20 ILE B O 1
ATOM 5019 N N . SER B 1 21 ? -35.094 -19.453 21.016 1 32.69 21 SER B N 1
ATOM 5020 C CA . SER B 1 21 ? -34.844 -18.031 20.875 1 32.69 21 SER B CA 1
ATOM 5021 C C . SER B 1 21 ? -35.812 -17.203 21.688 1 32.69 21 SER B C 1
ATOM 5023 O O . SER B 1 21 ? -36.406 -16.25 21.172 1 32.69 21 SER B O 1
ATOM 5025 N N . HIS B 1 22 ? -36.5 -17.906 22.594 1 31.83 22 HIS B N 1
ATOM 5026 C CA . HIS B 1 22 ? -37.031 -16.859 23.453 1 31.83 22 HIS B CA 1
ATOM 5027 C C . HIS B 1 22 ? -35.906 -16.078 24.109 1 31.83 22 HIS B C 1
ATOM 5029 O O . HIS B 1 22 ? -35.094 -16.641 24.844 1 31.83 22 HIS B O 1
ATOM 5035 N N . PRO B 1 23 ? -35.406 -15.125 23.484 1 31.45 23 PRO B N 1
ATOM 5036 C CA . PRO B 1 23 ? -34.5 -14.328 24.328 1 31.45 23 PRO B CA 1
ATOM 5037 C C . PRO B 1 23 ? -35.062 -14.086 25.734 1 31.45 23 PRO B C 1
ATOM 5039 O O . PRO B 1 23 ? -36.188 -13.562 25.875 1 31.45 23 PRO B O 1
ATOM 5042 N N . VAL B 1 24 ? -35 -15.039 26.656 1 30.69 24 VAL B N 1
ATOM 5043 C CA . VAL B 1 24 ? -35.031 -14.461 27.984 1 30.69 24 VAL B CA 1
ATOM 5044 C C . VAL B 1 24 ? -34.125 -13.234 28.062 1 30.69 24 VAL B C 1
ATOM 5046 O O . VAL B 1 24 ? -32.906 -13.336 27.875 1 30.69 24 VAL B O 1
ATOM 5049 N N . ALA B 1 25 ? -34.562 -12.055 27.734 1 30.12 25 ALA B N 1
ATOM 5050 C CA . ALA B 1 25 ? -34.094 -10.734 28.172 1 30.12 25 ALA B CA 1
ATOM 5051 C C . ALA B 1 25 ? -33.625 -10.766 29.609 1 30.12 25 ALA B C 1
ATOM 5053 O O . ALA B 1 25 ? -34.406 -10.578 30.547 1 30.12 25 ALA B O 1
ATOM 5054 N N . ALA B 1 26 ? -33 -11.828 30.094 1 31.47 26 ALA B N 1
ATOM 5055 C CA . ALA B 1 26 ? -32.406 -11.5 31.375 1 31.47 26 ALA B CA 1
ATOM 5056 C C . ALA B 1 26 ? -31.594 -10.211 31.281 1 31.47 26 ALA B C 1
ATOM 5058 O O . ALA B 1 26 ? -30.734 -10.07 30.422 1 31.47 26 ALA B O 1
ATOM 5059 N N . ASP B 1 27 ? -32.062 -9.109 31.656 1 29.81 27 ASP B N 1
ATOM 5060 C CA . ASP B 1 27 ? -31.594 -7.809 32.156 1 29.81 27 ASP B CA 1
ATOM 5061 C C . ASP B 1 27 ? -30.297 -7.945 32.938 1 29.81 27 ASP B C 1
ATOM 5063 O O . ASP B 1 27 ? -30.109 -7.266 33.938 1 29.81 27 ASP B O 1
ATOM 5067 N N . ILE B 1 28 ? -29.719 -9.156 33.031 1 33.03 28 ILE B N 1
ATOM 5068 C CA . ILE B 1 28 ? -28.516 -9.078 33.844 1 33.03 28 ILE B CA 1
ATOM 5069 C C . ILE B 1 28 ? -27.516 -8.133 33.188 1 33.03 28 ILE B C 1
ATOM 5071 O O . ILE B 1 28 ? -26.703 -8.555 32.375 1 33.03 28 ILE B O 1
ATOM 5075 N N . THR B 1 29 ? -27.859 -7.191 32.406 1 33.97 29 THR B N 1
ATOM 5076 C CA . THR B 1 29 ? -26.906 -6.188 31.984 1 33.97 29 THR B CA 1
ATOM 5077 C C . THR B 1 29 ? -25.953 -5.812 33.125 1 33.97 29 THR B C 1
ATOM 5079 O O . THR B 1 29 ? -26.375 -5.188 34.094 1 33.97 29 THR B O 1
ATOM 5082 N N . TYR B 1 30 ? -25.141 -6.672 33.531 1 38.81 30 TYR B N 1
ATOM 5083 C CA . TYR B 1 30 ? -24.047 -6.125 34.312 1 38.81 30 TYR B CA 1
ATOM 5084 C C . TYR B 1 30 ? -23.562 -4.797 33.75 1 38.81 30 TYR B C 1
ATOM 5086 O O . TYR B 1 30 ? -22.922 -4.766 32.688 1 38.81 30 TYR B O 1
ATOM 5094 N N . SER B 1 31 ? -24.25 -3.768 33.781 1 51.06 31 SER B N 1
ATOM 5095 C CA . SER B 1 31 ? -23.781 -2.439 33.406 1 51.06 31 SER B CA 1
ATOM 5096 C C . SER B 1 31 ? -22.766 -1.906 34.406 1 51.06 31 SER B C 1
ATOM 5098 O O . SER B 1 31 ? -23.016 -1.929 35.625 1 51.06 31 SER B O 1
ATOM 5100 N N . PRO B 1 32 ? -21.625 -1.847 34.031 1 64.44 32 PRO B N 1
ATOM 5101 C CA . PRO B 1 32 ? -20.625 -1.253 34.938 1 64.44 32 PRO B CA 1
ATOM 5102 C C . PRO B 1 32 ? -21.078 0.068 35.531 1 64.44 32 PRO B C 1
ATOM 5104 O O . PRO B 1 32 ? -20.25 0.885 35.938 1 64.44 32 PRO B O 1
ATOM 5107 N N . LEU B 1 33 ? -22.297 0.292 35.469 1 75.56 33 LEU B N 1
ATOM 5108 C CA . LEU B 1 33 ? -22.906 1.484 36.062 1 75.56 33 LEU B CA 1
ATOM 5109 C C . LEU B 1 33 ? -24.031 1.11 37 1 75.56 33 LEU B C 1
ATOM 5111 O O . LEU B 1 33 ? -24.938 0.354 36.656 1 75.56 33 LEU B O 1
ATOM 5115 N N . ASP B 1 34 ? -23.844 1.371 38.281 1 79.44 34 ASP B N 1
ATOM 5116 C CA . ASP B 1 34 ? -24.891 1.241 39.281 1 79.44 34 ASP B CA 1
ATOM 5117 C C . ASP B 1 34 ? -25.516 2.6 39.625 1 79.44 34 ASP B C 1
ATOM 5119 O O . ASP B 1 34 ? -24.797 3.594 39.75 1 79.44 34 ASP B O 1
ATOM 5123 N N . VAL B 1 35 ? -26.812 2.611 39.625 1 82.56 35 VAL B N 1
ATOM 5124 C CA . VAL B 1 35 ? -27.516 3.852 39.906 1 82.56 35 VAL B CA 1
ATOM 5125 C C . VAL B 1 35 ? -28.391 3.668 41.156 1 82.56 35 VAL B C 1
ATOM 5127 O O . VAL B 1 35 ? -29.156 2.713 41.25 1 82.56 35 VAL B O 1
ATOM 5130 N N . LYS B 1 36 ? -28.203 4.496 42.219 1 81.19 36 LYS B N 1
ATOM 5131 C CA . LYS B 1 36 ? -29.016 4.543 43.406 1 81.19 36 LYS B CA 1
ATOM 5132 C C . LYS B 1 36 ? -29.75 5.883 43.531 1 81.19 36 LYS B C 1
ATOM 5134 O O . LYS B 1 36 ? -29.172 6.93 43.219 1 81.19 36 LYS B O 1
ATOM 5139 N N . PHE B 1 37 ? -31.016 5.797 43.969 1 82.38 37 PHE B N 1
ATOM 5140 C CA . PHE B 1 37 ? -31.828 7.008 44.125 1 82.38 37 PHE B CA 1
ATOM 5141 C C . PHE B 1 37 ? -32.094 7.309 45.594 1 82.38 37 PHE B C 1
ATOM 5143 O O . PHE B 1 37 ? -32.25 6.387 46.406 1 82.38 37 PHE B O 1
ATOM 5150 N N . ALA B 1 38 ? -32.062 8.586 45.938 1 79.31 38 ALA B N 1
ATOM 5151 C CA . ALA B 1 38 ? -32.562 9.109 47.219 1 79.31 38 ALA B CA 1
ATOM 5152 C C . ALA B 1 38 ? -33.438 10.328 47 1 79.31 38 ALA B C 1
ATOM 5154 O O . ALA B 1 38 ? -33.25 11.078 46.031 1 79.31 38 ALA B O 1
ATOM 5155 N N . TYR B 1 39 ? -34.469 10.391 47.781 1 82.62 39 TYR B N 1
ATOM 5156 C CA . TYR B 1 39 ? -35.469 11.43 47.594 1 82.62 39 TYR B CA 1
ATOM 5157 C C . TYR B 1 39 ? -35.625 12.289 48.844 1 82.62 39 TYR B C 1
ATOM 5159 O O . TYR B 1 39 ? -35.438 11.805 49.969 1 82.62 39 TYR B O 1
ATOM 5167 N N . ALA B 1 40 ? -35.75 13.57 48.625 1 81.19 40 ALA B N 1
ATOM 5168 C CA . ALA B 1 40 ? -36.031 14.477 49.719 1 81.19 40 ALA B CA 1
ATOM 5169 C C . ALA B 1 40 ? -37 15.586 49.281 1 81.19 40 ALA B C 1
ATOM 5171 O O . ALA B 1 40 ? -37.031 15.945 48.094 1 81.19 40 ALA B O 1
ATOM 5172 N N . LEU B 1 41 ? -37.781 16.047 50.188 1 80.06 41 LEU B N 1
ATOM 5173 C CA . LEU B 1 41 ? -38.688 17.141 49.938 1 80.06 41 LEU B CA 1
ATOM 5174 C C . LEU B 1 41 ? -38.156 18.453 50.531 1 80.06 41 LEU B C 1
ATOM 5176 O O . LEU B 1 41 ? -37.688 18.484 51.656 1 80.06 41 LEU B O 1
ATOM 5180 N N . ASP B 1 42 ? -37.969 19.422 49.594 1 75.5 42 ASP B N 1
ATOM 5181 C CA . ASP B 1 42 ? -37.594 20.75 50.062 1 75.5 42 ASP B CA 1
ATOM 5182 C C . ASP B 1 42 ? -38.812 21.609 50.312 1 75.5 42 ASP B C 1
ATOM 5184 O O . ASP B 1 42 ? -39.469 22.062 49.375 1 75.5 42 ASP B O 1
ATOM 5188 N N . THR B 1 43 ? -39.125 21.844 51.5 1 69.44 43 THR B N 1
ATOM 5189 C CA . THR B 1 43 ? -40.312 22.609 51.906 1 69.44 43 THR B CA 1
ATOM 5190 C C . THR B 1 43 ? -40 24.109 51.938 1 69.44 43 THR B C 1
ATOM 5192 O O . THR B 1 43 ? -40.875 24.938 52.156 1 69.44 43 THR B O 1
ATOM 5195 N N . GLY B 1 44 ? -38.781 24.641 51.875 1 62.91 44 GLY B N 1
ATOM 5196 C CA . GLY B 1 44 ? -38.438 26.047 51.969 1 62.91 44 GLY B CA 1
ATOM 5197 C C . GLY B 1 44 ? -38.75 26.844 50.719 1 62.91 44 GLY B C 1
ATOM 5198 O O . GLY B 1 44 ? -38.719 28.078 50.719 1 62.91 44 GLY B O 1
ATOM 5199 N N . THR B 1 45 ? -38.812 26.234 49.5 1 61.5 45 THR B N 1
ATOM 5200 C CA . THR B 1 45 ? -39.125 26.953 48.281 1 61.5 45 THR B CA 1
ATOM 5201 C C . THR B 1 45 ? -40.625 26.844 47.938 1 61.5 45 THR B C 1
ATOM 5203 O O . THR B 1 45 ? -41.25 25.812 48.188 1 61.5 45 THR B O 1
ATOM 5206 N N . SER B 1 46 ? -41.406 27.922 47.906 1 61.22 46 SER B N 1
ATOM 5207 C CA . SER B 1 46 ? -42.812 27.953 47.469 1 61.22 46 SER B CA 1
ATOM 5208 C C . SER B 1 46 ? -42.906 28.016 45.938 1 61.22 46 SER B C 1
ATOM 5210 O O . SER B 1 46 ? -42.438 28.953 45.312 1 61.22 46 SER B O 1
ATOM 5212 N N . PRO B 1 47 ? -43.5 26.875 45.25 1 62.66 47 PRO B N 1
ATOM 5213 C CA . PRO B 1 47 ? -44.094 25.562 45.469 1 62.66 47 PRO B CA 1
ATOM 5214 C C . PRO B 1 47 ? -43.094 24.516 45.906 1 62.66 47 PRO B C 1
ATOM 5216 O O . PRO B 1 47 ? -41.875 24.672 45.656 1 62.66 47 PRO B O 1
ATOM 5219 N N . GLU B 1 48 ? -43.594 23.438 46.531 1 75.69 48 GLU B N 1
ATOM 5220 C CA . GLU B 1 48 ? -42.781 22.359 47.094 1 75.69 48 GLU B CA 1
ATOM 5221 C C . GLU B 1 48 ? -41.969 21.656 45.969 1 75.69 48 GLU B C 1
ATOM 5223 O O . GLU B 1 48 ? -42.5 21.375 44.906 1 75.69 48 GLU B O 1
ATOM 5228 N N . THR B 1 49 ? -40.719 21.688 46.219 1 80.94 49 THR B N 1
ATOM 5229 C CA . THR B 1 49 ? -39.844 21.031 45.25 1 80.94 49 THR B CA 1
ATOM 5230 C C . THR B 1 49 ? -39.312 19.734 45.812 1 80.94 49 THR B C 1
ATOM 5232 O O . THR B 1 49 ? -39.031 19.641 47.031 1 80.94 49 THR B O 1
ATOM 5235 N N . VAL B 1 50 ? -39.344 18.703 44.969 1 84 50 VAL B N 1
ATOM 5236 C CA . VAL B 1 50 ? -38.75 17.406 45.312 1 84 50 VAL B CA 1
ATOM 5237 C C . VAL B 1 50 ? -37.344 17.328 44.75 1 84 50 VAL B C 1
ATOM 5239 O O . VAL B 1 50 ? -37.094 17.656 43.594 1 84 50 VAL B O 1
ATOM 5242 N N . ILE B 1 51 ? -36.5 17.016 45.688 1 83.12 51 ILE B N 1
ATOM 5243 C CA . ILE B 1 51 ? -35.094 16.812 45.312 1 83.12 51 ILE B CA 1
ATOM 5244 C C . ILE B 1 51 ? -34.812 15.328 45.156 1 83.12 51 ILE B C 1
ATOM 5246 O O . ILE B 1 51 ? -35.062 14.547 46.094 1 83.12 51 ILE B O 1
ATOM 5250 N N . ILE B 1 52 ? -34.344 14.984 43.938 1 84.81 52 ILE B N 1
ATOM 5251 C CA . ILE B 1 52 ? -33.938 13.609 43.656 1 84.81 52 ILE B CA 1
ATOM 5252 C C . ILE B 1 52 ? -32.406 13.539 43.594 1 84.81 52 ILE B C 1
ATOM 5254 O O . ILE B 1 52 ? -31.797 14.219 42.75 1 84.81 52 ILE B O 1
ATOM 5258 N N . LYS B 1 53 ? -31.844 12.859 44.5 1 84.88 53 LYS B N 1
ATOM 5259 C CA . LYS B 1 53 ? -30.406 12.57 44.438 1 84.88 53 LYS B CA 1
ATOM 5260 C C . LYS B 1 53 ? -30.141 11.258 43.719 1 84.88 53 LYS B C 1
ATOM 5262 O O . LYS B 1 53 ? -30.578 10.188 44.188 1 84.88 53 LYS B O 1
ATOM 5267 N N . MET B 1 54 ? -29.5 11.383 42.594 1 86.62 54 MET B N 1
ATOM 5268 C CA . MET B 1 54 ? -29.078 10.227 41.812 1 86.62 54 MET B CA 1
ATOM 5269 C C . MET B 1 54 ? -27.578 9.984 41.969 1 86.62 54 MET B C 1
ATOM 5271 O O . MET B 1 54 ? -26.766 10.82 41.562 1 86.62 54 MET B O 1
ATOM 5275 N N . VAL B 1 55 ? -27.234 8.867 42.594 1 85.12 55 VAL B N 1
ATOM 5276 C CA . VAL B 1 55 ? -25.828 8.508 42.75 1 85.12 55 VAL B CA 1
ATOM 5277 C C . VAL B 1 55 ? -25.438 7.461 41.719 1 85.12 55 VAL B C 1
ATOM 5279 O O . VAL B 1 55 ? -25.969 6.344 41.719 1 85.12 55 VAL B O 1
ATOM 5282 N N . LEU B 1 56 ? -24.547 7.895 40.844 1 86.94 56 LEU B N 1
ATOM 5283 C CA . LEU B 1 56 ? -24 6.996 39.812 1 86.94 56 LEU B CA 1
ATOM 5284 C C . LEU B 1 56 ? -22.641 6.453 40.25 1 86.94 56 LEU B C 1
ATOM 5286 O O . LEU B 1 56 ? -21.766 7.219 40.625 1 86.94 56 LEU B O 1
ATOM 5290 N N . THR B 1 57 ? -22.5 5.145 40.219 1 84.06 57 THR B N 1
ATOM 5291 C CA . THR B 1 57 ? -21.234 4.492 40.5 1 84.06 57 THR B CA 1
ATOM 5292 C C . THR B 1 57 ? -20.703 3.766 39.281 1 84.06 57 THR B C 1
ATOM 5294 O O . THR B 1 57 ? -21.312 2.793 38.812 1 84.06 57 THR B O 1
ATOM 5297 N N . VAL B 1 58 ? -19.625 4.312 38.781 1 84.44 58 VAL B N 1
ATOM 5298 C CA . VAL B 1 58 ? -18.953 3.715 37.625 1 84.44 58 VAL B CA 1
ATOM 5299 C C . VAL B 1 58 ? -17.844 2.785 38.125 1 84.44 58 VAL B C 1
ATOM 5301 O O . VAL B 1 58 ? -17.125 3.105 39.062 1 84.44 58 VAL B O 1
ATOM 5304 N N . ASP B 1 59 ? -17.719 1.701 37.5 1 80.81 59 ASP B N 1
ATOM 5305 C CA . ASP B 1 59 ? -16.672 0.749 37.875 1 80.81 59 ASP B CA 1
ATOM 5306 C C . ASP B 1 59 ? -15.281 1.362 37.688 1 80.81 59 ASP B C 1
ATOM 5308 O O . ASP B 1 59 ? -15.094 2.242 36.844 1 80.81 59 ASP B O 1
ATOM 5312 N N . ASP B 1 60 ? -14.266 1.006 38.469 1 77.94 60 ASP B N 1
ATOM 5313 C CA . ASP B 1 60 ? -12.938 1.59 38.594 1 77.94 60 ASP B CA 1
ATOM 5314 C C . ASP B 1 60 ? -12.227 1.644 37.25 1 77.94 60 ASP B C 1
ATOM 5316 O O . ASP B 1 60 ? -11.391 2.52 37 1 77.94 60 ASP B O 1
ATOM 5320 N N . ASN B 1 61 ? -12.586 0.896 36.344 1 75.94 61 ASN B N 1
ATOM 5321 C CA . ASN B 1 61 ? -11.844 0.891 35.094 1 75.94 61 ASN B CA 1
ATOM 5322 C C . ASN B 1 61 ? -12.578 1.665 34 1 75.94 61 ASN B C 1
ATOM 5324 O O . ASN B 1 61 ? -12.148 1.681 32.844 1 75.94 61 ASN B O 1
ATOM 5328 N N . TYR B 1 62 ? -13.586 2.365 34.469 1 78.56 62 TYR B N 1
ATOM 5329 C CA . TYR B 1 62 ? -14.352 3.121 33.469 1 78.56 62 TYR B CA 1
ATOM 5330 C C . TYR B 1 62 ? -14.508 4.574 33.906 1 78.56 62 TYR B C 1
ATOM 5332 O O . TYR B 1 62 ? -14.461 4.883 35.094 1 78.56 62 TYR B O 1
ATOM 5340 N N . TYR B 1 63 ? -14.516 5.527 32.906 1 82.19 63 TYR B N 1
ATOM 5341 C CA . TYR B 1 63 ? -14.867 6.922 33.156 1 82.19 63 TYR B CA 1
ATOM 5342 C C . TYR B 1 63 ? -15.93 7.398 32.156 1 82.19 63 TYR B C 1
ATOM 5344 O O . TYR B 1 63 ? -16.141 6.777 31.125 1 82.19 63 TYR B O 1
ATOM 5352 N N . THR B 1 64 ? -16.719 8.383 32.688 1 81.81 64 THR B N 1
ATOM 5353 C CA . THR B 1 64 ? -17.703 9.008 31.797 1 81.81 64 THR B CA 1
ATOM 5354 C C . THR B 1 64 ? -17.438 10.508 31.672 1 81.81 64 THR B C 1
ATOM 5356 O O . THR B 1 64 ? -16.812 11.109 32.531 1 81.81 64 THR B O 1
ATOM 5359 N N . TYR B 1 65 ? -17.922 11.039 30.641 1 80.19 65 TYR B N 1
ATOM 5360 C CA . TYR B 1 65 ? -17.703 12.453 30.375 1 80.19 65 TYR B CA 1
ATOM 5361 C C . TYR B 1 65 ? -18.719 13.312 31.109 1 80.19 65 TYR B C 1
ATOM 5363 O O . TYR B 1 65 ? -19.844 12.875 31.375 1 80.19 65 TYR B O 1
ATOM 5371 N N . THR B 1 66 ? -18.203 14.492 31.469 1 77.88 66 THR B N 1
ATOM 5372 C CA . THR B 1 66 ? -19.078 15.422 32.188 1 77.88 66 THR B CA 1
ATOM 5373 C C . THR B 1 66 ? -20.172 15.953 31.266 1 77.88 66 THR B C 1
ATOM 5375 O O . THR B 1 66 ? -20.125 15.742 30.047 1 77.88 66 THR B O 1
ATOM 5378 N N . HIS B 1 67 ? -21.156 16.578 31.922 1 73.19 67 HIS B N 1
ATOM 5379 C CA . HIS B 1 67 ? -22.328 17.078 31.203 1 73.19 67 HIS B CA 1
ATOM 5380 C C . HIS B 1 67 ? -21.922 18.172 30.219 1 73.19 67 HIS B C 1
ATOM 5382 O O . HIS B 1 67 ? -22.594 18.375 29.203 1 73.19 67 HIS B O 1
ATOM 5388 N N . ASN B 1 68 ? -20.781 18.875 30.422 1 60.59 68 ASN B N 1
ATOM 5389 C CA . ASN B 1 68 ? -20.391 20.016 29.609 1 60.59 68 ASN B CA 1
ATOM 5390 C C . ASN B 1 68 ? -19.391 19.609 28.531 1 60.59 68 ASN B C 1
ATOM 5392 O O . ASN B 1 68 ? -18.922 20.453 27.766 1 60.59 68 ASN B O 1
ATOM 5396 N N . GLU B 1 69 ? -19.172 18.453 28.5 1 59.31 69 GLU B N 1
ATOM 5397 C CA . GLU B 1 69 ? -18.125 18.078 27.562 1 59.31 69 GLU B CA 1
ATOM 5398 C C . GLU B 1 69 ? -18.656 17.969 26.141 1 59.31 69 GLU B C 1
ATOM 5400 O O . GLU B 1 69 ? -19.703 17.359 25.906 1 59.31 69 GLU B O 1
ATOM 5405 N N . LYS B 1 70 ? -17.984 18.859 25.344 1 53.53 70 LYS B N 1
ATOM 5406 C CA . LYS B 1 70 ? -18.406 19.031 23.953 1 53.53 70 LYS B CA 1
ATOM 5407 C C . LYS B 1 70 ? -17.969 17.828 23.094 1 53.53 70 LYS B C 1
ATOM 5409 O O . LYS B 1 70 ? -18.594 17.531 22.078 1 53.53 70 LYS B O 1
ATOM 5414 N N . GLU B 1 71 ? -17.047 17.141 23.672 1 53.66 71 GLU B N 1
ATOM 5415 C CA . GLU B 1 71 ? -16.562 15.992 22.922 1 53.66 71 GLU B CA 1
ATOM 5416 C C . GLU B 1 71 ? -17.031 14.68 23.531 1 53.66 71 GLU B C 1
ATOM 5418 O O . GLU B 1 71 ? -16.969 14.5 24.75 1 53.66 71 GLU B O 1
ATOM 5423 N N . GLY B 1 72 ? -17.891 13.672 22.875 1 54.44 72 GLY B N 1
ATOM 5424 C CA . GLY B 1 72 ? -18.422 12.398 23.328 1 54.44 72 GLY B CA 1
ATOM 5425 C C . GLY B 1 72 ? -19.875 12.484 23.75 1 54.44 72 GLY B C 1
ATOM 5426 O O . GLY B 1 72 ? -20.594 13.414 23.359 1 54.44 72 GLY B O 1
ATOM 5427 N N . LEU B 1 73 ? -20.375 11.477 24.375 1 62.38 73 LEU B N 1
ATOM 5428 C CA . LEU B 1 73 ? -21.703 11.484 24.969 1 62.38 73 LEU B CA 1
ATOM 5429 C C . LEU B 1 73 ? -21.656 12.039 26.391 1 62.38 73 LEU B C 1
ATOM 5431 O O . LEU B 1 73 ? -21.141 11.383 27.297 1 62.38 73 LEU B O 1
ATOM 5435 N N . PRO B 1 74 ? -21.953 13.383 26.359 1 72.75 74 PRO B N 1
ATOM 5436 C CA . PRO B 1 74 ? -21.984 13.875 27.75 1 72.75 74 PRO B CA 1
ATOM 5437 C C . PRO B 1 74 ? -23.031 13.172 28.609 1 72.75 74 PRO B C 1
ATOM 5439 O O . PRO B 1 74 ? -23.984 12.609 28.078 1 72.75 74 PRO B O 1
ATOM 5442 N N . THR B 1 75 ? -22.75 13.117 29.844 1 80.44 75 THR B N 1
ATOM 5443 C CA . THR B 1 75 ? -23.719 12.562 30.797 1 80.44 75 THR B CA 1
ATOM 5444 C C . THR B 1 75 ? -24.953 13.445 30.891 1 80.44 75 THR B C 1
ATOM 5446 O O . THR B 1 75 ? -24.859 14.625 31.234 1 80.44 75 THR B O 1
ATOM 5449 N N . LYS B 1 76 ? -26.016 12.883 30.391 1 80.25 76 LYS B N 1
ATOM 5450 C CA . LYS B 1 76 ? -27.281 13.609 30.422 1 80.25 76 LYS B CA 1
ATOM 5451 C C . LYS B 1 76 ? -28.359 12.812 31.156 1 80.25 76 LYS B C 1
ATOM 5453 O O . LYS B 1 76 ? -28.484 11.602 30.953 1 80.25 76 LYS B O 1
ATOM 5458 N N . VAL B 1 77 ? -29.109 13.516 32.031 1 83.12 77 VAL B N 1
ATOM 5459 C CA . VAL B 1 77 ? -30.234 12.953 32.781 1 83.12 77 VAL B CA 1
ATOM 5460 C C . VAL B 1 77 ? -31.5 13.719 32.438 1 83.12 77 VAL B C 1
ATOM 5462 O O . VAL B 1 77 ? -31.516 14.953 32.406 1 83.12 77 VAL B O 1
ATOM 5465 N N . VAL B 1 78 ? -32.531 12.977 32.031 1 80.44 78 VAL B N 1
ATOM 5466 C CA . VAL B 1 78 ? -33.812 13.586 31.719 1 80.44 78 VAL B CA 1
ATOM 5467 C C . VAL B 1 78 ? -34.938 12.883 32.5 1 80.44 78 VAL B C 1
ATOM 5469 O O . VAL B 1 78 ? -34.969 11.656 32.562 1 80.44 78 VAL B O 1
ATOM 5472 N N . LEU B 1 79 ? -35.719 13.68 33.094 1 80.94 79 LEU B N 1
ATOM 5473 C CA . LEU B 1 79 ? -36.906 13.148 33.812 1 80.94 79 LEU B CA 1
ATOM 5474 C C . LEU B 1 79 ? -38.125 13.172 32.906 1 80.94 79 LEU B C 1
ATOM 5476 O O . LEU B 1 79 ? -38.438 14.195 32.281 1 80.94 79 LEU B O 1
ATOM 5480 N N . GLN B 1 80 ? -38.688 11.977 32.781 1 78.06 80 GLN B N 1
ATOM 5481 C CA . GLN B 1 80 ? -39.875 11.867 31.922 1 78.06 80 GLN B CA 1
ATOM 5482 C C . GLN B 1 80 ? -41 11.148 32.656 1 78.06 80 GLN B C 1
ATOM 5484 O O . GLN B 1 80 ? -40.75 10.422 33.625 1 78.06 80 GLN B O 1
ATOM 5489 N N . ASN B 1 81 ? -42.219 11.469 32.281 1 74.12 81 ASN B N 1
ATOM 5490 C CA . ASN B 1 81 ? -43.375 10.734 32.781 1 74.12 81 ASN B CA 1
ATOM 5491 C C . ASN B 1 81 ? -43.656 9.492 31.938 1 74.12 81 ASN B C 1
ATOM 5493 O O . ASN B 1 81 ? -43.094 9.336 30.859 1 74.12 81 ASN B O 1
ATOM 5497 N N . SER B 1 82 ? -44.438 8.547 32.438 1 67.56 82 SER B N 1
ATOM 5498 C CA . SER B 1 82 ? -44.781 7.305 31.766 1 67.56 82 SER B CA 1
ATOM 5499 C C . SER B 1 82 ? -45.312 7.574 30.359 1 67.56 82 SER B C 1
ATOM 5501 O O . SER B 1 82 ? -45.188 6.723 29.469 1 67.56 82 SER B O 1
ATOM 5503 N N . SER B 1 83 ? -45.781 8.711 30.047 1 64.12 83 SER B N 1
ATOM 5504 C CA . SER B 1 83 ? -46.344 9.039 28.734 1 64.12 83 SER B CA 1
ATOM 5505 C C . SER B 1 83 ? -45.25 9.625 27.828 1 64.12 83 SER B C 1
ATOM 5507 O O . SER B 1 83 ? -45.531 9.906 26.656 1 64.12 83 SER B O 1
ATOM 5509 N N . GLY B 1 84 ? -44.031 9.719 28.297 1 67.5 84 GLY B N 1
ATOM 5510 C CA . GLY B 1 84 ? -42.938 10.195 27.484 1 67.5 84 GLY B CA 1
ATOM 5511 C C . GLY B 1 84 ? -42.75 11.703 27.516 1 67.5 84 GLY B C 1
ATOM 5512 O O . GLY B 1 84 ? -41.938 12.258 26.781 1 67.5 84 GLY B O 1
ATOM 5513 N N . THR B 1 85 ? -43.5 12.414 28.297 1 69.06 85 THR B N 1
ATOM 5514 C CA . THR B 1 85 ? -43.406 13.859 28.406 1 69.06 85 THR B CA 1
ATOM 5515 C C . THR B 1 85 ? -42.25 14.242 29.359 1 69.06 85 THR B C 1
ATOM 5517 O O . THR B 1 85 ? -42.188 13.719 30.469 1 69.06 85 THR B O 1
ATOM 5520 N N . ILE B 1 86 ? -41.406 15.125 28.922 1 74.69 86 ILE B N 1
ATOM 5521 C CA . ILE B 1 86 ? -40.25 15.57 29.719 1 74.69 86 ILE B CA 1
ATOM 5522 C C . ILE B 1 86 ? -40.719 16.547 30.797 1 74.69 86 ILE B C 1
ATOM 5524 O O . ILE B 1 86 ? -41.469 17.5 30.5 1 74.69 86 ILE B O 1
ATOM 5528 N N . LEU B 1 87 ? -40.438 16.281 32 1 75.75 87 LEU B N 1
ATOM 5529 C CA . LEU B 1 87 ? -40.75 17.141 33.156 1 75.75 87 LEU B CA 1
ATOM 5530 C C . LEU B 1 87 ? -39.656 18.203 33.344 1 75.75 87 LEU B C 1
ATOM 5532 O O . LEU B 1 87 ? -38.469 17.922 33.156 1 75.75 87 LEU B O 1
ATOM 5536 N N . GLN B 1 88 ? -40.125 19.422 33.438 1 71.94 88 GLN B N 1
ATOM 5537 C CA . GLN B 1 88 ? -39.156 20.484 33.719 1 71.94 88 GLN B CA 1
ATOM 5538 C C . GLN B 1 88 ? -38.469 20.266 35.062 1 71.94 88 GLN B C 1
ATOM 5540 O O . GLN B 1 88 ? -39.156 20.141 36.094 1 71.94 88 GLN B O 1
ATOM 5545 N N . SER B 1 89 ? -37.219 19.984 35.062 1 76.88 89 SER B N 1
ATOM 5546 C CA . SER B 1 89 ? -36.438 19.781 36.281 1 76.88 89 SER B CA 1
ATOM 5547 C C . SER B 1 89 ? -35.094 20.516 36.188 1 76.88 89 SER B C 1
ATOM 5549 O O . SER B 1 89 ? -34.594 20.781 35.094 1 76.88 89 SER B O 1
ATOM 5551 N N . ARG B 1 90 ? -34.719 21.031 37.281 1 78.56 90 ARG B N 1
ATOM 5552 C CA . ARG B 1 90 ? -33.375 21.578 37.406 1 78.56 90 ARG B CA 1
ATOM 5553 C C . ARG B 1 90 ? -32.375 20.5 37.844 1 78.56 90 ARG B C 1
ATOM 5555 O O . ARG B 1 90 ? -32.562 19.859 38.875 1 78.56 90 ARG B O 1
ATOM 5562 N N . ILE B 1 91 ? -31.406 20.344 36.938 1 81.81 91 ILE B N 1
ATOM 5563 C CA . ILE B 1 91 ? -30.406 19.312 37.219 1 81.81 91 ILE B CA 1
ATOM 5564 C C . ILE B 1 91 ? -29.078 19.953 37.594 1 81.81 91 ILE B C 1
ATOM 5566 O O . ILE B 1 91 ? -28.625 20.891 36.938 1 81.81 91 ILE B O 1
ATOM 5570 N N . PHE B 1 92 ? -28.5 19.484 38.688 1 79.19 92 PHE B N 1
ATOM 5571 C CA . PHE B 1 92 ? -27.203 19.938 39.188 1 79.19 92 PHE B CA 1
ATOM 5572 C C . PHE B 1 92 ? -26.156 18.828 39.031 1 79.19 92 PHE B C 1
ATOM 5574 O O . PHE B 1 92 ? -26.281 17.766 39.625 1 79.19 92 PHE B O 1
ATOM 5581 N N . TYR B 1 93 ? -25.203 19.125 38.156 1 81.38 93 TYR B N 1
ATOM 5582 C CA . TYR B 1 93 ? -24.109 18.188 37.906 1 81.38 93 TYR B CA 1
ATOM 5583 C C . TYR B 1 93 ? -22.875 18.562 38.719 1 81.38 93 TYR B C 1
ATOM 5585 O O . TYR B 1 93 ? -22.594 19.75 38.906 1 81.38 93 TYR B O 1
ATOM 5593 N N . PRO B 1 94 ? -22.172 17.578 39.219 1 79.88 94 PRO B N 1
ATOM 5594 C CA . PRO B 1 94 ? -20.906 17.891 39.875 1 79.88 94 PRO B CA 1
ATOM 5595 C C . PRO B 1 94 ? -19.828 18.344 38.906 1 79.88 94 PRO B C 1
ATOM 5597 O O . PRO B 1 94 ? -19.938 18.109 37.688 1 79.88 94 PRO B O 1
ATOM 5600 N N . GLU B 1 95 ? -18.812 19 39.469 1 75.44 95 GLU B N 1
ATOM 5601 C CA . GLU B 1 95 ? -17.656 19.391 38.656 1 75.44 95 GLU B CA 1
ATOM 5602 C C . GLU B 1 95 ? -16.719 18.203 38.406 1 75.44 95 GLU B C 1
ATOM 5604 O O . GLU B 1 95 ? -16.391 17.453 39.344 1 75.44 95 GLU B O 1
ATOM 5609 N N . GLY B 1 96 ? -16.656 17.719 37.281 1 73.12 96 GLY B N 1
ATOM 5610 C CA . GLY B 1 96 ? -15.852 16.578 36.875 1 73.12 96 GLY B CA 1
ATOM 5611 C C . GLY B 1 96 ? -14.367 16.781 37.125 1 73.12 96 GLY B C 1
ATOM 5612 O O . GLY B 1 96 ? -13.945 17.859 37.531 1 73.12 96 GLY B O 1
ATOM 5613 N N . GLU B 1 97 ? -13.656 15.625 37.188 1 75.5 97 GLU B N 1
ATOM 5614 C CA . GLU B 1 97 ? -12.203 15.625 37.312 1 75.5 97 GLU B CA 1
ATOM 5615 C C . GLU B 1 97 ? -11.523 15.742 35.969 1 75.5 97 GLU B C 1
ATOM 5617 O O . GLU B 1 97 ? -12.047 15.266 34.969 1 75.5 97 GLU B O 1
ATOM 5622 N N . ILE B 1 98 ? -10.5 16.5 35.875 1 72.44 98 ILE B N 1
ATOM 5623 C CA . ILE B 1 98 ? -9.734 16.688 34.656 1 72.44 98 ILE B CA 1
ATOM 5624 C C . ILE B 1 98 ? -8.961 15.414 34.312 1 72.44 98 ILE B C 1
ATOM 5626 O O . ILE B 1 98 ? -8.242 14.883 35.188 1 72.44 98 ILE B O 1
ATOM 5630 N N . HIS B 1 99 ? -9.344 14.836 33.25 1 69.75 99 HIS B N 1
ATOM 5631 C CA . HIS B 1 99 ? -8.617 13.68 32.75 1 69.75 99 HIS B CA 1
ATOM 5632 C C . HIS B 1 99 ? -7.848 14.016 31.469 1 69.75 99 HIS B C 1
ATOM 5634 O O . HIS B 1 99 ? -8.406 14.594 30.531 1 69.75 99 HIS B O 1
ATOM 5640 N N . GLU B 1 100 ? -6.605 13.812 31.438 1 56.94 100 GLU B N 1
ATOM 5641 C CA . GLU B 1 100 ? -5.723 14.031 30.297 1 56.94 100 GLU B CA 1
ATOM 5642 C C . GLU B 1 100 ? -5.75 12.844 29.344 1 56.94 100 GLU B C 1
ATOM 5644 O O . GLU B 1 100 ? -5.504 11.703 29.766 1 56.94 100 GLU B O 1
ATOM 5649 N N . ASP B 1 101 ? -6.457 13.023 28.25 1 49.09 101 ASP B N 1
ATOM 5650 C CA . ASP B 1 101 ? -6.422 11.969 27.234 1 49.09 101 ASP B CA 1
ATOM 5651 C C . ASP B 1 101 ? -5.137 12.031 26.422 1 49.09 101 ASP B C 1
ATOM 5653 O O . ASP B 1 101 ? -4.945 12.961 25.625 1 49.09 101 ASP B O 1
ATOM 5657 N N . VAL B 1 102 ? -4.164 11.328 26.734 1 47.12 102 VAL B N 1
ATOM 5658 C CA . VAL B 1 102 ? -2.846 11.273 26.109 1 47.12 102 VAL B CA 1
ATOM 5659 C C . VAL B 1 102 ? -2.965 10.695 24.703 1 47.12 102 VAL B C 1
ATOM 5661 O O . VAL B 1 102 ? -2.055 10.852 23.891 1 47.12 102 VAL B O 1
ATOM 5664 N N . SER B 1 103 ? -3.844 9.93 24.375 1 42.12 103 SER B N 1
ATOM 5665 C CA . SER B 1 103 ? -3.744 9.164 23.141 1 42.12 103 SER B CA 1
ATOM 5666 C C . SER B 1 103 ? -3.938 10.062 21.922 1 42.12 103 SER B C 1
ATOM 5668 O O . SER B 1 103 ? -3.338 9.82 20.875 1 42.12 103 SER B O 1
ATOM 5670 N N . SER B 1 104 ? -4.922 10.875 21.875 1 39.28 104 SER B N 1
ATOM 5671 C CA . SER B 1 104 ? -5.195 11.68 20.688 1 39.28 104 SER B CA 1
ATOM 5672 C C . SER B 1 104 ? -4.922 13.156 20.953 1 39.28 104 SER B C 1
ATOM 5674 O O . SER B 1 104 ? -5.754 14.008 20.641 1 39.28 104 SER B O 1
ATOM 5676 N N . GLY B 1 105 ? -3.738 13.516 21.531 1 42.25 105 GLY B N 1
ATOM 5677 C CA . GLY B 1 105 ? -3.365 14.875 21.859 1 42.25 105 GLY B CA 1
ATOM 5678 C C . GLY B 1 105 ? -4.07 15.398 23.094 1 42.25 105 GLY B C 1
ATOM 5679 O O . GLY B 1 105 ? -5.086 14.844 23.516 1 42.25 105 GLY B O 1
ATOM 5680 N N . ILE B 1 106 ? -3.471 16.359 23.953 1 43.03 106 ILE B N 1
ATOM 5681 C CA . ILE B 1 106 ? -3.805 16.828 25.297 1 43.03 106 ILE B CA 1
ATOM 5682 C C . ILE B 1 106 ? -5.195 17.469 25.281 1 43.03 106 ILE B C 1
ATOM 5684 O O . ILE B 1 106 ? -5.34 18.641 24.969 1 43.03 106 ILE B O 1
ATOM 5688 N N . SER B 1 107 ? -6.094 16.891 24.719 1 49.53 107 SER B N 1
ATOM 5689 C CA . SER B 1 107 ? -7.371 17.516 25.047 1 49.53 107 SER B CA 1
ATOM 5690 C C . SER B 1 107 ? -7.852 17.141 26.438 1 49.53 107 SER B C 1
ATOM 5692 O O . SER B 1 107 ? -7.801 15.961 26.812 1 49.53 107 SER B O 1
ATOM 5694 N N . ILE B 1 108 ? -7.805 18.125 27.391 1 54 108 ILE B N 1
ATOM 5695 C CA . ILE B 1 108 ? -8.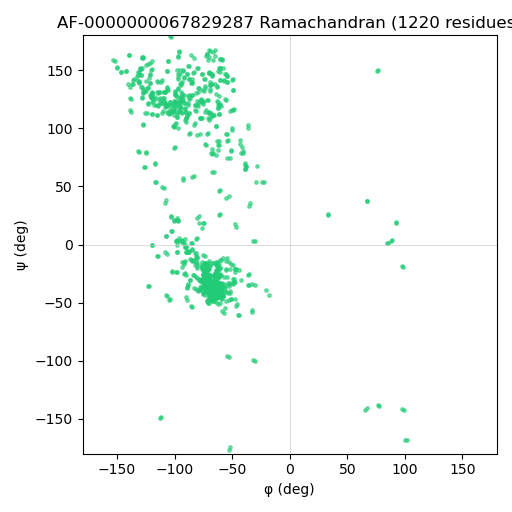305 18.078 28.75 1 54 108 ILE B CA 1
ATOM 5696 C C . ILE B 1 108 ? -9.82 17.922 28.75 1 54 108 ILE B C 1
ATOM 5698 O O . ILE B 1 108 ? -10.539 18.75 28.188 1 54 108 ILE B O 1
ATOM 5702 N N . LYS B 1 109 ? -10.164 16.656 29.016 1 66.81 109 LYS B N 1
ATOM 5703 C CA . LYS B 1 109 ? -11.609 16.438 29.125 1 66.81 109 LYS B CA 1
ATOM 5704 C C . LYS B 1 109 ? -12.023 16.172 30.562 1 66.81 109 LYS B C 1
ATOM 5706 O O . LYS B 1 109 ? -11.258 15.594 31.344 1 66.81 109 LYS B O 1
ATOM 5711 N N . LYS B 1 110 ? -13.023 16.844 31.016 1 74.44 110 LYS B N 1
ATOM 5712 C CA . LYS B 1 110 ? -13.586 16.578 32.344 1 74.44 110 LYS B CA 1
ATOM 5713 C C . LYS B 1 110 ? -14.406 15.305 32.344 1 74.44 110 LYS B C 1
ATOM 5715 O O . LYS B 1 110 ? -15.242 15.086 31.469 1 74.44 110 LYS B O 1
ATOM 5720 N N . VAL B 1 111 ? -13.953 14.461 33.219 1 81.69 111 VAL B N 1
ATOM 5721 C CA . VAL B 1 111 ? -14.594 13.148 33.281 1 81.69 111 VAL B CA 1
ATOM 5722 C C . VAL B 1 111 ? -15.086 12.867 34.688 1 81.69 111 VAL B C 1
ATOM 5724 O O . VAL B 1 111 ? -14.633 13.5 35.656 1 81.69 111 VAL B O 1
ATOM 5727 N N . TYR B 1 112 ? -16.125 12.008 34.812 1 84.25 112 TYR B N 1
ATOM 5728 C CA . TYR B 1 112 ? -16.609 11.461 36.094 1 84.25 112 TYR B CA 1
ATOM 5729 C C . TYR B 1 112 ? -16.078 10.047 36.312 1 84.25 112 TYR B C 1
ATOM 5731 O O . TYR B 1 112 ? -16.156 9.211 35.406 1 84.25 112 TYR B O 1
ATOM 5739 N N . SER B 1 113 ? -15.305 9.906 37.438 1 83.25 113 SER B N 1
ATOM 5740 C CA . SER B 1 113 ? -14.859 8.578 37.844 1 83.25 113 SER B CA 1
ATOM 5741 C C . SER B 1 113 ? -15.336 8.227 39.25 1 83.25 113 SER B C 1
ATOM 5743 O O . SER B 1 113 ? -15.531 9.117 40.062 1 83.25 113 SER B O 1
ATOM 5745 N N . GLY B 1 114 ? -15.602 6.98 39.406 1 82.12 114 GLY B N 1
ATOM 5746 C CA . GLY B 1 114 ? -16.047 6.539 40.719 1 82.12 114 GLY B CA 1
ATOM 5747 C C . GLY B 1 114 ? -17.5 6.863 41 1 82.12 114 GLY B C 1
ATOM 5748 O O . GLY B 1 114 ? -18.359 6.68 40.125 1 82.12 114 GLY B O 1
ATOM 5749 N N . GLU B 1 115 ? -17.75 7.305 42.25 1 83.56 115 GLU B N 1
ATOM 5750 C CA . GLU B 1 115 ? -19.109 7.648 42.656 1 83.56 115 GLU B CA 1
ATOM 5751 C C . GLU B 1 115 ? -19.328 9.156 42.594 1 83.56 115 GLU B C 1
ATOM 5753 O O . GLU B 1 115 ? -18.547 9.93 43.125 1 83.56 115 GLU B O 1
ATOM 5758 N N . PHE B 1 116 ? -20.328 9.531 41.812 1 85.75 116 PHE B N 1
ATOM 5759 C CA . PHE B 1 116 ? -20.672 10.945 41.781 1 85.75 116 PHE B CA 1
ATOM 5760 C C . PHE B 1 116 ? -22.172 11.148 41.812 1 85.75 116 PHE B C 1
ATOM 5762 O O . PHE B 1 116 ? -22.938 10.367 41.25 1 85.75 116 PHE B O 1
ATOM 5769 N N . PRO B 1 117 ? -22.594 12.133 42.594 1 84.25 117 PRO B N 1
ATOM 5770 C CA . PRO B 1 117 ? -24.031 12.398 42.688 1 84.25 117 PRO B CA 1
ATOM 5771 C C . PRO B 1 117 ? -24.516 13.43 41.688 1 84.25 117 PRO B C 1
ATOM 5773 O O . PRO B 1 117 ? -23.781 14.367 41.344 1 84.25 117 PRO B O 1
ATOM 5776 N N . ILE B 1 118 ? -25.719 13.211 41.188 1 85.38 118 ILE B N 1
ATOM 5777 C CA . ILE B 1 118 ? -26.469 14.188 40.375 1 85.38 118 ILE B CA 1
ATOM 5778 C C . ILE B 1 118 ? -27.781 14.531 41.062 1 85.38 118 ILE B C 1
ATOM 5780 O O . ILE B 1 118 ? -28.484 13.641 41.531 1 85.38 118 ILE B O 1
ATOM 5784 N N . PHE B 1 119 ? -28.047 15.844 41.219 1 83.19 119 PHE B N 1
ATOM 5785 C CA . PHE B 1 119 ? -29.266 16.266 41.875 1 83.19 119 PHE B CA 1
ATOM 5786 C C . PHE B 1 119 ? -30.281 16.797 40.906 1 83.19 119 PHE B C 1
ATOM 5788 O O . PHE B 1 119 ? -29.953 17.562 40 1 83.19 119 PHE B O 1
ATOM 5795 N N . LEU B 1 120 ? -31.453 16.328 41.094 1 83.56 120 LEU B N 1
ATOM 5796 C CA . LEU B 1 120 ? -32.594 16.797 40.281 1 83.56 120 LEU B CA 1
ATOM 5797 C C . LEU B 1 120 ? -33.625 17.484 41.156 1 83.56 120 LEU B C 1
ATOM 5799 O O . LEU B 1 120 ? -33.969 16.953 42.219 1 83.56 120 LEU B O 1
ATOM 5803 N N . GLN B 1 121 ? -33.938 18.688 40.781 1 82.44 121 GLN B N 1
ATOM 5804 C CA . GLN B 1 121 ? -35 19.406 41.469 1 82.44 121 GLN B CA 1
ATOM 5805 C C . GLN B 1 121 ? -36.281 19.469 40.594 1 82.44 121 GLN B C 1
ATOM 5807 O O . GLN B 1 121 ? -36.25 19.938 39.469 1 82.44 121 GLN B O 1
ATOM 5812 N N . VAL B 1 122 ? -37.344 18.906 41.156 1 82 122 VAL B N 1
ATOM 5813 C CA . VAL B 1 122 ? -38.594 18.891 40.406 1 82 122 VAL B CA 1
ATOM 5814 C C . VAL B 1 122 ? -39.75 19.375 41.281 1 82 122 VAL B C 1
ATOM 5816 O O . VAL B 1 122 ? -39.719 19.156 42.5 1 82 122 VAL B O 1
ATOM 5819 N N . GLN B 1 123 ? -40.656 20.047 40.594 1 80.75 123 GLN B N 1
ATOM 5820 C CA . GLN B 1 123 ? -41.812 20.484 41.344 1 80.75 123 GLN B CA 1
ATOM 5821 C C . GLN B 1 123 ? -42.688 19.297 41.75 1 80.75 123 GLN B C 1
ATOM 5823 O O . GLN B 1 123 ? -42.844 18.344 41 1 80.75 123 GLN B O 1
ATOM 5828 N N . ARG B 1 124 ? -43.125 19.312 42.906 1 78.75 124 ARG B N 1
ATOM 5829 C CA . ARG B 1 124 ? -43.875 18.188 43.469 1 78.75 124 ARG B CA 1
ATOM 5830 C C . ARG B 1 124 ? -45.094 17.875 42.625 1 78.75 124 ARG B C 1
ATOM 5832 O O . ARG B 1 124 ? -45.438 16.703 42.406 1 78.75 124 ARG B O 1
ATOM 5839 N N . ASP B 1 125 ? -45.719 18.906 42.031 1 74.75 125 ASP B N 1
ATOM 5840 C CA . ASP B 1 125 ? -46.969 18.703 41.312 1 74.75 125 ASP B CA 1
ATOM 5841 C C . ASP B 1 125 ? -46.688 18.047 39.938 1 74.75 125 ASP B C 1
ATOM 5843 O O . ASP B 1 125 ? -47.594 17.406 39.375 1 74.75 125 ASP B O 1
ATOM 5847 N N . ALA B 1 126 ? -45.469 18.078 39.562 1 75.69 126 ALA B N 1
ATOM 5848 C CA . ALA B 1 126 ? -45.156 17.547 38.25 1 75.69 126 ALA B CA 1
ATOM 5849 C C . ALA B 1 126 ? -44.75 16.078 38.344 1 75.69 126 ALA B C 1
ATOM 5851 O O . ALA B 1 126 ? -44.781 15.359 37.344 1 75.69 126 ALA B O 1
ATOM 5852 N N . LEU B 1 127 ? -44.469 15.633 39.438 1 74.75 127 LEU B N 1
ATOM 5853 C CA . LEU B 1 127 ? -44 14.266 39.594 1 74.75 127 LEU B CA 1
ATOM 5854 C C . LEU B 1 127 ? -45.156 13.305 39.75 1 74.75 127 LEU B C 1
ATOM 5856 O O . LEU B 1 127 ? -46.031 13.523 40.594 1 74.75 127 LEU B O 1
ATOM 5860 N N . THR B 1 128 ? -45.375 12.414 38.781 1 74.12 128 THR B N 1
ATOM 5861 C CA . THR B 1 128 ? -46.375 11.352 38.875 1 74.12 128 THR B CA 1
ATOM 5862 C C . THR B 1 128 ? -45.719 10.039 39.312 1 74.12 128 THR B C 1
ATOM 5864 O O . THR B 1 128 ? -44.5 9.875 39.219 1 74.12 128 THR B O 1
ATOM 5867 N N . PRO B 1 129 ? -46.406 9.18 40 1 71.44 129 PRO B N 1
ATOM 5868 C CA . PRO B 1 129 ? -45.875 7.895 40.469 1 71.44 129 PRO B CA 1
ATOM 5869 C C . PRO B 1 129 ? -45.25 7.082 39.312 1 71.44 129 PRO B C 1
ATOM 5871 O O . PRO B 1 129 ? -44.438 6.188 39.594 1 71.44 129 PRO B O 1
ATOM 5874 N N . GLU B 1 130 ? -45.5 7.422 38.219 1 74.44 130 GLU B N 1
ATOM 5875 C CA . GLU B 1 130 ? -44.938 6.68 37.094 1 74.44 130 GLU B CA 1
ATOM 5876 C C . GLU B 1 130 ? -43.844 7.492 36.375 1 74.44 130 GLU B C 1
ATOM 5878 O O . GLU B 1 130 ? -43.625 7.309 35.188 1 74.44 130 GLU B O 1
ATOM 5883 N N . SER B 1 131 ? -43.125 8.188 37.031 1 80.38 131 SER B N 1
ATOM 5884 C CA . SER B 1 131 ? -42.031 8.953 36.406 1 80.38 131 SER B CA 1
ATOM 5885 C C . SER B 1 131 ? -40.781 8.109 36.25 1 80.38 131 SER B C 1
ATOM 5887 O O . SER B 1 131 ? -40.531 7.207 37.031 1 80.38 131 SER B O 1
ATOM 5889 N N . GLU B 1 132 ? -40.188 8.328 35.125 1 83.5 132 GLU B N 1
ATOM 5890 C CA . GLU B 1 132 ? -38.938 7.609 34.781 1 83.5 132 GLU B CA 1
ATOM 5891 C C . GLU B 1 132 ? -37.812 8.578 34.5 1 83.5 132 GLU B C 1
ATOM 5893 O O . GLU B 1 132 ? -38.031 9.688 34.031 1 83.5 132 GLU B O 1
ATOM 5898 N N . VAL B 1 133 ? -36.594 8.164 34.938 1 83.12 133 VAL B N 1
ATOM 5899 C CA . VAL B 1 133 ? -35.375 8.898 34.625 1 83.12 133 VAL B CA 1
ATOM 5900 C C . VAL B 1 133 ? -34.656 8.203 33.469 1 83.12 133 VAL B C 1
ATOM 5902 O O . VAL B 1 133 ? -34.375 7 33.531 1 83.12 133 VAL B O 1
ATOM 5905 N N . GLN B 1 134 ? -34.469 8.961 32.531 1 80.75 134 GLN B N 1
ATOM 5906 C CA . GLN B 1 134 ? -33.625 8.477 31.438 1 80.75 134 GLN B CA 1
ATOM 5907 C C . GLN B 1 134 ? -32.188 8.945 31.594 1 80.75 134 GLN B C 1
ATOM 5909 O O . GLN B 1 134 ? -31.922 10.148 31.688 1 80.75 134 GLN B O 1
ATOM 5914 N N . LEU B 1 135 ? -31.297 7.996 31.641 1 83.38 135 LEU B N 1
ATOM 5915 C CA . LEU B 1 135 ? -29.859 8.234 31.797 1 83.38 135 LEU B CA 1
ATOM 5916 C C . LEU B 1 135 ? -29.109 7.855 30.516 1 83.38 135 LEU B C 1
ATOM 5918 O O . LEU B 1 135 ? -29.297 6.754 30 1 83.38 135 LEU B O 1
ATOM 5922 N N . SER B 1 136 ? -28.422 8.875 30.016 1 81.94 136 SER B N 1
ATOM 5923 C CA . SER B 1 136 ? -27.562 8.648 28.875 1 81.94 136 SER B CA 1
ATOM 5924 C C . SER B 1 136 ? -26.125 9.062 29.156 1 81.94 136 SER B C 1
ATOM 5926 O O . SER B 1 136 ? -25.875 10.195 29.578 1 81.94 136 SER B O 1
ATOM 5928 N N . LEU B 1 137 ? -25.219 8.133 29.047 1 80.81 137 LEU B N 1
ATOM 5929 C CA . LEU B 1 137 ? -23.812 8.43 29.266 1 80.81 137 LEU B CA 1
ATOM 5930 C C . LEU B 1 137 ? -22.922 7.492 28.469 1 80.81 137 LEU B C 1
ATOM 5932 O O . LEU B 1 137 ? -23.391 6.461 27.969 1 80.81 137 LEU B O 1
ATOM 5936 N N . LEU B 1 138 ? -21.641 7.98 28.234 1 76.81 138 LEU B N 1
ATOM 5937 C CA . LEU B 1 138 ? -20.609 7.191 27.578 1 76.81 138 LEU B CA 1
ATOM 5938 C C . LEU B 1 138 ? -19.609 6.641 28.578 1 76.81 138 LEU B C 1
ATOM 5940 O O . LEU B 1 138 ? -18.938 7.406 29.281 1 76.81 138 LEU B O 1
ATOM 5944 N N . LEU B 1 139 ? -19.594 5.328 28.672 1 78 139 LEU B N 1
ATOM 5945 C CA . LEU B 1 139 ? -18.625 4.676 29.547 1 78 139 LEU B CA 1
ATOM 5946 C C . LEU B 1 139 ? -17.359 4.281 28.781 1 78 139 LEU B C 1
ATOM 5948 O O . LEU B 1 139 ? -17.438 3.504 27.812 1 78 139 LEU B O 1
ATOM 5952 N N . CYS B 1 140 ? -16.297 4.914 29.125 1 74.69 140 CYS B N 1
ATOM 5953 C CA . CYS B 1 140 ? -15.055 4.676 28.406 1 74.69 140 CYS B CA 1
ATOM 5954 C C . CYS B 1 140 ? -14.008 4.027 29.297 1 74.69 140 CYS B C 1
ATOM 5956 O O . CYS B 1 140 ? -13.875 4.395 30.469 1 74.69 140 CYS B O 1
ATOM 5958 N N . SER B 1 141 ? -13.453 3.016 28.812 1 68.56 141 SER B N 1
ATOM 5959 C CA . SER B 1 141 ? -12.258 2.436 29.422 1 68.56 141 SER B CA 1
ATOM 5960 C C . SER B 1 141 ? -11.008 2.797 28.625 1 68.56 141 SER B C 1
ATOM 5962 O O . SER B 1 141 ? -11.086 3.488 27.609 1 68.56 141 SER B O 1
ATOM 5964 N N . SER B 1 142 ? -9.797 2.369 29.016 1 64.25 142 SER B N 1
ATOM 5965 C CA . SER B 1 142 ? -8.539 2.637 28.328 1 64.25 142 SER B CA 1
ATOM 5966 C C . SER B 1 142 ? -8.547 2.066 26.906 1 64.25 142 SER B C 1
ATOM 5968 O O . SER B 1 142 ? -7.801 2.529 26.047 1 64.25 142 SER B O 1
ATOM 5970 N N . LYS B 1 143 ? -9.539 1.221 26.656 1 57.22 143 LYS B N 1
ATOM 5971 C CA . LYS B 1 143 ? -9.461 0.504 25.375 1 57.22 143 LYS B CA 1
ATOM 5972 C C . LYS B 1 143 ? -10.703 0.756 24.531 1 57.22 143 LYS B C 1
ATOM 5974 O O . LYS B 1 143 ? -10.625 0.743 23.297 1 57.22 143 LYS B O 1
ATOM 5979 N N . HIS B 1 144 ? -11.852 0.866 25.266 1 61.69 144 HIS B N 1
ATOM 5980 C CA . HIS B 1 144 ? -13.086 0.991 24.484 1 61.69 144 HIS B CA 1
ATOM 5981 C C . HIS B 1 144 ? -14.094 1.882 25.203 1 61.69 144 HIS B C 1
ATOM 5983 O O . HIS B 1 144 ? -14.055 2.008 26.438 1 61.69 144 HIS B O 1
ATOM 5989 N N . CYS B 1 145 ? -14.875 2.564 24.359 1 64.12 145 CYS B N 1
ATOM 5990 C CA . CYS B 1 145 ? -15.984 3.352 24.906 1 64.12 145 CYS B CA 1
ATOM 5991 C C . CYS B 1 145 ? -17.328 2.766 24.469 1 64.12 145 CYS B C 1
ATOM 5993 O O . CYS B 1 145 ? -17.484 2.312 23.344 1 64.12 145 CYS B O 1
ATOM 5995 N N . MET B 1 146 ? -18.312 2.574 25.547 1 66.94 146 MET B N 1
ATOM 5996 C CA . MET B 1 146 ? -19.656 2.041 25.281 1 66.94 146 MET B CA 1
ATOM 5997 C C . MET B 1 146 ? -20.734 3.043 25.703 1 66.94 146 MET B C 1
ATOM 5999 O O . MET B 1 146 ? -20.703 3.564 26.812 1 66.94 146 MET B O 1
ATOM 6003 N N . PRO B 1 147 ? -21.641 3.334 24.797 1 70 147 PRO B N 1
ATOM 6004 C CA . PRO B 1 147 ? -22.75 4.18 25.219 1 70 147 PRO B CA 1
ATOM 6005 C C . PRO B 1 147 ? -23.781 3.424 26.062 1 70 147 PRO B C 1
ATOM 6007 O O . PRO B 1 147 ? -24.078 2.26 25.781 1 70 147 PRO B O 1
ATOM 6010 N N . VAL B 1 148 ? -24.188 4.012 27.188 1 75.75 148 VAL B N 1
ATOM 6011 C CA . VAL B 1 148 ? -25.188 3.432 28.062 1 75.75 148 VAL B CA 1
ATOM 6012 C C . VAL B 1 148 ? -26.438 4.312 28.078 1 75.75 148 VAL B C 1
ATOM 6014 O O . VAL B 1 148 ? -26.359 5.508 28.359 1 75.75 148 VAL B O 1
ATOM 6017 N N . ASN B 1 149 ? -27.547 3.758 27.672 1 73.44 149 ASN B N 1
ATOM 6018 C CA . ASN B 1 149 ? -28.859 4.379 27.797 1 73.44 149 ASN B CA 1
ATOM 6019 C C . ASN B 1 149 ? -29.797 3.527 28.641 1 73.44 149 ASN B C 1
ATOM 6021 O O . ASN B 1 149 ? -30.156 2.41 28.266 1 73.44 149 ASN B O 1
ATOM 6025 N N . ARG B 1 150 ? -30.109 4.055 29.781 1 78.56 150 ARG B N 1
ATOM 6026 C CA . ARG B 1 150 ? -30.984 3.33 30.688 1 78.56 150 ARG B CA 1
ATOM 6027 C C . ARG B 1 150 ? -32.188 4.195 31.109 1 78.56 150 ARG B C 1
ATOM 6029 O O . ARG B 1 150 ? -32.031 5.391 31.359 1 78.56 150 ARG B O 1
ATOM 6036 N N . THR B 1 151 ? -33.312 3.592 31 1 78.31 151 THR B N 1
ATOM 6037 C CA . THR B 1 151 ? -34.5 4.184 31.609 1 78.31 151 THR B CA 1
ATOM 6038 C C . THR B 1 151 ? -34.812 3.533 32.938 1 78.31 151 THR B C 1
ATOM 6040 O O . THR B 1 151 ? -35.031 2.326 33.031 1 78.31 151 THR B O 1
ATOM 6043 N N . ILE B 1 152 ? -34.781 4.301 33.969 1 80.94 152 ILE B N 1
ATOM 6044 C CA . ILE B 1 152 ? -35 3.775 35.312 1 80.94 152 ILE B CA 1
ATOM 6045 C C . ILE B 1 152 ? -36.25 4.363 35.906 1 80.94 152 ILE B C 1
ATOM 6047 O O . ILE B 1 152 ? -36.406 5.586 36 1 80.94 152 ILE B O 1
ATOM 6051 N N . PRO B 1 153 ? -37.125 3.533 36.219 1 80.94 153 PRO B N 1
ATOM 6052 C CA . PRO B 1 153 ? -38.312 4.059 36.875 1 80.94 153 PRO B CA 1
ATOM 6053 C C . PRO B 1 153 ? -38.031 4.586 38.281 1 80.94 153 PRO B C 1
ATOM 6055 O O . PRO B 1 153 ? -37.219 4.023 39 1 80.94 153 PRO B O 1
ATOM 6058 N N . ILE B 1 154 ? -38.656 5.762 38.594 1 77.44 154 ILE B N 1
ATOM 6059 C CA . ILE B 1 154 ? -38.5 6.359 39.938 1 77.44 154 ILE B CA 1
ATOM 6060 C C . ILE B 1 154 ? -39.688 5.934 40.812 1 77.44 154 ILE B C 1
ATOM 6062 O O . ILE B 1 154 ? -40.844 6.035 40.438 1 77.44 154 ILE B O 1
ATOM 6066 N N . THR B 1 155 ? -39.344 5.238 41.906 1 76.62 155 THR B N 1
ATOM 6067 C CA . THR B 1 155 ? -40.344 4.906 42.906 1 76.62 155 THR B CA 1
ATOM 6068 C C . THR B 1 155 ? -40.25 5.875 44.094 1 76.62 155 THR B C 1
ATOM 6070 O O . THR B 1 155 ? -39.281 5.871 44.844 1 76.62 155 THR B O 1
ATOM 6073 N N . LEU B 1 156 ? -41.125 6.816 44.125 1 73 156 LEU B N 1
ATOM 6074 C CA . LEU B 1 156 ? -41.156 7.789 45.219 1 73 156 LEU B CA 1
ATOM 6075 C C . LEU B 1 156 ? -41.688 7.168 46.5 1 73 156 LEU B C 1
ATOM 6077 O O . LEU B 1 156 ? -42.75 6.551 46.469 1 73 156 LEU B O 1
ATOM 6081 N N . PRO B 1 157 ? -40.906 7.102 47.469 1 74 157 PRO B N 1
ATOM 6082 C CA . PRO B 1 157 ? -41.438 6.637 48.75 1 74 157 PRO B CA 1
ATOM 6083 C C . PRO B 1 157 ? -42.5 7.582 49.312 1 74 157 PRO B C 1
ATOM 6085 O O . PRO B 1 157 ? -42.406 8.797 49.125 1 74 157 PRO B O 1
ATOM 6088 N N . ASN B 1 158 ? -43.656 7.184 49.719 1 71.25 158 ASN B N 1
ATOM 6089 C CA . ASN B 1 158 ? -44.656 7.934 50.469 1 71.25 158 ASN B CA 1
ATOM 6090 C C . ASN B 1 158 ? -44.594 7.66 51.969 1 71.25 158 ASN B C 1
ATOM 6092 O O . ASN B 1 158 ? -44.781 6.523 52.406 1 71.25 158 ASN B O 1
ATOM 6096 N N . PRO B 1 159 ? -44.25 8.617 52.844 1 73.81 159 PRO B N 1
ATOM 6097 C CA . PRO B 1 159 ? -44 10.062 52.844 1 73.81 159 PRO B CA 1
ATOM 6098 C C . PRO B 1 159 ? -42.562 10.422 52.5 1 73.81 159 PRO B C 1
ATOM 6100 O O . PRO B 1 159 ? -41.656 9.648 52.75 1 73.81 159 PRO B O 1
ATOM 6103 N N . LEU B 1 160 ? -42.312 11.562 51.719 1 74.75 160 LEU B N 1
ATOM 6104 C CA . LEU B 1 160 ? -40.969 12.039 51.344 1 74.75 160 LEU B CA 1
ATOM 6105 C C . LEU B 1 160 ? -40.281 12.742 52.5 1 74.75 160 LEU B C 1
ATOM 6107 O O . LEU B 1 160 ? -40.906 13.578 53.188 1 74.75 160 LEU B O 1
ATOM 6111 N N . PRO B 1 161 ? -39.125 12.258 52.875 1 79.44 161 PRO B N 1
ATOM 6112 C CA . PRO B 1 161 ? -38.406 12.945 53.938 1 79.44 161 PRO B CA 1
ATOM 6113 C C . PRO B 1 161 ? -38.062 14.391 53.594 1 79.44 161 PRO B C 1
ATOM 6115 O O . PRO B 1 161 ? -37.906 14.734 52.438 1 79.44 161 PRO B O 1
ATOM 6118 N N . SER B 1 162 ? -38.156 15.234 54.562 1 78.56 162 SER B N 1
ATOM 6119 C CA . SER B 1 162 ? -37.75 16.625 54.406 1 78.56 162 SER B CA 1
ATOM 6120 C C . SER B 1 162 ? -36.25 16.766 54.219 1 78.56 162 SER B C 1
ATOM 6122 O O . SER B 1 162 ? -35.469 15.93 54.719 1 78.56 162 SER B O 1
ATOM 6124 N N . ILE B 1 163 ? -35.75 17.734 53.406 1 77.19 163 ILE B N 1
ATOM 6125 C CA . ILE B 1 163 ? -34.344 17.953 53.062 1 77.19 163 ILE B CA 1
ATOM 6126 C C . ILE B 1 163 ? -33.5 18.094 54.312 1 77.19 163 ILE B C 1
ATOM 6128 O O . ILE B 1 163 ? -32.344 17.734 54.344 1 77.19 163 ILE B O 1
ATOM 6132 N N . ASP B 1 164 ? -34.094 18.562 55.375 1 74.94 164 ASP B N 1
ATOM 6133 C CA . ASP B 1 164 ? -33.375 18.781 56.625 1 74.94 164 ASP B CA 1
ATOM 6134 C C . ASP B 1 164 ? -33.094 17.453 57.344 1 74.94 164 ASP B C 1
ATOM 6136 O O . ASP B 1 164 ? -32.25 17.406 58.219 1 74.94 164 ASP B O 1
ATOM 6140 N N . GLU B 1 165 ? -33.656 16.406 56.875 1 75.75 165 GLU B N 1
ATOM 6141 C CA . GLU B 1 165 ? -33.5 15.125 57.562 1 75.75 165 GLU B CA 1
ATOM 6142 C C . GLU B 1 165 ? -32.562 14.195 56.781 1 75.75 165 GLU B C 1
ATOM 6144 O O . GLU B 1 165 ? -32.188 13.125 57.281 1 75.75 165 GLU B O 1
ATOM 6149 N N . VAL B 1 166 ? -32.25 14.641 55.656 1 78 166 VAL B N 1
ATOM 6150 C CA . VAL B 1 166 ? -31.422 13.742 54.844 1 78 166 VAL B CA 1
ATOM 6151 C C . VAL B 1 166 ? -29.953 14.078 55.031 1 78 166 VAL B C 1
ATOM 6153 O O . VAL B 1 166 ? -29.594 15.25 55.188 1 78 166 VAL B O 1
ATOM 6156 N N . PRO B 1 167 ? -29.031 13 55.188 1 76.31 167 PRO B N 1
ATOM 6157 C CA . PRO B 1 167 ? -27.594 13.211 55.406 1 76.31 167 PRO B CA 1
ATOM 6158 C C . PRO B 1 167 ? -26.891 13.945 54.281 1 76.31 167 PRO B C 1
ATOM 6160 O O . PRO B 1 167 ? -25.766 14.43 54.438 1 76.31 167 PRO B O 1
ATOM 6163 N N . TRP B 1 168 ? -27.516 14 53.125 1 76 168 TRP B N 1
ATOM 6164 C CA . TRP B 1 168 ? -26.828 14.602 52 1 76 168 TRP B CA 1
ATOM 6165 C C . TRP B 1 168 ? -27.297 16.031 51.75 1 76 168 TRP B C 1
ATOM 6167 O O . TRP B 1 168 ? -27.031 16.625 50.719 1 76 168 TRP B O 1
ATOM 6177 N N . GLU B 1 169 ? -27.859 16.672 52.688 1 72 169 GLU B N 1
ATOM 6178 C CA . GLU B 1 169 ? -28.297 18.062 52.594 1 72 169 GLU B CA 1
ATOM 6179 C C . GLU B 1 169 ? -27.109 18.984 52.281 1 72 169 GLU B C 1
ATOM 6181 O O . GLU B 1 169 ? -27.203 19.859 51.406 1 72 169 GLU B O 1
ATOM 6186 N N . ASP B 1 170 ? -26.031 18.781 52.969 1 68 170 ASP B N 1
ATOM 6187 C CA . ASP B 1 170 ? -24.859 19.656 52.812 1 68 170 ASP B CA 1
ATOM 6188 C C . ASP B 1 170 ? -24.312 19.562 51.375 1 68 170 ASP B C 1
ATOM 6190 O O . ASP B 1 170 ? -23.891 20.578 50.812 1 68 170 ASP B O 1
ATOM 6194 N N . THR B 1 171 ? -24.359 18.375 50.812 1 74.44 171 THR B N 1
ATOM 6195 C CA . THR B 1 171 ? -23.844 18.219 49.469 1 74.44 171 THR B CA 1
ATOM 6196 C C . THR B 1 171 ? -24.766 18.906 48.469 1 74.44 171 THR B C 1
ATOM 6198 O O . THR B 1 171 ? -24.281 19.516 47.5 1 74.44 171 THR B O 1
ATOM 6201 N N . TYR B 1 172 ? -25.984 18.875 48.781 1 76.62 172 TYR B N 1
ATOM 6202 C CA . TYR B 1 172 ? -26.953 19.531 47.906 1 76.62 172 TYR B CA 1
ATOM 6203 C C . TYR B 1 172 ? -26.812 21.047 47.969 1 76.62 172 TYR B C 1
ATOM 6205 O O . TYR B 1 172 ? -26.812 21.719 46.938 1 76.62 172 TYR B O 1
ATOM 6213 N N . LEU B 1 173 ? -26.734 21.609 49.125 1 68.88 173 LEU B N 1
ATOM 6214 C CA . LEU B 1 173 ? -26.609 23.062 49.281 1 68.88 173 LEU B CA 1
ATOM 6215 C C . LEU B 1 173 ? -25.312 23.578 48.688 1 68.88 173 LEU B C 1
ATOM 6217 O O . LEU B 1 173 ? -25.266 24.703 48.188 1 68.88 173 LEU B O 1
ATOM 6221 N N . LEU B 1 174 ? -24.266 22.766 48.625 1 64.38 174 LEU B N 1
ATOM 6222 C CA . LEU B 1 174 ? -23.016 23.141 48 1 64.38 174 LEU B CA 1
ATOM 6223 C C . LEU B 1 174 ? -23.188 23.25 46.469 1 64.38 174 LEU B C 1
ATOM 6225 O O . LEU B 1 174 ? -22.547 24.094 45.844 1 64.38 174 LEU B O 1
ATOM 6229 N N . TYR B 1 175 ? -24.031 22.375 46 1 66.44 175 TYR B N 1
ATOM 6230 C CA . TYR B 1 175 ? -24.25 22.359 44.562 1 66.44 175 TYR B CA 1
ATOM 6231 C C . TYR B 1 175 ? -25.172 23.5 44.156 1 66.44 175 TYR B C 1
ATOM 6233 O O . TYR B 1 175 ? -25.078 24.016 43.031 1 66.44 175 TYR B O 1
ATOM 6241 N N . THR B 1 176 ? -26.141 23.984 44.938 1 61.28 176 THR B N 1
ATOM 6242 C CA . THR B 1 176 ? -27.141 24.984 44.594 1 61.28 176 THR B CA 1
ATOM 6243 C C . THR B 1 176 ? -26.656 26.391 45 1 61.28 176 THR B C 1
ATOM 6245 O O . THR B 1 176 ? -27.25 27.391 44.594 1 61.28 176 THR B O 1
ATOM 6248 N N . ASN B 1 177 ? -25.797 26.781 45.781 1 50.5 177 ASN B N 1
ATOM 6249 C CA . ASN B 1 177 ? -25.359 28.109 46.188 1 50.5 177 ASN B CA 1
ATOM 6250 C C . ASN B 1 177 ? -24.625 28.797 45.031 1 50.5 177 ASN B C 1
ATOM 6252 O O . ASN B 1 177 ? -23.641 28.281 44.5 1 50.5 177 ASN B O 1
ATOM 6256 N N . PRO B 1 178 ? -25.172 29.922 44.219 1 43.53 178 PRO B N 1
ATOM 6257 C CA . PRO B 1 178 ? -24.734 30.797 43.125 1 43.53 178 PRO B CA 1
ATOM 6258 C C . PRO B 1 178 ? -23.328 31.344 43.344 1 43.53 178 PRO B C 1
ATOM 6260 O O . PRO B 1 178 ? -22.75 31.922 42.406 1 43.53 178 PRO B O 1
ATOM 6263 N N . VAL B 1 179 ? -22.781 31.953 44.375 1 38.94 179 VAL B N 1
ATOM 6264 C CA . VAL B 1 179 ? -21.594 32.781 44.5 1 38.94 179 VAL B CA 1
ATOM 6265 C C . VAL B 1 179 ? -20.422 32.156 43.75 1 38.94 179 VAL B C 1
ATOM 6267 O O . VAL B 1 179 ? -19.609 32.844 43.156 1 38.94 179 VAL B O 1
ATOM 6270 N N . VAL B 1 180 ? -19.891 30.984 44 1 36.91 180 VAL B N 1
ATOM 6271 C CA . VAL B 1 180 ? -18.609 30.531 43.469 1 36.91 180 VAL B CA 1
ATOM 6272 C C . VAL B 1 180 ? -18.719 30.266 41.969 1 36.91 180 VAL B C 1
ATOM 6274 O O . VAL B 1 180 ? -17.75 30.422 41.25 1 36.91 180 VAL B O 1
ATOM 6277 N N . HIS B 1 181 ? -19.672 29.516 41.344 1 33.03 181 HIS B N 1
ATOM 6278 C CA . HIS B 1 181 ? -19.703 29.375 39.906 1 33.03 181 HIS B CA 1
ATOM 6279 C C . HIS B 1 181 ? -20.453 30.547 39.25 1 33.03 181 HIS B C 1
ATOM 6281 O O . HIS B 1 181 ? -21.688 30.578 39.25 1 33.03 181 HIS B O 1
ATOM 6287 N N . THR B 1 182 ? -20.172 31.781 39.344 1 32.09 182 THR B N 1
ATOM 6288 C CA . THR B 1 182 ? -20.672 32.938 38.625 1 32.09 182 THR B CA 1
ATOM 6289 C C . THR B 1 182 ? -21.047 32.562 37.188 1 32.09 182 THR B C 1
ATOM 6291 O O . THR B 1 182 ? -22.078 33.031 36.688 1 32.09 182 THR B O 1
ATOM 6294 N N . ALA B 1 183 ? -20.047 32.906 36.219 1 31.81 183 ALA B N 1
ATOM 6295 C CA . ALA B 1 183 ? -20.281 33.281 34.844 1 31.81 183 ALA B CA 1
ATOM 6296 C C . ALA B 1 183 ? -21.141 32.25 34.125 1 31.81 183 ALA B C 1
ATOM 6298 O O . ALA B 1 183 ? -22.141 32.625 33.5 1 31.81 183 ALA B O 1
ATOM 6299 N N . GLU B 1 184 ? -20.531 31.266 33.344 1 30.56 184 GLU B N 1
ATOM 6300 C CA . GLU B 1 184 ? -20.891 30.656 32.062 1 30.56 184 GLU B CA 1
ATOM 6301 C C . GLU B 1 184 ? -21.953 29.578 32.25 1 30.56 184 GLU B C 1
ATOM 6303 O O . GLU B 1 184 ? -21.672 28.391 32.094 1 30.56 184 GLU B O 1
ATOM 6308 N N . SER B 1 185 ? -22.703 29.578 33.25 1 29.56 185 SER B N 1
ATOM 6309 C CA . SER B 1 185 ? -23.672 28.531 33.562 1 29.56 185 SER B CA 1
ATOM 6310 C C . SER B 1 185 ? -24.891 28.609 32.656 1 29.56 185 SER B C 1
ATOM 6312 O O . SER B 1 185 ? -25.891 27.938 32.875 1 29.56 185 SER B O 1
ATOM 6314 N N . GLU B 1 186 ? -25.297 29.781 32.094 1 30.72 186 GLU B N 1
ATOM 6315 C CA . GLU B 1 186 ? -26.672 30 31.672 1 30.72 186 GLU B CA 1
ATOM 6316 C C . GLU B 1 186 ? -27.156 28.891 30.734 1 30.72 186 GLU B C 1
ATOM 6318 O O . GLU B 1 186 ? -28.297 28.906 30.281 1 30.72 186 GLU B O 1
ATOM 6323 N N . HIS B 1 187 ? -26.516 28.219 29.875 1 29.59 187 HIS B N 1
ATOM 6324 C CA . HIS B 1 187 ? -27.391 27.797 28.781 1 29.59 187 HIS B CA 1
ATOM 6325 C C . HIS B 1 187 ? -28.5 26.891 29.297 1 29.59 187 HIS B C 1
ATOM 6327 O O . HIS B 1 187 ? -28.25 25.812 29.812 1 29.59 187 HIS B O 1
ATOM 6333 N N . LEU B 1 188 ? -29.625 27.359 29.781 1 28.42 188 LEU B N 1
ATOM 6334 C CA . LEU B 1 188 ? -30.953 26.781 29.938 1 28.42 188 LEU B CA 1
ATOM 6335 C C . LEU B 1 188 ? -31.312 25.906 28.734 1 28.42 188 LEU B C 1
ATOM 6337 O O . LEU B 1 188 ? -31.5 26.422 27.625 1 28.42 188 LEU B O 1
ATOM 6341 N N . ILE B 1 189 ? -30.719 24.859 28.438 1 29.33 189 ILE B N 1
ATOM 6342 C CA . ILE B 1 189 ? -31.281 24.094 27.328 1 29.33 189 ILE B CA 1
ATOM 6343 C C . ILE B 1 189 ? -32.688 23.656 27.672 1 29.33 189 ILE B C 1
ATOM 6345 O O . ILE B 1 189 ? -32.906 22.969 28.672 1 29.33 189 ILE B O 1
ATOM 6349 N N . ASP B 1 190 ? -33.781 24.438 27.391 1 25.67 190 ASP B N 1
ATOM 6350 C CA . ASP B 1 190 ? -35.188 24.047 27.328 1 25.67 190 ASP B CA 1
ATOM 6351 C C . ASP B 1 190 ? -35.344 22.641 26.734 1 25.67 190 ASP B C 1
ATOM 6353 O O . ASP B 1 190 ? -34.844 22.359 25.641 1 25.67 190 ASP B O 1
ATOM 6357 N N . SER B 1 191 ? -35.531 21.594 27.484 1 28.17 191 SER B N 1
ATOM 6358 C CA . SER B 1 191 ? -35.75 20.141 27.375 1 28.17 191 SER B CA 1
ATOM 6359 C C . SER B 1 191 ? -36.938 19.812 26.469 1 28.17 191 SER B C 1
ATOM 6361 O O . SER B 1 191 ? -37.375 18.672 26.406 1 28.17 191 SER B O 1
ATOM 6363 N N . THR B 1 192 ? -37.844 20.688 26.016 1 26.16 192 THR B N 1
ATOM 6364 C CA . THR B 1 192 ? -39.062 20.172 25.453 1 26.16 192 THR B CA 1
ATOM 6365 C C . THR B 1 192 ? -38.812 19.141 24.375 1 26.16 192 THR B C 1
ATOM 6367 O O . THR B 1 192 ? -39.719 18.5 23.875 1 26.16 192 THR B O 1
ATOM 6370 N N . GLU B 1 193 ? -37.938 19.391 23.422 1 26.8 193 GLU B N 1
ATOM 6371 C CA . GLU B 1 193 ? -38.219 18.766 22.125 1 26.8 193 GLU B CA 1
ATOM 6372 C C . GLU B 1 193 ? -38.094 17.25 22.219 1 26.8 193 GLU B C 1
ATOM 6374 O O . GLU B 1 193 ? -37.344 16.719 23.047 1 26.8 193 GLU B O 1
ATOM 6379 N N . GLN B 1 194 ? -38.625 16.359 21.141 1 25.86 194 GLN B N 1
ATOM 6380 C CA . GLN B 1 194 ? -39.188 15.047 20.844 1 25.86 194 GLN B CA 1
ATOM 6381 C C . GLN B 1 194 ? -38.156 13.945 21.125 1 25.86 194 GLN B C 1
ATOM 6383 O O . GLN B 1 194 ? -36.969 14.148 20.969 1 25.86 194 GLN B O 1
ATOM 6388 N N . THR B 1 195 ? -38.594 12.758 21.766 1 27.34 195 THR B N 1
ATOM 6389 C CA . THR B 1 195 ? -38.281 11.438 22.297 1 27.34 195 THR B CA 1
ATOM 6390 C C . THR B 1 195 ? -37.5 10.609 21.297 1 27.34 195 THR B C 1
ATOM 6392 O O . THR B 1 195 ? -37.25 9.422 21.516 1 27.34 195 THR B O 1
ATOM 6395 N N . THR B 1 196 ? -37.656 10.695 20.016 1 27.41 196 THR B N 1
ATOM 6396 C CA . THR B 1 196 ? -37.469 9.492 19.203 1 27.41 196 THR B CA 1
ATOM 6397 C C . THR B 1 196 ? -36.125 8.852 19.531 1 27.41 196 THR B C 1
ATOM 6399 O O . THR B 1 196 ? -35.25 9.484 20.125 1 27.41 196 THR B O 1
ATOM 6402 N N . ASP B 1 197 ? -35.719 7.727 18.734 1 28.23 197 ASP B N 1
ATOM 6403 C CA . ASP B 1 197 ? -34.812 6.586 18.828 1 28.23 197 ASP B CA 1
ATOM 6404 C C . ASP B 1 197 ? -33.406 7.031 19.219 1 28.23 197 ASP B C 1
ATOM 6406 O O . ASP B 1 197 ? -32.906 8.062 18.734 1 28.23 197 ASP B O 1
ATOM 6410 N N . ILE B 1 198 ? -32.969 6.598 20.406 1 30.09 198 ILE B N 1
ATOM 6411 C CA . ILE B 1 198 ? -31.812 6.844 21.266 1 30.09 198 ILE B CA 1
ATOM 6412 C C . ILE B 1 198 ? -30.578 7.133 20.406 1 30.09 198 ILE B C 1
ATOM 6414 O O . ILE B 1 198 ? -29.719 7.918 20.797 1 30.09 198 ILE B O 1
ATOM 6418 N N . ALA B 1 199 ? -30.234 6.266 19.531 1 32.88 199 ALA B N 1
ATOM 6419 C CA . ALA B 1 199 ? -29.141 6.453 18.594 1 32.88 199 ALA B CA 1
ATOM 6420 C C . ALA B 1 199 ? -29.219 7.812 17.906 1 32.88 199 ALA B C 1
ATOM 6422 O O . ALA B 1 199 ? -28.219 8.359 17.469 1 32.88 199 ALA B O 1
ATOM 6423 N N . GLU B 1 200 ? -30.406 8.328 17.688 1 34.69 200 GLU B N 1
ATOM 6424 C CA . GLU B 1 200 ? -30.922 9.578 17.125 1 34.69 200 GLU B CA 1
ATOM 6425 C C . GLU B 1 200 ? -30.547 10.766 18.016 1 34.69 200 GLU B C 1
ATOM 6427 O O . GLU B 1 200 ? -30.391 11.883 17.531 1 34.69 200 GLU B O 1
ATOM 6432 N N . SER B 1 201 ? -30.578 10.656 19.375 1 35.59 201 SER B N 1
ATOM 6433 C CA . SER B 1 201 ? -30.516 11.703 20.375 1 35.59 201 SER B CA 1
ATOM 6434 C C . SER B 1 201 ? -29.094 12.258 20.516 1 35.59 201 SER B C 1
ATOM 6436 O O . SER B 1 201 ? -28.906 13.383 20.984 1 35.59 201 SER B O 1
ATOM 6438 N N . LEU B 1 202 ? -28.062 11.422 20.531 1 37.12 202 LEU B N 1
ATOM 6439 C CA . LEU B 1 202 ? -26.719 11.883 20.828 1 37.12 202 LEU B CA 1
ATOM 6440 C C . LEU B 1 202 ? -26.25 12.922 19.812 1 37.12 202 LEU B C 1
ATOM 6442 O O . LEU B 1 202 ? -25.438 13.789 20.141 1 37.12 202 LEU B O 1
ATOM 6446 N N . PHE B 1 203 ? -26.531 12.664 18.625 1 40.56 203 PHE B N 1
ATOM 6447 C CA . PHE B 1 203 ? -26.328 13.617 17.531 1 40.56 203 PHE B CA 1
ATOM 6448 C C . PHE B 1 203 ? -27.656 13.984 16.891 1 40.56 203 PHE B C 1
ATOM 6450 O O . PHE B 1 203 ? -27.969 13.5 15.797 1 40.56 203 PHE B O 1
ATOM 6457 N N . PRO B 1 204 ? -28.609 14.438 17.734 1 52.16 204 PRO B N 1
ATOM 6458 C CA . PRO B 1 204 ? -29.969 14.641 17.219 1 52.16 204 PRO B CA 1
ATOM 6459 C C . PRO B 1 204 ? -29.984 15.484 15.945 1 52.16 204 PRO B C 1
ATOM 6461 O O . PRO B 1 204 ? -29.516 16.625 15.945 1 52.16 204 PRO B O 1
ATOM 6464 N N . TRP B 1 205 ? -29.719 14.836 14.867 1 62.44 205 TRP B N 1
ATOM 6465 C CA . TRP B 1 205 ? -30.016 15.578 13.648 1 62.44 205 TRP B CA 1
ATOM 6466 C C . TRP B 1 205 ? -31.516 15.688 13.43 1 62.44 205 TRP B C 1
ATOM 6468 O O . TRP B 1 205 ? -32.25 14.695 13.555 1 62.44 205 TRP B O 1
ATOM 6478 N N . ASP B 1 206 ? -32.188 16.75 13.828 1 58.91 206 ASP B N 1
ATOM 6479 C CA . ASP B 1 206 ? -33.562 16.984 13.438 1 58.91 206 ASP B CA 1
ATOM 6480 C C . ASP B 1 206 ? -33.688 17.234 11.938 1 58.91 206 ASP B C 1
ATOM 6482 O O . ASP B 1 206 ? -33.875 18.375 11.508 1 58.91 206 ASP B O 1
ATOM 6486 N N . LEU B 1 207 ? -33.281 16.156 11.18 1 74.5 207 LEU B N 1
ATOM 6487 C CA . LEU B 1 207 ? -33.344 16.312 9.734 1 74.5 207 LEU B CA 1
ATOM 6488 C C . LEU B 1 207 ? -34.594 15.641 9.172 1 74.5 207 LEU B C 1
ATOM 6490 O O . LEU B 1 207 ? -35.031 14.609 9.688 1 74.5 207 LEU B O 1
ATOM 6494 N N . HIS B 1 208 ? -35.344 16.312 8.383 1 69.69 208 HIS B N 1
ATOM 6495 C CA . HIS B 1 208 ? -36.438 15.758 7.605 1 69.69 208 HIS B CA 1
ATOM 6496 C C . HIS B 1 208 ? -36.031 15.523 6.16 1 69.69 208 HIS B C 1
ATOM 6498 O O . HIS B 1 208 ? -36.281 16.359 5.289 1 69.69 208 HIS B O 1
ATOM 6504 N N . PRO B 1 209 ? -35.406 14.391 5.973 1 74.06 209 PRO B N 1
ATOM 6505 C CA . PRO B 1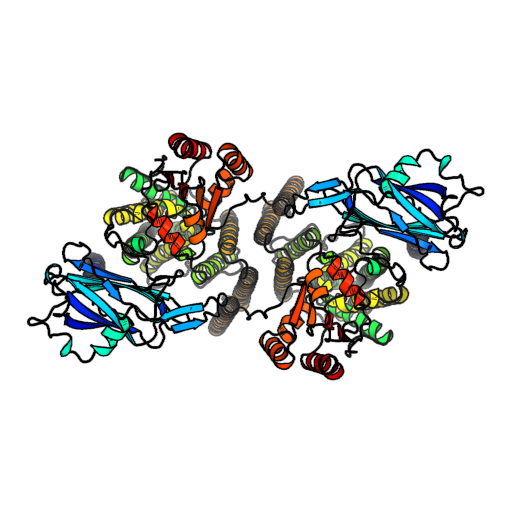 209 ? -34.844 14.148 4.637 1 74.06 209 PRO B CA 1
ATOM 6506 C C . PRO B 1 209 ? -35.938 13.922 3.586 1 74.06 209 PRO B C 1
ATOM 6508 O O . PRO B 1 209 ? -36.969 13.336 3.887 1 74.06 209 PRO B O 1
ATOM 6511 N N . ARG B 1 210 ? -35.781 14.609 2.389 1 74.12 210 ARG B N 1
ATOM 6512 C CA . ARG B 1 210 ? -36.562 14.344 1.182 1 74.12 210 ARG B CA 1
ATOM 6513 C C . ARG B 1 210 ? -35.844 13.383 0.259 1 74.12 210 ARG B C 1
ATOM 6515 O O . ARG B 1 210 ? -34.594 13.414 0.174 1 74.12 210 ARG B O 1
ATOM 6522 N N . TYR B 1 211 ? -36.469 12.414 -0.185 1 70.75 211 TYR B N 1
ATOM 6523 C CA . TYR B 1 211 ? -35.781 11.406 -1.004 1 70.75 211 TYR B CA 1
ATOM 6524 C C . TYR B 1 211 ? -36.062 11.641 -2.484 1 70.75 211 TYR B C 1
ATOM 6526 O O . TYR B 1 211 ? -37.219 11.883 -2.879 1 70.75 211 TYR B O 1
ATOM 6534 N N . PHE B 1 212 ? -35 12.031 -3.131 1 63.03 212 PHE B N 1
ATOM 6535 C CA . PHE B 1 212 ? -35.125 12.156 -4.578 1 63.03 212 PHE B CA 1
ATOM 6536 C C . PHE B 1 212 ? -35.406 10.797 -5.215 1 63.03 212 PHE B C 1
ATOM 6538 O O . PHE B 1 212 ? -34.688 9.828 -4.949 1 63.03 212 PHE B O 1
ATOM 6545 N N . GLN B 1 213 ? -36.688 10.312 -5.102 1 52.59 213 GLN B N 1
ATOM 6546 C CA . GLN B 1 213 ? -37.094 9.008 -5.613 1 52.59 213 GLN B CA 1
ATOM 6547 C C . GLN B 1 213 ? -36.281 8.586 -6.816 1 52.59 213 GLN B C 1
ATOM 6549 O O . GLN B 1 213 ? -36.5 9.055 -7.934 1 52.59 213 GLN B O 1
ATOM 6554 N N . SER B 1 214 ? -35.156 8.578 -6.75 1 48.59 214 SER B N 1
ATOM 6555 C CA . SER B 1 214 ? -34.781 7.883 -7.965 1 48.59 214 SER B CA 1
ATOM 6556 C C . SER B 1 214 ? -35.25 6.438 -7.957 1 48.59 214 SER B C 1
ATOM 6558 O O . SER B 1 214 ? -35.594 5.895 -6.902 1 48.59 214 SER B O 1
ATOM 6560 N N . GLY B 1 215 ? -35.219 5.68 -9.156 1 41.53 215 GLY B N 1
ATOM 6561 C CA . GLY B 1 215 ? -35.719 4.52 -9.875 1 41.53 215 GLY B CA 1
ATOM 6562 C C . GLY B 1 215 ? -35.5 3.215 -9.141 1 41.53 215 GLY B C 1
ATOM 6563 O O . GLY B 1 215 ? -36.375 2.365 -9.086 1 41.53 215 GLY B O 1
ATOM 6564 N N . LEU B 1 216 ? -34.312 2.896 -8.75 1 46.59 216 LEU B N 1
ATOM 6565 C CA . LEU B 1 216 ? -34.188 1.449 -8.609 1 46.59 216 LEU B CA 1
ATOM 6566 C C . LEU B 1 216 ? -34.531 1.006 -7.195 1 46.59 216 LEU B C 1
ATOM 6568 O O . LEU B 1 216 ? -34.219 -0.117 -6.793 1 46.59 216 LEU B O 1
ATOM 6572 N N . GLU B 1 217 ? -35 1.906 -6.254 1 50.25 217 GLU B N 1
ATOM 6573 C CA . GLU B 1 217 ? -35.438 1.368 -4.969 1 50.25 217 GLU B CA 1
ATOM 6574 C C . GLU B 1 217 ? -36.75 0.57 -5.121 1 50.25 217 GLU B C 1
ATOM 6576 O O . GLU B 1 217 ? -37.688 1.037 -5.742 1 50.25 217 GLU B O 1
ATOM 6581 N N . PRO B 1 218 ? -36.719 -0.669 -4.922 1 52.09 218 PRO B N 1
ATOM 6582 C CA . PRO B 1 218 ? -37.938 -1.459 -5.129 1 52.09 218 PRO B CA 1
ATOM 6583 C C . PRO B 1 218 ? -39.094 -0.938 -4.32 1 52.09 218 PRO B C 1
ATOM 6585 O O . PRO B 1 218 ? -39 -0.802 -3.096 1 52.09 218 PRO B O 1
ATOM 6588 N N . THR B 1 219 ? -40.031 -0.072 -4.824 1 54.09 219 THR B N 1
ATOM 6589 C CA . THR B 1 219 ? -41.25 0.405 -4.176 1 54.09 219 THR B CA 1
ATOM 6590 C C . THR B 1 219 ? -42.219 -0.752 -3.906 1 54.09 219 THR B C 1
ATOM 6592 O O . THR B 1 219 ? -43.125 -0.628 -3.094 1 54.09 219 THR B O 1
ATOM 6595 N N . ARG B 1 220 ? -41.969 -1.995 -4.605 1 60.62 220 ARG B N 1
ATOM 6596 C CA . ARG B 1 220 ? -42.875 -3.125 -4.5 1 60.62 220 ARG B CA 1
ATOM 6597 C C . ARG B 1 220 ? -42.156 -4.383 -4.051 1 60.62 220 ARG B C 1
ATOM 6599 O O . ARG B 1 220 ? -40.969 -4.57 -4.367 1 60.62 220 ARG B O 1
ATOM 6606 N N . ILE B 1 221 ? -42.594 -5.125 -3.133 1 72.31 221 ILE B N 1
ATOM 6607 C CA . ILE B 1 221 ? -42.062 -6.363 -2.572 1 72.31 221 ILE B CA 1
ATOM 6608 C C . ILE B 1 221 ? -41.719 -7.336 -3.701 1 72.31 221 ILE B C 1
ATOM 6610 O O . ILE B 1 221 ? -40.719 -8.039 -3.635 1 72.31 221 ILE B O 1
ATOM 6614 N N . GLU B 1 222 ? -42.5 -7.277 -4.727 1 77 222 GLU B N 1
ATOM 6615 C CA . GLU B 1 222 ? -42.281 -8.195 -5.844 1 77 222 GLU B CA 1
ATOM 6616 C C . GLU B 1 222 ? -40.969 -7.879 -6.574 1 77 222 GLU B C 1
ATOM 6618 O O . GLU B 1 222 ? -40.25 -8.789 -6.996 1 77 222 GLU B O 1
ATOM 6623 N N . LEU B 1 223 ? -40.75 -6.625 -6.629 1 74.69 223 LEU B N 1
ATOM 6624 C CA . LEU B 1 223 ? -39.531 -6.223 -7.305 1 74.69 223 LEU B CA 1
ATOM 6625 C C . LEU B 1 223 ? -38.281 -6.574 -6.461 1 74.69 223 LEU B C 1
ATOM 6627 O O . LEU B 1 223 ? -37.25 -6.961 -7 1 74.69 223 LEU B O 1
ATOM 6631 N N . ALA B 1 224 ? -38.531 -6.469 -5.219 1 74.56 224 ALA B N 1
ATOM 6632 C CA . ALA B 1 224 ? -37.438 -6.832 -4.32 1 74.56 224 ALA B CA 1
ATOM 6633 C C . ALA B 1 224 ? -37.125 -8.32 -4.41 1 74.56 224 ALA B C 1
ATOM 6635 O O . ALA B 1 224 ? -35.969 -8.727 -4.387 1 74.56 224 ALA B O 1
ATOM 6636 N N . LEU B 1 225 ? -38.156 -9.125 -4.609 1 80.31 225 LEU B N 1
ATOM 6637 C CA . LEU B 1 225 ? -38 -10.57 -4.723 1 80.31 225 LEU B CA 1
ATOM 6638 C C . LEU B 1 225 ? -37.312 -10.938 -6.035 1 80.31 225 LEU B C 1
ATOM 6640 O O . LEU B 1 225 ? -36.438 -11.812 -6.066 1 80.31 225 LEU B O 1
ATOM 6644 N N . LEU B 1 226 ? -37.688 -10.273 -7.051 1 82 226 LEU B N 1
ATOM 6645 C CA . LEU B 1 226 ? -37.094 -10.539 -8.352 1 82 226 LEU B CA 1
ATOM 6646 C C . LEU B 1 226 ? -35.625 -10.125 -8.367 1 82 226 LEU B C 1
ATOM 6648 O O . LEU B 1 226 ? -34.781 -10.852 -8.891 1 82 226 LEU B O 1
ATOM 6652 N N . PHE B 1 227 ? -35.344 -9.055 -7.75 1 78.25 227 PHE B N 1
ATOM 6653 C CA . PHE B 1 227 ? -33.969 -8.602 -7.703 1 78.25 227 PHE B CA 1
ATOM 6654 C C . PHE B 1 227 ? -33.156 -9.492 -6.793 1 78.25 227 PHE B C 1
ATOM 6656 O O . PHE B 1 227 ? -31.969 -9.742 -7.062 1 78.25 227 PHE B O 1
ATOM 6663 N N . GLY B 1 228 ? -33.812 -9.891 -5.762 1 77.19 228 GLY B N 1
ATOM 6664 C CA . GLY B 1 228 ? -33.125 -10.844 -4.906 1 77.19 228 GLY B CA 1
ATOM 6665 C C . GLY B 1 228 ? -32.812 -12.148 -5.605 1 77.19 228 GLY B C 1
ATOM 6666 O O . GLY B 1 228 ? -31.703 -12.672 -5.469 1 77.19 228 GLY B O 1
ATOM 6667 N N . PHE B 1 229 ? -33.719 -12.586 -6.398 1 84.56 229 PHE B N 1
ATOM 6668 C CA . PHE B 1 229 ? -33.531 -13.82 -7.16 1 84.56 229 PHE B CA 1
ATOM 6669 C C . PHE B 1 229 ? -32.438 -13.648 -8.203 1 84.56 229 PHE B C 1
ATOM 6671 O O . PHE B 1 229 ? -31.594 -14.531 -8.359 1 84.56 229 PHE B O 1
ATOM 6678 N N . LEU B 1 230 ? -32.438 -12.586 -8.867 1 83 230 LEU B N 1
ATOM 6679 C CA . LEU B 1 230 ? -31.422 -12.32 -9.875 1 83 230 LEU B CA 1
ATOM 6680 C C . LEU B 1 230 ? -30.047 -12.164 -9.234 1 83 230 LEU B C 1
ATOM 6682 O O . LEU B 1 230 ? -29.047 -12.602 -9.789 1 83 230 LEU B O 1
ATOM 6686 N N . ALA B 1 231 ? -30.078 -11.547 -8.117 1 79.44 231 ALA B N 1
ATOM 6687 C CA . ALA B 1 231 ? -28.828 -11.398 -7.379 1 79.44 231 ALA B CA 1
ATOM 6688 C C . ALA B 1 231 ? -28.25 -12.766 -7.016 1 79.44 231 ALA B C 1
ATOM 6690 O O . ALA B 1 231 ? -27.031 -12.969 -7.09 1 79.44 231 ALA B O 1
ATOM 6691 N N . GLY B 1 232 ? -29.109 -13.641 -6.617 1 80.25 232 GLY B N 1
ATOM 6692 C CA . GLY B 1 232 ? -28.672 -14.992 -6.312 1 80.25 232 GLY B CA 1
ATOM 6693 C C . GLY B 1 232 ? -28.062 -15.703 -7.508 1 80.25 232 GLY B C 1
ATOM 6694 O O . GLY B 1 232 ? -27.047 -16.391 -7.379 1 80.25 232 GLY B O 1
ATOM 6695 N N . LEU B 1 233 ? -28.609 -15.453 -8.664 1 83.62 233 LEU B N 1
ATOM 6696 C CA . LEU B 1 233 ? -28.109 -16.062 -9.891 1 83.62 233 LEU B CA 1
ATOM 6697 C C . LEU B 1 233 ? -26.75 -15.5 -10.258 1 83.62 233 LEU B C 1
ATOM 6699 O O . LEU B 1 233 ? -25.875 -16.234 -10.711 1 83.62 233 LEU B O 1
ATOM 6703 N N . ILE B 1 234 ? -26.547 -14.32 -9.992 1 81.06 234 ILE B N 1
ATOM 6704 C CA . ILE B 1 234 ? -25.312 -13.641 -10.336 1 81.06 234 ILE B CA 1
ATOM 6705 C C . ILE B 1 234 ? -24.203 -14.078 -9.383 1 81.06 234 ILE B C 1
ATOM 6707 O O . ILE B 1 234 ? -23.031 -14.133 -9.773 1 81.06 234 ILE B O 1
ATOM 6711 N N . LEU B 1 235 ? -24.594 -14.414 -8.211 1 78.69 235 LEU B N 1
ATOM 6712 C CA . LEU B 1 235 ? -23.625 -14.82 -7.199 1 78.69 235 LEU B CA 1
ATOM 6713 C C . LEU B 1 235 ? -22.875 -16.078 -7.641 1 78.69 235 LEU B C 1
ATOM 6715 O O . LEU B 1 235 ? -21.75 -16.312 -7.199 1 78.69 235 LEU B O 1
ATOM 6719 N N . ASN B 1 236 ? -23.5 -16.828 -8.586 1 78.75 236 ASN B N 1
ATOM 6720 C CA . ASN B 1 236 ? -22.859 -18.047 -9.086 1 78.75 236 ASN B CA 1
ATOM 6721 C C . ASN B 1 236 ? -21.688 -17.734 -10.016 1 78.75 236 ASN B C 1
ATOM 6723 O O . ASN B 1 236 ? -20.859 -18.594 -10.273 1 78.75 236 ASN B O 1
ATOM 6727 N N . ILE B 1 237 ? -21.656 -16.562 -10.438 1 78.19 237 ILE B N 1
ATOM 6728 C CA . ILE B 1 237 ? -20.609 -16.172 -11.391 1 78.19 237 ILE B CA 1
ATOM 6729 C C . ILE B 1 237 ? -19.469 -15.469 -10.656 1 78.19 237 ILE B C 1
ATOM 6731 O O . ILE B 1 237 ? -18.422 -15.195 -11.242 1 78.19 237 ILE B O 1
ATOM 6735 N N . MET B 1 238 ? -19.609 -15.414 -9.414 1 78 238 MET B N 1
ATOM 6736 C CA . MET B 1 238 ? -18.562 -14.742 -8.633 1 78 238 MET B CA 1
ATOM 6737 C C . MET B 1 238 ? -17.328 -15.625 -8.492 1 78 238 MET B C 1
ATOM 6739 O O . MET B 1 238 ? -17.438 -16.844 -8.445 1 78 238 MET B O 1
ATOM 6743 N N . PRO B 1 239 ? -16.219 -15.086 -8.445 1 73.5 239 PRO B N 1
ATOM 6744 C CA . PRO B 1 239 ? -14.961 -15.844 -8.461 1 73.5 239 PRO B CA 1
ATOM 6745 C C . PRO B 1 239 ? -14.82 -16.781 -7.266 1 73.5 239 PRO B C 1
ATOM 6747 O O . PRO B 1 239 ? -14.133 -17.797 -7.355 1 73.5 239 PRO B O 1
ATOM 6750 N N . CYS B 1 240 ? -15.469 -16.484 -6.246 1 74.94 240 CYS B N 1
ATOM 6751 C CA . CYS B 1 240 ? -15.289 -17.328 -5.062 1 74.94 240 CYS B CA 1
ATOM 6752 C C . CYS B 1 240 ? -16.141 -18.578 -5.16 1 74.94 240 CYS B C 1
ATOM 6754 O O . CYS B 1 240 ? -15.891 -19.562 -4.449 1 74.94 240 CYS B O 1
ATOM 6756 N N . VAL B 1 241 ? -17.062 -18.594 -6.023 1 80.19 241 VAL B N 1
ATOM 6757 C CA . VAL B 1 241 ? -17.969 -19.734 -6.16 1 80.19 241 VAL B CA 1
ATOM 6758 C C . VAL B 1 241 ? -17.547 -20.578 -7.363 1 80.19 241 VAL B C 1
ATOM 6760 O O . VAL B 1 241 ? -17.781 -21.781 -7.383 1 80.19 241 VAL B O 1
ATOM 6763 N N . LEU B 1 242 ? -16.891 -20.016 -8.266 1 74.94 242 LEU B N 1
ATOM 6764 C CA . LEU B 1 242 ? -16.578 -20.656 -9.539 1 74.94 242 LEU B CA 1
ATOM 6765 C C . LEU B 1 242 ? -15.68 -21.875 -9.336 1 74.94 242 LEU B C 1
ATOM 6767 O O . LEU B 1 242 ? -15.891 -22.922 -9.961 1 74.94 242 LEU B O 1
ATOM 6771 N N . PRO B 1 243 ? -14.695 -21.812 -8.445 1 70.25 243 PRO B N 1
ATOM 6772 C CA . PRO B 1 243 ? -13.859 -23 -8.25 1 70.25 243 PRO B CA 1
ATOM 6773 C C . PRO B 1 243 ? -14.648 -24.188 -7.73 1 70.25 243 PRO B C 1
ATOM 6775 O O . PRO B 1 243 ? -14.375 -25.328 -8.117 1 70.25 243 PRO B O 1
ATOM 6778 N N . VAL B 1 244 ? -15.523 -23.891 -6.949 1 71.19 244 VAL B N 1
ATOM 6779 C CA . VAL B 1 244 ? -16.328 -24.953 -6.363 1 71.19 244 VAL B CA 1
ATOM 6780 C C . VAL B 1 244 ? -17.234 -25.562 -7.43 1 71.19 244 VAL B C 1
ATOM 6782 O O . VAL B 1 244 ? -17.438 -26.781 -7.469 1 71.19 244 VAL B O 1
ATOM 6785 N N . LEU B 1 245 ? -17.656 -24.688 -8.312 1 73.56 245 LEU B N 1
ATOM 6786 C CA . LEU B 1 245 ? -18.531 -25.172 -9.383 1 73.56 245 LEU B CA 1
ATOM 6787 C C . LEU B 1 245 ? -17.766 -26.078 -10.336 1 73.56 245 LEU B C 1
ATOM 6789 O O . LEU B 1 245 ? -18.281 -27.109 -10.781 1 73.56 245 LEU B O 1
ATOM 6793 N N . THR B 1 246 ? -16.547 -25.734 -10.617 1 67.94 246 THR B N 1
ATOM 6794 C CA . THR B 1 246 ? -15.75 -26.547 -11.531 1 67.94 246 THR B CA 1
ATOM 6795 C C . THR B 1 246 ? -15.438 -27.906 -10.914 1 67.94 246 THR B C 1
ATOM 6797 O O . THR B 1 246 ? -15.477 -28.938 -11.609 1 67.94 246 THR B O 1
ATOM 6800 N N . LEU B 1 247 ? -15.219 -27.844 -9.641 1 67.38 247 LEU B N 1
ATOM 6801 C CA . LEU B 1 247 ? -14.906 -29.094 -8.945 1 67.38 247 LEU B CA 1
ATOM 6802 C C . LEU B 1 247 ? -16.125 -30 -8.875 1 67.38 247 LEU B C 1
ATOM 6804 O O . LEU B 1 247 ? -16.016 -31.203 -9.055 1 67.38 247 LEU B O 1
ATOM 6808 N N . LYS B 1 248 ? -17.219 -29.312 -8.664 1 73 248 LYS B N 1
ATOM 6809 C CA . LYS B 1 248 ? -18.453 -30.094 -8.594 1 73 248 LYS B CA 1
ATOM 6810 C C . LYS B 1 248 ? -18.828 -30.672 -9.953 1 73 248 LYS B C 1
ATOM 6812 O O . LYS B 1 248 ? -19.266 -31.812 -10.047 1 73 248 LYS B O 1
ATOM 6817 N N . PHE B 1 249 ? -18.531 -29.906 -10.93 1 70.5 249 PHE B N 1
ATOM 6818 C CA . PHE B 1 249 ? -18.828 -30.375 -12.281 1 70.5 249 PHE B CA 1
ATOM 6819 C C . PHE B 1 249 ? -17.922 -31.547 -12.656 1 70.5 249 PHE B C 1
ATOM 6821 O O . PHE B 1 249 ? -18.375 -32.531 -13.242 1 70.5 249 PHE B O 1
ATOM 6828 N N . SER B 1 250 ? -16.688 -31.375 -12.297 1 68.56 250 SER B N 1
ATOM 6829 C CA . SER B 1 250 ? -15.734 -32.438 -12.594 1 68.56 250 SER B CA 1
ATOM 6830 C C . SER B 1 250 ? -16.078 -33.719 -11.836 1 68.56 250 SER B C 1
ATOM 6832 O O . SER B 1 250 ? -15.93 -34.812 -12.367 1 68.56 250 SER B O 1
ATOM 6834 N N . PHE B 1 251 ? -16.594 -33.5 -10.68 1 68.25 251 PHE B N 1
ATOM 6835 C CA . PHE B 1 251 ? -16.984 -34.625 -9.836 1 68.25 251 PHE B CA 1
ATOM 6836 C C . PHE B 1 251 ? -18.188 -35.344 -10.422 1 68.25 251 PHE B C 1
ATOM 6838 O O . PHE B 1 251 ? -18.219 -36.594 -10.5 1 68.25 251 PHE B O 1
ATOM 6845 N N . ILE B 1 252 ? -19.141 -34.594 -10.875 1 71.62 252 ILE B N 1
ATOM 6846 C CA . ILE B 1 252 ? -20.359 -35.156 -11.43 1 71.62 252 ILE B CA 1
ATOM 6847 C C . ILE B 1 252 ? -20.031 -35.875 -12.742 1 71.62 252 ILE B C 1
ATOM 6849 O O . ILE B 1 252 ? -20.531 -37 -12.984 1 71.62 252 ILE B O 1
ATOM 6853 N N . LEU B 1 253 ? -19.156 -35.312 -13.508 1 68.12 253 LEU B N 1
ATOM 6854 C CA . LEU B 1 253 ? -18.781 -35.906 -14.789 1 68.12 253 LEU B CA 1
ATOM 6855 C C . LEU B 1 253 ? -18.031 -37.219 -14.594 1 68.12 253 LEU B C 1
ATOM 6857 O O . LEU B 1 253 ? -18.234 -38.188 -15.336 1 68.12 253 LEU B O 1
ATOM 6861 N N . SER B 1 254 ? -17.156 -37.094 -13.641 1 67.5 254 SER B N 1
ATOM 6862 C CA . SER B 1 254 ? -16.359 -38.281 -13.375 1 67.5 254 SER B CA 1
ATOM 6863 C C . SER B 1 254 ? -17.25 -39.438 -12.914 1 67.5 254 SER B C 1
ATOM 6865 O O . SER B 1 254 ? -16.969 -40.594 -13.211 1 67.5 254 SER B O 1
ATOM 6867 N N . HIS B 1 255 ? -18.391 -39.094 -12.281 1 65.75 255 HIS B N 1
ATOM 6868 C CA . HIS B 1 255 ? -19.281 -40.156 -11.781 1 65.75 255 HIS B CA 1
ATOM 6869 C C . HIS B 1 255 ? -20.297 -40.562 -12.844 1 65.75 255 HIS B C 1
ATOM 6871 O O . HIS B 1 255 ? -20.766 -41.688 -12.859 1 65.75 255 HIS B O 1
ATOM 6877 N N . LEU B 1 256 ? -20.781 -39.562 -13.617 1 62.94 256 LEU B N 1
ATOM 6878 C CA . LEU B 1 256 ? -21.719 -39.875 -14.68 1 62.94 256 LEU B CA 1
ATOM 6879 C C . LEU B 1 256 ? -21.062 -40.75 -15.75 1 62.94 256 LEU B C 1
ATOM 6881 O O . LEU B 1 256 ? -21.75 -41.5 -16.438 1 62.94 256 LEU B O 1
ATOM 6885 N N . GLY B 1 257 ? -19.812 -40.375 -16.109 1 56.97 257 GLY B N 1
ATOM 6886 C CA . GLY B 1 257 ? -19.141 -41.281 -17.047 1 56.97 257 GLY B CA 1
ATOM 6887 C C . GLY B 1 257 ? -19.297 -42.75 -16.688 1 56.97 257 GLY B C 1
ATOM 6888 O O . GLY B 1 257 ? -19.172 -43.625 -17.547 1 56.97 257 GLY B O 1
ATOM 6889 N N . TYR B 1 258 ? -19.578 -43.062 -15.438 1 52.72 258 TYR B N 1
ATOM 6890 C CA . TYR B 1 258 ? -19.781 -44.469 -15.086 1 52.72 258 TYR B CA 1
ATOM 6891 C C . TYR B 1 258 ? -21.25 -44.875 -15.227 1 52.72 258 TYR B C 1
ATOM 6893 O O . TYR B 1 258 ? -22.141 -44.094 -14.867 1 52.72 258 TYR B O 1
ATOM 6901 N N . LYS B 1 259 ? -21.859 -45.688 -16.156 1 56.94 259 LYS B N 1
ATOM 6902 C CA . LYS B 1 259 ? -23 -46.25 -16.875 1 56.94 259 LYS B CA 1
ATOM 6903 C C . LYS B 1 259 ? -24.016 -46.844 -15.898 1 56.94 259 LYS B C 1
ATOM 6905 O O . LYS B 1 259 ? -24.734 -47.812 -16.234 1 56.94 259 LYS B O 1
ATOM 6910 N N . GLY B 1 260 ? -24.438 -46.25 -14.555 1 56.44 260 GLY B N 1
ATOM 6911 C CA . GLY B 1 260 ? -25.531 -47 -13.969 1 56.44 260 GLY B CA 1
ATOM 6912 C C . GLY B 1 260 ? -26.594 -46.125 -13.32 1 56.44 260 GLY B C 1
ATOM 6913 O O . GLY B 1 260 ? -26.328 -44.938 -13.047 1 56.44 260 GLY B O 1
ATOM 6914 N N . GLU B 1 261 ? -28 -46.344 -13.492 1 59 261 GLU B N 1
ATOM 6915 C CA . GLU B 1 261 ? -29.203 -45.75 -12.922 1 59 261 GLU B CA 1
ATOM 6916 C C . GLU B 1 261 ? -28.953 -45.25 -11.492 1 59 261 GLU B C 1
ATOM 6918 O O . GLU B 1 261 ? -29.469 -44.219 -11.094 1 59 261 GLU B O 1
ATOM 6923 N N . HIS B 1 262 ? -28.094 -45.969 -10.727 1 62.25 262 HIS B N 1
ATOM 6924 C CA . HIS B 1 262 ? -27.797 -45.656 -9.336 1 62.25 262 HIS B CA 1
ATOM 6925 C C . HIS B 1 262 ? -26.938 -44.375 -9.227 1 62.25 262 HIS B C 1
ATOM 6927 O O . HIS B 1 262 ? -27.062 -43.625 -8.266 1 62.25 262 HIS B O 1
ATOM 6933 N N . CYS B 1 263 ? -26.344 -44.094 -10.328 1 68.88 263 CYS B N 1
ATOM 6934 C CA . CYS B 1 263 ? -25.438 -42.969 -10.32 1 68.88 263 CYS B CA 1
ATOM 6935 C C . CYS B 1 263 ? -26.219 -41.656 -10.438 1 68.88 263 CYS B C 1
ATOM 6937 O O . CYS B 1 263 ? -25.875 -40.656 -9.797 1 68.88 263 CYS B O 1
ATOM 6939 N N . PHE B 1 264 ? -27.406 -41.812 -11.141 1 75.62 264 PHE B N 1
ATOM 6940 C CA . PHE B 1 264 ? -28.219 -40.594 -11.32 1 75.62 264 PHE B CA 1
ATOM 6941 C C . PHE B 1 264 ? -28.891 -40.219 -10.016 1 75.62 264 PHE B C 1
ATOM 6943 O O . PHE B 1 264 ? -29 -39.031 -9.695 1 75.62 264 PHE B O 1
ATOM 6950 N N . ARG B 1 265 ? -29.344 -41.219 -9.305 1 75.38 265 ARG B N 1
ATOM 6951 C CA . ARG B 1 265 ? -29.969 -40.938 -8.016 1 75.38 265 ARG B CA 1
ATOM 6952 C C . ARG B 1 265 ? -28.969 -40.344 -7.035 1 75.38 265 ARG B C 1
ATOM 6954 O O . ARG B 1 265 ? -29.312 -39.438 -6.262 1 75.38 265 ARG B O 1
ATOM 6961 N N . TYR B 1 266 ? -27.828 -40.75 -7.156 1 76.75 266 TYR B N 1
ATOM 6962 C CA . TYR B 1 266 ? -26.781 -40.25 -6.273 1 76.75 266 TYR B CA 1
ATOM 6963 C C . TYR B 1 266 ? -26.438 -38.812 -6.59 1 76.75 266 TYR B C 1
ATOM 6965 O O . TYR B 1 266 ? -26.344 -37.969 -5.684 1 76.75 266 TYR B O 1
ATOM 6973 N N . VAL B 1 267 ? -26.344 -38.531 -7.828 1 77.31 267 VAL B N 1
ATOM 6974 C CA . VAL B 1 267 ? -26 -37.188 -8.258 1 77.31 267 VAL B CA 1
ATOM 6975 C C . VAL B 1 267 ? -27.141 -36.219 -7.898 1 77.31 267 VAL B C 1
ATOM 6977 O O . VAL B 1 267 ? -26.891 -35.094 -7.465 1 77.31 267 VAL B O 1
ATOM 6980 N N . ARG B 1 268 ? -28.344 -36.719 -8.062 1 81.06 268 ARG B N 1
ATOM 6981 C CA . ARG B 1 268 ? -29.5 -35.906 -7.719 1 81.06 268 ARG B CA 1
ATOM 6982 C C . ARG B 1 268 ? -29.531 -35.594 -6.227 1 81.06 268 ARG B C 1
ATOM 6984 O O . ARG B 1 268 ? -29.781 -34.469 -5.828 1 81.06 268 ARG B O 1
ATOM 6991 N N . GLU B 1 269 ? -29.266 -36.531 -5.422 1 82.25 269 GLU B N 1
ATOM 6992 C CA . GLU B 1 269 ? -29.266 -36.344 -3.975 1 82.25 269 GLU B CA 1
ATOM 6993 C C . GLU B 1 269 ? -28.156 -35.406 -3.535 1 82.25 269 GLU B C 1
ATOM 6995 O O . GLU B 1 269 ? -28.359 -34.562 -2.652 1 82.25 269 GLU B O 1
ATOM 7000 N N . GLN B 1 270 ? -27.078 -35.5 -4.145 1 79.19 270 GLN B N 1
ATOM 7001 C CA . GLN B 1 270 ? -25.938 -34.656 -3.777 1 79.19 270 GLN B CA 1
ATOM 7002 C C . GLN B 1 270 ? -26.203 -33.188 -4.129 1 79.19 270 GLN B C 1
ATOM 7004 O O . GLN B 1 270 ? -25.875 -32.312 -3.361 1 79.19 270 GLN B O 1
ATOM 7009 N N . ASN B 1 271 ? -26.906 -33 -5.219 1 82.56 271 ASN B N 1
ATOM 7010 C CA . ASN B 1 271 ? -27.203 -31.641 -5.633 1 82.56 271 ASN B CA 1
ATOM 7011 C C . ASN B 1 271 ? -28.312 -31.016 -4.777 1 82.56 271 ASN B C 1
ATOM 7013 O O . ASN B 1 271 ? -28.281 -29.828 -4.488 1 82.56 271 ASN B O 1
ATOM 7017 N N . LEU B 1 272 ? -29.188 -31.906 -4.363 1 85.19 272 LEU B N 1
ATOM 7018 C CA . LEU B 1 272 ? -30.266 -31.406 -3.51 1 85.19 272 LEU B CA 1
ATOM 7019 C C . LEU B 1 272 ? -29.734 -31.062 -2.121 1 85.19 272 LEU B C 1
ATOM 7021 O O . LEU B 1 272 ? -30.188 -30.078 -1.512 1 85.19 272 LEU B O 1
ATOM 7025 N N . LEU B 1 273 ? -28.781 -31.797 -1.697 1 85.81 273 LEU B N 1
ATOM 7026 C CA . LEU B 1 273 ? -28.172 -31.5 -0.403 1 85.81 273 LEU B CA 1
ATOM 7027 C C . LEU B 1 273 ? -27.297 -30.266 -0.483 1 85.81 273 LEU B C 1
ATOM 7029 O O . LEU B 1 273 ? -27.25 -29.484 0.465 1 85.81 273 LEU B O 1
ATOM 7033 N N . PHE B 1 274 ? -26.703 -30.125 -1.604 1 85.12 274 PHE B N 1
ATOM 7034 C CA . PHE B 1 274 ? -25.906 -28.922 -1.84 1 85.12 274 PHE B CA 1
ATOM 7035 C C . PHE B 1 274 ? -26.797 -27.672 -1.825 1 85.12 274 PHE B C 1
ATOM 7037 O O . PHE B 1 274 ? -26.469 -26.672 -1.194 1 85.12 274 PHE B O 1
ATOM 7044 N N . ALA B 1 275 ? -27.922 -27.828 -2.445 1 86.75 275 ALA B N 1
ATOM 7045 C CA . ALA B 1 275 ? -28.875 -26.734 -2.5 1 86.75 275 ALA B CA 1
ATOM 7046 C C . ALA B 1 275 ? -29.469 -26.438 -1.122 1 86.75 275 ALA B C 1
ATOM 7048 O O . ALA B 1 275 ? -29.672 -25.281 -0.759 1 86.75 275 ALA B O 1
ATOM 7049 N N . ALA B 1 276 ? -29.625 -27.469 -0.399 1 88.25 276 ALA B N 1
ATOM 7050 C CA . ALA B 1 276 ? -30.141 -27.312 0.958 1 88.25 276 ALA B CA 1
ATOM 7051 C C . ALA B 1 276 ? -29.141 -26.594 1.848 1 88.25 276 ALA B C 1
ATOM 7053 O O . ALA B 1 276 ? -29.516 -25.828 2.738 1 88.25 276 ALA B O 1
ATOM 7054 N N . GLY B 1 277 ? -27.938 -26.922 1.628 1 86.19 277 GLY B N 1
ATOM 7055 C CA . GLY B 1 277 ? -26.906 -26.219 2.369 1 86.19 277 GLY B CA 1
ATOM 7056 C C . GLY B 1 277 ? -26.859 -24.734 2.078 1 86.19 277 GLY B C 1
ATOM 7057 O O . GLY B 1 277 ? -26.734 -23.906 2.994 1 86.19 277 GLY B O 1
ATOM 7058 N N . ILE B 1 278 ? -27.094 -24.375 0.834 1 86.38 278 ILE B N 1
ATOM 7059 C CA . ILE B 1 278 ? -27.109 -22.969 0.427 1 86.38 278 ILE B CA 1
ATOM 7060 C C . ILE B 1 278 ? -28.297 -22.25 1.075 1 86.38 278 ILE B C 1
ATOM 7062 O O . ILE B 1 278 ? -28.141 -21.188 1.66 1 86.38 278 ILE B O 1
ATOM 7066 N N . LEU B 1 279 ? -29.391 -22.891 1.019 1 87.19 279 LEU B N 1
ATOM 7067 C CA . LEU B 1 279 ? -30.625 -22.297 1.557 1 87.19 279 LEU B CA 1
ATOM 7068 C C . LEU B 1 279 ? -30.531 -22.156 3.072 1 87.19 279 LEU B C 1
ATOM 7070 O O . LEU B 1 279 ? -30.984 -21.156 3.633 1 87.19 279 LEU B O 1
ATOM 7074 N N . SER B 1 280 ? -29.906 -23.109 3.676 1 88.12 280 SER B N 1
ATOM 7075 C CA . SER B 1 280 ? -29.766 -23.047 5.125 1 88.12 280 SER B CA 1
ATOM 7076 C C . SER B 1 280 ? -28.875 -21.891 5.547 1 88.12 280 SER B C 1
ATOM 7078 O O . SER B 1 280 ? -29.141 -21.234 6.555 1 88.12 280 SER B O 1
ATOM 7080 N N . TRP B 1 281 ? -27.922 -21.625 4.785 1 86.62 281 TRP B N 1
ATOM 7081 C CA . TRP B 1 281 ? -27.016 -20.531 5.109 1 86.62 281 TRP B CA 1
ATOM 7082 C C . TRP B 1 281 ? -27.703 -19.188 4.973 1 86.62 281 TRP B C 1
ATOM 7084 O O . TRP B 1 281 ? -27.562 -18.312 5.836 1 86.62 281 TRP B O 1
ATOM 7094 N N . PHE B 1 282 ? -28.484 -19.016 3.963 1 84.31 282 PHE B N 1
ATOM 7095 C CA . PHE B 1 282 ? -29.172 -17.75 3.754 1 84.31 282 PHE B CA 1
ATOM 7096 C C . PHE B 1 282 ? -30.234 -17.516 4.82 1 84.31 282 PHE B C 1
ATOM 7098 O O . PHE B 1 282 ? -30.469 -16.391 5.242 1 84.31 282 PHE B O 1
ATOM 7105 N N . VAL B 1 283 ? -30.797 -18.609 5.27 1 83.31 283 VAL B N 1
ATOM 7106 C CA . VAL B 1 283 ? -31.766 -18.5 6.355 1 83.31 283 VAL B CA 1
ATOM 7107 C C . VAL B 1 283 ? -31.047 -18.109 7.645 1 83.31 283 VAL B C 1
ATOM 7109 O O . VAL B 1 283 ? -31.531 -17.266 8.398 1 83.31 283 VAL B O 1
ATOM 7112 N N . MET B 1 284 ? -29.922 -18.672 7.859 1 83.88 284 MET B N 1
ATOM 7113 C CA . MET B 1 284 ? -29.125 -18.344 9.039 1 83.88 284 MET B CA 1
ATOM 7114 C C . MET B 1 284 ? -28.656 -16.906 8.992 1 83.88 284 MET B C 1
ATOM 7116 O O . MET B 1 284 ? -28.641 -16.219 10.016 1 83.88 284 MET B O 1
ATOM 7120 N N . LEU B 1 285 ? -28.312 -16.453 7.855 1 78.94 285 LEU B N 1
ATOM 7121 C CA . LEU B 1 285 ? -27.875 -15.07 7.691 1 78.94 285 LEU B CA 1
ATOM 7122 C C . LEU B 1 285 ? -29.016 -14.094 7.934 1 78.94 285 LEU B C 1
ATOM 7124 O O . LEU B 1 285 ? -28.812 -13.039 8.547 1 78.94 285 LEU B O 1
ATOM 7128 N N . ALA B 1 286 ? -30.234 -14.43 7.406 1 77.69 286 ALA B N 1
ATOM 7129 C CA . ALA B 1 286 ? -31.406 -13.586 7.609 1 77.69 286 ALA B CA 1
ATOM 7130 C C . ALA B 1 286 ? -31.734 -13.445 9.094 1 77.69 286 ALA B C 1
ATOM 7132 O O . ALA B 1 286 ? -32.031 -12.352 9.57 1 77.69 286 ALA B O 1
ATOM 7133 N N . LEU B 1 287 ? -31.469 -14.477 9.781 1 77.56 287 LEU B N 1
ATOM 7134 C CA . LEU B 1 287 ? -31.719 -14.469 11.219 1 77.56 287 LEU B CA 1
ATOM 7135 C C . LEU B 1 287 ? -30.625 -13.688 11.953 1 77.56 287 LEU B C 1
ATOM 7137 O O . LEU B 1 287 ? -30.906 -12.984 12.922 1 77.56 287 LEU B O 1
ATOM 7141 N N . GLY B 1 288 ? -29.469 -13.828 11.469 1 76.38 288 GLY B N 1
ATOM 7142 C CA . GLY B 1 288 ? -28.344 -13.109 12.07 1 76.38 288 GLY B CA 1
ATOM 7143 C C . GLY B 1 288 ? -28.453 -11.609 11.914 1 76.38 288 GLY B C 1
ATOM 7144 O O . GLY B 1 288 ? -28.156 -10.859 12.852 1 76.38 288 GLY B O 1
ATOM 7145 N N . VAL B 1 289 ? -28.859 -11.141 10.75 1 71.19 289 VAL B N 1
ATOM 7146 C CA . VAL B 1 289 ? -29 -9.711 10.492 1 71.19 289 VAL B CA 1
ATOM 7147 C C . VAL B 1 289 ? -30.047 -9.117 11.422 1 71.19 289 VAL B C 1
ATOM 7149 O O . VAL B 1 289 ? -29.906 -7.988 11.898 1 71.19 289 VAL B O 1
ATOM 7152 N N . GLU B 1 290 ? -31 -9.906 11.664 1 67.88 290 GLU B N 1
ATOM 7153 C CA . GLU B 1 290 ? -32.062 -9.453 12.547 1 67.88 290 GLU B CA 1
ATOM 7154 C C . GLU B 1 290 ? -31.578 -9.32 13.992 1 67.88 290 GLU B C 1
ATOM 7156 O O . GLU B 1 290 ? -31.875 -8.336 14.664 1 67.88 290 GLU B O 1
ATOM 7161 N N . VAL B 1 291 ? -30.812 -10.289 14.289 1 67.81 291 VAL B N 1
ATOM 7162 C CA . VAL B 1 291 ? -30.422 -10.359 15.695 1 67.81 291 VAL B CA 1
ATOM 7163 C C . VAL B 1 291 ? -29.297 -9.375 15.961 1 67.81 291 VAL B C 1
ATOM 7165 O O . VAL B 1 291 ? -29.281 -8.695 17 1 67.81 291 VAL B O 1
ATOM 7168 N N . LEU B 1 292 ? -28.422 -9.297 15.047 1 62.56 292 LEU B N 1
ATOM 7169 C CA . LEU B 1 292 ? -27.234 -8.508 15.32 1 62.56 292 LEU B CA 1
ATOM 7170 C C . LEU B 1 292 ? -27.406 -7.074 14.828 1 62.56 292 LEU B C 1
ATOM 7172 O O . LEU B 1 292 ? -26.625 -6.191 15.188 1 62.56 292 LEU B O 1
ATOM 7176 N N . GLU B 1 293 ? -28.5 -6.777 14.344 1 58.91 293 GLU B N 1
ATOM 7177 C CA . GLU B 1 293 ? -28.75 -5.453 13.789 1 58.91 293 GLU B CA 1
ATOM 7178 C C . GLU B 1 293 ? -27.5 -4.871 13.141 1 58.91 293 GLU B C 1
ATOM 7180 O O . GLU B 1 293 ? -27.203 -3.686 13.305 1 58.91 293 GLU B O 1
ATOM 7185 N N . LEU B 1 294 ? -26.672 -5.832 12.727 1 57.56 294 LEU B N 1
ATOM 7186 C CA . LEU B 1 294 ? -25.391 -5.383 12.211 1 57.56 294 LEU B CA 1
ATOM 7187 C C . LEU B 1 294 ? -25.516 -4.906 10.766 1 57.56 294 LEU B C 1
ATOM 7189 O O . LEU B 1 294 ? -26.188 -5.547 9.953 1 57.56 294 LEU B O 1
ATOM 7193 N N . ALA B 1 295 ? -25.156 -3.625 10.617 1 60.78 295 ALA B N 1
ATOM 7194 C CA . ALA B 1 295 ? -25.047 -3.139 9.242 1 60.78 295 ALA B CA 1
ATOM 7195 C C . ALA B 1 295 ? -23.984 -3.908 8.461 1 60.78 295 ALA B C 1
ATOM 7197 O O . ALA B 1 295 ? -22.984 -4.332 9.031 1 60.78 295 ALA B O 1
ATOM 7198 N N . TRP B 1 296 ? -24.266 -4.586 7.375 1 64.06 296 TRP B N 1
ATOM 7199 C CA . TRP B 1 296 ? -23.391 -5.348 6.496 1 64.06 296 TRP B CA 1
ATOM 7200 C C . TRP B 1 296 ? -22.016 -4.672 6.371 1 64.06 296 TRP B C 1
ATOM 7202 O O . TRP B 1 296 ? -20.984 -5.344 6.387 1 64.06 296 TRP B O 1
ATOM 7212 N N . GLY B 1 297 ? -22.094 -3.266 6.406 1 64.5 297 GLY B N 1
ATOM 7213 C CA . GLY B 1 297 ? -20.859 -2.523 6.258 1 64.5 297 GLY B CA 1
ATOM 7214 C C . GLY B 1 297 ? -19.938 -2.645 7.465 1 64.5 297 GLY B C 1
ATOM 7215 O O . GLY B 1 297 ? -18.734 -2.43 7.355 1 64.5 297 GLY B O 1
ATOM 7216 N N . GLY B 1 298 ? -20.578 -3.014 8.609 1 69 298 GLY B N 1
ATOM 7217 C CA . GLY B 1 298 ? -19.797 -3.113 9.828 1 69 298 GLY B CA 1
ATOM 7218 C C . GLY B 1 298 ? -18.75 -4.223 9.781 1 69 298 GLY B C 1
ATOM 7219 O O . GLY B 1 298 ? -17.688 -4.109 10.391 1 69 298 GLY B O 1
ATOM 7220 N N . PHE B 1 299 ? -19.047 -5.238 8.969 1 71.25 299 PHE B N 1
ATOM 7221 C CA . PHE B 1 299 ? -18.109 -6.355 8.828 1 71.25 299 PHE B CA 1
ATOM 7222 C C . PHE B 1 299 ? -16.844 -5.918 8.109 1 71.25 299 PHE B C 1
ATOM 7224 O O . PHE B 1 299 ? -15.742 -6.363 8.453 1 71.25 299 PHE B O 1
ATOM 7231 N N . PHE B 1 300 ? -17.062 -5.09 7.258 1 74.44 300 PHE B N 1
ATOM 7232 C CA . PHE B 1 300 ? -15.922 -4.668 6.449 1 74.44 300 PHE B CA 1
ATOM 7233 C C . PHE B 1 300 ? -15.195 -3.496 7.105 1 74.44 300 PHE B C 1
ATOM 7235 O O . PHE B 1 300 ? -14.133 -3.076 6.641 1 74.44 300 PHE B O 1
ATOM 7242 N N . GLN B 1 301 ? -15.852 -3.006 8.234 1 77.69 301 GLN B N 1
ATOM 7243 C CA . GLN B 1 301 ? -15.203 -1.911 8.953 1 77.69 301 GLN B CA 1
ATOM 7244 C C . GLN B 1 301 ? -14.18 -2.438 9.953 1 77.69 301 GLN B C 1
ATOM 7246 O O . GLN B 1 301 ? -13.328 -1.686 10.438 1 77.69 301 GLN B O 1
ATOM 7251 N N . SER B 1 302 ? -14.312 -3.748 10.156 1 80 302 SER B N 1
ATOM 7252 C CA . SER B 1 302 ? -13.352 -4.363 11.062 1 80 302 SER B CA 1
ATOM 7253 C C . SER B 1 302 ? -12.094 -4.805 10.32 1 80 302 SER B C 1
ATOM 7255 O O . SER B 1 302 ? -12.172 -5.598 9.375 1 80 302 SER B O 1
ATOM 7257 N N . VAL B 1 303 ? -10.945 -4.391 10.727 1 85.44 303 VAL B N 1
ATOM 7258 C CA . VAL B 1 303 ? -9.672 -4.609 10.055 1 85.44 303 VAL B CA 1
ATOM 7259 C C . VAL B 1 303 ? -9.297 -6.09 10.125 1 85.44 303 VAL B C 1
ATOM 7261 O O . VAL B 1 303 ? -8.922 -6.688 9.117 1 85.44 303 VAL B O 1
ATOM 7264 N N . PRO B 1 304 ? -9.555 -6.766 11.367 1 85 304 PRO B N 1
ATOM 7265 C CA . PRO B 1 304 ? -9.164 -8.18 11.414 1 85 304 PRO B CA 1
ATOM 7266 C C . PRO B 1 304 ? -10.016 -9.055 10.5 1 85 304 PRO B C 1
ATOM 7268 O O . PRO B 1 304 ? -9.523 -10.047 9.961 1 85 304 PRO B O 1
ATOM 7271 N N . VAL B 1 305 ? -11.258 -8.656 10.344 1 82.5 305 VAL B N 1
ATOM 7272 C CA . VAL B 1 305 ? -12.133 -9.445 9.484 1 82.5 305 VAL B CA 1
ATOM 7273 C C . VAL B 1 305 ? -11.688 -9.305 8.031 1 82.5 305 VAL B C 1
ATOM 7275 O O . VAL B 1 305 ? -11.578 -10.297 7.305 1 82.5 305 VAL B O 1
ATOM 7278 N N . VAL B 1 306 ? -11.43 -8.117 7.625 1 84.94 306 VAL B N 1
ATOM 7279 C CA . VAL B 1 306 ? -10.984 -7.875 6.254 1 84.94 306 VAL B CA 1
ATOM 7280 C C . VAL B 1 306 ? -9.648 -8.562 6.016 1 84.94 306 VAL B C 1
ATOM 7282 O O . VAL B 1 306 ? -9.43 -9.156 4.957 1 84.94 306 VAL B O 1
ATOM 7285 N N . TYR B 1 307 ? -8.742 -8.5 7.02 1 88.38 307 TYR B N 1
ATOM 7286 C CA . TYR B 1 307 ? -7.438 -9.141 6.922 1 88.38 307 TYR B CA 1
ATOM 7287 C C . TYR B 1 307 ? -7.574 -10.648 6.773 1 88.38 307 TYR B C 1
ATOM 7289 O O . TYR B 1 307 ? -6.891 -11.258 5.949 1 88.38 307 TYR B O 1
ATOM 7297 N N . GLY B 1 308 ? -8.422 -11.234 7.574 1 87.38 308 GLY B N 1
ATOM 7298 C CA . GLY B 1 308 ? -8.664 -12.664 7.492 1 87.38 308 GLY B CA 1
ATOM 7299 C C . GLY B 1 308 ? -9.242 -13.102 6.16 1 87.38 308 GLY B C 1
ATOM 7300 O O . GLY B 1 308 ? -8.812 -14.094 5.578 1 87.38 308 GLY B O 1
ATOM 7301 N N . LEU B 1 309 ? -10.203 -12.344 5.715 1 84.44 309 LEU B N 1
ATOM 7302 C CA . LEU B 1 309 ? -10.82 -12.641 4.426 1 84.44 309 LEU B CA 1
ATOM 7303 C C . LEU B 1 309 ? -9.789 -12.547 3.301 1 84.44 309 LEU B C 1
ATOM 7305 O O . LEU B 1 309 ? -9.781 -13.375 2.389 1 84.44 309 LEU B O 1
ATOM 7309 N N . MET B 1 310 ? -8.945 -11.562 3.348 1 89.12 310 MET B N 1
ATOM 7310 C CA . MET B 1 310 ? -7.883 -11.375 2.361 1 89.12 310 MET B CA 1
ATOM 7311 C C . MET B 1 310 ? -6.977 -12.602 2.301 1 89.12 310 MET B C 1
ATOM 7313 O O . MET B 1 310 ? -6.664 -13.094 1.216 1 89.12 310 MET B O 1
ATOM 7317 N N . LEU B 1 311 ? -6.629 -13.125 3.447 1 90.12 311 LEU B N 1
ATOM 7318 C CA . LEU B 1 311 ? -5.734 -14.281 3.518 1 90.12 311 LEU B CA 1
ATOM 7319 C C . LEU B 1 311 ? -6.406 -15.523 2.947 1 90.12 311 LEU B C 1
ATOM 7321 O O . LEU B 1 311 ? -5.781 -16.281 2.203 1 90.12 311 LEU B O 1
ATOM 7325 N N . ILE B 1 312 ? -7.656 -15.664 3.238 1 84.81 312 ILE B N 1
ATOM 7326 C CA . ILE B 1 312 ? -8.391 -16.844 2.777 1 84.81 312 ILE B CA 1
ATOM 7327 C C . ILE B 1 312 ? -8.516 -16.812 1.257 1 84.81 312 ILE B C 1
ATOM 7329 O O . ILE B 1 312 ? -8.242 -17.797 0.581 1 84.81 312 ILE B O 1
ATOM 7333 N N . VAL B 1 313 ? -8.922 -15.695 0.736 1 85.31 313 VAL B N 1
ATOM 7334 C CA . VAL B 1 313 ? -9.109 -15.547 -0.704 1 85.31 313 VAL B CA 1
ATOM 7335 C C . VAL B 1 313 ? -7.773 -15.742 -1.421 1 85.31 313 VAL B C 1
ATOM 7337 O O . VAL B 1 313 ? -7.719 -16.359 -2.49 1 85.31 313 VAL B O 1
ATOM 7340 N N . PHE B 1 314 ? -6.707 -15.281 -0.841 1 89.75 314 PHE B N 1
ATOM 7341 C CA . PHE B 1 314 ? -5.387 -15.406 -1.444 1 89.75 314 PHE B CA 1
ATOM 7342 C C . PHE B 1 314 ? -4.953 -16.875 -1.483 1 89.75 314 PHE B C 1
ATOM 7344 O O . PHE B 1 314 ? -4.445 -17.344 -2.5 1 89.75 314 PHE B O 1
ATOM 7351 N N . ILE B 1 315 ? -5.125 -17.562 -0.375 1 86.12 315 ILE B N 1
ATOM 7352 C CA . ILE B 1 315 ? -4.742 -18.969 -0.306 1 86.12 315 ILE B CA 1
ATOM 7353 C C . ILE B 1 315 ? -5.562 -19.766 -1.312 1 86.12 315 ILE B C 1
ATOM 7355 O O . ILE B 1 315 ? -5.031 -20.672 -1.973 1 86.12 315 ILE B O 1
ATOM 7359 N N . LEU B 1 316 ? -6.824 -19.375 -1.458 1 81.5 316 LEU B N 1
ATOM 7360 C CA . LEU B 1 316 ? -7.676 -20.047 -2.438 1 81.5 316 LEU B CA 1
ATOM 7361 C C . LEU B 1 316 ? -7.188 -19.781 -3.855 1 81.5 316 LEU B C 1
ATOM 7363 O O . LEU B 1 316 ? -7.234 -20.656 -4.715 1 81.5 316 LEU B O 1
ATOM 7367 N N . ALA B 1 317 ? -6.754 -18.547 -4.066 1 85.81 317 ALA B N 1
ATOM 7368 C CA . ALA B 1 317 ? -6.211 -18.188 -5.379 1 85.81 317 ALA B CA 1
ATOM 7369 C C . ALA B 1 317 ? -4.969 -19.016 -5.695 1 85.81 317 ALA B C 1
ATOM 7371 O O . ALA B 1 317 ? -4.816 -19.516 -6.812 1 85.81 317 ALA B O 1
ATOM 7372 N N . LEU B 1 318 ? -4.09 -19.203 -4.73 1 85.62 318 LEU B N 1
ATOM 7373 C CA . LEU B 1 318 ? -2.867 -19.969 -4.93 1 85.62 318 LEU B CA 1
ATOM 7374 C C . LEU B 1 318 ? -3.186 -21.438 -5.195 1 85.62 318 LEU B C 1
ATOM 7376 O O . LEU B 1 318 ? -2.469 -22.109 -5.945 1 85.62 318 LEU B O 1
ATOM 7380 N N . SER B 1 319 ? -4.234 -21.906 -4.629 1 79.38 319 SER B N 1
ATOM 7381 C CA . SER B 1 319 ? -4.641 -23.297 -4.836 1 79.38 319 SER B CA 1
ATOM 7382 C C . SER B 1 319 ? -5.062 -23.531 -6.281 1 79.38 319 SER B C 1
ATOM 7384 O O . SER B 1 319 ? -4.777 -24.594 -6.848 1 79.38 319 SER B O 1
ATOM 7386 N N . LEU B 1 320 ? -5.645 -22.547 -6.82 1 78.12 320 LEU B N 1
ATOM 7387 C CA . LEU B 1 320 ? -6.137 -22.688 -8.188 1 78.12 320 LEU B CA 1
ATOM 7388 C C . LEU B 1 320 ? -4.988 -22.641 -9.188 1 78.12 320 LEU B C 1
ATOM 7390 O O . LEU B 1 320 ? -5.098 -23.172 -10.297 1 78.12 320 LEU B O 1
ATOM 7394 N N . PHE B 1 321 ? -3.893 -21.984 -8.812 1 78.88 321 PHE B N 1
ATOM 7395 C CA . PHE B 1 321 ? -2.732 -21.938 -9.695 1 78.88 321 PHE B CA 1
ATOM 7396 C C . PHE B 1 321 ? -1.918 -23.219 -9.586 1 78.88 321 PHE B C 1
ATOM 7398 O O . PHE B 1 321 ? -0.993 -23.438 -10.367 1 78.88 321 PHE B O 1
ATOM 7405 N N . GLY B 1 322 ? -2.336 -24.125 -8.906 1 66.88 322 GLY B N 1
ATOM 7406 C CA . GLY B 1 322 ? -1.735 -25.438 -8.859 1 66.88 322 GLY B CA 1
ATOM 7407 C C . GLY B 1 322 ? -0.576 -25.547 -7.891 1 66.88 322 GLY B C 1
ATOM 7408 O O . GLY B 1 322 ? 0.212 -26.484 -7.949 1 66.88 322 GLY B O 1
ATOM 7409 N N . PHE B 1 323 ? -0.231 -24.5 -7.176 1 61.38 323 PHE B N 1
ATOM 7410 C CA . PHE B 1 323 ? 0.908 -24.578 -6.27 1 61.38 323 PHE B CA 1
ATOM 7411 C C . PHE B 1 323 ? 0.687 -25.656 -5.219 1 61.38 323 PHE B C 1
ATOM 7413 O O . PHE B 1 323 ? 1.646 -26.188 -4.656 1 61.38 323 PHE B O 1
ATOM 7420 N N . PHE B 1 324 ? -0.553 -25.844 -4.805 1 56.66 324 PHE B N 1
ATOM 7421 C CA . PHE B 1 324 ? -0.808 -26.891 -3.812 1 56.66 324 PHE B CA 1
ATOM 7422 C C . PHE B 1 324 ? -2.08 -27.656 -4.148 1 56.66 324 PHE B C 1
ATOM 7424 O O . PHE B 1 324 ? -3.018 -27.094 -4.723 1 56.66 324 PHE B O 1
ATOM 7431 N N . THR B 1 325 ? -1.965 -28.844 -4.418 1 48.12 325 THR B N 1
ATOM 7432 C CA . THR B 1 325 ? -3.195 -29.625 -4.375 1 48.12 325 THR B CA 1
ATOM 7433 C C . THR B 1 325 ? -3.713 -29.75 -2.943 1 48.12 325 THR B C 1
ATOM 7435 O O . THR B 1 325 ? -2.986 -30.172 -2.047 1 48.12 325 THR B O 1
ATOM 7438 N N . LEU B 1 326 ? -4.305 -28.859 -2.414 1 44.5 326 LEU B N 1
ATOM 7439 C CA . LEU B 1 326 ? -4.824 -28.969 -1.056 1 44.5 326 LEU B CA 1
ATOM 7440 C C . LEU B 1 326 ? -5.43 -30.344 -0.822 1 44.5 326 LEU B C 1
ATOM 7442 O O . LEU B 1 326 ? -6.453 -30.688 -1.415 1 44.5 326 LEU B O 1
ATOM 7446 N N . PRO B 1 327 ? -4.688 -31.328 -0.56 1 40.72 327 PRO B N 1
ATOM 7447 C CA . PRO B 1 327 ? -5.383 -32.562 -0.216 1 40.72 327 PRO B CA 1
ATOM 7448 C C . PRO B 1 327 ? -6.461 -32.375 0.847 1 40.72 327 PRO B C 1
ATOM 7450 O O . PRO B 1 327 ? -7.191 -33.312 1.178 1 40.72 327 PRO B O 1
ATOM 7453 N N . ILE B 1 328 ? -6.316 -31.5 1.667 1 39.38 328 ILE B N 1
ATOM 7454 C CA . ILE B 1 328 ? -7.195 -31.422 2.828 1 39.38 328 ILE B CA 1
ATOM 7455 C C . ILE B 1 328 ? -8.648 -31.328 2.369 1 39.38 328 ILE B C 1
ATOM 7457 O O . ILE B 1 328 ? -9.539 -31.938 2.959 1 39.38 328 ILE B O 1
ATOM 7461 N N . ILE B 1 329 ? -8.977 -30.25 1.551 1 41.44 329 ILE B N 1
ATOM 7462 C CA . ILE B 1 329 ? -10.352 -30.297 1.066 1 41.44 329 ILE B CA 1
ATOM 7463 C C . ILE B 1 329 ? -10.461 -31.344 -0.049 1 41.44 329 ILE B C 1
ATOM 7465 O O . ILE B 1 329 ? -10.266 -31.016 -1.224 1 41.44 329 ILE B O 1
ATOM 7469 N N . ASP B 1 330 ? -9.609 -32.188 -0.171 1 36.66 330 ASP B N 1
ATOM 7470 C CA . ASP B 1 330 ? -9.891 -33.344 -1.048 1 36.66 330 ASP B CA 1
ATOM 7471 C C . ASP B 1 330 ? -11.398 -33.531 -1.216 1 36.66 330 ASP B C 1
ATOM 7473 O O . ASP B 1 330 ? -12.031 -34.219 -0.41 1 36.66 330 ASP B O 1
ATOM 7477 N N . PHE B 1 331 ? -12.016 -32.656 -1.56 1 41.41 331 PHE B N 1
ATOM 7478 C CA . PHE B 1 331 ? -13.352 -32.844 -2.121 1 41.41 331 PHE B CA 1
ATOM 7479 C C . PHE B 1 331 ? -13.406 -34.125 -2.938 1 41.41 331 PHE B C 1
ATOM 7481 O O . PHE B 1 331 ? -14.492 -34.625 -3.236 1 41.41 331 PHE B O 1
ATOM 7488 N N . LYS B 1 332 ? -12.258 -34.531 -3.438 1 39.88 332 LYS B N 1
ATOM 7489 C CA . LYS B 1 332 ? -12.18 -35.844 -4.07 1 39.88 332 LYS B CA 1
ATOM 7490 C C . LYS B 1 332 ? -12.18 -36.969 -3.031 1 39.88 332 LYS B C 1
ATOM 7492 O O . LYS B 1 332 ? -11.922 -38.125 -3.357 1 39.88 332 LYS B O 1
ATOM 7497 N N . ILE B 1 333 ? -11.867 -36.719 -1.904 1 39.72 333 ILE B N 1
ATOM 7498 C CA . ILE B 1 333 ? -11.789 -37.906 -1.062 1 39.72 333 ILE B CA 1
ATOM 7499 C C . ILE B 1 333 ? -13.102 -38.688 -1.13 1 39.72 333 ILE B C 1
ATOM 7501 O O . ILE B 1 333 ? -14.141 -38.188 -0.675 1 39.72 333 ILE B O 1
ATOM 7505 N N . GLU B 1 334 ? -13.344 -39.281 -2.031 1 42.03 334 GLU B N 1
ATOM 7506 C CA . GLU B 1 334 ? -14.234 -40.406 -2.182 1 42.03 334 GLU B CA 1
ATOM 7507 C C . GLU B 1 334 ? -14.508 -41.094 -0.836 1 42.03 334 GLU B C 1
ATOM 7509 O O . GLU B 1 334 ? -15.57 -41.688 -0.643 1 42.03 334 GLU B O 1
ATOM 7514 N N . THR B 1 335 ? -13.414 -41.188 -0.016 1 42.78 335 THR B N 1
ATOM 7515 C CA . THR B 1 335 ? -13.57 -42.281 0.913 1 42.78 335 THR B CA 1
ATOM 7516 C C . THR B 1 335 ? -14.422 -41.875 2.111 1 42.78 335 THR B C 1
ATOM 7518 O O . THR B 1 335 ? -14.484 -42.594 3.111 1 42.78 335 THR B O 1
ATOM 7521 N N . THR B 1 336 ? -14.766 -40.625 2.238 1 47.91 336 THR B N 1
ATOM 7522 C CA . THR B 1 336 ? -15.344 -40.562 3.576 1 47.91 336 THR B CA 1
ATOM 7523 C C . THR B 1 336 ? -16.719 -41.219 3.615 1 47.91 336 THR B C 1
ATOM 7525 O O . THR B 1 336 ? -17.406 -41.281 2.592 1 47.91 336 THR B O 1
ATOM 7528 N N . SER B 1 337 ? -17.016 -42 4.598 1 57.62 337 SER B N 1
ATOM 7529 C CA . SER B 1 337 ? -18.109 -42.875 4.973 1 57.62 337 SER B CA 1
ATOM 7530 C C . SER B 1 337 ? -19.453 -42.156 4.875 1 57.62 337 SER B C 1
ATOM 7532 O O . SER B 1 337 ? -20.5 -42.812 4.758 1 57.62 337 SER B O 1
ATOM 7534 N N . PHE B 1 338 ? -19.516 -40.75 4.816 1 65.25 338 PHE B N 1
ATOM 7535 C CA . PHE B 1 338 ? -20.844 -40.156 4.793 1 65.25 338 PHE B CA 1
ATOM 7536 C C . PHE B 1 338 ? -20.938 -39.125 3.68 1 65.25 338 PHE B C 1
ATOM 7538 O O . PHE B 1 338 ? -20.812 -37.906 3.93 1 65.25 338 PHE B O 1
ATOM 7545 N N . PRO B 1 339 ? -21.141 -39.406 2.457 1 69.81 339 PRO B N 1
ATOM 7546 C CA . PRO B 1 339 ? -21.172 -38.531 1.285 1 69.81 339 PRO B CA 1
ATOM 7547 C C . PRO B 1 339 ? -22.281 -37.469 1.359 1 69.81 339 PRO B C 1
ATOM 7549 O O . PRO B 1 339 ? -22.141 -36.375 0.801 1 69.81 339 PRO B O 1
ATOM 7552 N N . ARG B 1 340 ? -23.375 -37.719 2.088 1 75.56 340 ARG B N 1
ATOM 7553 C CA . ARG B 1 340 ? -24.5 -36.781 2.178 1 75.56 340 ARG B CA 1
ATOM 7554 C C . ARG B 1 340 ? -24.156 -35.562 2.996 1 75.56 340 ARG B C 1
ATOM 7556 O O . ARG B 1 340 ? -24.484 -34.438 2.605 1 75.56 340 ARG B O 1
ATOM 7563 N N . ILE B 1 341 ? -23.438 -35.75 4.055 1 77.94 341 ILE B N 1
ATOM 7564 C CA . ILE B 1 341 ? -23.078 -34.656 4.934 1 77.94 341 ILE B CA 1
ATOM 7565 C C . ILE B 1 341 ? -22.016 -33.781 4.258 1 77.94 341 ILE B C 1
ATOM 7567 O O . ILE B 1 341 ? -22.016 -32.562 4.426 1 77.94 341 ILE B O 1
ATOM 7571 N N . GLN B 1 342 ? -21.328 -34.438 3.498 1 74.94 342 GLN B N 1
ATOM 7572 C CA . GLN B 1 342 ? -20.266 -33.688 2.818 1 74.94 342 GLN B CA 1
ATOM 7573 C C . GLN B 1 342 ? -20.844 -32.75 1.778 1 74.94 342 GLN B C 1
ATOM 7575 O O . GLN B 1 342 ? -20.375 -31.609 1.648 1 74.94 342 GLN B O 1
ATOM 7580 N N . ALA B 1 343 ? -21.859 -33.219 1.126 1 78.19 343 ALA B N 1
ATOM 7581 C CA . ALA B 1 343 ? -22.484 -32.375 0.113 1 78.19 343 ALA B CA 1
ATOM 7582 C C . ALA B 1 343 ? -23.172 -31.172 0.752 1 78.19 343 ALA B C 1
ATOM 7584 O O . ALA B 1 343 ? -23.062 -30.047 0.25 1 78.19 343 ALA B O 1
ATOM 7585 N N . TYR B 1 344 ? -23.75 -31.406 1.851 1 83.69 344 TYR B N 1
ATOM 7586 C CA . TYR B 1 344 ? -24.438 -30.328 2.578 1 83.69 344 TYR B CA 1
ATOM 7587 C C . TYR B 1 344 ? -23.438 -29.297 3.082 1 83.69 344 TYR B C 1
ATOM 7589 O O . TYR B 1 344 ? -23.641 -28.094 2.906 1 83.69 344 TYR B O 1
ATOM 7597 N N . PHE B 1 345 ? -22.359 -29.719 3.582 1 81.56 345 PHE B N 1
ATOM 7598 C CA . PHE B 1 345 ? -21.375 -28.812 4.172 1 81.56 345 PHE B CA 1
ATOM 7599 C C . PHE B 1 345 ? -20.625 -28.062 3.086 1 81.56 345 PHE B C 1
ATOM 7601 O O . PHE B 1 345 ? -20.219 -26.922 3.285 1 81.56 345 PHE B O 1
ATOM 7608 N N . THR B 1 346 ? -20.5 -28.719 2.018 1 77.06 346 THR B N 1
ATOM 7609 C CA . THR B 1 346 ? -19.844 -28.031 0.915 1 77.06 346 THR B CA 1
ATOM 7610 C C . THR B 1 346 ? -20.703 -26.859 0.427 1 77.06 346 THR B C 1
ATOM 7612 O O . THR B 1 346 ? -20.172 -25.812 0.061 1 77.06 346 THR B O 1
ATOM 7615 N N . GLY B 1 347 ? -22 -27.125 0.466 1 78.44 347 GLY B N 1
ATOM 7616 C CA . GLY B 1 347 ? -22.891 -26.031 0.098 1 78.44 347 GLY B CA 1
ATOM 7617 C C . GLY B 1 347 ? -22.844 -24.875 1.068 1 78.44 347 GLY B C 1
ATOM 7618 O O . GLY B 1 347 ? -22.781 -23.719 0.651 1 78.44 347 GLY B O 1
ATOM 7619 N N . VAL B 1 348 ? -22.75 -25.188 2.279 1 83.69 348 VAL B N 1
ATOM 7620 C CA . VAL B 1 348 ? -22.688 -24.172 3.324 1 83.69 348 VAL B CA 1
ATOM 7621 C C . VAL B 1 348 ? -21.375 -23.406 3.232 1 83.69 348 VAL B C 1
ATOM 7623 O O . VAL B 1 348 ? -21.359 -22.172 3.293 1 83.69 348 VAL B O 1
ATOM 7626 N N . MET B 1 349 ? -20.344 -24.125 3.018 1 78.44 349 MET B N 1
ATOM 7627 C CA . MET B 1 349 ? -19.016 -23.516 2.975 1 78.44 349 MET B CA 1
ATOM 7628 C C . MET B 1 349 ? -18.875 -22.625 1.747 1 78.44 349 MET B C 1
ATOM 7630 O O . MET B 1 349 ? -18.281 -21.547 1.826 1 78.44 349 MET B O 1
ATOM 7634 N N . THR B 1 350 ? -19.406 -23.109 0.73 1 76.44 350 THR B N 1
ATOM 7635 C CA . THR B 1 350 ? -19.344 -22.328 -0.507 1 76.44 350 THR B CA 1
ATOM 7636 C C . THR B 1 350 ? -20.062 -21 -0.358 1 76.44 350 THR B C 1
ATOM 7638 O O . THR B 1 350 ? -19.562 -19.969 -0.794 1 76.44 350 THR B O 1
ATOM 7641 N N . THR B 1 351 ? -21.172 -21.062 0.248 1 81.19 351 THR B N 1
ATOM 7642 C CA . THR B 1 351 ? -21.953 -19.859 0.434 1 81.19 351 THR B CA 1
ATOM 7643 C C . THR B 1 351 ? -21.297 -18.938 1.461 1 81.19 351 THR B C 1
ATOM 7645 O O . THR B 1 351 ? -21.312 -17.719 1.314 1 81.19 351 THR B O 1
ATOM 7648 N N . LEU B 1 352 ? -20.75 -19.531 2.43 1 77.94 352 LEU B N 1
ATOM 7649 C CA . LEU B 1 352 ? -20.031 -18.75 3.424 1 77.94 352 LEU B CA 1
ATOM 7650 C C . LEU B 1 352 ? -18.859 -18 2.783 1 77.94 352 LEU B C 1
ATOM 7652 O O . LEU B 1 352 ? -18.641 -16.828 3.076 1 77.94 352 LEU B O 1
ATOM 7656 N N . LEU B 1 353 ? -18.219 -18.656 1.91 1 71.94 353 LEU B N 1
ATOM 7657 C CA . LEU B 1 353 ? -17.062 -18.062 1.241 1 71.94 353 LEU B CA 1
ATOM 7658 C C . LEU B 1 353 ? -17.5 -17 0.241 1 71.94 353 LEU B C 1
ATOM 7660 O O . LEU B 1 353 ? -16.766 -16.047 -0.029 1 71.94 353 LEU B O 1
ATOM 7664 N N . ALA B 1 354 ? -18.719 -17.203 -0.22 1 74.62 354 ALA B N 1
ATOM 7665 C CA . ALA B 1 354 ? -19.234 -16.281 -1.22 1 74.62 354 ALA B CA 1
ATOM 7666 C C . ALA B 1 354 ? -19.75 -15 -0.564 1 74.62 354 ALA B C 1
ATOM 7668 O O . ALA B 1 354 ? -19.891 -13.969 -1.223 1 74.62 354 ALA B O 1
ATOM 7669 N N . THR B 1 355 ? -20.031 -15.086 0.683 1 74.44 355 THR B N 1
ATOM 7670 C CA . THR B 1 355 ? -20.719 -14 1.376 1 74.44 355 THR B CA 1
ATOM 7671 C C . THR B 1 355 ? -19.844 -12.75 1.411 1 74.44 355 THR B C 1
ATOM 7673 O O . THR B 1 355 ? -20.312 -11.648 1.114 1 74.44 355 THR B O 1
ATOM 7676 N N . PRO B 1 356 ? -18.625 -12.883 1.682 1 69.69 356 PRO B N 1
ATOM 7677 C CA . PRO B 1 356 ? -17.859 -11.648 1.736 1 69.69 356 PRO B CA 1
ATOM 7678 C C . PRO B 1 356 ? -17.641 -11.023 0.359 1 69.69 356 PRO B C 1
ATOM 7680 O O . PRO B 1 356 ? -17.516 -9.797 0.247 1 69.69 356 PRO B O 1
ATOM 7683 N N . CYS B 1 357 ? -17.625 -11.82 -0.611 1 70.62 357 CYS B N 1
ATOM 7684 C CA . CYS B 1 357 ? -17.375 -11.328 -1.962 1 70.62 357 CYS B CA 1
ATOM 7685 C C . CYS B 1 357 ? -18.641 -10.734 -2.562 1 70.62 357 CYS B C 1
ATOM 7687 O O . CYS B 1 357 ? -18.578 -10.008 -3.555 1 70.62 357 CYS B O 1
ATOM 7689 N N . SER B 1 358 ? -19.75 -10.992 -1.882 1 73 358 SER B N 1
ATOM 7690 C CA . SER B 1 358 ? -21.031 -10.523 -2.395 1 73 358 SER B CA 1
ATOM 7691 C C . SER B 1 358 ? -21.453 -9.219 -1.719 1 73 358 SER B C 1
ATOM 7693 O O . SER B 1 358 ? -22.422 -8.578 -2.152 1 73 358 SER B O 1
ATOM 7695 N N . GLY B 1 359 ? -20.703 -8.805 -0.727 1 64.19 359 GLY B N 1
ATOM 7696 C CA . GLY B 1 359 ? -21.062 -7.672 0.115 1 64.19 359 GLY B CA 1
ATOM 7697 C C . GLY B 1 359 ? -21.422 -6.43 -0.677 1 64.19 359 GLY B C 1
ATOM 7698 O O . GLY B 1 359 ? -22.516 -5.891 -0.531 1 64.19 359 GLY B O 1
ATOM 7699 N N . PRO B 1 360 ? -20.641 -6.125 -1.611 1 60.62 360 PRO B N 1
ATOM 7700 C CA . PRO B 1 360 ? -20.891 -4.863 -2.312 1 60.62 360 PRO B CA 1
ATOM 7701 C C . PRO B 1 360 ? -22.141 -4.906 -3.184 1 60.62 360 PRO B C 1
ATOM 7703 O O . PRO B 1 360 ? -22.797 -3.883 -3.369 1 60.62 360 PRO B O 1
ATOM 7706 N N . LEU B 1 361 ? -22.5 -6.059 -3.604 1 62.44 361 LEU B N 1
ATOM 7707 C CA . LEU B 1 361 ? -23.656 -6.191 -4.492 1 62.44 361 LEU B CA 1
ATOM 7708 C C . LEU B 1 361 ? -24.953 -6.297 -3.691 1 62.44 361 LEU B C 1
ATOM 7710 O O . LEU B 1 361 ? -25.984 -5.754 -4.094 1 62.44 361 LEU B O 1
ATOM 7714 N N . LEU B 1 362 ? -24.781 -6.871 -2.512 1 64.25 362 LEU B N 1
ATOM 7715 C CA . LEU B 1 362 ? -25.969 -7.086 -1.691 1 64.25 362 LEU B CA 1
ATOM 7716 C C . LEU B 1 362 ? -26.234 -5.891 -0.786 1 64.25 362 LEU B C 1
ATOM 7718 O O . LEU B 1 362 ? -27.297 -5.793 -0.168 1 64.25 362 LEU B O 1
ATOM 7722 N N . GLY B 1 363 ? -25.25 -4.969 -0.835 1 62.78 363 GLY B N 1
ATOM 7723 C CA . GLY B 1 363 ? -25.359 -3.824 0.057 1 62.78 363 GLY B CA 1
ATOM 7724 C C . GLY B 1 363 ? -26.609 -3 -0.181 1 62.78 363 GLY B C 1
ATOM 7725 O O . GLY B 1 363 ? -27.266 -2.572 0.77 1 62.78 363 GLY B O 1
ATOM 7726 N N . GLY B 1 364 ? -26.984 -2.824 -1.521 1 60.97 364 GLY B N 1
ATOM 7727 C CA . GLY B 1 364 ? -28.172 -2.035 -1.819 1 60.97 364 GLY B CA 1
ATOM 7728 C C . GLY B 1 364 ? -29.453 -2.695 -1.364 1 60.97 364 GLY B C 1
ATOM 7729 O O . GLY B 1 364 ? -30.312 -2.051 -0.746 1 60.97 364 GLY B O 1
ATOM 7730 N N . VAL B 1 365 ? -29.531 -3.93 -1.593 1 62.62 365 VAL B N 1
ATOM 7731 C CA . VAL B 1 365 ? -30.75 -4.656 -1.257 1 62.62 365 VAL B CA 1
ATOM 7732 C C . VAL B 1 365 ? -30.844 -4.82 0.258 1 62.62 365 VAL B C 1
ATOM 7734 O O . VAL B 1 365 ? -31.922 -4.652 0.834 1 62.62 365 VAL B O 1
ATOM 7737 N N . LEU B 1 366 ? -29.656 -4.941 0.855 1 64 366 LEU B N 1
ATOM 7738 C CA . LEU B 1 366 ? -29.656 -5.168 2.297 1 64 366 LEU B CA 1
ATOM 7739 C C . LEU B 1 366 ? -29.906 -3.869 3.053 1 64 366 LEU B C 1
ATOM 7741 O O . LEU B 1 366 ? -30.5 -3.879 4.133 1 64 366 LEU B O 1
ATOM 7745 N N . GLY B 1 367 ? -29.438 -2.832 2.41 1 62.75 367 GLY B N 1
ATOM 7746 C CA . GLY B 1 367 ? -29.672 -1.542 3.039 1 62.75 367 GLY B CA 1
ATOM 7747 C C . GLY B 1 367 ? -31.141 -1.191 3.162 1 62.75 367 GLY B C 1
ATOM 7748 O O . GLY B 1 367 ? -31.578 -0.688 4.199 1 62.75 367 GLY B O 1
ATOM 7749 N N . TRP B 1 368 ? -31.859 -1.534 2.082 1 63.53 368 TRP B N 1
ATOM 7750 C CA . TRP B 1 368 ? -33.281 -1.287 2.098 1 63.53 368 TRP B CA 1
ATOM 7751 C C . TRP B 1 368 ? -34 -2.291 2.996 1 63.53 368 TRP B C 1
ATOM 7753 O O . TRP B 1 368 ? -34.938 -1.929 3.73 1 63.53 368 TRP B O 1
ATOM 7763 N N . ALA B 1 369 ? -33.469 -3.436 3.029 1 63.62 369 ALA B N 1
ATOM 7764 C CA . ALA B 1 369 ? -34.156 -4.52 3.732 1 63.62 369 ALA B CA 1
ATOM 7765 C C . ALA B 1 369 ? -34.094 -4.332 5.242 1 63.62 369 ALA B C 1
ATOM 7767 O O . ALA B 1 369 ? -35 -4.684 5.973 1 63.62 369 ALA B O 1
ATOM 7768 N N . VAL B 1 370 ? -33 -3.697 5.664 1 63.75 370 VAL B N 1
ATOM 7769 C CA . VAL B 1 370 ? -32.75 -3.58 7.102 1 63.75 370 VAL B CA 1
ATOM 7770 C C . VAL B 1 370 ? -33.75 -2.58 7.699 1 63.75 370 VAL B C 1
ATOM 7772 O O . VAL B 1 370 ? -34.094 -2.668 8.883 1 63.75 370 VAL B O 1
ATOM 7775 N N . LEU B 1 371 ? -34.25 -1.718 6.738 1 60.59 371 LEU B N 1
ATOM 7776 C CA . LEU B 1 371 ? -35.188 -0.72 7.219 1 60.59 371 LEU B CA 1
ATOM 7777 C C . LEU B 1 371 ? -36.625 -1.263 7.18 1 60.59 371 LEU B C 1
ATOM 7779 O O . LEU B 1 371 ? -37.531 -0.627 7.691 1 60.59 371 LEU B O 1
ATOM 7783 N N . GLN B 1 372 ? -36.719 -2.543 6.57 1 66.38 372 GLN B N 1
ATOM 7784 C CA . GLN B 1 372 ? -38.031 -3.154 6.426 1 66.38 372 GLN B CA 1
ATOM 7785 C C . GLN B 1 372 ? -38.312 -4.133 7.566 1 66.38 372 GLN B C 1
ATOM 7787 O O . GLN B 1 372 ? -37.375 -4.527 8.289 1 66.38 372 GLN B O 1
ATOM 7792 N N . PRO B 1 373 ? -39.469 -4.414 7.715 1 72.5 373 PRO B N 1
ATOM 7793 C CA . PRO B 1 373 ? -39.781 -5.398 8.75 1 72.5 373 PRO B CA 1
ATOM 7794 C C . PRO B 1 373 ? -39.125 -6.75 8.508 1 72.5 373 PRO B C 1
ATOM 7796 O O . PRO B 1 373 ? -38.688 -7.043 7.383 1 72.5 373 PRO B O 1
ATOM 7799 N N . PHE B 1 374 ? -38.969 -7.586 9.477 1 75.44 374 PHE B N 1
ATOM 7800 C CA . PHE B 1 374 ? -38.219 -8.828 9.516 1 75.44 374 PHE B CA 1
ATOM 7801 C C . PHE B 1 374 ? -38.719 -9.805 8.461 1 75.44 374 PHE B C 1
ATOM 7803 O O . PHE B 1 374 ? -37.938 -10.508 7.832 1 75.44 374 PHE B O 1
ATOM 7810 N N . TYR B 1 375 ? -40.031 -9.812 8.258 1 77.19 375 TYR B N 1
ATOM 7811 C CA . TYR B 1 375 ? -40.594 -10.789 7.32 1 77.19 375 TYR B CA 1
ATOM 7812 C C . TYR B 1 375 ? -40.094 -10.523 5.902 1 77.19 375 TYR B C 1
ATOM 7814 O O . TYR B 1 375 ? -39.875 -11.453 5.133 1 77.19 375 TYR B O 1
ATOM 7822 N N . ILE B 1 376 ? -39.844 -9.328 5.582 1 77.12 376 ILE B N 1
ATOM 7823 C CA . ILE B 1 376 ? -39.406 -8.977 4.238 1 77.12 376 ILE B CA 1
ATOM 7824 C C . ILE B 1 376 ? -37.938 -9.367 4.07 1 77.12 376 ILE B C 1
ATOM 7826 O O . ILE B 1 376 ? -37.531 -9.867 3.018 1 77.12 376 ILE B O 1
ATOM 7830 N N . ILE B 1 377 ? -37.188 -9.203 5.152 1 77 377 ILE B N 1
ATOM 7831 C CA . ILE B 1 377 ? -35.781 -9.578 5.113 1 77 377 ILE B CA 1
ATOM 7832 C C . ILE B 1 377 ? -35.656 -11.086 4.887 1 77 377 ILE B C 1
ATOM 7834 O O . ILE B 1 377 ? -34.844 -11.531 4.07 1 77 377 ILE B O 1
ATOM 7838 N N . PHE B 1 378 ? -36.531 -11.75 5.52 1 81.88 378 PHE B N 1
ATOM 7839 C CA . PHE B 1 378 ? -36.5 -13.211 5.445 1 81.88 378 PHE B CA 1
ATOM 7840 C C . PHE B 1 378 ? -36.875 -13.688 4.043 1 81.88 378 PHE B C 1
ATOM 7842 O O . PHE B 1 378 ? -36.188 -14.555 3.484 1 81.88 378 PHE B O 1
ATOM 7849 N N . ILE B 1 379 ? -37.844 -13.133 3.467 1 83.88 379 ILE B N 1
ATOM 7850 C CA . ILE B 1 379 ? -38.312 -13.57 2.158 1 83.88 379 ILE B CA 1
ATOM 7851 C C . ILE B 1 379 ? -37.281 -13.195 1.084 1 83.88 379 ILE B C 1
ATOM 7853 O O . ILE B 1 379 ? -37.062 -13.945 0.136 1 83.88 379 ILE B O 1
ATOM 7857 N N . VAL B 1 380 ? -36.75 -12.125 1.233 1 80.75 380 VAL B N 1
ATOM 7858 C CA . VAL B 1 380 ? -35.781 -11.68 0.242 1 80.75 380 VAL B CA 1
ATOM 7859 C C . VAL B 1 380 ? -34.531 -12.57 0.288 1 80.75 380 VAL B C 1
ATOM 7861 O O . VAL B 1 380 ? -34 -12.961 -0.755 1 80.75 380 VAL B O 1
ATOM 7864 N N . PHE B 1 381 ? -34.094 -12.938 1.435 1 83.25 381 PHE B N 1
ATOM 7865 C CA . PHE B 1 381 ? -32.938 -13.797 1.573 1 83.25 381 PHE B CA 1
ATOM 7866 C C . PHE B 1 381 ? -33.219 -15.195 1.051 1 83.25 381 PHE B C 1
ATOM 7868 O O . PHE B 1 381 ? -32.344 -15.836 0.451 1 83.25 381 PHE B O 1
ATOM 7875 N N . LEU B 1 382 ? -34.438 -15.617 1.268 1 85.75 382 LEU B N 1
ATOM 7876 C CA . LEU B 1 382 ? -34.844 -16.922 0.736 1 85.75 382 LEU B CA 1
ATOM 7877 C C . LEU B 1 382 ? -34.875 -16.891 -0.788 1 85.75 382 LEU B C 1
ATOM 7879 O O . LEU B 1 382 ? -34.5 -17.875 -1.439 1 85.75 382 LEU B O 1
ATOM 7883 N N . ALA B 1 383 ? -35.312 -15.805 -1.255 1 85.75 383 ALA B N 1
ATOM 7884 C CA . ALA B 1 383 ? -35.344 -15.664 -2.707 1 85.75 383 ALA B CA 1
ATOM 7885 C C . ALA B 1 383 ? -33.938 -15.648 -3.283 1 85.75 383 ALA B C 1
ATOM 7887 O O . ALA B 1 383 ? -33.688 -16.234 -4.336 1 85.75 383 ALA B O 1
ATOM 7888 N N . THR B 1 384 ? -33.062 -15.039 -2.613 1 84.94 384 THR B N 1
ATOM 7889 C CA . THR B 1 384 ? -31.656 -15 -3.055 1 84.94 384 THR B CA 1
ATOM 7890 C C . THR B 1 384 ? -31.031 -16.391 -3.002 1 84.94 384 THR B C 1
ATOM 7892 O O . THR B 1 384 ? -30.297 -16.781 -3.914 1 84.94 384 THR B O 1
ATOM 7895 N N . GLY B 1 385 ? -31.312 -17.109 -1.927 1 85.56 385 GLY B N 1
ATOM 7896 C CA . GLY B 1 385 ? -30.828 -18.484 -1.813 1 85.56 385 GLY B CA 1
ATOM 7897 C C . GLY B 1 385 ? -31.359 -19.391 -2.902 1 85.56 385 GLY B C 1
ATOM 7898 O O . GLY B 1 385 ? -30.625 -20.234 -3.428 1 85.56 385 GLY B O 1
ATOM 7899 N N . LEU B 1 386 ? -32.594 -19.188 -3.238 1 87.31 386 LEU B N 1
ATOM 7900 C CA . LEU B 1 386 ? -33.188 -19.984 -4.297 1 87.31 386 LEU B CA 1
ATOM 7901 C C . LEU B 1 386 ? -32.562 -19.656 -5.648 1 87.31 386 LEU B C 1
ATOM 7903 O O . LEU B 1 386 ? -32.406 -20.547 -6.488 1 87.31 386 LEU B O 1
ATOM 7907 N N . GLY B 1 387 ? -32.312 -18.422 -5.828 1 84.81 387 GLY B N 1
ATOM 7908 C CA . GLY B 1 387 ? -31.656 -18.047 -7.059 1 84.81 387 GLY B CA 1
ATOM 7909 C C . GLY B 1 387 ? -30.281 -18.688 -7.215 1 84.81 387 GLY B C 1
ATOM 7910 O O . GLY B 1 387 ? -29.953 -19.203 -8.289 1 84.81 387 GLY B O 1
ATOM 7911 N N . MET B 1 388 ? -29.484 -18.75 -6.188 1 85.06 388 MET B N 1
ATOM 7912 C CA . MET B 1 388 ? -28.156 -19.344 -6.223 1 85.06 388 MET B CA 1
ATOM 7913 C C . MET B 1 388 ? -28.219 -20.859 -6.383 1 85.06 388 MET B C 1
ATOM 7915 O O . MET B 1 388 ? -27.344 -21.453 -7.004 1 85.06 388 MET B O 1
ATOM 7919 N N . SER B 1 389 ? -29.281 -21.5 -5.855 1 86.25 389 SER B N 1
ATOM 7920 C CA . SER B 1 389 ? -29.406 -22.953 -5.883 1 86.25 389 SER B CA 1
ATOM 7921 C C . SER B 1 389 ? -30.094 -23.422 -7.168 1 86.25 389 SER B C 1
ATOM 7923 O O . SER B 1 389 ? -30.109 -24.625 -7.457 1 86.25 389 SER B O 1
ATOM 7925 N N . LEU B 1 390 ? -30.562 -22.531 -7.941 1 84.94 390 LEU B N 1
ATOM 7926 C CA . LEU B 1 390 ? -31.375 -22.891 -9.102 1 84.94 390 LEU B CA 1
ATOM 7927 C C . LEU B 1 390 ? -30.594 -23.766 -10.07 1 84.94 390 LEU B C 1
ATOM 7929 O O . LEU B 1 390 ? -31.078 -24.812 -10.508 1 84.94 390 LEU B O 1
ATOM 7933 N N . PRO B 1 391 ? -29.359 -23.359 -10.461 1 80.56 391 PRO B N 1
ATOM 7934 C CA . PRO B 1 391 ? -28.641 -24.219 -11.406 1 80.56 391 PRO B CA 1
ATOM 7935 C C . PRO B 1 391 ? -28.422 -25.641 -10.875 1 80.56 391 PRO B C 1
ATOM 7937 O O . PRO B 1 391 ? -28.5 -26.594 -11.648 1 80.56 391 PRO B O 1
ATOM 7940 N N . TYR B 1 392 ? -28.25 -25.766 -9.602 1 80.5 392 TYR B N 1
ATOM 7941 C CA . TYR B 1 392 ? -28.016 -27.078 -9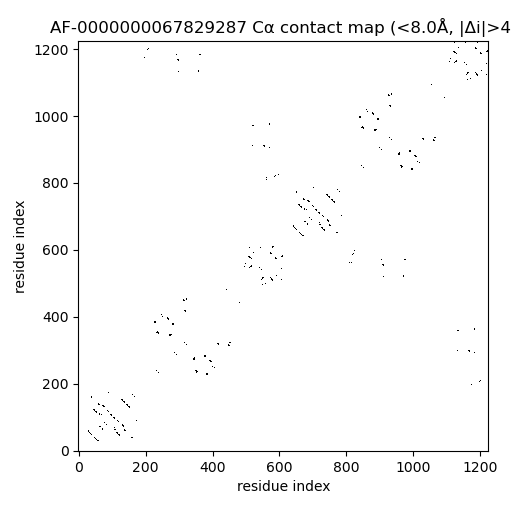.008 1 80.5 392 TYR B CA 1
ATOM 7942 C C . TYR B 1 392 ? -29.297 -27.891 -8.922 1 80.5 392 TYR B C 1
ATOM 7944 O O . TYR B 1 392 ? -29.281 -29.125 -9.07 1 80.5 392 TYR B O 1
ATOM 7952 N N . ILE B 1 393 ? -30.359 -27.188 -8.742 1 81.25 393 ILE B N 1
ATOM 7953 C CA . ILE B 1 393 ? -31.641 -27.875 -8.711 1 81.25 393 ILE B CA 1
ATOM 7954 C C . ILE B 1 393 ? -32.031 -28.328 -10.117 1 81.25 393 ILE B C 1
ATOM 7956 O O . ILE B 1 393 ? -32.531 -29.438 -10.305 1 81.25 393 ILE B O 1
ATOM 7960 N N . ILE B 1 394 ? -31.672 -27.484 -11.062 1 81 394 ILE B N 1
ATOM 7961 C CA . ILE B 1 394 ? -31.953 -27.844 -12.445 1 81 394 ILE B CA 1
ATOM 7962 C C . ILE B 1 394 ? -31.125 -29.062 -12.852 1 81 394 ILE B C 1
ATOM 7964 O O . ILE B 1 394 ? -31.641 -29.984 -13.5 1 81 394 ILE B O 1
ATOM 7968 N N . PHE B 1 395 ? -29.922 -29.141 -12.406 1 77.31 395 PHE B N 1
ATOM 7969 C CA . PHE B 1 395 ? -29.062 -30.25 -12.758 1 77.31 395 PHE B CA 1
ATOM 7970 C C . PHE B 1 395 ? -29.484 -31.516 -12.008 1 77.31 395 PHE B C 1
ATOM 7972 O O . PHE B 1 395 ? -29.25 -32.625 -12.484 1 77.31 395 PHE B O 1
ATOM 7979 N N . ALA B 1 396 ? -30.031 -31.281 -10.797 1 77 396 ALA B N 1
ATOM 7980 C CA . ALA B 1 396 ? -30.547 -32.438 -10.039 1 77 396 ALA B CA 1
ATOM 7981 C C . ALA B 1 396 ? -31.734 -33.062 -10.75 1 77 396 ALA B C 1
ATOM 7983 O O . ALA B 1 396 ? -31.875 -34.281 -10.758 1 77 396 ALA B O 1
ATOM 7984 N N . PHE B 1 397 ? -32.5 -32.219 -11.43 1 78.12 397 PHE B N 1
ATOM 7985 C CA . PHE B 1 397 ? -33.719 -32.75 -12.07 1 78.12 397 PHE B CA 1
ATOM 7986 C C . PHE B 1 397 ? -33.406 -33.25 -13.477 1 78.12 397 PHE B C 1
ATOM 7988 O O . PHE B 1 397 ? -34.031 -34.219 -13.938 1 78.12 397 PHE B O 1
ATOM 7995 N N . LYS B 1 398 ? -32.469 -32.562 -14.148 1 78.31 398 LYS B N 1
ATOM 7996 C CA . LYS B 1 398 ? -32.094 -33 -15.492 1 78.31 398 LYS B CA 1
ATOM 7997 C C . LYS B 1 398 ? -30.594 -33.25 -15.602 1 78.31 398 LYS B C 1
ATOM 7999 O O . LYS B 1 398 ? -29.859 -32.438 -16.156 1 78.31 398 LYS B O 1
ATOM 8004 N N . PRO B 1 399 ? -30.125 -34.438 -15.109 1 70.56 399 PRO B N 1
ATOM 8005 C CA . PRO B 1 399 ? -28.688 -34.719 -15.125 1 70.56 399 PRO B CA 1
ATOM 8006 C C . PRO B 1 399 ? -28.125 -34.812 -16.531 1 70.56 399 PRO B C 1
ATOM 8008 O O . PRO B 1 399 ? -26.922 -34.625 -16.734 1 70.56 399 PRO B O 1
ATOM 8011 N N . GLN B 1 400 ? -29.031 -35 -17.547 1 66.12 400 GLN B N 1
ATOM 8012 C CA . GLN B 1 400 ? -28.594 -35.094 -18.938 1 66.12 400 GLN B CA 1
ATOM 8013 C C . GLN B 1 400 ? -28.094 -33.75 -19.469 1 66.12 400 GLN B C 1
ATOM 8015 O O . GLN B 1 400 ? -27.375 -33.719 -20.469 1 66.12 400 GLN B O 1
ATOM 8020 N N . ALA B 1 401 ? -28.406 -32.719 -18.734 1 70.38 401 ALA B N 1
ATOM 8021 C CA . ALA B 1 401 ? -27.984 -31.391 -19.156 1 70.38 401 ALA B CA 1
ATOM 8022 C C . ALA B 1 401 ? -26.484 -31.234 -19.078 1 70.38 401 ALA B C 1
ATOM 8024 O O . ALA B 1 401 ? -25.891 -30.359 -19.734 1 70.38 401 ALA B O 1
ATOM 8025 N N . ILE B 1 402 ? -25.828 -32.125 -18.375 1 64.19 402 ILE B N 1
ATOM 8026 C CA . ILE B 1 402 ? -24.391 -32.031 -18.188 1 64.19 402 ILE B CA 1
ATOM 8027 C C . ILE B 1 402 ? -23.672 -32.438 -19.484 1 64.19 402 ILE B C 1
ATOM 8029 O O . ILE B 1 402 ? -22.516 -32.062 -19.688 1 64.19 402 ILE B O 1
ATOM 8033 N N . ARG B 1 403 ? -24.469 -33.281 -20.297 1 61.41 403 ARG B N 1
ATOM 8034 C CA . ARG B 1 403 ? -23.891 -33.75 -21.562 1 61.41 403 ARG B CA 1
ATOM 8035 C C . ARG B 1 403 ? -23.609 -32.562 -22.484 1 61.41 403 ARG B C 1
ATOM 8037 O O . ARG B 1 403 ? -22.812 -32.656 -23.422 1 61.41 403 ARG B O 1
ATOM 8044 N N . PHE B 1 404 ? -24.25 -31.469 -22.172 1 64.06 404 PHE B N 1
ATOM 8045 C CA . PHE B 1 404 ? -24.047 -30.281 -23 1 64.06 404 PHE B CA 1
ATOM 8046 C C . PHE B 1 404 ? -22.766 -29.562 -22.609 1 64.06 404 PHE B C 1
ATOM 8048 O O . PHE B 1 404 ? -22.281 -28.703 -23.344 1 64.06 404 PHE B O 1
ATOM 8055 N N . LEU B 1 405 ? -22.156 -29.984 -21.469 1 63.53 405 LEU B N 1
ATOM 8056 C CA . LEU B 1 405 ? -20.938 -29.312 -21.031 1 63.53 405 LEU B CA 1
ATOM 8057 C C . LEU B 1 405 ? -19.703 -30.031 -21.547 1 63.53 405 LEU B C 1
ATOM 8059 O O . LEU B 1 405 ? -19.688 -31.266 -21.625 1 63.53 405 LEU B O 1
ATOM 8063 N N . PRO B 1 406 ? -18.766 -29.281 -22.188 1 62.72 406 PRO B N 1
ATOM 8064 C CA . PRO B 1 406 ? -17.578 -29.922 -22.781 1 62.72 406 PRO B CA 1
ATOM 8065 C C . PRO B 1 406 ? -16.797 -30.766 -21.781 1 62.72 406 PRO B C 1
ATOM 8067 O O . PRO B 1 406 ? -16.844 -30.5 -20.578 1 62.72 406 PRO B O 1
ATOM 8070 N N . ARG B 1 407 ? -16.281 -31.891 -22.047 1 61.28 407 ARG B N 1
ATOM 8071 C CA . ARG B 1 407 ? -15.469 -32.781 -21.234 1 61.28 407 ARG B CA 1
ATOM 8072 C C . ARG B 1 407 ? -14.32 -32.031 -20.578 1 61.28 407 ARG B C 1
ATOM 8074 O O . ARG B 1 407 ? -13.766 -31.109 -21.156 1 61.28 407 ARG B O 1
ATOM 8081 N N . PRO B 1 408 ? -14.102 -32.25 -19.219 1 62 408 PRO B N 1
ATOM 8082 C CA . PRO B 1 408 ? -13.016 -31.562 -18.531 1 62 408 PRO B CA 1
ATOM 8083 C C . PRO B 1 408 ? -11.664 -31.75 -19.203 1 62 408 PRO B C 1
ATOM 8085 O O . PRO B 1 408 ? -11.273 -32.875 -19.5 1 62 408 PRO B O 1
ATOM 8088 N N . GLY B 1 409 ? -11.18 -31.016 -20.094 1 61.88 409 GLY B N 1
ATOM 8089 C CA . GLY B 1 409 ? -9.875 -31.047 -20.734 1 61.88 409 GLY B CA 1
ATOM 8090 C C . GLY B 1 409 ? -9.016 -29.844 -20.391 1 61.88 409 GLY B C 1
ATOM 8091 O O . GLY B 1 409 ? -9.055 -29.344 -19.266 1 61.88 409 GLY B O 1
ATOM 8092 N N . ALA B 1 410 ? -8.18 -29.375 -21.188 1 68.75 410 ALA B N 1
ATOM 8093 C CA . ALA B 1 410 ? -7.215 -28.281 -21.062 1 68.75 410 ALA B CA 1
ATOM 8094 C C . ALA B 1 410 ? -7.914 -26.969 -20.781 1 68.75 410 ALA B C 1
ATOM 8096 O O . ALA B 1 410 ? -7.336 -26.078 -20.156 1 68.75 410 ALA B O 1
ATOM 8097 N N . TRP B 1 411 ? -9.258 -26.969 -21.125 1 71.06 411 TRP B N 1
ATOM 8098 C CA . TRP B 1 411 ? -9.984 -25.719 -20.938 1 71.06 411 TRP B CA 1
ATOM 8099 C C . TRP B 1 411 ? -10.289 -25.469 -19.469 1 71.06 411 TRP B C 1
ATOM 8101 O O . TRP B 1 411 ? -10.266 -24.328 -19 1 71.06 411 TRP B O 1
ATOM 8111 N N . CYS B 1 412 ? -10.484 -26.578 -18.719 1 69.69 412 CYS B N 1
ATOM 8112 C CA . CYS B 1 412 ? -10.758 -26.453 -17.297 1 69.69 412 CYS B CA 1
ATOM 8113 C C . CYS B 1 412 ? -9.562 -25.859 -16.562 1 69.69 412 CYS B C 1
ATOM 8115 O O . CYS B 1 412 ? -9.734 -25.062 -15.641 1 69.69 412 CYS B O 1
ATOM 8117 N N . GLY B 1 413 ? -8.398 -26.219 -17.062 1 73.81 413 GLY B N 1
ATOM 8118 C CA . GLY B 1 413 ? -7.199 -25.672 -16.469 1 73.81 413 GLY B CA 1
ATOM 8119 C C . GLY B 1 413 ? -7.035 -24.188 -16.703 1 73.81 413 GLY B C 1
ATOM 8120 O O . GLY B 1 413 ? -6.656 -23.438 -15.781 1 73.81 413 GLY B O 1
ATOM 8121 N N . THR B 1 414 ? -7.398 -23.828 -17.859 1 80.12 414 THR B N 1
ATOM 8122 C CA . THR B 1 414 ? -7.289 -22.422 -18.188 1 80.12 414 THR B CA 1
ATOM 8123 C C . THR B 1 414 ? -8.328 -21.594 -17.422 1 80.12 414 THR B C 1
ATOM 8125 O O . THR B 1 414 ? -8.047 -20.484 -17 1 80.12 414 THR B O 1
ATOM 8128 N N . LEU B 1 415 ? -9.477 -22.156 -17.281 1 78.94 415 LEU B N 1
ATOM 8129 C CA . LEU B 1 415 ? -10.531 -21.469 -16.547 1 78.94 415 LEU B CA 1
ATOM 8130 C C . LEU B 1 415 ? -10.156 -21.312 -15.07 1 78.94 415 LEU B C 1
ATOM 8132 O O . LEU B 1 415 ? -10.391 -20.266 -14.461 1 78.94 415 LEU B O 1
ATOM 8136 N N . GLU B 1 416 ? -9.609 -22.328 -14.547 1 78.56 416 GLU B N 1
ATOM 8137 C CA . GLU B 1 416 ? -9.18 -22.297 -13.148 1 78.56 416 GLU B CA 1
ATOM 8138 C C . GLU B 1 416 ? -8.141 -21.188 -12.922 1 78.56 416 GLU B C 1
ATOM 8140 O O . GLU B 1 416 ? -8.195 -20.484 -11.922 1 78.56 416 GLU B O 1
ATOM 8145 N N . GLN B 1 417 ? -7.301 -21.125 -13.844 1 82.94 417 GLN B N 1
ATOM 8146 C CA . GLN B 1 417 ? -6.262 -20.109 -13.719 1 82.94 417 GLN B CA 1
ATOM 8147 C C . GLN B 1 417 ? -6.84 -18.703 -13.898 1 82.94 417 GLN B C 1
ATOM 8149 O O . GLN B 1 417 ? -6.41 -17.766 -13.234 1 82.94 417 GLN B O 1
ATOM 8154 N N . LEU B 1 418 ? -7.809 -18.594 -14.805 1 84.75 418 LEU B N 1
ATOM 8155 C CA . LEU B 1 418 ? -8.453 -17.297 -15 1 84.75 418 LEU B CA 1
ATOM 8156 C C . LEU B 1 418 ? -9.188 -16.859 -13.734 1 84.75 418 LEU B C 1
ATOM 8158 O O . LEU B 1 418 ? -9.117 -15.695 -13.344 1 84.75 418 LEU B O 1
ATOM 8162 N N . VAL B 1 419 ? -9.82 -17.828 -13.141 1 83.75 419 VAL B N 1
ATOM 8163 C CA . VAL B 1 419 ? -10.523 -17.531 -11.891 1 83.75 419 VAL B CA 1
ATOM 8164 C C . VAL B 1 419 ? -9.508 -17.172 -10.812 1 83.75 419 VAL B C 1
ATOM 8166 O O . VAL B 1 419 ? -9.781 -16.312 -9.961 1 83.75 419 VAL B O 1
ATOM 8169 N N . GLY B 1 420 ? -8.375 -17.859 -10.852 1 85.38 420 GLY B N 1
ATOM 8170 C CA . GLY B 1 420 ? -7.305 -17.5 -9.93 1 85.38 420 GLY B CA 1
ATOM 8171 C C . GLY B 1 420 ? -6.887 -16.047 -10.023 1 85.38 420 GLY B C 1
ATOM 8172 O O . GLY B 1 420 ? -6.672 -15.383 -9.008 1 85.38 420 GLY B O 1
ATOM 8173 N N . PHE B 1 421 ? -6.824 -15.562 -11.219 1 88.25 421 PHE B N 1
ATOM 8174 C CA . PHE B 1 421 ? -6.453 -14.164 -11.414 1 88.25 421 PHE B CA 1
ATOM 8175 C C . PHE B 1 421 ? -7.547 -13.234 -10.898 1 88.25 421 PHE B C 1
ATOM 8177 O O . PHE B 1 421 ? -7.254 -12.156 -10.375 1 88.25 421 PHE B O 1
ATOM 8184 N N . PHE B 1 422 ? -8.805 -13.602 -11.062 1 87.31 422 PHE B N 1
ATOM 8185 C CA . PHE B 1 422 ? -9.906 -12.805 -10.531 1 87.31 422 PHE B CA 1
ATOM 8186 C C . PHE B 1 422 ? -9.844 -12.742 -9.016 1 87.31 422 PHE B C 1
ATOM 8188 O O . PHE B 1 422 ? -10.094 -11.688 -8.422 1 87.31 422 PHE B O 1
ATOM 8195 N N . LEU B 1 423 ? -9.484 -13.867 -8.453 1 87.12 423 LEU B N 1
ATOM 8196 C CA . LEU B 1 423 ? -9.367 -13.898 -7 1 87.12 423 LEU B CA 1
ATOM 8197 C C . LEU B 1 423 ? -8.219 -13.023 -6.523 1 87.12 423 LEU B C 1
ATOM 8199 O O . LEU B 1 423 ? -8.305 -12.383 -5.473 1 87.12 423 LEU B O 1
ATOM 8203 N N . LEU B 1 424 ? -7.156 -13.047 -7.301 1 91.5 424 LEU B N 1
ATOM 8204 C CA . LEU B 1 424 ? -6.047 -12.164 -6.965 1 91.5 424 LEU B CA 1
ATOM 8205 C C . LEU B 1 424 ? -6.477 -10.703 -7.055 1 91.5 424 LEU B C 1
ATOM 8207 O O . LEU B 1 424 ? -6.027 -9.867 -6.262 1 91.5 424 LEU B O 1
ATOM 8211 N N . GLY B 1 425 ? -7.344 -10.414 -8.07 1 90.06 425 GLY B N 1
ATOM 8212 C CA . GLY B 1 425 ? -7.914 -9.078 -8.156 1 90.06 425 GLY B CA 1
ATOM 8213 C C . GLY B 1 425 ? -8.727 -8.695 -6.938 1 90.06 425 GLY B C 1
ATOM 8214 O O . GLY B 1 425 ? -8.617 -7.57 -6.441 1 90.06 425 GLY B O 1
ATOM 8215 N N . THR B 1 426 ? -9.484 -9.641 -6.441 1 86.38 426 THR B N 1
ATOM 8216 C CA . THR B 1 426 ? -10.273 -9.406 -5.238 1 86.38 426 THR B CA 1
ATOM 8217 C C . THR B 1 426 ? -9.367 -9.188 -4.031 1 86.38 426 THR B C 1
ATOM 8219 O O . THR B 1 426 ? -9.664 -8.359 -3.164 1 86.38 426 THR B O 1
ATOM 8222 N N . THR B 1 427 ? -8.242 -9.953 -3.98 1 90.44 427 THR B N 1
ATOM 8223 C CA . THR B 1 427 ? -7.281 -9.766 -2.902 1 90.44 427 THR B CA 1
ATOM 8224 C C . THR B 1 427 ? -6.734 -8.344 -2.9 1 90.44 427 THR B C 1
ATOM 8226 O O . THR B 1 427 ? -6.598 -7.727 -1.841 1 90.44 427 THR B O 1
ATOM 8229 N N . ILE B 1 428 ? -6.484 -7.844 -4.055 1 91.25 428 ILE B N 1
ATOM 8230 C CA . ILE B 1 428 ? -5.973 -6.484 -4.168 1 91.25 428 ILE B CA 1
ATOM 8231 C C . ILE B 1 428 ? -7.043 -5.492 -3.717 1 91.25 428 ILE B C 1
ATOM 8233 O O . ILE B 1 428 ? -6.734 -4.488 -3.068 1 91.25 428 ILE B O 1
ATOM 8237 N N . TYR B 1 429 ? -8.32 -5.758 -4.051 1 87.25 429 TYR B N 1
ATOM 8238 C CA . TYR B 1 429 ? -9.43 -4.91 -3.615 1 87.25 429 TYR B CA 1
ATOM 8239 C C . TYR B 1 429 ? -9.516 -4.867 -2.094 1 87.25 429 TYR B C 1
ATOM 8241 O O . TYR B 1 429 ? -9.672 -3.795 -1.505 1 87.25 429 TYR B O 1
ATOM 8249 N N . LEU B 1 430 ? -9.398 -6 -1.51 1 86.88 430 LEU B N 1
ATOM 8250 C CA . LEU B 1 430 ? -9.453 -6.059 -0.053 1 86.88 430 LEU B CA 1
ATOM 8251 C C . LEU B 1 430 ? -8.25 -5.348 0.566 1 86.88 430 LEU B C 1
ATOM 8253 O O . LEU B 1 430 ? -8.367 -4.742 1.632 1 86.88 430 LEU B O 1
ATOM 8257 N N . LEU B 1 431 ? -7.082 -5.449 -0.115 1 90.56 431 LEU B N 1
ATOM 8258 C CA . LEU B 1 431 ? -5.887 -4.738 0.33 1 90.56 431 LEU B CA 1
ATOM 8259 C C . LEU B 1 431 ? -6.117 -3.23 0.319 1 90.56 431 LEU B C 1
ATOM 8261 O O . LEU B 1 431 ? -5.594 -2.514 1.176 1 90.56 431 LEU B O 1
ATOM 8265 N N . SER B 1 432 ? -6.938 -2.801 -0.639 1 87.31 432 SER B N 1
ATOM 8266 C CA . SER B 1 432 ? -7.195 -1.371 -0.779 1 87.31 432 SER B CA 1
ATOM 8267 C C . SER B 1 432 ? -8.094 -0.859 0.346 1 87.31 432 SER B C 1
ATOM 8269 O O . SER B 1 432 ? -8.141 0.344 0.608 1 87.31 432 SER B O 1
ATOM 8271 N N . ILE B 1 433 ? -8.766 -1.794 1.008 1 85.25 433 ILE B N 1
ATOM 8272 C CA . ILE B 1 433 ? -9.672 -1.417 2.092 1 85.25 433 ILE B CA 1
ATOM 8273 C C . ILE B 1 433 ? -8.875 -1.248 3.387 1 85.25 433 ILE B C 1
ATOM 8275 O O . ILE B 1 433 ? -9.258 -0.463 4.258 1 85.25 433 ILE B O 1
ATOM 8279 N N . LEU B 1 434 ? -7.777 -1.905 3.514 1 86.62 434 LEU B N 1
ATOM 8280 C CA . LEU B 1 434 ? -6.953 -1.841 4.715 1 86.62 434 LEU B CA 1
ATOM 8281 C C . LEU B 1 434 ? -6.289 -0.475 4.844 1 86.62 434 LEU B C 1
ATOM 8283 O O . LEU B 1 434 ? -6.066 0.21 3.844 1 86.62 434 LEU B O 1
ATOM 8287 N N . PRO B 1 435 ? -6.102 -0.086 6.043 1 83.38 435 PRO B N 1
ATOM 8288 C CA . PRO B 1 435 ? -5.414 1.193 6.234 1 83.38 435 PRO B CA 1
ATOM 8289 C C . PRO B 1 435 ? -4.051 1.237 5.555 1 83.38 435 PRO B C 1
ATOM 8291 O O . PRO B 1 435 ? -3.371 0.211 5.457 1 83.38 435 PRO B O 1
ATOM 8294 N N . GLU B 1 436 ? -3.684 2.377 5.086 1 79.94 436 GLU B N 1
ATOM 8295 C CA . GLU B 1 436 ? -2.459 2.588 4.32 1 79.94 436 GLU B CA 1
ATOM 8296 C C . GLU B 1 436 ? -1.226 2.215 5.137 1 79.94 436 GLU B C 1
ATOM 8298 O O . GLU B 1 436 ? -0.212 1.788 4.578 1 79.94 436 GLU B O 1
ATOM 8303 N N . THR B 1 437 ? -1.285 2.273 6.438 1 77.56 437 THR B N 1
ATOM 8304 C CA . THR B 1 437 ? -0.133 2.01 7.293 1 77.56 437 THR B CA 1
ATOM 8305 C C . THR B 1 437 ? 0.146 0.512 7.379 1 77.56 437 THR B C 1
ATOM 8307 O O . THR B 1 437 ? 1.268 0.1 7.684 1 77.56 437 THR B O 1
ATOM 8310 N N . MET B 1 438 ? -0.863 -0.271 7.043 1 85.38 438 MET B N 1
ATOM 8311 C CA . MET B 1 438 ? -0.708 -1.715 7.191 1 85.38 438 MET B CA 1
ATOM 8312 C C . MET B 1 438 ? -0.573 -2.391 5.832 1 85.38 438 MET B C 1
ATOM 8314 O O . MET B 1 438 ? -0.528 -3.619 5.746 1 85.38 438 MET B O 1
ATOM 8318 N N . LEU B 1 439 ? -0.464 -1.639 4.82 1 87.44 439 LEU B N 1
ATOM 8319 C CA . LEU B 1 439 ? -0.492 -2.213 3.479 1 87.44 439 LEU B CA 1
ATOM 8320 C C . LEU B 1 439 ? 0.755 -3.053 3.221 1 87.44 439 LEU B C 1
ATOM 8322 O O . LEU B 1 439 ? 0.658 -4.184 2.742 1 87.44 439 LEU B O 1
ATOM 8326 N N . ILE B 1 440 ? 1.901 -2.52 3.572 1 85.88 440 ILE B N 1
ATOM 8327 C CA . ILE B 1 440 ? 3.148 -3.227 3.305 1 85.88 440 ILE B CA 1
ATOM 8328 C C . ILE B 1 440 ? 3.227 -4.48 4.172 1 85.88 440 ILE B C 1
ATOM 8330 O O . ILE B 1 440 ? 3.668 -5.535 3.707 1 85.88 440 ILE B O 1
ATOM 8334 N N . GLN B 1 441 ? 2.777 -4.371 5.43 1 86.88 441 GLN B N 1
ATOM 8335 C CA . GLN B 1 441 ? 2.768 -5.531 6.32 1 86.88 441 GLN B CA 1
ATOM 8336 C C . GLN B 1 441 ? 1.835 -6.617 5.797 1 86.88 441 GLN B C 1
ATOM 8338 O O . GLN B 1 441 ? 2.146 -7.809 5.891 1 86.88 441 GLN B O 1
ATOM 8343 N N . ALA B 1 442 ? 0.755 -6.137 5.316 1 91.06 442 ALA B N 1
ATOM 8344 C CA . ALA B 1 442 ? -0.199 -7.09 4.758 1 91.06 442 ALA B CA 1
ATOM 8345 C C . ALA B 1 442 ? 0.395 -7.82 3.557 1 91.06 442 ALA B C 1
ATOM 8347 O O . ALA B 1 442 ? 0.218 -9.031 3.408 1 91.06 442 ALA B O 1
ATOM 8348 N N . ILE B 1 443 ? 1.107 -7.109 2.693 1 92.69 443 ILE B N 1
ATOM 8349 C CA . ILE B 1 443 ? 1.705 -7.715 1.509 1 92.69 443 ILE B CA 1
ATOM 8350 C C . ILE B 1 443 ? 2.793 -8.703 1.927 1 92.69 443 ILE B C 1
ATOM 8352 O O . ILE B 1 443 ? 2.934 -9.773 1.328 1 92.69 443 ILE B O 1
ATOM 8356 N N . VAL B 1 444 ? 3.523 -8.406 2.971 1 90.5 444 VAL B N 1
ATOM 8357 C CA . VAL B 1 444 ? 4.543 -9.32 3.49 1 90.5 444 VAL B CA 1
ATOM 8358 C C . VAL B 1 444 ? 3.881 -10.586 4.02 1 90.5 444 VAL B C 1
ATOM 8360 O O . VAL B 1 444 ? 4.391 -11.695 3.809 1 90.5 444 VAL B O 1
ATOM 8363 N N . THR B 1 445 ? 2.771 -10.422 4.648 1 90.56 445 THR B N 1
ATOM 8364 C CA . THR B 1 445 ? 2.039 -11.586 5.141 1 90.56 445 THR B CA 1
ATOM 8365 C C . THR B 1 445 ? 1.58 -12.469 3.984 1 90.56 445 THR B C 1
ATOM 8367 O O . THR B 1 445 ? 1.601 -13.695 4.086 1 90.56 445 THR B O 1
ATOM 8370 N N . LEU B 1 446 ? 1.171 -11.797 2.951 1 92.31 446 LEU B N 1
ATOM 8371 C CA . LEU B 1 446 ? 0.766 -12.562 1.775 1 92.31 446 LEU B CA 1
ATOM 8372 C C . LEU B 1 446 ? 1.944 -13.344 1.199 1 92.31 446 LEU B C 1
ATOM 8374 O O . LEU B 1 446 ? 1.784 -14.477 0.754 1 92.31 446 LEU B O 1
ATOM 8378 N N . LEU B 1 447 ? 3.115 -12.727 1.168 1 91.81 447 LEU B N 1
ATOM 8379 C CA . LEU B 1 447 ? 4.305 -13.422 0.684 1 91.81 447 LEU B CA 1
ATOM 8380 C C . LEU B 1 447 ? 4.637 -14.617 1.569 1 91.81 447 LEU B C 1
ATOM 8382 O O . LEU B 1 447 ? 4.949 -15.695 1.068 1 91.81 447 LEU B O 1
ATOM 8386 N N . ILE B 1 448 ? 4.566 -14.414 2.826 1 91.12 448 ILE B N 1
ATOM 8387 C CA . ILE B 1 448 ? 4.867 -15.492 3.766 1 91.12 448 ILE B CA 1
ATOM 8388 C C . ILE B 1 448 ? 3.842 -16.609 3.615 1 91.12 448 ILE B C 1
ATOM 8390 O O . ILE B 1 448 ? 4.188 -17.797 3.691 1 91.12 448 ILE B O 1
ATOM 8394 N N . ALA B 1 449 ? 2.617 -16.234 3.424 1 89.25 449 ALA B N 1
ATOM 8395 C CA . ALA B 1 449 ? 1.585 -17.234 3.186 1 89.25 449 ALA B CA 1
ATOM 8396 C C . ALA B 1 449 ? 1.872 -18.031 1.912 1 89.25 449 ALA B C 1
ATOM 8398 O O . ALA B 1 449 ? 1.707 -19.25 1.883 1 89.25 449 ALA B O 1
ATOM 8399 N N . ALA B 1 450 ? 2.262 -17.281 0.894 1 90 450 ALA B N 1
ATOM 8400 C CA . ALA B 1 450 ? 2.615 -17.953 -0.352 1 90 450 ALA B CA 1
ATOM 8401 C C . ALA B 1 450 ? 3.781 -18.922 -0.142 1 90 450 ALA B C 1
ATOM 8403 O O . ALA B 1 450 ? 3.771 -20.031 -0.662 1 90 450 ALA B O 1
ATOM 8404 N N . PHE B 1 451 ? 4.777 -18.469 0.603 1 88.12 451 PHE B N 1
ATOM 8405 C CA . PHE B 1 451 ? 5.926 -19.312 0.91 1 88.12 451 PHE B CA 1
ATOM 8406 C C . PHE B 1 451 ? 5.504 -20.516 1.732 1 88.12 451 PHE B C 1
ATOM 8408 O O . PHE B 1 451 ? 5.977 -21.625 1.494 1 88.12 451 PHE B O 1
ATOM 8415 N N . ALA B 1 452 ? 4.625 -20.312 2.674 1 86.25 452 ALA B N 1
ATOM 8416 C CA . ALA B 1 452 ? 4.137 -21.391 3.529 1 86.25 452 ALA B CA 1
ATOM 8417 C C . ALA B 1 452 ? 3.393 -22.438 2.715 1 86.25 452 ALA B C 1
ATOM 8419 O O . ALA B 1 452 ? 3.59 -23.641 2.912 1 86.25 452 ALA B O 1
ATOM 8420 N N . VAL B 1 453 ? 2.559 -22.031 1.833 1 82.88 453 VAL B N 1
ATOM 8421 C CA . VAL B 1 453 ? 1.789 -22.953 1.008 1 82.88 453 VAL B CA 1
ATOM 8422 C C . VAL B 1 453 ? 2.727 -23.719 0.073 1 82.88 453 VAL B C 1
ATOM 8424 O O . VAL B 1 453 ? 2.545 -24.906 -0.159 1 82.88 453 VAL B O 1
ATOM 8427 N N . TRP B 1 454 ? 3.719 -22.969 -0.462 1 82.75 454 TRP B N 1
ATOM 8428 C CA . TRP B 1 454 ? 4.707 -23.609 -1.321 1 82.75 454 TRP B CA 1
ATOM 8429 C C . TRP B 1 454 ? 5.484 -24.672 -0.554 1 82.75 454 TRP B C 1
ATOM 8431 O O . TRP B 1 454 ? 5.723 -25.766 -1.069 1 82.75 454 TRP B O 1
ATOM 8441 N N . CYS B 1 455 ? 5.832 -24.344 0.681 1 82.5 455 CYS B N 1
ATOM 8442 C CA . CYS B 1 455 ? 6.543 -25.312 1.514 1 82.5 455 CYS B CA 1
ATOM 8443 C C . CYS B 1 455 ? 5.691 -26.547 1.771 1 82.5 455 CYS B C 1
ATOM 8445 O O . CYS B 1 455 ? 6.203 -27.672 1.783 1 82.5 455 CYS B O 1
ATOM 8447 N N . TRP B 1 456 ? 4.43 -26.297 1.963 1 79.44 456 TRP B N 1
ATOM 8448 C CA . TRP B 1 456 ? 3.514 -27.406 2.174 1 79.44 456 TRP B CA 1
ATOM 8449 C C . TRP B 1 456 ? 3.424 -28.281 0.927 1 79.44 456 TRP B C 1
ATOM 8451 O O . TRP B 1 456 ? 3.352 -29.516 1.025 1 79.44 456 TRP B O 1
ATOM 8461 N N . GLY B 1 457 ? 3.506 -27.703 -0.199 1 75.5 457 GLY B N 1
ATOM 8462 C CA . GLY B 1 457 ? 3.439 -28.453 -1.441 1 75.5 457 GLY B CA 1
ATOM 8463 C C . GLY B 1 457 ? 4.68 -29.281 -1.702 1 75.5 457 GLY B C 1
ATOM 8464 O O . GLY B 1 457 ? 4.582 -30.422 -2.154 1 75.5 457 GLY B O 1
ATOM 8465 N N . VAL B 1 458 ? 5.809 -28.766 -1.4 1 75.75 458 VAL B N 1
ATOM 8466 C CA . VAL B 1 458 ? 7.07 -29.438 -1.701 1 75.75 458 VAL B CA 1
ATOM 8467 C C . VAL B 1 458 ? 7.363 -30.484 -0.627 1 75.75 458 VAL B C 1
ATOM 8469 O O . VAL B 1 458 ? 7.805 -31.594 -0.937 1 75.75 458 VAL B O 1
ATOM 8472 N N . LEU B 1 459 ? 7.027 -30.094 0.572 1 74.81 459 LEU B N 1
ATOM 8473 C CA . LEU B 1 459 ? 7.43 -30.969 1.665 1 74.81 459 LEU B CA 1
ATOM 8474 C C . LEU B 1 459 ? 6.27 -31.859 2.098 1 74.81 459 LEU B C 1
ATOM 8476 O O . LEU B 1 459 ? 6.477 -32.875 2.787 1 74.81 459 LEU B O 1
ATOM 8480 N N . GLY B 1 460 ? 5.031 -31.438 1.841 1 62.25 460 GLY B N 1
ATOM 8481 C CA . GLY B 1 460 ? 3.873 -32.188 2.309 1 62.25 460 GLY B CA 1
ATOM 8482 C C . GLY B 1 460 ? 3.287 -33.094 1.254 1 62.25 460 GLY B C 1
ATOM 8483 O O . GLY B 1 460 ? 2.084 -33.375 1.258 1 62.25 460 GLY B O 1
ATOM 8484 N N . GLY B 1 461 ? 4.07 -33.469 0.28 1 60.22 461 GLY B N 1
ATOM 8485 C CA . GLY B 1 461 ? 3.547 -34.312 -0.764 1 60.22 461 GLY B CA 1
ATOM 8486 C C . GLY B 1 461 ? 3.027 -35.656 -0.237 1 60.22 461 GLY B C 1
ATOM 8487 O O . GLY B 1 461 ? 3.193 -35.969 0.945 1 60.22 461 GLY B O 1
ATOM 8488 N N . LEU B 1 462 ? 2.068 -36.25 -0.903 1 59.75 462 LEU B N 1
ATOM 8489 C CA . LEU B 1 462 ? 1.354 -37.5 -0.566 1 59.75 462 LEU B CA 1
ATOM 8490 C C . LEU B 1 462 ? 2.328 -38.594 -0.179 1 59.75 462 LEU B C 1
ATOM 8492 O O . LEU B 1 462 ? 1.941 -39.562 0.477 1 59.75 462 LEU B O 1
ATOM 8496 N N . SER B 1 463 ? 3.561 -38.375 -0.634 1 64.06 463 SER B N 1
ATOM 8497 C CA . SER B 1 463 ? 4.445 -39.531 -0.397 1 64.06 463 SER B CA 1
ATOM 8498 C C . SER B 1 463 ? 5.148 -39.406 0.953 1 64.06 463 SER B C 1
ATOM 8500 O O . SER B 1 463 ? 5.859 -40.312 1.371 1 64.06 463 SER B O 1
ATOM 8502 N N . VAL B 1 464 ? 4.855 -38.344 1.588 1 67.06 464 VAL B N 1
ATOM 8503 C CA . VAL B 1 464 ? 5.633 -38.125 2.805 1 67.06 464 VAL B CA 1
ATOM 8504 C C . VAL B 1 464 ? 4.848 -38.625 4.012 1 67.06 464 VAL B C 1
ATOM 8506 O O . VAL B 1 464 ? 3.629 -38.812 3.938 1 67.06 464 VAL B O 1
ATOM 8509 N N . SER B 1 465 ? 5.52 -39.156 5.078 1 73.81 465 SER B N 1
ATOM 8510 C CA . SER B 1 465 ? 4.957 -39.719 6.301 1 73.81 465 SER B CA 1
ATOM 8511 C C . SER B 1 465 ? 3.932 -38.781 6.93 1 73.81 465 SER B C 1
ATOM 8513 O O . SER B 1 465 ? 3.965 -37.594 6.699 1 73.81 465 SER B O 1
ATOM 8515 N N . SER B 1 466 ? 2.863 -39.344 7.465 1 77.06 466 SER B N 1
ATOM 8516 C CA . SER B 1 466 ? 1.765 -38.594 8.086 1 77.06 466 SER B CA 1
ATOM 8517 C C . SER B 1 466 ? 2.279 -37.625 9.141 1 77.06 466 SER B C 1
ATOM 8519 O O . SER B 1 466 ? 1.764 -36.531 9.266 1 77.06 466 SER B O 1
ATOM 8521 N N . THR B 1 467 ? 3.33 -38.031 9.82 1 77.06 467 THR B N 1
ATOM 8522 C CA . THR B 1 467 ? 3.879 -37.156 10.852 1 77.06 467 THR B CA 1
ATOM 8523 C C . THR B 1 467 ? 4.527 -35.906 10.227 1 77.06 467 THR B C 1
ATOM 8525 O O . THR B 1 467 ? 4.391 -34.812 10.742 1 77.06 467 THR B O 1
ATOM 8528 N N . GLN B 1 468 ? 5.16 -36.125 9.102 1 77.25 468 GLN B N 1
ATOM 8529 C CA . GLN B 1 468 ? 5.82 -35.031 8.422 1 77.25 468 GLN B CA 1
ATOM 8530 C C . GLN B 1 468 ? 4.805 -34.031 7.848 1 77.25 468 GLN B C 1
ATOM 8532 O O . GLN B 1 468 ? 5.02 -32.844 7.871 1 77.25 468 GLN B O 1
ATOM 8537 N N . ARG B 1 469 ? 3.73 -34.594 7.488 1 78.62 469 ARG B N 1
ATOM 8538 C CA . ARG B 1 469 ? 2.678 -33.719 6.938 1 78.62 469 ARG B CA 1
ATOM 8539 C C . ARG B 1 469 ? 2.074 -32.844 8.016 1 78.62 469 ARG B C 1
ATOM 8541 O O . ARG B 1 469 ? 1.817 -31.656 7.773 1 78.62 469 ARG B O 1
ATOM 8548 N N . VAL B 1 470 ? 1.946 -33.469 9.164 1 79.81 470 VAL B N 1
ATOM 8549 C CA . VAL B 1 470 ? 1.354 -32.688 10.266 1 79.81 470 VAL B CA 1
ATOM 8550 C C . VAL B 1 470 ? 2.34 -31.641 10.758 1 79.81 470 VAL B C 1
ATOM 8552 O O . VAL B 1 470 ? 1.95 -30.516 11.055 1 79.81 470 VAL B O 1
ATOM 8555 N N . VAL B 1 471 ? 3.59 -32.031 10.781 1 80.12 471 VAL B N 1
ATOM 8556 C CA . VAL B 1 471 ? 4.609 -31.094 11.25 1 80.12 471 VAL B CA 1
ATOM 8557 C C . VAL B 1 471 ? 4.715 -29.922 10.289 1 80.12 471 VAL B C 1
ATOM 8559 O O . VAL B 1 471 ? 4.777 -28.766 10.711 1 80.12 471 VAL B O 1
ATOM 8562 N N . VAL B 1 472 ? 4.664 -30.219 9.016 1 80.25 472 VAL B N 1
ATOM 8563 C CA . VAL B 1 472 ? 4.754 -29.156 8.016 1 80.25 472 VAL B CA 1
ATOM 8564 C C . VAL B 1 472 ? 3.508 -28.266 8.094 1 80.25 472 VAL B C 1
ATOM 8566 O O . VAL B 1 472 ? 3.6 -27.047 7.988 1 80.25 472 VAL B O 1
ATOM 8569 N N . GLY B 1 473 ? 2.404 -28.906 8.367 1 80.62 473 GLY B N 1
ATOM 8570 C CA . GLY B 1 473 ? 1.167 -28.156 8.508 1 80.62 473 GLY B CA 1
ATOM 8571 C C . GLY B 1 473 ? 1.181 -27.203 9.695 1 80.62 473 GLY B C 1
ATOM 8572 O O . GLY B 1 473 ? 0.74 -26.062 9.586 1 80.62 473 GLY B O 1
ATOM 8573 N N . VAL B 1 474 ? 1.766 -27.656 10.695 1 82.88 474 VAL B N 1
ATOM 8574 C CA . VAL B 1 474 ? 1.824 -26.844 11.906 1 82.88 474 VAL B CA 1
ATOM 8575 C C . VAL B 1 474 ? 2.816 -25.703 11.719 1 82.88 474 VAL B C 1
ATOM 8577 O O . VAL B 1 474 ? 2.547 -24.562 12.109 1 82.88 474 VAL B O 1
ATOM 8580 N N . VAL B 1 475 ? 3.875 -25.984 11.078 1 83.06 475 VAL B N 1
ATOM 8581 C CA . VAL B 1 475 ? 4.902 -24.969 10.867 1 83.06 475 VAL B CA 1
ATOM 8582 C C . VAL B 1 475 ? 4.375 -23.875 9.938 1 83.06 475 VAL B C 1
ATOM 8584 O O . VAL B 1 475 ? 4.574 -22.688 10.188 1 83.06 475 VAL B O 1
ATOM 8587 N N . VAL B 1 476 ? 3.689 -24.344 8.969 1 83.19 476 VAL B N 1
ATOM 8588 C CA . VAL B 1 476 ? 3.141 -23.406 7.996 1 83.19 476 VAL B CA 1
ATOM 8589 C C . VAL B 1 476 ? 2.08 -22.531 8.664 1 83.19 476 VAL B C 1
ATOM 8591 O O . VAL B 1 476 ? 2.055 -21.312 8.469 1 83.19 476 VAL B O 1
ATOM 8594 N N . SER B 1 477 ? 1.322 -23.141 9.469 1 85.56 477 SER B N 1
ATOM 8595 C CA . SER B 1 477 ? 0.28 -22.391 10.172 1 85.56 477 SER B CA 1
ATOM 8596 C C . SER B 1 477 ? 0.877 -21.422 11.18 1 85.56 477 SER B C 1
ATOM 8598 O O . SER B 1 477 ? 0.391 -20.297 11.328 1 85.56 477 SER B O 1
ATOM 8600 N N . CYS B 1 478 ? 1.909 -21.781 11.781 1 85 478 CYS B N 1
ATOM 8601 C CA . CYS B 1 478 ? 2.584 -20.906 12.742 1 85 478 CYS B CA 1
ATOM 8602 C C . CYS B 1 478 ? 3.246 -19.734 12.039 1 85 478 CYS B C 1
ATOM 8604 O O . CYS B 1 478 ? 3.225 -18.609 12.547 1 85 478 CYS B O 1
ATOM 8606 N N . MET B 1 479 ? 3.773 -20.031 10.906 1 85 479 MET B N 1
ATOM 8607 C CA . MET B 1 479 ? 4.414 -18.969 10.156 1 85 479 MET B CA 1
ATOM 8608 C C . MET B 1 479 ? 3.398 -17.906 9.742 1 85 479 MET B C 1
ATOM 8610 O O . MET B 1 479 ? 3.664 -16.703 9.867 1 85 479 MET B O 1
ATOM 8614 N N . ILE B 1 480 ? 2.273 -18.344 9.344 1 86.19 480 ILE B N 1
ATOM 8615 C CA . ILE B 1 480 ? 1.226 -17.422 8.93 1 86.19 480 ILE B CA 1
ATOM 8616 C C . ILE B 1 480 ? 0.695 -16.656 10.148 1 86.19 480 ILE B C 1
ATOM 8618 O O . ILE B 1 480 ? 0.533 -15.438 10.102 1 86.19 480 ILE B O 1
ATOM 8622 N N . ALA B 1 481 ? 0.553 -17.375 11.203 1 86.62 481 ALA B N 1
ATOM 8623 C CA . ALA B 1 481 ? 0.031 -16.75 12.422 1 86.62 481 ALA B CA 1
ATOM 8624 C C . ALA B 1 481 ? 1.003 -15.719 12.977 1 86.62 481 ALA B C 1
ATOM 8626 O O . ALA B 1 481 ? 0.588 -14.641 13.414 1 86.62 481 ALA B O 1
ATOM 8627 N N . MET B 1 482 ? 2.234 -16.062 12.898 1 84.56 482 MET B N 1
ATOM 8628 C CA . MET B 1 482 ? 3.252 -15.133 13.383 1 84.56 482 MET B CA 1
ATOM 8629 C C . MET B 1 482 ? 3.301 -13.883 12.523 1 84.56 482 MET B C 1
ATOM 8631 O O . MET B 1 482 ? 3.465 -12.773 13.031 1 84.56 482 MET B O 1
ATOM 8635 N N . SER B 1 483 ? 3.148 -14.117 11.305 1 85.5 483 SER B N 1
ATOM 8636 C CA . SER B 1 483 ? 3.17 -12.977 10.391 1 85.5 483 SER B CA 1
ATOM 8637 C C . SER B 1 483 ? 1.963 -12.07 10.617 1 85.5 483 SER B C 1
ATOM 8639 O O . SER B 1 483 ? 2.086 -10.844 10.586 1 85.5 483 SER B O 1
ATOM 8641 N N . VAL B 1 484 ? 0.816 -12.672 10.898 1 85.69 484 VAL B N 1
ATOM 8642 C CA . VAL B 1 484 ? -0.397 -11.906 11.164 1 85.69 484 VAL B CA 1
ATOM 8643 C C . VAL B 1 484 ? -0.249 -11.148 12.477 1 85.69 484 VAL B C 1
ATOM 8645 O O . VAL B 1 484 ? -0.619 -9.977 12.57 1 85.69 484 VAL B O 1
ATOM 8648 N N . TRP B 1 485 ? 0.398 -11.773 13.406 1 82.69 485 TRP B N 1
ATOM 8649 C CA . TRP B 1 485 ? 0.619 -11.148 14.703 1 82.69 485 TRP B CA 1
ATOM 8650 C C . TRP B 1 485 ? 1.555 -9.953 14.586 1 82.69 485 TRP B C 1
ATOM 8652 O O . TRP B 1 485 ? 1.322 -8.906 15.203 1 82.69 485 TRP B O 1
ATOM 8662 N N . TRP B 1 486 ? 2.52 -10.125 13.773 1 79.5 486 TRP B N 1
ATOM 8663 C CA . TRP B 1 486 ? 3.486 -9.055 13.555 1 79.5 486 TRP B CA 1
ATOM 8664 C C . TRP B 1 486 ? 2.83 -7.867 12.859 1 79.5 486 TRP B C 1
ATOM 8666 O O . TRP B 1 486 ? 3.158 -6.711 13.148 1 79.5 486 TRP B O 1
ATOM 8676 N N . SER B 1 487 ? 1.848 -8.148 12.016 1 81.44 487 SER B N 1
ATOM 8677 C CA . SER B 1 487 ? 1.181 -7.098 11.258 1 81.44 487 SER B CA 1
ATOM 8678 C C . SER B 1 487 ? 0.271 -6.262 12.156 1 81.44 487 SER B C 1
ATOM 8680 O O . SER B 1 487 ? 0.074 -5.07 11.914 1 81.44 487 SER B O 1
ATOM 8682 N N . PHE B 1 488 ? -0.303 -6.824 13.18 1 78.38 488 PHE B N 1
ATOM 8683 C CA . PHE B 1 488 ? -1.266 -6.133 14.031 1 78.38 488 PHE B CA 1
ATOM 8684 C C . PHE B 1 488 ? -0.564 -5.449 15.195 1 78.38 488 PHE B C 1
ATOM 8686 O O . PHE B 1 488 ? -1.179 -4.664 15.922 1 78.38 488 PHE B O 1
ATOM 8693 N N . HIS B 1 489 ? 0.744 -5.598 15.312 1 73.25 489 HIS B N 1
ATOM 8694 C CA . HIS B 1 489 ? 1.474 -4.961 16.406 1 73.25 489 HIS B CA 1
ATOM 8695 C C . HIS B 1 489 ? 2.637 -4.129 15.867 1 73.25 489 HIS B C 1
ATOM 8697 O O . HIS B 1 489 ? 3.799 -4.512 16.016 1 73.25 489 HIS B O 1
ATOM 8703 N N . PRO B 1 490 ? 2.182 -3.021 15.125 1 63.09 490 PRO B N 1
ATOM 8704 C CA . PRO B 1 490 ? 3.266 -2.188 14.602 1 63.09 490 PRO B CA 1
ATOM 8705 C C . PRO B 1 490 ? 4.098 -1.539 15.711 1 63.09 490 PRO B C 1
ATOM 8707 O O . PRO B 1 490 ? 3.584 -1.283 16.797 1 63.09 490 PRO B O 1
ATOM 8710 N N . ALA B 1 491 ? 5.398 -1.573 15.531 1 61.56 491 ALA B N 1
ATOM 8711 C CA . ALA B 1 491 ? 6.309 -0.97 16.5 1 61.56 491 ALA B CA 1
ATOM 8712 C C . ALA B 1 491 ? 5.973 0.503 16.719 1 61.56 491 ALA B C 1
ATOM 8714 O O . ALA B 1 491 ? 5.562 1.199 15.789 1 61.56 491 ALA B O 1
ATOM 8715 N N . GLU B 1 492 ? 5.77 0.825 17.906 1 60.72 492 GLU B N 1
ATOM 8716 C CA . GLU B 1 492 ? 5.52 2.215 18.266 1 60.72 492 GLU B CA 1
ATOM 8717 C C . GLU B 1 492 ? 6.559 3.146 17.656 1 60.72 492 GLU B C 1
ATOM 8719 O O . GLU B 1 492 ? 7.75 2.83 17.625 1 60.72 492 GLU B O 1
ATOM 8724 N N . LYS B 1 493 ? 6.152 4.051 16.766 1 65.12 493 LYS B N 1
ATOM 8725 C CA . LYS B 1 493 ? 7.059 4.98 16.109 1 65.12 493 LYS B CA 1
ATOM 8726 C C . LYS B 1 493 ? 7.414 6.152 17.016 1 65.12 493 LYS B C 1
ATOM 8728 O O . LYS B 1 493 ? 6.566 6.637 17.781 1 65.12 493 LYS B O 1
ATOM 8733 N N . ALA B 1 494 ? 8.727 6.246 17.188 1 71.38 494 ALA B N 1
ATOM 8734 C CA . ALA B 1 494 ? 9.203 7.418 17.922 1 71.38 494 ALA B CA 1
ATOM 8735 C C . ALA B 1 494 ? 8.688 8.711 17.297 1 71.38 494 ALA B C 1
ATOM 8737 O O . ALA B 1 494 ? 8.305 8.727 16.125 1 71.38 494 ALA B O 1
ATOM 8738 N N . HIS B 1 495 ? 8.422 9.641 18.094 1 77.56 495 HIS B N 1
ATOM 8739 C CA . HIS B 1 495 ? 7.918 10.922 17.625 1 77.56 495 HIS B CA 1
ATOM 8740 C C . HIS B 1 495 ? 9.023 11.727 16.938 1 77.56 495 HIS B C 1
ATOM 8742 O O . HIS B 1 495 ? 9.781 12.43 17.609 1 77.56 495 HIS B O 1
ATOM 8748 N N . TRP B 1 496 ? 9.219 11.492 15.703 1 86.62 496 TRP B N 1
ATOM 8749 C CA . TRP B 1 496 ? 10.188 12.258 14.922 1 86.62 496 TRP B CA 1
ATOM 8750 C C . TRP B 1 496 ? 9.547 13.508 14.336 1 86.62 496 TRP B C 1
ATOM 8752 O O . TRP B 1 496 ? 8.406 13.469 13.875 1 86.62 496 TRP B O 1
ATOM 8762 N N . LEU B 1 497 ? 10.219 14.586 14.586 1 87 497 LEU B N 1
ATOM 8763 C CA . LEU B 1 497 ? 9.797 15.812 13.922 1 87 497 LEU B CA 1
ATOM 8764 C C . LEU B 1 497 ? 10.32 15.859 12.484 1 87 497 LEU B C 1
ATOM 8766 O O . LEU B 1 497 ? 11.453 15.461 12.227 1 87 497 LEU B O 1
ATOM 8770 N N . SER B 1 498 ? 9.484 16.219 11.633 1 89.56 498 SER B N 1
ATOM 8771 C CA . SER B 1 498 ? 9.898 16.312 10.234 1 89.56 498 SER B CA 1
ATOM 8772 C C . SER B 1 498 ? 10.781 17.547 10 1 89.56 498 SER B C 1
ATOM 8774 O O . SER B 1 498 ? 10.531 18.609 10.562 1 89.56 498 SER B O 1
ATOM 8776 N N . TYR B 1 499 ? 11.734 17.375 9.188 1 90.56 499 TYR B N 1
ATOM 8777 C CA . TYR B 1 499 ? 12.711 18.422 8.906 1 90.56 499 TYR B CA 1
ATOM 8778 C C . TYR B 1 499 ? 12.078 19.547 8.102 1 90.56 499 TYR B C 1
ATOM 8780 O O . TYR B 1 499 ? 11.367 19.297 7.125 1 90.56 499 TYR B O 1
ATOM 8788 N N . SER B 1 500 ? 12.172 20.656 8.586 1 87 500 SER B N 1
ATOM 8789 C CA . SER B 1 500 ? 11.922 21.906 7.883 1 87 500 SER B CA 1
ATOM 8790 C C . SER B 1 500 ? 13.094 22.875 8.047 1 87 500 SER B C 1
ATOM 8792 O O . SER B 1 500 ? 13.586 23.078 9.156 1 87 500 SER B O 1
ATOM 8794 N N . ASP B 1 501 ? 13.531 23.312 6.891 1 82.94 501 ASP B N 1
ATOM 8795 C CA . ASP B 1 501 ? 14.703 24.172 6.922 1 82.94 501 ASP B CA 1
ATOM 8796 C C . ASP B 1 501 ? 14.484 25.359 7.867 1 82.94 501 ASP B C 1
ATOM 8798 O O . ASP B 1 501 ? 15.359 25.688 8.672 1 82.94 501 ASP B O 1
ATOM 8802 N N . THR B 1 502 ? 13.281 25.906 7.797 1 79.69 502 THR B N 1
ATOM 8803 C CA . THR B 1 502 ? 12.961 27.094 8.586 1 79.69 502 THR B CA 1
ATOM 8804 C C . THR B 1 502 ? 12.914 26.75 10.078 1 79.69 502 THR B C 1
ATOM 8806 O O . THR B 1 502 ? 13.531 27.438 10.891 1 79.69 502 THR B O 1
ATOM 8809 N N . LYS B 1 503 ? 12.266 25.719 10.383 1 85.19 503 LYS B N 1
ATOM 8810 C CA . LYS B 1 503 ? 12.148 25.328 11.781 1 85.19 503 LYS B CA 1
ATOM 8811 C C . LYS B 1 503 ? 13.5 24.875 12.344 1 85.19 503 LYS B C 1
ATOM 8813 O O . LYS B 1 503 ? 13.812 25.156 13.5 1 85.19 503 LYS B O 1
ATOM 8818 N N . PHE B 1 504 ? 14.312 24.25 11.539 1 89.81 504 PHE B N 1
ATOM 8819 C CA . PHE B 1 504 ? 15.609 23.75 11.961 1 89.81 504 PHE B CA 1
ATOM 8820 C C . PHE B 1 504 ? 16.562 24.891 12.281 1 89.81 504 PHE B C 1
ATOM 8822 O O . PHE B 1 504 ? 17.234 24.875 13.305 1 89.81 504 PHE B O 1
ATOM 8829 N N . ARG B 1 505 ? 16.562 25.859 11.461 1 83.06 505 ARG B N 1
ATOM 8830 C CA . ARG B 1 505 ? 17.438 27.016 11.656 1 83.06 505 ARG B CA 1
ATOM 8831 C C . ARG B 1 505 ? 17.062 27.781 12.914 1 83.06 505 ARG B C 1
ATOM 8833 O O . ARG B 1 505 ? 17.922 28.297 13.617 1 83.06 505 ARG B O 1
ATOM 8840 N N . LYS B 1 506 ? 15.742 27.797 13.086 1 81.56 506 LYS B N 1
ATOM 8841 C CA . LYS B 1 506 ? 15.258 28.516 14.266 1 81.56 506 LYS B CA 1
ATOM 8842 C C . LYS B 1 506 ? 15.641 27.766 15.547 1 81.56 506 LYS B C 1
ATOM 8844 O O . LYS B 1 506 ? 15.93 28.406 16.562 1 81.56 506 LYS B O 1
ATOM 8849 N N . GLU B 1 507 ? 15.719 26.516 15.414 1 86.94 507 GLU B N 1
ATOM 8850 C CA . GLU B 1 507 ? 15.961 25.703 16.594 1 86.94 507 GLU B CA 1
ATOM 8851 C C . GLU B 1 507 ? 17.453 25.484 16.812 1 86.94 507 GLU B C 1
ATOM 8853 O O . GLU B 1 507 ? 17.875 25.094 17.906 1 86.94 507 GLU B O 1
ATOM 8858 N N . LEU B 1 508 ? 18.219 25.766 15.836 1 86.94 508 LEU B N 1
ATOM 8859 C CA . LEU B 1 508 ? 19.656 25.531 15.914 1 86.94 508 LEU B CA 1
ATOM 8860 C C . LEU B 1 508 ? 20.266 26.375 17.031 1 86.94 508 LEU B C 1
ATOM 8862 O O . LEU B 1 508 ? 20.062 27.578 17.094 1 86.94 508 LEU B O 1
ATOM 8866 N N . GLY B 1 509 ? 20.875 25.75 18.016 1 82.69 509 GLY B N 1
ATOM 8867 C CA . GLY B 1 509 ? 21.531 26.438 19.109 1 82.69 509 GLY B CA 1
ATOM 8868 C C . GLY B 1 509 ? 20.672 26.516 20.359 1 82.69 509 GLY B C 1
ATOM 8869 O O . GLY B 1 509 ? 21.188 26.797 21.453 1 82.69 509 GLY B O 1
ATOM 8870 N N . LEU B 1 510 ? 19.422 26.359 20.266 1 86.56 510 LEU B N 1
ATOM 8871 C CA . LEU B 1 510 ? 18.516 26.469 21.406 1 86.56 510 LEU B CA 1
ATOM 8872 C C . LEU B 1 510 ? 18.422 25.156 22.156 1 86.56 510 LEU B C 1
ATOM 8874 O O . LEU B 1 510 ? 18.625 25.109 23.375 1 86.56 510 LEU B O 1
ATOM 8878 N N . THR B 1 511 ? 18.125 24.156 21.453 1 88.44 511 THR B N 1
ATOM 8879 C CA . THR B 1 511 ? 18 22.812 22.016 1 88.44 511 THR B CA 1
ATOM 8880 C C . THR B 1 511 ? 18.844 21.812 21.234 1 88.44 511 THR B C 1
ATOM 8882 O O . THR B 1 511 ? 18.953 21.922 20 1 88.44 511 THR B O 1
ATOM 8885 N N . PRO B 1 512 ? 19.547 20.969 21.969 1 92.12 512 PRO B N 1
ATOM 8886 C CA . PRO B 1 512 ? 20.266 19.938 21.234 1 92.12 512 PRO B CA 1
ATOM 8887 C C . PRO B 1 512 ? 19.344 19.078 20.359 1 92.12 512 PRO B C 1
ATOM 8889 O O . PRO B 1 512 ? 18.219 18.797 20.75 1 92.12 512 PRO B O 1
ATOM 8892 N N . MET B 1 513 ? 19.906 18.781 19.219 1 94.12 513 MET B N 1
ATOM 8893 C CA . MET B 1 513 ? 19.078 18.062 18.266 1 94.12 513 MET B CA 1
ATOM 8894 C C . MET B 1 513 ? 19.812 16.844 17.703 1 94.12 513 MET B C 1
ATOM 8896 O O . MET B 1 513 ? 21.031 16.906 17.5 1 94.12 513 MET B O 1
ATOM 8900 N N . LEU B 1 514 ? 19.078 15.812 17.578 1 94.06 514 LEU B N 1
ATOM 8901 C CA . LEU B 1 514 ? 19.531 14.633 16.859 1 94.06 514 LEU B CA 1
ATOM 8902 C C . LEU B 1 514 ? 18.859 14.523 15.5 1 94.06 514 LEU B C 1
ATOM 8904 O O . LEU B 1 514 ? 17.641 14.336 15.422 1 94.06 514 LEU B O 1
ATOM 8908 N N . VAL B 1 515 ? 19.656 14.68 14.484 1 93.69 515 VAL B N 1
ATOM 8909 C CA . VAL B 1 515 ? 19.141 14.703 13.125 1 93.69 515 VAL B CA 1
ATOM 8910 C C . VAL B 1 515 ? 19.531 13.414 12.398 1 93.69 515 VAL B C 1
ATOM 8912 O O . VAL B 1 515 ? 20.719 13.102 12.273 1 93.69 515 VAL B O 1
ATOM 8915 N N . GLU B 1 516 ? 18.531 12.734 11.953 1 93.25 516 GLU B N 1
ATOM 8916 C CA . GLU B 1 516 ? 18.766 11.492 11.227 1 93.25 516 GLU B CA 1
ATOM 8917 C C . GLU B 1 516 ? 18.406 11.633 9.75 1 93.25 516 GLU B C 1
ATOM 8919 O O . GLU B 1 516 ? 17.297 12.023 9.414 1 93.25 516 GLU B O 1
ATOM 8924 N N . PHE B 1 517 ? 19.391 11.391 8.945 1 89.44 517 PHE B N 1
ATOM 8925 C CA . PHE B 1 517 ? 19.141 11.359 7.504 1 89.44 517 PHE B CA 1
ATOM 8926 C C . PHE B 1 517 ? 18.797 9.945 7.047 1 89.44 517 PHE B C 1
ATOM 8928 O O . PHE B 1 517 ? 19.609 9.023 7.18 1 89.44 517 PHE B O 1
ATOM 8935 N N . THR B 1 518 ? 17.594 9.797 6.531 1 87.81 518 THR B N 1
ATOM 8936 C CA . THR B 1 518 ? 17.109 8.469 6.168 1 87.81 518 THR B CA 1
ATOM 8937 C C . THR B 1 518 ? 16.344 8.516 4.852 1 87.81 518 THR B C 1
ATOM 8939 O O . THR B 1 518 ? 16.125 9.594 4.289 1 87.81 518 THR B O 1
ATOM 8942 N N . ALA B 1 519 ? 16.172 7.398 4.293 1 82.12 519 ALA B N 1
ATOM 8943 C CA . ALA B 1 519 ? 15.375 7.227 3.086 1 82.12 519 ALA B CA 1
ATOM 8944 C C . ALA B 1 519 ? 14.742 5.836 3.037 1 82.12 519 ALA B C 1
ATOM 8946 O O . ALA B 1 519 ? 15.289 4.883 3.594 1 82.12 519 ALA B O 1
ATOM 8947 N N . ASP B 1 520 ? 13.656 5.746 2.396 1 78.75 520 ASP B N 1
ATOM 8948 C CA . ASP B 1 520 ? 12.961 4.461 2.299 1 78.75 520 ASP B CA 1
ATOM 8949 C C . ASP B 1 520 ? 13.75 3.484 1.424 1 78.75 520 ASP B C 1
ATOM 8951 O O . ASP B 1 520 ? 13.656 2.27 1.609 1 78.75 520 ASP B O 1
ATOM 8955 N N . TRP B 1 521 ? 14.539 4.031 0.512 1 75.38 521 TRP B N 1
ATOM 8956 C CA . TRP B 1 521 ? 15.281 3.178 -0.409 1 75.38 521 TRP B CA 1
ATOM 8957 C C . TRP B 1 521 ? 16.594 2.729 0.21 1 75.38 521 TRP B C 1
ATOM 8959 O O . TRP B 1 521 ? 17.406 2.051 -0.44 1 75.38 521 TRP B O 1
ATOM 8969 N N . CYS B 1 522 ? 16.828 3.148 1.474 1 76.88 522 CYS B N 1
ATOM 8970 C CA . CYS B 1 522 ? 18.078 2.814 2.145 1 76.88 522 CYS B CA 1
ATOM 8971 C C . CYS B 1 522 ? 17.891 1.656 3.115 1 76.88 522 CYS B C 1
ATOM 8973 O O . CYS B 1 522 ? 17.391 1.847 4.227 1 76.88 522 CYS B O 1
ATOM 8975 N N . PRO B 1 523 ? 18.297 0.47 2.742 1 76.38 523 PRO B N 1
ATOM 8976 C CA . PRO B 1 523 ? 18.109 -0.685 3.623 1 76.38 523 PRO B CA 1
ATOM 8977 C C . PRO B 1 523 ? 18.875 -0.555 4.938 1 76.38 523 PRO B C 1
ATOM 8979 O O . PRO B 1 523 ? 18.391 -1.004 5.984 1 76.38 523 PRO B O 1
ATOM 8982 N N . THR B 1 524 ? 20.062 -0.023 4.863 1 77.56 524 THR B N 1
ATOM 8983 C CA . THR B 1 524 ? 20.859 0.149 6.07 1 77.56 524 THR B CA 1
ATOM 8984 C C . THR B 1 524 ? 20.188 1.13 7.027 1 77.56 524 THR B C 1
ATOM 8986 O O . THR B 1 524 ? 20.281 0.978 8.25 1 77.56 524 THR B O 1
ATOM 8989 N N . CYS B 1 525 ? 19.531 2.184 6.449 1 81.19 525 CYS B N 1
ATOM 8990 C CA . CYS B 1 525 ? 18.781 3.117 7.285 1 81.19 525 CYS B CA 1
ATOM 8991 C C . CYS B 1 525 ? 17.672 2.402 8.047 1 81.19 525 CYS B C 1
ATOM 8993 O O . CYS B 1 525 ? 17.469 2.648 9.234 1 81.19 525 CYS B O 1
ATOM 8995 N N . LYS B 1 526 ? 17.062 1.53 7.305 1 80.81 526 LYS B N 1
ATOM 8996 C CA . LYS B 1 526 ? 15.969 0.79 7.914 1 80.81 526 LYS B CA 1
ATOM 8997 C C . LYS B 1 526 ? 16.469 -0.163 8.992 1 80.81 526 LYS B C 1
ATOM 8999 O O . LYS B 1 526 ? 15.805 -0.373 10.008 1 80.81 526 LYS B O 1
ATOM 9004 N N . LEU B 1 527 ? 17.625 -0.72 8.711 1 81.25 527 LEU B N 1
ATOM 9005 C CA . LEU B 1 527 ? 18.25 -1.587 9.703 1 81.25 527 LEU B CA 1
ATOM 9006 C C . LEU B 1 527 ? 18.578 -0.811 10.977 1 81.25 527 LEU B C 1
ATOM 9008 O O . LEU B 1 527 ? 18.312 -1.288 12.078 1 81.25 527 LEU B O 1
ATOM 9012 N N . LEU B 1 528 ? 19.125 0.342 10.828 1 85.38 528 LEU B N 1
ATOM 9013 C CA . LEU B 1 528 ? 19.469 1.188 11.969 1 85.38 528 LEU B CA 1
ATOM 9014 C C . LEU B 1 528 ? 18.219 1.562 12.758 1 85.38 528 LEU B C 1
ATOM 9016 O O . LEU B 1 528 ? 18.234 1.573 13.992 1 85.38 528 LEU B O 1
ATOM 9020 N N . GLU B 1 529 ? 17.156 1.873 12.055 1 85.69 529 GLU B N 1
ATOM 9021 C CA . GLU B 1 529 ? 15.891 2.266 12.68 1 85.69 529 GLU B CA 1
ATOM 9022 C C . GLU B 1 529 ? 15.312 1.126 13.516 1 85.69 529 GLU B C 1
ATOM 9024 O O . GLU B 1 529 ? 14.711 1.363 14.562 1 85.69 529 GLU B O 1
ATOM 9029 N N . LYS B 1 530 ? 15.594 -0.027 13.125 1 80.25 530 LYS B N 1
ATOM 9030 C CA . LYS B 1 530 ? 15.016 -1.183 13.805 1 80.25 530 LYS B CA 1
ATOM 9031 C C . LYS B 1 530 ? 15.93 -1.668 14.93 1 80.25 530 LYS B C 1
ATOM 9033 O O . LYS B 1 530 ? 15.461 -2.27 15.898 1 80.25 530 LYS B O 1
ATOM 9038 N N . THR B 1 531 ? 17.234 -1.396 14.812 1 82.88 531 THR B N 1
ATOM 9039 C CA . THR B 1 531 ? 18.172 -1.988 15.758 1 82.88 531 THR B CA 1
ATOM 9040 C C . THR B 1 531 ? 18.688 -0.939 16.734 1 82.88 531 THR B C 1
ATOM 9042 O O . THR B 1 531 ? 18.781 -1.201 17.938 1 82.88 531 THR B O 1
ATOM 9045 N N . VAL B 1 532 ? 19.016 0.2 16.266 1 87 532 VAL B N 1
ATOM 9046 C CA . VAL B 1 532 ? 19.672 1.209 17.094 1 87 532 VAL B CA 1
ATOM 9047 C C . VAL B 1 532 ? 18.672 2.297 17.469 1 87 532 VAL B C 1
ATOM 9049 O O . VAL B 1 532 ? 18.516 2.629 18.656 1 87 532 VAL B O 1
ATOM 9052 N N . LEU B 1 533 ? 17.953 2.762 16.484 1 88.94 533 LEU B N 1
ATOM 9053 C CA . LEU B 1 533 ? 17.047 3.887 16.719 1 88.94 533 LEU B CA 1
ATOM 9054 C C . LEU B 1 533 ? 15.656 3.4 17.078 1 88.94 533 LEU B C 1
ATOM 9056 O O . LEU B 1 533 ? 14.664 3.84 16.5 1 88.94 533 LEU B O 1
ATOM 9060 N N . THR B 1 534 ? 15.648 2.645 18.078 1 86.44 534 THR B N 1
ATOM 9061 C CA . THR B 1 534 ? 14.375 2.117 18.547 1 86.44 534 THR B CA 1
ATOM 9062 C C . THR B 1 534 ? 13.633 3.156 19.391 1 86.44 534 THR B C 1
ATOM 9064 O O . THR B 1 534 ? 14.258 4.027 20 1 86.44 534 THR B O 1
ATOM 9067 N N . THR B 1 535 ? 12.383 3.064 19.391 1 85.81 535 THR B N 1
ATOM 9068 C CA . THR B 1 535 ? 11.547 4.043 20.078 1 85.81 535 THR B CA 1
ATOM 9069 C C . THR B 1 535 ? 11.891 4.094 21.562 1 85.81 535 THR B C 1
ATOM 9071 O O . THR B 1 535 ? 12.023 5.176 22.141 1 85.81 535 THR B O 1
ATOM 9074 N N . SER B 1 536 ? 12.008 2.936 22.188 1 85.38 536 SER B N 1
ATOM 9075 C CA . SER B 1 536 ? 12.305 2.887 23.609 1 85.38 536 SER B CA 1
ATOM 9076 C C . SER B 1 536 ? 13.656 3.525 23.906 1 85.38 536 SER B C 1
ATOM 9078 O O . SER B 1 536 ? 13.789 4.289 24.875 1 85.38 536 SER B O 1
ATOM 9080 N N . PHE B 1 537 ? 14.656 3.203 23.109 1 89.5 537 PHE B N 1
ATOM 9081 C CA . PHE B 1 537 ? 16 3.746 23.281 1 89.5 537 PHE B CA 1
ATOM 9082 C C . PHE B 1 537 ? 16 5.254 23.062 1 89.5 537 PHE B C 1
ATOM 9084 O O . PHE B 1 537 ? 16.594 6 23.844 1 89.5 537 PHE B O 1
ATOM 9091 N N . LEU B 1 538 ? 15.281 5.719 22.094 1 91.44 538 LEU B N 1
ATOM 9092 C CA . LEU B 1 538 ? 15.242 7.141 21.766 1 91.44 538 LEU B CA 1
ATOM 9093 C C . LEU B 1 538 ? 14.492 7.926 22.828 1 91.44 538 LEU B C 1
ATOM 9095 O O . LEU B 1 538 ? 14.867 9.055 23.156 1 91.44 538 LEU B O 1
ATOM 9099 N N . GLU B 1 539 ? 13.469 7.371 23.312 1 87.94 539 GLU B N 1
ATOM 9100 C CA . GLU B 1 539 ? 12.727 8.023 24.375 1 87.94 539 GLU B CA 1
ATOM 9101 C C . GLU B 1 539 ? 13.594 8.195 25.625 1 87.94 539 GLU B C 1
ATOM 9103 O O . GLU B 1 539 ? 13.516 9.219 26.312 1 87.94 539 GLU B O 1
ATOM 9108 N N . GLN B 1 540 ? 14.328 7.215 25.875 1 89.62 540 GLN B N 1
ATOM 9109 C CA . GLN B 1 540 ? 15.266 7.301 26.984 1 89.62 540 GLN B CA 1
ATOM 9110 C C . GLN B 1 540 ? 16.266 8.43 26.781 1 89.62 540 GLN B C 1
ATOM 9112 O O . GLN B 1 540 ? 16.578 9.172 27.719 1 89.62 540 GLN B O 1
ATOM 9117 N N . LEU B 1 541 ? 16.75 8.562 25.609 1 90.81 541 LEU B N 1
ATOM 9118 C CA . LEU B 1 541 ? 17.719 9.602 25.297 1 90.81 541 LEU B CA 1
ATOM 9119 C C . LEU B 1 541 ? 17.094 10.984 25.375 1 90.81 541 LEU B C 1
ATOM 9121 O O . LEU B 1 541 ? 17.719 11.93 25.875 1 90.81 541 LEU B O 1
ATOM 9125 N N . VAL B 1 542 ? 15.883 11.109 24.922 1 91.12 542 VAL B N 1
ATOM 9126 C CA . VAL B 1 542 ? 15.156 12.375 24.938 1 91.12 542 VAL B CA 1
ATOM 9127 C C . VAL B 1 542 ? 14.938 12.812 26.391 1 91.12 542 VAL B C 1
ATOM 9129 O O . VAL B 1 542 ? 15.102 13.984 26.719 1 91.12 542 VAL B O 1
ATOM 9132 N N . ASN B 1 543 ? 14.641 11.867 27.188 1 88.94 543 ASN B N 1
ATOM 9133 C CA . ASN B 1 543 ? 14.383 12.164 28.578 1 88.94 543 ASN B CA 1
ATOM 9134 C C . ASN B 1 543 ? 15.672 12.492 29.344 1 88.94 543 ASN B C 1
ATOM 9136 O O . ASN B 1 543 ? 15.688 13.375 30.203 1 88.94 543 ASN B O 1
ATOM 9140 N N . GLU B 1 544 ? 16.688 11.812 29.016 1 88.94 544 GLU B N 1
ATOM 9141 C CA . GLU B 1 544 ? 17.953 11.953 29.734 1 88.94 544 GLU B CA 1
ATOM 9142 C C . GLU B 1 544 ? 18.688 13.219 29.297 1 88.94 544 GLU B C 1
ATOM 9144 O O . GLU B 1 544 ? 19.266 13.922 30.125 1 88.94 544 GLU B O 1
ATOM 9149 N N . TYR B 1 545 ? 18.672 13.562 28.016 1 88.81 545 TYR B N 1
ATOM 9150 C CA . TYR B 1 545 ? 19.516 14.633 27.5 1 88.81 545 TYR B CA 1
ATOM 9151 C C . TYR B 1 545 ? 18.672 15.805 27.016 1 88.81 545 TYR B C 1
ATOM 9153 O O . TYR B 1 545 ? 19.203 16.859 26.656 1 88.81 545 TYR B O 1
ATOM 9161 N N . GLY B 1 546 ? 17.312 15.625 26.922 1 87.56 546 GLY B N 1
ATOM 9162 C CA . GLY B 1 546 ? 16.438 16.688 26.453 1 87.56 546 GLY B CA 1
ATOM 9163 C C . GLY B 1 546 ? 16.641 17.031 25 1 87.56 546 GLY B C 1
ATOM 9164 O O . GLY B 1 546 ? 16.641 18.203 24.625 1 87.56 546 GLY B O 1
ATOM 9165 N N . ILE B 1 547 ? 16.875 16.094 24.219 1 91.25 547 ILE B N 1
ATOM 9166 C CA . ILE B 1 547 ? 17.203 16.297 22.812 1 91.25 547 ILE B CA 1
ATOM 9167 C C . ILE B 1 547 ? 15.922 16.219 21.984 1 91.25 547 ILE B C 1
ATOM 9169 O O . ILE B 1 547 ? 14.969 15.531 22.359 1 91.25 547 ILE B O 1
ATOM 9173 N N . LYS B 1 548 ? 15.898 16.953 20.875 1 92.69 548 LYS B N 1
ATOM 9174 C CA . LYS B 1 548 ? 14.836 16.859 19.875 1 92.69 548 LYS B CA 1
ATOM 9175 C C . LYS B 1 548 ? 15.242 15.953 18.719 1 92.69 548 LYS B C 1
ATOM 9177 O O . LYS B 1 548 ? 16.375 16.016 18.25 1 92.69 548 LYS B O 1
ATOM 9182 N N . LEU B 1 549 ? 14.352 15.148 18.375 1 93.94 549 LEU B N 1
ATOM 9183 C CA . LEU B 1 549 ? 14.609 14.219 17.297 1 93.94 549 LEU B CA 1
ATOM 9184 C C . LEU B 1 549 ? 14.062 14.75 15.977 1 93.94 549 LEU B C 1
ATOM 9186 O O . LEU B 1 549 ? 12.867 15.031 15.859 1 93.94 549 LEU B O 1
ATOM 9190 N N . ILE B 1 550 ? 14.953 14.898 14.992 1 93.69 550 ILE B N 1
ATOM 9191 C CA . ILE B 1 550 ? 14.547 15.391 13.68 1 93.69 550 ILE B CA 1
ATOM 9192 C C . ILE B 1 550 ? 14.891 14.344 12.617 1 93.69 550 ILE B C 1
ATOM 9194 O O . ILE B 1 550 ? 16.016 13.852 12.562 1 93.69 550 ILE B O 1
ATOM 9198 N N . LYS B 1 551 ? 13.914 14.039 11.844 1 92.56 551 LYS B N 1
ATOM 9199 C CA . LYS B 1 551 ? 14.109 13.078 10.758 1 92.56 551 LYS B CA 1
ATOM 9200 C C . LYS B 1 551 ? 14.125 13.773 9.406 1 92.56 551 LYS B C 1
ATOM 9202 O O . LYS B 1 551 ? 13.188 14.492 9.062 1 92.56 551 LYS B O 1
ATOM 9207 N N . VAL B 1 552 ? 15.242 13.641 8.703 1 91.94 552 VAL B N 1
ATOM 9208 C CA . VAL B 1 552 ? 15.367 14.164 7.352 1 91.94 552 VAL B CA 1
ATOM 9209 C C . VAL B 1 552 ? 15.148 13.039 6.34 1 91.94 552 VAL B C 1
ATOM 9211 O O . VAL B 1 552 ? 16.031 12.195 6.137 1 91.94 552 VAL B O 1
ATOM 9214 N N . ASP B 1 553 ? 13.984 13.062 5.746 1 86.88 553 ASP B N 1
ATOM 9215 C CA . ASP B 1 553 ? 13.625 12 4.809 1 86.88 553 ASP B CA 1
ATOM 9216 C C . ASP B 1 553 ? 14.062 12.352 3.389 1 86.88 553 ASP B C 1
ATOM 9218 O O . ASP B 1 553 ? 13.516 13.273 2.775 1 86.88 553 ASP B O 1
ATOM 9222 N N . LEU B 1 554 ? 15.039 11.641 2.891 1 84.5 554 LEU B N 1
ATOM 9223 C CA . LEU B 1 554 ? 15.57 11.906 1.561 1 84.5 554 LEU B CA 1
ATOM 9224 C C . LEU B 1 554 ? 15.055 10.883 0.552 1 84.5 554 LEU B C 1
ATOM 9226 O O . LEU B 1 554 ? 15.727 10.586 -0.435 1 84.5 554 LEU B O 1
ATOM 9230 N N . THR B 1 555 ? 13.922 10.305 0.868 1 79.81 555 THR B N 1
ATOM 9231 C CA . THR B 1 555 ? 13.328 9.367 -0.074 1 79.81 555 THR B CA 1
ATOM 9232 C C . THR B 1 555 ? 13.07 10.031 -1.42 1 79.81 555 THR B C 1
ATOM 9234 O O . THR B 1 555 ? 13.344 9.453 -2.471 1 79.81 555 THR B O 1
ATOM 9237 N N . ASN B 1 556 ? 12.523 11.25 -1.228 1 77.44 556 ASN B N 1
ATOM 9238 C CA . ASN B 1 556 ? 12.32 12.078 -2.408 1 77.44 556 ASN B CA 1
ATOM 9239 C C . ASN B 1 556 ? 13.344 13.211 -2.479 1 77.44 556 ASN B C 1
ATOM 9241 O O . ASN B 1 556 ? 13.945 13.57 -1.465 1 77.44 556 ASN B O 1
ATOM 9245 N N . LYS B 1 557 ? 13.492 13.633 -3.596 1 77.56 557 LYS B N 1
ATOM 9246 C CA . LYS B 1 557 ? 14.484 14.68 -3.785 1 77.56 557 LYS B CA 1
ATOM 9247 C C . LYS B 1 557 ? 14.117 15.938 -3.004 1 77.56 557 LYS B C 1
ATOM 9249 O O . LYS B 1 557 ? 12.969 16.391 -3.049 1 77.56 557 LYS B O 1
ATOM 9254 N N . HIS B 1 558 ? 14.914 16.281 -2.111 1 79 558 HIS B N 1
ATOM 9255 C CA . HIS B 1 558 ? 14.797 17.5 -1.313 1 79 558 HIS B CA 1
ATOM 9256 C C . HIS B 1 558 ? 16.094 18.312 -1.338 1 79 558 HIS B C 1
ATOM 9258 O O . HIS B 1 558 ? 17.047 17.984 -0.616 1 79 558 HIS B O 1
ATOM 9264 N N . SER B 1 559 ? 16.172 19.297 -2.021 1 76.44 559 SER B N 1
ATOM 9265 C CA . SER B 1 559 ? 17.406 20.031 -2.283 1 76.44 559 SER B CA 1
ATOM 9266 C C . SER B 1 559 ? 17.984 20.625 -1 1 76.44 559 SER B C 1
ATOM 9268 O O . SER B 1 559 ? 19.188 20.562 -0.778 1 76.44 559 SER B O 1
ATOM 9270 N N . GLU B 1 560 ? 17.031 21.141 -0.127 1 80.31 560 GLU B N 1
ATOM 9271 C CA . GLU B 1 560 ? 17.5 21.75 1.116 1 80.31 560 GLU B CA 1
ATOM 9272 C C . GLU B 1 560 ? 18.109 20.703 2.041 1 80.31 560 GLU B C 1
ATOM 9274 O O . GLU B 1 560 ? 19.141 20.938 2.666 1 80.31 560 GLU B O 1
ATOM 9279 N N . ALA B 1 561 ? 17.438 19.641 2.068 1 86.19 561 ALA B N 1
ATOM 9280 C CA . ALA B 1 561 ? 17.922 18.562 2.924 1 86.19 561 ALA B CA 1
ATOM 9281 C C . ALA B 1 561 ? 19.234 18 2.4 1 86.19 561 ALA B C 1
ATOM 9283 O O . ALA B 1 561 ? 20.125 17.656 3.184 1 86.19 561 ALA B O 1
ATOM 9284 N N . GLU B 1 562 ? 19.359 17.953 1.105 1 82.38 562 GLU B N 1
ATOM 9285 C CA . GLU B 1 562 ? 20.594 17.453 0.493 1 82.38 562 GLU B CA 1
ATOM 9286 C C . GLU B 1 562 ? 21.75 18.406 0.736 1 82.38 562 GLU B C 1
ATOM 9288 O O . GLU B 1 562 ? 22.891 17.969 0.923 1 82.38 562 GLU B O 1
ATOM 9293 N N . ALA B 1 563 ? 21.453 19.641 0.737 1 80.31 563 ALA B N 1
ATOM 9294 C CA . ALA B 1 563 ? 22.469 20.641 1.02 1 80.31 563 ALA B CA 1
ATOM 9295 C C . ALA B 1 563 ? 22.984 20.516 2.451 1 80.31 563 ALA B C 1
ATOM 9297 O O . ALA B 1 563 ? 24.188 20.656 2.699 1 80.31 563 ALA B O 1
ATOM 9298 N N . LEU B 1 564 ? 22.062 20.266 3.348 1 86.69 564 LEU B N 1
ATOM 9299 C CA . LEU B 1 564 ? 22.469 20.062 4.738 1 86.69 564 LEU B CA 1
ATOM 9300 C C . LEU B 1 564 ? 23.359 18.844 4.871 1 86.69 564 LEU B C 1
ATOM 9302 O O . LEU B 1 564 ? 24.359 18.875 5.598 1 86.69 564 LEU B O 1
ATOM 9306 N N . LEU B 1 565 ? 23 17.828 4.176 1 84.94 565 LEU B N 1
ATOM 9307 C CA . LEU B 1 565 ? 23.797 16.609 4.203 1 84.94 565 LEU B CA 1
ATOM 9308 C C . LEU B 1 565 ? 25.203 16.859 3.67 1 84.94 565 LEU B C 1
ATOM 9310 O O . LEU B 1 565 ? 26.188 16.375 4.25 1 84.94 565 LEU B O 1
ATOM 9314 N N . ARG B 1 566 ? 25.297 17.594 2.637 1 77.25 566 ARG B N 1
ATOM 9315 C CA . ARG B 1 566 ? 26.594 17.922 2.053 1 77.25 566 ARG B CA 1
ATOM 9316 C C . ARG B 1 566 ? 27.422 18.797 3 1 77.25 566 ARG B C 1
ATOM 9318 O O . ARG B 1 566 ? 28.625 18.625 3.107 1 77.25 566 ARG B O 1
ATOM 9325 N N . ALA B 1 567 ? 26.672 19.656 3.65 1 79.81 567 ALA B N 1
ATOM 9326 C CA . ALA B 1 567 ? 27.344 20.531 4.605 1 79.81 567 ALA B CA 1
ATOM 9327 C C . ALA B 1 567 ? 27.938 19.734 5.766 1 79.81 567 ALA B C 1
ATOM 9329 O O . ALA B 1 567 ? 28.891 20.172 6.414 1 79.81 567 ALA B O 1
ATOM 9330 N N . LEU B 1 568 ? 27.359 18.578 6.008 1 83.88 568 LEU B N 1
ATOM 9331 C CA . LEU B 1 568 ? 27.844 17.703 7.07 1 83.88 568 LEU B CA 1
ATOM 9332 C C . LEU B 1 568 ? 28.984 16.828 6.559 1 83.88 568 LEU B C 1
ATOM 9334 O O . LEU B 1 568 ? 29.531 16.016 7.312 1 83.88 568 LEU B O 1
ATOM 9338 N N . GLY B 1 569 ? 29.234 16.953 5.312 1 72.44 569 GLY B N 1
ATOM 9339 C CA . GLY B 1 569 ? 30.359 16.25 4.738 1 72.44 569 GLY B CA 1
ATOM 9340 C C . GLY B 1 569 ? 29.984 14.883 4.18 1 72.44 569 GLY B C 1
ATOM 9341 O O . GLY B 1 569 ? 30.828 13.992 4.094 1 72.44 569 GLY B O 1
ATOM 9342 N N . SER B 1 570 ? 28.75 14.688 3.934 1 74.94 570 SER B N 1
ATOM 9343 C CA . SER B 1 570 ? 28.312 13.391 3.418 1 74.94 570 SER B CA 1
ATOM 9344 C C . SER B 1 570 ? 27.406 13.555 2.209 1 74.94 570 SER B C 1
ATOM 9346 O O . SER B 1 570 ? 26.75 14.586 2.055 1 74.94 570 SER B O 1
ATOM 9348 N N . VAL B 1 571 ? 27.5 12.555 1.308 1 70.38 571 VAL B N 1
ATOM 9349 C CA . VAL B 1 571 ? 26.609 12.547 0.146 1 70.38 571 VAL B CA 1
ATOM 9350 C C . VAL B 1 571 ? 25.766 11.281 0.154 1 70.38 571 VAL B C 1
ATOM 9352 O O . VAL B 1 571 ? 24.875 11.125 -0.688 1 70.38 571 VAL B O 1
ATOM 9355 N N . SER B 1 572 ? 26.031 10.492 1.19 1 75.38 572 SER B N 1
ATOM 9356 C CA . SER B 1 572 ? 25.297 9.234 1.295 1 75.38 572 SER B CA 1
ATOM 9357 C C . SER B 1 572 ? 24.641 9.086 2.664 1 75.38 572 SER B C 1
ATOM 9359 O O . SER B 1 572 ? 25 9.797 3.607 1 75.38 572 SER B O 1
ATOM 9361 N N . ILE B 1 573 ? 23.688 8.234 2.738 1 78.81 573 ILE B N 1
ATOM 9362 C CA . ILE B 1 573 ? 22.984 7.957 3.982 1 78.81 573 ILE B CA 1
ATOM 9363 C C . ILE B 1 573 ? 23.141 6.484 4.348 1 78.81 573 ILE B C 1
ATOM 9365 O O . ILE B 1 573 ? 23.422 5.648 3.482 1 78.81 573 ILE B O 1
ATOM 9369 N N . PRO B 1 574 ? 23.125 6.148 5.5 1 83.75 574 PRO B N 1
ATOM 9370 C CA . PRO B 1 574 ? 22.609 6.902 6.641 1 83.75 574 PRO B CA 1
ATOM 9371 C C . PRO B 1 574 ? 23.656 7.809 7.277 1 83.75 574 PRO B C 1
ATOM 9373 O O . PRO B 1 574 ? 24.844 7.469 7.309 1 83.75 574 PRO B O 1
ATOM 9376 N N . VAL B 1 575 ? 23.172 8.961 7.797 1 86.19 575 VAL B N 1
ATOM 9377 C CA . VAL B 1 575 ? 23.984 9.906 8.57 1 86.19 575 VAL B CA 1
ATOM 9378 C C . VAL B 1 575 ? 23.172 10.414 9.766 1 86.19 575 VAL B C 1
ATOM 9380 O O . VAL B 1 575 ? 22 10.734 9.633 1 86.19 575 VAL B O 1
ATOM 9383 N N . THR B 1 576 ? 23.75 10.266 10.883 1 91.38 576 THR B N 1
ATOM 9384 C CA . THR B 1 576 ? 23.156 10.844 12.086 1 91.38 576 THR B CA 1
ATOM 9385 C C . THR B 1 576 ? 24.031 11.961 12.641 1 91.38 576 THR B C 1
ATOM 9387 O O . THR B 1 576 ? 25.234 11.789 12.812 1 91.38 576 THR B O 1
ATOM 9390 N N . ALA B 1 577 ? 23.438 13.102 12.805 1 92.31 577 ALA B N 1
ATOM 9391 C CA . ALA B 1 577 ? 24.188 14.258 13.297 1 92.31 577 ALA B CA 1
ATOM 9392 C C . ALA B 1 577 ? 23.609 14.766 14.617 1 92.31 577 ALA B C 1
ATOM 9394 O O . ALA B 1 577 ? 22.391 14.883 14.766 1 92.31 577 ALA B O 1
ATOM 9395 N N . ILE B 1 578 ? 24.469 14.945 15.523 1 92.69 578 ILE B N 1
ATOM 9396 C CA . ILE B 1 578 ? 24.094 15.508 16.812 1 92.69 578 ILE B CA 1
ATOM 9397 C C . ILE B 1 578 ? 24.484 16.984 16.875 1 92.69 578 ILE B C 1
ATOM 9399 O O . ILE B 1 578 ? 25.672 17.312 16.781 1 92.69 578 ILE B O 1
ATOM 9403 N N . PHE B 1 579 ? 23.516 17.812 16.953 1 92.25 579 PHE B N 1
ATOM 9404 C CA . PHE B 1 579 ? 23.75 19.25 17.078 1 92.25 579 PHE B CA 1
ATOM 9405 C C . PHE B 1 579 ? 23.656 19.703 18.531 1 92.25 579 PHE B C 1
ATOM 9407 O O . PHE B 1 579 ? 22.562 19.688 19.125 1 92.25 579 PHE B O 1
ATOM 9414 N N . PRO B 1 580 ? 24.766 20.047 19.078 1 89 580 PRO B N 1
ATOM 9415 C CA . PRO B 1 580 ? 24.719 20.531 20.469 1 89 580 PRO B CA 1
ATOM 9416 C C . PRO B 1 580 ? 24.094 21.922 20.578 1 89 580 PRO B C 1
ATOM 9418 O O . PRO B 1 580 ? 23.891 22.594 19.562 1 89 580 PRO B O 1
ATOM 9421 N N . SER B 1 581 ? 23.719 22.281 21.797 1 86.19 581 SER B N 1
ATOM 9422 C CA . SER B 1 581 ? 23.219 23.625 22.047 1 86.19 581 SER B CA 1
ATOM 9423 C C . SER B 1 581 ? 24.344 24.578 22.375 1 86.19 581 SER B C 1
ATOM 9425 O O . SER B 1 581 ? 25.469 24.156 22.656 1 86.19 581 SER B O 1
ATOM 9427 N N . GLY B 1 582 ? 24.078 25.875 22.062 1 79.06 582 GLY B N 1
ATOM 9428 C CA . GLY B 1 582 ? 25.047 26.875 22.5 1 79.06 582 GLY B CA 1
ATOM 9429 C C . GLY B 1 582 ? 26 27.281 21.391 1 79.06 582 GLY B C 1
ATOM 9430 O O . GLY B 1 582 ? 25.609 27.375 20.219 1 79.06 582 GLY B O 1
ATOM 9431 N N . GLU B 1 583 ? 27.297 27.516 21.766 1 70.5 583 GLU B N 1
ATOM 9432 C CA . GLU B 1 583 ? 28.312 28.062 20.875 1 70.5 583 GLU B CA 1
ATOM 9433 C C . GLU B 1 583 ? 28.797 27.016 19.891 1 70.5 583 GLU B C 1
ATOM 9435 O O . GLU B 1 583 ? 29.25 27.359 18.797 1 70.5 583 GLU B O 1
ATOM 9440 N N . LYS B 1 584 ? 28.609 25.766 20.25 1 77.69 584 LYS B N 1
ATOM 9441 C CA . LYS B 1 584 ? 29.109 24.688 19.406 1 77.69 584 LYS B CA 1
ATOM 9442 C C . LYS B 1 584 ? 28.016 24.125 18.516 1 77.69 584 LYS B C 1
ATOM 9444 O O . LYS B 1 584 ? 28.125 23.016 18 1 77.69 584 LYS B O 1
ATOM 9449 N N . ALA B 1 585 ? 27 24.922 18.328 1 82.69 585 ALA B N 1
ATOM 9450 C CA . ALA B 1 585 ? 25.859 24.484 17.531 1 82.69 585 ALA B CA 1
ATOM 9451 C C . ALA B 1 585 ? 26.266 24.219 16.078 1 82.69 585 ALA B C 1
ATOM 9453 O O . ALA B 1 585 ? 25.641 23.391 15.398 1 82.69 585 ALA B O 1
ATOM 9454 N N . ASN B 1 586 ? 27.375 24.828 15.648 1 81.06 586 ASN B N 1
ATOM 9455 C CA . ASN B 1 586 ? 27.797 24.688 14.258 1 81.06 586 ASN B CA 1
ATOM 9456 C C . ASN B 1 586 ? 28.844 23.594 14.102 1 81.06 586 ASN B C 1
ATOM 9458 O O . ASN B 1 586 ? 29.422 23.422 13.023 1 81.06 586 ASN B O 1
ATOM 9462 N N . GLN B 1 587 ? 29.047 22.938 15.273 1 82.06 587 GLN B N 1
ATOM 9463 C CA . GLN B 1 587 ? 30 21.828 15.227 1 82.06 587 GLN B CA 1
ATOM 9464 C C . GLN B 1 587 ? 29.297 20.5 15.57 1 82.06 587 GLN B C 1
ATOM 9466 O O . GLN B 1 587 ? 29.625 19.875 16.578 1 82.06 587 GLN B O 1
ATOM 9471 N N . PRO B 1 588 ? 28.5 20.094 14.68 1 89 588 PRO B N 1
ATOM 9472 C CA . PRO B 1 588 ? 27.781 18.844 14.953 1 89 588 PRO B CA 1
ATOM 9473 C C . PRO B 1 588 ? 28.703 17.625 14.922 1 89 588 PRO B C 1
ATOM 9475 O O . PRO B 1 588 ? 29.75 17.641 14.273 1 89 588 PRO B O 1
ATOM 9478 N N . LEU B 1 589 ? 28.359 16.688 15.742 1 87.12 589 LEU B N 1
ATOM 9479 C CA . LEU B 1 589 ? 29.016 15.383 15.711 1 87.12 589 LEU B CA 1
ATOM 9480 C C . LEU B 1 589 ? 28.281 14.43 14.781 1 87.12 589 LEU B C 1
ATOM 9482 O O . LEU B 1 589 ? 27.078 14.164 14.977 1 87.12 589 LEU B O 1
ATOM 9486 N N . VAL B 1 590 ? 29 13.945 13.797 1 87.44 590 VAL B N 1
ATOM 9487 C CA . VAL B 1 590 ? 28.359 13.188 12.719 1 87.44 590 VAL B CA 1
ATOM 9488 C C . VAL B 1 590 ? 28.734 11.711 12.828 1 87.44 590 VAL B C 1
ATOM 9490 O O . VAL B 1 590 ? 29.906 11.375 13.031 1 87.44 590 VAL B O 1
ATOM 9493 N N . LEU B 1 591 ? 27.734 10.867 12.867 1 84.5 591 LEU B N 1
ATOM 9494 C CA . LEU B 1 591 ? 27.891 9.422 12.766 1 84.5 591 LEU B CA 1
ATOM 9495 C C . LEU B 1 591 ? 27.484 8.922 11.383 1 84.5 591 LEU B C 1
ATOM 9497 O O . LEU B 1 591 ? 26.359 9.18 10.938 1 84.5 591 LEU B O 1
ATOM 9501 N N . ARG B 1 592 ? 28.438 8.273 10.773 1 77.56 592 ARG B N 1
ATOM 9502 C CA . ARG B 1 592 ? 28.172 7.77 9.43 1 77.56 592 ARG B CA 1
ATOM 9503 C C . ARG B 1 592 ? 28 6.254 9.43 1 77.56 592 ARG B C 1
ATOM 9505 O O . ARG B 1 592 ? 28.562 5.562 10.281 1 77.56 592 ARG B O 1
ATOM 9512 N N . ASP B 1 593 ? 27.188 5.781 8.516 1 74.62 593 ASP B N 1
ATOM 9513 C CA . ASP B 1 593 ? 27.016 4.359 8.242 1 74.62 593 ASP B CA 1
ATOM 9514 C C . ASP B 1 593 ? 26.359 3.65 9.43 1 74.62 593 ASP B C 1
ATOM 9516 O O . ASP B 1 593 ? 25.5 4.219 10.109 1 74.62 593 ASP B O 1
ATOM 9520 N N . VAL B 1 594 ? 26.828 2.439 9.711 1 75.81 594 VAL B N 1
ATOM 9521 C CA . VAL B 1 594 ? 26.172 1.644 10.742 1 75.81 594 VAL B CA 1
ATOM 9522 C C . VAL B 1 594 ? 26.875 1.843 12.078 1 75.81 594 VAL B C 1
ATOM 9524 O O . VAL B 1 594 ? 28.109 1.84 12.148 1 75.81 594 VAL B O 1
ATOM 9527 N N . TYR B 1 595 ? 26.172 2.227 13.047 1 81.19 595 TYR B N 1
ATOM 9528 C CA . TYR B 1 595 ? 26.688 2.426 14.406 1 81.19 595 TYR B CA 1
ATOM 9529 C C . TYR B 1 595 ? 25.828 1.682 15.422 1 81.19 595 TYR B C 1
ATOM 9531 O O . TYR B 1 595 ? 24.719 1.23 15.102 1 81.19 595 TYR B O 1
ATOM 9539 N N . THR B 1 596 ? 26.375 1.47 16.547 1 84.5 596 THR B N 1
ATOM 9540 C CA . THR B 1 596 ? 25.672 0.765 17.609 1 84.5 596 THR B CA 1
ATOM 9541 C C . THR B 1 596 ? 25.031 1.752 18.578 1 84.5 596 THR B C 1
ATOM 9543 O O . THR B 1 596 ? 25.312 2.953 18.531 1 84.5 596 THR B O 1
ATOM 9546 N N . SER B 1 597 ? 24.156 1.239 19.375 1 89.88 597 SER B N 1
ATOM 9547 C CA . SER B 1 597 ? 23.484 2.068 20.375 1 89.88 597 SER B CA 1
ATOM 9548 C C . SER B 1 597 ? 24.484 2.662 21.359 1 89.88 597 SER B C 1
ATOM 9550 O O . SER B 1 597 ? 24.328 3.809 21.797 1 89.88 597 SER B O 1
ATOM 9552 N N . GLU B 1 598 ? 25.422 1.868 21.641 1 86.62 598 GLU B N 1
ATOM 9553 C CA . GLU B 1 598 ? 26.438 2.326 22.578 1 86.62 598 GLU B CA 1
ATOM 9554 C C . GLU B 1 598 ? 27.266 3.469 21.984 1 86.62 598 GLU B C 1
ATOM 9556 O O . GLU B 1 598 ? 27.594 4.426 22.688 1 86.62 598 GLU B O 1
ATOM 9561 N N . GLN B 1 599 ? 27.562 3.359 20.75 1 86.06 599 GLN B N 1
ATOM 9562 C CA . GLN B 1 599 ? 28.328 4.398 20.078 1 86.06 599 GLN B CA 1
ATOM 9563 C C . GLN B 1 599 ? 27.531 5.703 20 1 86.06 599 GLN B C 1
ATOM 9565 O O . GLN B 1 599 ? 28.109 6.789 20.156 1 86.06 599 GLN B O 1
ATOM 9570 N N . LEU B 1 600 ? 26.312 5.551 19.781 1 90.75 600 LEU B N 1
ATOM 9571 C CA . LEU B 1 600 ? 25.469 6.734 19.703 1 90.75 600 LEU B CA 1
ATOM 9572 C C . LEU B 1 600 ? 25.391 7.43 21.062 1 90.75 600 LEU B C 1
ATOM 9574 O O . LEU B 1 600 ? 25.453 8.656 21.141 1 90.75 600 LEU B O 1
ATOM 9578 N N . GLU B 1 601 ? 25.234 6.652 22.062 1 89.62 601 GLU B N 1
ATOM 9579 C CA . GLU B 1 601 ? 25.188 7.215 23.406 1 89.62 601 GLU B CA 1
ATOM 9580 C C . GLU B 1 601 ? 26.484 7.922 23.781 1 89.62 601 GLU B C 1
ATOM 9582 O O . GLU B 1 601 ? 26.469 9 24.375 1 89.62 601 GLU B O 1
ATOM 9587 N N . LYS B 1 602 ? 27.562 7.32 23.406 1 86.06 602 LYS B N 1
ATOM 9588 C CA . LYS B 1 602 ? 28.859 7.934 23.641 1 86.06 602 LYS B CA 1
ATOM 9589 C C . LYS B 1 602 ? 29 9.242 22.875 1 86.06 602 LYS B C 1
ATOM 9591 O O . LYS B 1 602 ? 29.547 10.219 23.391 1 86.06 602 LYS B O 1
ATOM 9596 N N . ALA B 1 603 ? 28.562 9.18 21.688 1 88.25 603 ALA B N 1
ATOM 9597 C CA . ALA B 1 603 ? 28.625 10.383 20.859 1 88.25 603 ALA B CA 1
ATOM 9598 C C . ALA B 1 603 ? 27.781 11.5 21.469 1 88.25 603 ALA B C 1
ATOM 9600 O O . ALA B 1 603 ? 28.172 12.664 21.438 1 88.25 603 ALA B O 1
ATOM 9601 N N . LEU B 1 604 ? 26.656 11.133 21.969 1 90.44 604 LEU B N 1
ATOM 9602 C CA . LEU B 1 604 ? 25.75 12.109 22.578 1 90.44 604 LEU B CA 1
ATOM 9603 C C . LEU B 1 604 ? 26.375 12.719 23.828 1 90.44 604 LEU B C 1
ATOM 9605 O O . LEU B 1 604 ? 26.266 13.922 24.062 1 90.44 604 LEU B O 1
ATOM 9609 N N . GLN B 1 605 ? 27.016 11.859 24.594 1 86.38 605 GLN B N 1
ATOM 9610 C CA . GLN B 1 605 ? 27.688 12.328 25.812 1 86.38 605 GLN B CA 1
ATOM 9611 C C . GLN B 1 605 ? 28.812 13.297 25.469 1 86.38 605 GLN B C 1
ATOM 9613 O O . GLN B 1 605 ? 28.984 14.32 26.125 1 86.38 605 GLN B O 1
ATOM 9618 N N . LEU B 1 606 ? 29.453 12.961 24.438 1 83 606 LEU B N 1
ATOM 9619 C CA . LEU B 1 606 ? 30.578 13.805 24.016 1 83 606 LEU B CA 1
ATOM 9620 C C . LEU B 1 606 ? 30.078 15.133 23.469 1 83 606 LEU B C 1
ATOM 9622 O O . LEU B 1 606 ? 30.688 16.172 23.703 1 83 606 LEU B O 1
ATOM 9626 N N . ALA B 1 607 ? 29.031 15.109 22.734 1 85.31 607 ALA B N 1
ATOM 9627 C CA . ALA B 1 607 ? 28.5 16.297 22.078 1 85.31 607 ALA B CA 1
ATOM 9628 C C . ALA B 1 607 ? 27.797 17.219 23.062 1 85.31 607 ALA B C 1
ATOM 9630 O O . ALA B 1 607 ? 27.953 18.438 23 1 85.31 607 ALA B O 1
ATOM 9631 N N . ILE B 1 608 ? 27.031 16.656 23.984 1 81.56 608 ILE B N 1
ATOM 9632 C CA . ILE B 1 608 ? 26.203 17.453 24.875 1 81.56 608 ILE B CA 1
ATOM 9633 C C . ILE B 1 608 ? 26.984 17.812 26.141 1 81.56 608 ILE B C 1
ATOM 9635 O O . ILE B 1 608 ? 26.938 18.953 26.609 1 81.56 608 ILE B O 1
ATOM 9639 N N . LYS B 1 609 ? 27.703 16.844 26.75 1 70.88 609 LYS B N 1
ATOM 9640 C CA . LYS B 1 609 ? 28.406 17.125 28 1 70.88 609 LYS B CA 1
ATOM 9641 C C . LYS B 1 609 ? 29.625 18.031 27.75 1 70.88 609 LYS B C 1
ATOM 9643 O O . LYS B 1 609 ? 30 18.828 28.609 1 70.88 609 LYS B O 1
ATOM 9648 N N . SER B 1 610 ? 30.188 17.859 26.516 1 57.94 610 SER B N 1
ATOM 9649 C CA . SER B 1 610 ? 31.312 18.766 26.266 1 57.94 610 SER B CA 1
ATOM 9650 C C . SER B 1 610 ? 30.828 20.203 26.047 1 57.94 610 SER B C 1
ATOM 9652 O O . SER B 1 610 ? 31.625 21.141 26.094 1 57.94 610 SER B O 1
ATOM 9654 N N . SER B 1 611 ? 29.594 20.422 25.688 1 54.19 611 SER B N 1
ATOM 9655 C CA . SER B 1 611 ? 29.047 21.766 25.484 1 54.19 611 SER B CA 1
ATOM 9656 C C . SER B 1 611 ? 28.594 22.391 26.797 1 54.19 611 SER B C 1
ATOM 9658 O O . SER B 1 611 ? 28.328 23.594 26.844 1 54.19 611 SER B O 1
ATOM 9660 N N . GLU B 1 612 ? 28.438 21.656 27.906 1 49.38 612 GLU B N 1
ATOM 9661 C CA . GLU B 1 612 ? 28.219 22.266 29.219 1 49.38 612 GLU B CA 1
ATOM 9662 C C . GLU B 1 612 ? 29.547 22.625 29.891 1 49.38 612 GLU B C 1
ATOM 9664 O O . GLU B 1 612 ? 30.516 21.875 29.766 1 49.38 612 GLU B O 1
#